Protein 7OJW (pdb70)

Solvent-accessible surface area: 31800 Å² total; per-residue (Å²): 238,80,85,54,21,119,107,15,54,59,44,135,40,15,120,50,35,104,60,1,77,3,12,16,5,0,30,0,12,52,77,0,56,3,16,90,22,0,34,2,14,22,0,0,18,1,87,9,55,5,81,1,7,96,84,0,112,3,51,12,3,0,1,0,0,8,57,32,130,187,120,205,76,19,77,16,83,0,32,2,17,44,85,1,43,0,33,1,0,0,1,0,23,22,0,19,54,91,80,223,20,34,0,41,5,19,52,88,3,56,0,43,5,8,0,22,0,1,27,8,0,48,3,18,55,64,1,58,0,37,10,3,0,10,0,48,0,43,0,66,3,73,48,79,0,53,1,17,12,12,0,13,1,68,60,117,0,93,2,8,8,22,1,56,0,4,46,10,0,6,0,28,104,3,3,0,1,3,0,15,0,54,17,32,104,12,107,18,143,38,7,22,28,140,12,0,143,195,97,62,37,54,79,110,1,8,128,8,0,98,85,0,12,82,0,2,37,154,84,83,46,67,47,133,91,0,31,68,70,0,34,118,17,12,83,135,58,99,41,0,28,59,0,51,72,22,3,106,52,25,115,89,38,8,4,123,243,83,89,66,20,117,107,14,53,55,47,135,51,15,164,40,36,107,58,1,78,3,13,16,6,0,32,1,15,48,106,1,45,2,15,73,21,0,38,2,15,20,0,0,18,2,92,9,51,5,73,1,8,104,76,0,104,2,36,12,3,0,1,1,0,9,69,38,118,181,118,209,70,17,81,13,83,0,28,2,16,47,85,0,42,0,31,1,0,0,2,0,19,19,0,15,63,121,78,224,21,43,0,42,2,16,50,88,3,57,0,44,3,8,0,23,0,2,23,9,0,50,2,17,52,64,0,58,0,36,10,3,0,11,0,47,0,46,0,70,4,71,50,78,0,55,2,18,12,12,0,12,1,69,57,118,0,98,2,8,8,24,1,56,0,4,48,9,0,7,0,26,99,3,4,1,0,3,0,15,0,53,18,31,102,15,112,16,141,38,7,21,27,144,12,0,146,196,96,62,37,55,88,114,1,8,110,1,0,99,111,1,14,87,10,2,35,155,94,83,46,78,56,141,90,1,29,71,88,4,47,145,23,12,86,136,53,100,41,0,28,56,0,45,73,22,4,107,48,23,118,84,32,6,3,126,243,76,84,56,21,120,105,16,50,57,42,135,41,15,119,52,35,108,64,1,78,2,14,16,6,0,30,0,12,50,78,0,55,3,17,89,22,0,36,2,13,22,0,0,18,1,81,10,55,3,79,1,7,95,83,0,109,2,37,13,3,0,1,0,0,7,58,35,134,214,110,206,74,25,73,14,79,0,31,1,16,42,86,1,43,0,32,1,0,0,1,0,18,21,0,22,57,107,98,223,22,39,0,47,2,16,54,89,4,59,0,48,4,10,0,19,0,2,32,12,0,52,2,18,54,64,0,54,0,36,8,3,0,11,0,49,0,47,0,66,4,72,46,75,0,34,1,17,11,11,0,13,1,70,59,117,0,100,2,8,9,20,1,55,0,5,44,10,0,6,0,27,104,3,3,1,1,5,0,14,0,55,19,32,109,14,109,18,139,40,8,15,30,116,3,0,140,136,93,65,41,61,88,111,3,24,97,1,0,94,111,3,14,95,15,2,33,164,88,83,52,75,48,137,96,1,26,70,90,3,45,155,22,14,93,136,28,101,34,0,27,59,0,53,85,24,4,113,52,24,116,88,38,10,4,124

Radius of gyration: 26.64 Å; Cα contacts (8 Å, |Δi|>4): 2361; chains: 3; bounding box: 73×75×75 Å

Nearest PDB structures (foldseek):
  7ojw-assembly1_C  TM=1.002E+00  e=6.642E-45  Pseudomonas paraeruginosa PA7
  7ojq-assembly1_C  TM=9.999E-01  e=3.103E-43  Pseudomonas paraeruginosa PA7
  7ojq-assembly1_B  TM=1.002E+00  e=1.922E-42  Pseudomonas paraeruginosa PA7
  7ojq-assembly1_A  TM=9.962E-01  e=2.259E-41  Pseudomonas paraeruginosa PA7
  7ojp-assembly7_U  TM=9.635E-01  e=3.570E-40  Pseudomonas paraeruginosa PA7

GO terms:
  GO:0009103 lipopolysaccharide biosynthetic process (P, IDA)

Foldseek 3Di:
DDQEDPQEAEDPQEAEDPNEHAEHCEYAEHLEYAEAQEYHYHQEYEYDVEYAYYNEYAEHQEDHAAEAPPDPPQDWGEYEEYAEYHYHQEYEYFEGPPVPQTEYYYHQEYEEHNEYHHYSEYHYHCEYEYAPEYAHYLEYEYANEYEYHCEYADHNEYEAHCEYEDHNEDDDWHAFHQWYWYDVPIATDAGNVVSCVVVPPDPVLSVLVRVLCCLCPPPPDDLVRSLVVLVVVVVVDVSSVSRSVSQVPIPRHYHD/DDQEPPQEAEDPQEAEDPNEHAEHCEYAEHCEYAEELEYHYHQEYAYDVEYAYYNEYAEHQEHHAAEAPPDPPQHWYEYAEYAEYHEHNEYEYFEGPVVPQTEYHYHQEYHYANEYHHYSEYEYHCEYHYHPEYAHYLEYEYANEYEYAQEYHDHNEYEAHCEYEDHNEDDDWHAFHQWYWYDVPIATDAGNLVSCVVVPPDPVLSVLVRVLCCLDPPPPDDLVRSLVVLVVVVVVHVSSVSRSVSQVPTPRHYHD/DDQEPPQEAEDPQEAEDPNEHAEHCEYAEHLEYAEEQEYHYHQHYEYDVEYAYHNEYAEHQEHAAAEAPPDPPQDWYEYAEYAEYHYHNEYEYFEGPPVPQTEYHYHNEYEEHNEYHHYSEYHYHCEYEYAPEYANYCEYEYANEYEYACEYHDHNEYEAHCEYEDHNEDDDWHEFHQWYWYDVPIATDAGNLVSCVVVVHDPVLSVLVRVLCCLDPPPPDDLVRSLVVLVVVCVVHVSSVSRSVSQVPIPRHYHD

Organism: Pseudomonas aeruginosa (strain ATCC 15692 / DSM 22644 / CIP 104116 / JCM 14847 / LMG 12228 / 1C / PRS 101 / PAO1) (NCBI:txid208964)

Secondary structure (DSSP, 8-state):
--SB-TTSEE-TT-EE-TT-EE-TT-EE-TTEEE-TT-EE-TT-EE-SSEEE-SS-EE-TT-EEEEPP---TT--EEEEE-SS-EE-TT-EEE-EETTTT--EEE-SS-EE-TT-EE-TT-EE-SS-EE-TT-EE-SS-EE-TT-EE-TT-EE-TT-EE-TT-EE-TT-EE-SBB-TTEEEETTTTEEEEE-HHHHHHTT--HHHHHHHHHHHHHHHTS---HHHHHHHHHHHHHH-HHHHHHHHHHHT-SS-B--/--SB-TTSEE-TT-EE-TT-EE-TT-EE-TTEEE-TT-EE-SS-EE-SSEEE-SS-EE-TT-EEEEPP---TT--EEEEE-SS-EE-TT-EEE-EETTTT--EEE-SS-EE-TT-EE-TT-EE-SS-EE-TT-EE-SS-EE-TT-EE-TT-EE-TT-EE-TT-EE-TT-EE-SBB-TTEEEETTTTEEEEE-HHHHHHTT--HHHHHHHHHHHHHHHTS---HHHHHHHHHHHHHH-HHHHHHHHHHHT-SS-B--/--SB-TTSEE-TT-EE-TT-EE-TT-EE-TTEEE-TT-EE-SS-EE-SSEEE-SS-EE-TT-EEEEPP---TT--EEEEE-SS-EE-TT-EEE-EETTTTB-EEE-SS-EE-TT-EE-TT-EE-SS-EE-TT-EE-SS-EE-TT-EE-TT-EE-TT-EE-TT-EE-TT-EE-SBB-TTEEEETTTTEEEEE-HHHHHHTT--HHHHHHHHHHHHHHHTS---HHHHHHHHHHHHHH-HHHHHHHHHHHT-SS-B--

Structure (mmCIF, N/CA/C/O backbone):
data_7OJW
#
_entry.id   7OJW
#
_cell.length_a   167.340
_cell.length_b   167.340
_cell.length_c   98.050
_cell.angle_alpha   90.000
_cell.angle_beta   90.000
_cell.angle_gamma   90.000
#
_symmetry.space_group_name_H-M   'I 41'
#
loop_
_entity.id
_entity.type
_entity.pdbx_description
1 polymer 'Acyl-[acyl-carrier-protein]-UDP-N-acetylglucosamine O-acyltransferase'
2 non-polymer 2-[2-(2-ethylphenoxy)ethanoyl-[[4-(1,2,4-triazol-1-yl)phenyl]methyl]amino]-~{N}-methyl-ethanamide
3 water water
#
loop_
_atom_site.group_PDB
_atom_site.id
_atom_site.type_symbol
_atom_site.label_atom_id
_atom_site.label_alt_id
_atom_site.label_comp_id
_atom_site.label_asym_id
_atom_site.label_entity_id
_atom_site.label_seq_id
_atom_site.pdbx_PDB_ins_code
_atom_site.Cartn_x
_atom_site.Cartn_y
_atom_site.Cartn_z
_atom_site.occupancy
_atom_site.B_iso_or_equiv
_atom_site.auth_seq_id
_atom_site.auth_comp_id
_atom_site.auth_asym_id
_atom_site.auth_atom_id
_atom_site.pdbx_PDB_model_num
ATOM 1 N N . MET A 1 4 ? -43.366 -16.228 29.476 1.00 75.34 1 MET A N 1
ATOM 2 C CA . MET A 1 4 ? -42.338 -16.664 30.420 1.00 75.07 1 MET A CA 1
ATOM 3 C C . MET A 1 4 ? -41.197 -17.443 29.746 1.00 73.17 1 MET A C 1
ATOM 4 O O . MET A 1 4 ? -40.027 -17.166 30.027 1.00 74.34 1 MET A O 1
ATOM 9 N N . SER A 1 5 ? -41.537 -18.430 28.885 1.00 61.98 2 SER A N 1
ATOM 10 C CA . SER A 1 5 ? -40.574 -19.264 28.154 1.00 57.59 2 SER A CA 1
ATOM 11 C C . SER A 1 5 ? -39.828 -18.380 27.126 1.00 49.09 2 SER A C 1
ATOM 12 O O . SER A 1 5 ? -40.479 -17.594 26.436 1.00 46.98 2 SER A O 1
ATOM 15 N N . LEU A 1 6 ? -38.469 -18.466 27.052 1.00 37.92 3 LEU A N 1
ATOM 16 C CA . LEU A 1 6 ? -37.704 -17.613 26.109 1.00 34.65 3 LEU A CA 1
ATOM 17 C C . LEU A 1 6 ? -38.076 -17.877 24.679 1.00 32.52 3 LEU A C 1
ATOM 18 O O . LEU A 1 6 ? -38.167 -16.929 23.904 1.00 32.48 3 LEU A O 1
ATOM 23 N N . ILE A 1 7 ? -38.286 -19.163 24.323 1.00 30.84 4 ILE A N 1
ATOM 24 C CA . ILE A 1 7 ? -38.730 -19.559 22.990 1.00 31.47 4 ILE A CA 1
ATOM 25 C C . ILE A 1 7 ? -40.240 -19.737 23.094 1.00 32.91 4 ILE A C 1
ATOM 26 O O . ILE A 1 7 ? -40.725 -20.598 23.838 1.00 31.89 4 ILE A O 1
ATOM 31 N N . ASP A 1 8 ? -40.982 -18.905 22.382 1.00 28.87 5 ASP A N 1
ATOM 32 C CA . ASP A 1 8 ? -42.430 -19.008 22.482 1.00 28.87 5 ASP A CA 1
ATOM 33 C C . ASP A 1 8 ? -42.893 -20.376 21.961 1.00 31.89 5 ASP A C 1
ATOM 34 O O . ASP A 1 8 ? -42.382 -20.814 20.938 1.00 31.13 5 ASP A O 1
ATOM 39 N N . PRO A 1 9 ? -43.849 -21.064 22.629 1.00 31.68 6 PRO A N 1
ATOM 40 C CA . PRO A 1 9 ? -44.312 -22.371 22.104 1.00 32.46 6 PRO A CA 1
ATOM 41 C C . PRO A 1 9 ? -44.970 -22.339 20.711 1.00 36.06 6 PRO A C 1
ATOM 42 O O . PRO A 1 9 ? -45.138 -23.395 20.081 1.00 36.58 6 PRO A O 1
ATOM 46 N N . ARG A 1 10 ? -45.349 -21.139 20.230 1.00 31.32 7 ARG A N 1
ATOM 47 C CA . ARG A 1 10 ? -45.972 -20.983 18.916 1.00 31.20 7 ARG A CA 1
ATOM 48 C C . ARG A 1 10 ? -44.921 -20.723 17.825 1.00 33.59 7 ARG A C 1
ATOM 49 O O . ARG A 1 10 ? -45.266 -20.636 16.654 1.00 33.52 7 ARG A O 1
ATOM 57 N N . ALA A 1 11 ? -43.642 -20.602 18.208 1.00 27.39 8 ALA A N 1
ATOM 58 C CA . ALA A 1 11 ? -42.555 -20.423 17.234 1.00 27.63 8 ALA A CA 1
ATOM 59 C C . ALA A 1 11 ? -42.148 -21.797 16.705 1.00 31.66 8 ALA A C 1
ATOM 60 O O . ALA A 1 11 ? -42.377 -22.817 17.380 1.00 30.51 8 ALA A O 1
ATOM 62 N N . ILE A 1 12 ? -41.544 -21.832 15.512 1.00 26.76 9 ILE A N 1
ATOM 63 C CA . ILE A 1 12 ? -41.061 -23.093 14.905 1.00 25.88 9 ILE A CA 1
ATOM 64 C C . ILE A 1 12 ? -39.537 -22.976 14.843 1.00 31.84 9 ILE A C 1
ATOM 65 O O . ILE A 1 12 ? -39.030 -22.057 14.189 1.00 30.85 9 ILE A O 1
ATOM 70 N N . ILE A 1 13 ? -38.825 -23.901 15.500 1.00 29.30 10 ILE A N 1
ATOM 71 C CA . ILE A 1 13 ? -37.350 -23.886 15.538 1.00 29.55 10 ILE A CA 1
ATOM 72 C C . ILE A 1 13 ? -36.882 -25.151 14.823 1.00 32.63 10 ILE A C 1
ATOM 73 O O . ILE A 1 13 ? -37.121 -26.245 15.314 1.00 32.01 10 ILE A O 1
ATOM 78 N N . ASP A 1 14 ? -36.239 -25.016 13.666 1.00 28.61 11 ASP A N 1
ATOM 79 C CA . ASP A 1 14 ? -35.782 -26.208 12.950 1.00 26.80 11 ASP A CA 1
ATOM 80 C C . ASP A 1 14 ? -34.749 -26.980 13.800 1.00 30.91 11 ASP A C 1
ATOM 81 O O . ASP A 1 14 ? -33.912 -26.338 14.456 1.00 29.90 11 ASP A O 1
ATOM 86 N N . PRO A 1 15 ? -34.776 -28.333 13.741 1.00 30.81 12 PRO A N 1
ATOM 87 C CA . PRO A 1 15 ? -33.823 -29.131 14.542 1.00 29.82 12 PRO A CA 1
ATOM 88 C C . PRO A 1 15 ? -32.355 -28.833 14.223 1.00 32.62 12 PRO A C 1
ATOM 89 O O . PRO A 1 15 ? -31.526 -29.076 15.077 1.00 32.35 12 PRO A O 1
ATOM 93 N N . SER A 1 16 ? -32.026 -28.358 13.002 1.00 30.18 13 SER A N 1
ATOM 94 C CA . SER A 1 16 ? -30.632 -28.058 12.650 1.00 29.58 13 SER A CA 1
ATOM 95 C C . SER A 1 16 ? -30.176 -26.670 13.106 1.00 31.33 13 SER A C 1
ATOM 96 O O . SER A 1 16 ? -28.974 -26.378 13.013 1.00 31.37 13 SER A O 1
ATOM 99 N N . ALA A 1 17 ? -31.110 -25.799 13.578 1.00 25.39 14 ALA A N 1
ATOM 100 C CA . ALA A 1 17 ? -30.734 -24.450 14.019 1.00 25.99 14 ALA A CA 1
ATOM 101 C C . ALA A 1 17 ? -29.940 -24.562 15.315 1.00 28.31 14 ALA A C 1
ATOM 102 O O . ALA A 1 17 ? -30.171 -25.488 16.075 1.00 28.56 14 ALA A O 1
ATOM 104 N N . ARG A 1 18 ? -29.014 -23.631 15.563 1.00 27.16 15 ARG A N 1
ATOM 105 C CA . ARG A 1 18 ? -28.136 -23.666 16.746 1.00 26.21 15 ARG A CA 1
ATOM 106 C C . ARG A 1 18 ? -28.298 -22.336 17.456 1.00 29.58 15 ARG A C 1
ATOM 107 O O . ARG A 1 18 ? -27.975 -21.293 16.887 1.00 29.83 15 ARG A O 1
ATOM 115 N N . LEU A 1 19 ? -28.880 -22.361 18.658 1.00 27.24 16 LEU A N 1
ATOM 116 C CA . LEU A 1 19 ? -29.160 -21.126 19.388 1.00 27.39 16 LEU A CA 1
ATOM 117 C C . LEU A 1 19 ? -28.417 -21.087 20.703 1.00 30.08 16 LEU A C 1
ATOM 118 O O . LEU A 1 19 ? -28.281 -22.126 21.354 1.00 29.77 16 LEU A O 1
ATOM 123 N N . ALA A 1 20 ? -27.992 -19.871 21.148 1.00 26.46 17 ALA A N 1
ATOM 124 C CA . ALA A 1 20 ? -27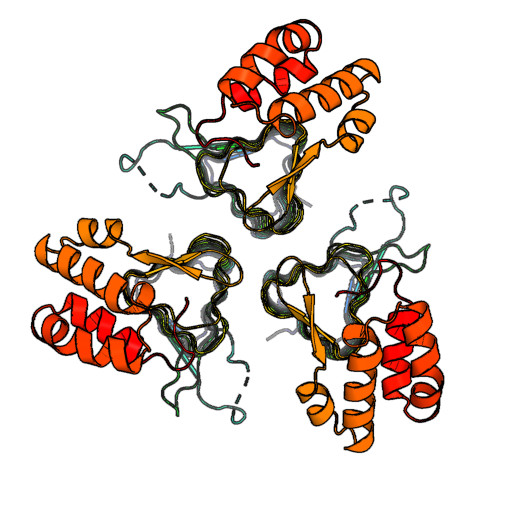.426 -19.765 22.490 1.00 27.56 17 ALA A CA 1
ATOM 125 C C . ALA A 1 20 ? -28.621 -19.954 23.451 1.00 30.68 17 ALA A C 1
ATOM 126 O O . ALA A 1 20 ? -29.765 -19.709 23.066 1.00 30.92 17 ALA A O 1
ATOM 128 N N . ALA A 1 21 ? -28.361 -20.382 24.675 1.00 32.05 18 ALA A N 1
ATOM 129 C CA . ALA A 1 21 ? -29.408 -20.713 25.643 1.00 33.51 18 ALA A CA 1
ATOM 130 C C . ALA A 1 21 ? -30.384 -19.573 25.943 1.00 35.06 18 ALA A C 1
ATOM 131 O O . ALA A 1 21 ? -31.525 -19.863 26.284 1.00 34.93 18 ALA A O 1
ATOM 133 N N . ASP A 1 22 ? -29.932 -18.303 25.894 1.00 29.74 19 ASP A N 1
ATOM 134 C CA . ASP A 1 22 ? -30.812 -17.214 26.307 1.00 28.34 19 ASP A CA 1
ATOM 135 C C . ASP A 1 22 ? -31.504 -16.514 25.150 1.00 30.96 19 ASP A C 1
ATOM 136 O O . ASP A 1 22 ? -32.090 -15.461 25.354 1.00 30.47 19 ASP A O 1
ATOM 141 N N . VAL A 1 23 ? -31.418 -17.062 23.944 1.00 27.21 20 VAL A N 1
ATOM 142 C CA . VAL A 1 23 ? -32.074 -16.439 22.788 1.00 27.15 20 VAL A CA 1
ATOM 143 C C . VAL A 1 23 ? -33.603 -16.403 23.027 1.00 30.40 20 VAL A C 1
ATOM 144 O O . VAL A 1 23 ? -34.174 -17.388 23.529 1.00 29.72 20 VAL A O 1
ATOM 148 N N . GLN A 1 24 ? -34.252 -15.268 22.674 1.00 27.17 21 GLN A N 1
ATOM 149 C CA . GLN A 1 24 ? -35.717 -15.141 22.758 1.00 25.86 21 GLN A CA 1
ATOM 150 C C . GLN A 1 24 ? -36.290 -15.197 21.376 1.00 25.90 21 GLN A C 1
ATOM 151 O O . GLN A 1 24 ? -35.742 -14.601 20.451 1.00 25.48 21 GLN A O 1
ATOM 157 N N . VAL A 1 25 ? -37.368 -15.942 21.212 1.00 24.14 22 VAL A N 1
ATOM 158 C CA . VAL A 1 25 ? -38.039 -16.027 19.911 1.00 24.63 22 VAL A CA 1
ATOM 159 C C . VAL A 1 25 ? -39.527 -15.848 20.172 1.00 27.88 22 VAL A C 1
ATOM 160 O O . VAL A 1 25 ? -40.091 -16.577 20.995 1.00 26.82 22 VAL A O 1
ATOM 164 N N . GLY A 1 26 ? -40.138 -14.883 19.497 1.00 23.52 23 GLY A N 1
ATOM 165 C CA . GLY A 1 26 ? -41.550 -14.569 19.697 1.00 23.93 23 GLY A CA 1
ATOM 166 C C . GLY A 1 26 ? -42.514 -15.531 19.016 1.00 28.45 23 GLY A C 1
ATOM 167 O O . GLY A 1 26 ? -42.113 -16.378 18.217 1.00 26.26 23 GLY A O 1
ATOM 168 N N . PRO A 1 27 ? -43.818 -15.354 19.256 1.00 27.78 24 PRO A N 1
ATOM 169 C CA . PRO A 1 27 ? -44.809 -16.280 18.659 1.00 26.14 24 PRO A CA 1
ATOM 170 C C . PRO A 1 27 ? -44.869 -16.183 17.146 1.00 28.42 24 PRO A C 1
ATOM 171 O O . PRO A 1 27 ? -44.664 -15.117 16.577 1.00 28.01 24 PRO A O 1
ATOM 175 N N . TRP A 1 28 ? -45.135 -17.311 16.487 1.00 27.61 25 TRP A N 1
ATOM 176 C CA . TRP A 1 28 ? -45.349 -17.373 15.037 1.00 27.07 25 TRP A CA 1
ATOM 177 C C . TRP A 1 28 ? -44.116 -16.980 14.227 1.00 29.10 25 TRP A C 1
ATOM 178 O O . TRP A 1 28 ? -44.259 -16.510 13.100 1.00 28.83 25 TRP A O 1
ATOM 189 N N . SER A 1 29 ? -42.909 -17.148 14.815 1.00 25.81 26 SER A N 1
ATOM 190 C CA . SER A 1 29 ? -41.671 -16.902 14.108 1.00 24.87 26 SER A CA 1
ATOM 191 C C . SER A 1 29 ? -41.101 -18.243 13.675 1.00 28.98 26 SER A C 1
ATOM 192 O O . SER A 1 29 ? -41.337 -19.266 14.334 1.00 28.78 26 SER A O 1
ATOM 195 N N . ILE A 1 30 ? -40.354 -18.233 12.583 1.00 25.53 27 ILE A N 1
ATOM 196 C CA . ILE A 1 30 ? -39.727 -19.436 12.025 1.00 27.47 27 ILE A CA 1
ATOM 197 C C . ILE A 1 30 ? -38.218 -19.255 12.016 1.00 29.67 27 ILE A C 1
ATOM 198 O O . ILE A 1 30 ? -37.690 -18.354 11.342 1.00 28.43 27 ILE A O 1
ATOM 203 N N . VAL A 1 31 ? -37.518 -20.126 12.756 1.00 25.60 28 VAL A N 1
ATOM 204 C CA . VAL A 1 31 ? -36.053 -20.138 12.770 1.00 25.48 28 VAL A CA 1
ATOM 205 C C . VAL A 1 31 ? -35.750 -21.353 11.885 1.00 30.78 28 VAL A C 1
ATOM 206 O O . VAL A 1 31 ? -35.890 -22.503 12.319 1.00 30.45 28 VAL A O 1
ATOM 210 N N . GLY A 1 32 ? -35.373 -21.093 10.647 1.00 26.54 29 GLY A N 1
ATOM 211 C CA . GLY A 1 32 ? -35.200 -22.163 9.671 1.00 27.22 29 GLY A CA 1
ATOM 212 C C . GLY A 1 32 ? -33.968 -23.024 9.826 1.00 30.46 29 GLY A C 1
ATOM 213 O O . GLY A 1 32 ? -33.138 -22.813 10.724 1.00 27.63 29 GLY A O 1
ATOM 214 N N . ALA A 1 33 ? -33.813 -23.975 8.894 1.00 30.22 30 ALA A N 1
ATOM 215 C CA . ALA A 1 33 ? -32.653 -24.870 8.922 1.00 30.77 30 ALA A CA 1
ATOM 216 C C . ALA A 1 33 ? -31.391 -24.059 8.768 1.00 32.32 30 ALA A C 1
ATOM 217 O O . ALA A 1 33 ? -31.377 -23.048 8.066 1.00 31.82 30 ALA A O 1
ATOM 219 N N . GLU A 1 34 ? -30.344 -24.491 9.442 1.00 29.42 31 GLU A N 1
ATOM 220 C CA . GLU A 1 34 ? -29.028 -23.889 9.291 1.00 29.24 31 GLU A CA 1
ATOM 221 C C . GLU A 1 34 ? -28.956 -22.417 9.718 1.00 31.51 31 GLU A C 1
ATOM 222 O O . GLU A 1 34 ? -28.101 -21.675 9.242 1.00 32.62 31 GLU A O 1
ATOM 228 N N . VAL A 1 35 ? -29.812 -22.007 10.658 1.00 26.59 32 VAL A N 1
ATOM 229 C CA . VAL A 1 35 ? -29.707 -20.667 11.225 1.00 25.69 32 VAL A CA 1
ATOM 230 C C . VAL A 1 35 ? -29.005 -20.821 12.586 1.00 30.17 32 VAL A C 1
ATOM 231 O O . VAL A 1 35 ? -29.353 -21.707 13.368 1.00 29.47 32 VAL A O 1
ATOM 235 N N . GLU A 1 36 ? -28.034 -19.947 12.868 1.00 26.79 33 GLU A N 1
ATOM 236 C CA . GLU A 1 36 ? -27.266 -19.935 14.111 1.00 28.50 33 GLU A CA 1
ATOM 237 C C . GLU A 1 36 ? -27.562 -18.555 14.767 1.00 29.34 33 GLU A C 1
ATOM 238 O O . GLU A 1 36 ? -27.485 -17.516 14.083 1.00 29.26 33 GLU A O 1
ATOM 244 N N . ILE A 1 37 ? -27.949 -18.541 16.060 1.00 24.60 34 ILE A N 1
ATOM 245 C CA . ILE A 1 37 ? -28.298 -17.265 16.736 1.00 25.04 34 ILE A CA 1
ATOM 246 C C . ILE A 1 37 ? -27.540 -17.149 18.046 1.00 28.13 34 ILE A C 1
ATOM 247 O O . ILE A 1 37 ? -27.647 -18.049 18.896 1.00 27.24 34 ILE A O 1
ATOM 252 N N . GLY A 1 38 ? -26.825 -16.031 18.223 1.00 24.85 35 GLY A N 1
ATOM 253 C CA . GLY A 1 38 ? -25.993 -15.824 19.390 1.00 26.13 35 GLY A CA 1
ATOM 254 C C . GLY A 1 38 ? -26.666 -15.217 20.598 1.00 28.80 35 GLY A C 1
ATOM 255 O O . GLY A 1 38 ? -27.799 -14.734 20.537 1.00 27.30 35 GLY A O 1
ATOM 256 N N . GLU A 1 39 ? -25.922 -15.252 21.705 1.00 25.74 36 GLU A N 1
ATOM 257 C CA . GLU A 1 39 ? -26.299 -14.791 23.024 1.00 27.32 36 GLU A CA 1
ATOM 258 C C . GLU A 1 39 ? -26.974 -13.435 23.038 1.00 30.29 36 GLU A C 1
ATOM 259 O O . GLU A 1 39 ? -26.458 -12.494 22.455 1.00 28.68 36 GLU A O 1
ATOM 265 N N . GLY A 1 40 ? -28.084 -13.337 23.763 1.00 27.99 37 GLY A N 1
ATOM 266 C CA . GLY A 1 40 ? -28.760 -12.051 23.975 1.00 26.85 37 GLY A CA 1
ATOM 267 C C . GLY A 1 40 ? -29.593 -11.545 22.819 1.00 28.78 37 GLY A C 1
ATOM 268 O O . GLY A 1 40 ? -30.180 -10.470 22.938 1.00 29.33 37 GLY A O 1
ATOM 269 N N . THR A 1 41 ? -29.671 -12.299 21.704 1.00 24.76 38 THR A N 1
ATOM 270 C CA . THR A 1 41 ? -30.492 -11.882 20.545 1.00 24.43 38 THR A CA 1
ATOM 271 C C . THR A 1 41 ? -31.971 -12.089 20.840 1.00 26.92 38 THR A C 1
ATOM 272 O O . THR A 1 41 ? -32.347 -13.076 21.499 1.00 27.34 38 THR A O 1
ATOM 276 N N . VAL A 1 42 ? -32.803 -11.145 20.361 1.00 24.64 39 VAL A N 1
ATOM 277 C CA . VAL A 1 42 ? -34.250 -11.188 20.520 1.00 24.46 39 VAL A CA 1
ATOM 278 C C . VAL A 1 42 ? -34.875 -11.159 19.145 1.00 26.48 39 VAL A C 1
ATOM 279 O O . VAL A 1 42 ? -34.669 -10.209 18.372 1.00 26.47 39 VAL A O 1
ATOM 283 N N . ILE A 1 43 ? -35.604 -12.228 18.831 1.00 24.78 40 ILE A N 1
ATOM 284 C CA . ILE A 1 43 ? -36.364 -12.370 17.588 1.00 24.23 40 ILE A CA 1
ATOM 285 C C . ILE A 1 43 ? -37.798 -12.066 17.972 1.00 28.02 40 ILE A C 1
ATOM 286 O O . ILE A 1 43 ? -38.341 -12.708 18.880 1.00 28.13 40 ILE A O 1
ATOM 291 N N . GLY A 1 44 ? -38.404 -11.109 17.282 1.00 24.34 41 GLY A N 1
ATOM 292 C CA . GLY A 1 44 ? -39.776 -10.711 17.576 1.00 23.71 41 GLY A CA 1
ATOM 293 C C . GLY A 1 44 ? -40.752 -11.754 17.046 1.00 26.51 41 GLY A C 1
ATOM 294 O O . GLY A 1 44 ? -40.337 -12.849 16.608 1.00 25.42 41 GLY A O 1
ATOM 295 N N . PRO A 1 45 ? -42.059 -11.417 17.066 1.00 24.91 42 PRO A N 1
ATOM 296 C CA . PRO A 1 45 ? -43.064 -12.345 16.520 1.00 23.16 42 PRO A CA 1
ATOM 297 C C . PRO A 1 45 ? -43.118 -12.205 15.014 1.00 26.65 42 PRO A C 1
ATOM 298 O O . PRO A 1 45 ? -42.672 -11.174 14.506 1.00 25.70 42 PRO A O 1
ATOM 302 N N . HIS A 1 46 ? -43.699 -13.189 14.288 1.00 24.79 43 HIS A N 1
ATOM 303 C CA . HIS A 1 46 ? -43.845 -13.051 12.841 1.00 24.77 43 HIS A CA 1
ATOM 304 C C . HIS A 1 46 ? -42.542 -12.812 12.065 1.00 26.31 43 HIS A C 1
ATOM 305 O O . HIS A 1 46 ? -42.568 -12.089 11.071 1.00 26.46 43 HIS A O 1
ATOM 312 N N . VAL A 1 47 ? -41.405 -13.357 12.524 1.00 22.32 44 VAL A N 1
ATOM 313 C CA . VAL A 1 47 ? -40.165 -13.200 11.787 1.00 21.69 44 VAL A CA 1
ATOM 314 C C . VAL A 1 47 ? -39.892 -14.504 11.040 1.00 26.93 44 VAL A C 1
ATOM 315 O O . VAL A 1 47 ? -40.144 -15.580 11.584 1.00 26.03 44 VAL A O 1
ATOM 319 N N . VAL A 1 48 ? -39.338 -14.395 9.818 1.00 23.39 45 VAL A N 1
ATOM 320 C CA . VAL A 1 48 ? -38.932 -15.569 9.063 1.00 24.55 45 VAL A CA 1
ATOM 321 C C . VAL A 1 48 ? -37.418 -15.512 8.917 1.00 28.17 45 VAL A C 1
ATOM 322 O O . VAL A 1 48 ? -36.892 -14.592 8.280 1.00 27.11 45 VAL A O 1
ATOM 326 N N . LEU A 1 49 ? -36.729 -16.485 9.504 1.00 25.25 46 LEU A N 1
ATOM 327 C CA . LEU A 1 49 ? -35.274 -16.574 9.373 1.00 24.27 46 LEU A CA 1
ATOM 328 C C . LEU A 1 49 ? -34.946 -17.812 8.539 1.00 27.93 46 LEU A C 1
ATOM 329 O O . LEU A 1 49 ? -35.457 -18.905 8.829 1.00 27.11 46 LEU A O 1
ATOM 334 N N . LYS A 1 50 ? -34.111 -17.650 7.501 1.00 25.87 47 LYS A N 1
ATOM 335 C CA . LYS A 1 50 ? -33.721 -18.770 6.616 1.00 27.41 47 LYS A CA 1
ATOM 336 C C . LYS A 1 50 ? -32.189 -18.815 6.574 1.00 30.97 47 LYS A C 1
ATOM 337 O O . LYS A 1 50 ? -31.510 -17.795 6.788 1.00 30.14 47 LYS A O 1
ATOM 343 N N . GLY A 1 51 ? -31.635 -19.986 6.369 1.00 29.51 48 GLY A N 1
ATOM 344 C CA . GLY A 1 51 ? -30.179 -20.074 6.378 1.00 28.67 48 GLY A CA 1
ATOM 345 C C . GLY A 1 51 ? -29.617 -20.656 5.105 1.00 33.69 48 GLY A C 1
ATOM 346 O O . GLY A 1 51 ? -30.375 -20.857 4.145 1.00 31.60 48 GLY A O 1
ATOM 347 N N . PRO A 1 52 ? -28.288 -20.917 5.049 1.00 30.81 49 PRO A N 1
ATOM 348 C CA . PRO A 1 52 ? -27.278 -20.782 6.124 1.00 30.26 49 PRO A CA 1
ATOM 349 C C . PRO A 1 52 ? -27.064 -19.329 6.551 1.00 31.52 49 PRO A C 1
ATOM 350 O O . PRO A 1 52 ? -26.658 -18.489 5.741 1.00 30.82 49 PRO A O 1
ATOM 354 N N . THR A 1 53 ? -27.356 -19.036 7.817 1.00 27.56 50 THR A N 1
ATOM 355 C CA . THR A 1 53 ? -27.224 -17.652 8.341 1.00 26.84 50 THR A CA 1
ATOM 356 C C . THR A 1 53 ? -26.656 -17.714 9.731 1.00 30.10 50 THR A C 1
ATOM 357 O O . THR A 1 53 ? -27.001 -18.617 10.501 1.00 29.20 50 THR A O 1
ATOM 361 N N . LYS A 1 54 ? -25.766 -16.786 10.044 1.00 27.04 51 LYS A N 1
ATOM 362 C CA . LYS A 1 54 ? -25.228 -16.644 11.386 1.00 27.78 51 LYS A CA 1
ATOM 363 C C . LYS A 1 54 ? -25.686 -15.262 11.841 1.00 29.30 51 LYS A C 1
ATOM 364 O O . LYS A 1 54 ? -25.456 -14.282 11.133 1.00 27.67 51 LYS A O 1
ATOM 370 N N . ILE A 1 55 ? -26.383 -15.197 12.976 1.00 25.58 52 ILE A N 1
ATOM 371 C CA . ILE A 1 55 ? -26.795 -13.947 13.628 1.00 25.90 52 ILE A CA 1
ATOM 372 C C . ILE A 1 55 ? -26.000 -13.925 14.940 1.00 28.05 52 ILE A C 1
ATOM 373 O O . ILE A 1 55 ? -26.046 -14.892 15.700 1.00 28.24 52 ILE A O 1
ATOM 378 N N . GLY A 1 56 ? -25.299 -12.829 15.200 1.00 26.25 53 GLY A N 1
ATOM 379 C CA . GLY A 1 56 ? -24.463 -12.687 16.382 1.00 26.74 53 GLY A CA 1
ATOM 380 C C . GLY A 1 56 ? -25.230 -12.393 17.648 1.00 28.89 53 GLY A C 1
ATOM 381 O O . GLY A 1 56 ? -26.383 -12.820 17.814 1.00 25.89 53 GLY A O 1
ATOM 382 N N . LYS A 1 57 ? -24.554 -11.666 18.557 1.00 26.52 54 LYS A N 1
ATOM 383 C CA . LYS A 1 57 ? -25.031 -11.398 19.891 1.00 25.85 54 LYS A CA 1
ATOM 384 C C . LYS A 1 57 ? -25.776 -10.108 19.999 1.00 28.80 54 LYS A C 1
ATOM 385 O O . LYS A 1 57 ? -25.409 -9.118 19.344 1.00 26.78 54 LYS A O 1
ATOM 391 N N . HIS A 1 58 ? -26.753 -10.067 20.917 1.00 25.11 55 HIS A N 1
ATOM 392 C CA . HIS A 1 58 ? -27.432 -8.813 21.289 1.00 25.93 55 HIS A CA 1
ATOM 393 C C . HIS A 1 58 ? -28.084 -8.085 20.141 1.00 27.24 55 HIS A C 1
ATOM 394 O O . HIS A 1 58 ? -28.082 -6.844 20.108 1.00 28.90 55 HIS A O 1
ATOM 401 N N . ASN A 1 59 ? -28.596 -8.871 19.179 1.00 22.84 56 ASN A N 1
ATOM 402 C CA . ASN A 1 59 ? -29.317 -8.292 18.044 1.00 23.63 56 ASN A CA 1
ATOM 403 C C . ASN A 1 59 ? -30.801 -8.246 18.368 1.00 27.03 56 ASN A C 1
ATOM 404 O O . ASN A 1 59 ? -31.279 -8.962 19.261 1.00 25.85 56 ASN A O 1
ATOM 409 N N . ARG A 1 60 ? -31.550 -7.440 17.600 1.00 22.69 57 ARG A N 1
ATOM 410 C CA A ARG A 1 60 ? -33.010 -7.348 17.730 0.50 22.89 57 ARG A CA 1
ATOM 411 C CA B ARG A 1 60 ? -33.002 -7.373 17.741 0.50 23.01 57 ARG A CA 1
ATOM 412 C C . ARG A 1 60 ? -33.581 -7.384 16.354 1.00 25.27 57 ARG A C 1
ATOM 413 O O . ARG A 1 60 ? -33.170 -6.575 15.523 1.00 25.98 57 ARG A O 1
ATOM 428 N N . ILE A 1 61 ? -34.467 -8.363 16.074 1.00 22.18 58 ILE A N 1
ATOM 429 C CA . ILE A 1 61 ? -35.113 -8.470 14.747 1.00 22.36 58 ILE A CA 1
ATOM 430 C C . ILE A 1 61 ? -36.606 -8.368 14.941 1.00 25.85 58 ILE A C 1
ATOM 431 O O . ILE A 1 61 ? -37.185 -9.153 15.697 1.00 26.35 58 ILE A O 1
ATOM 436 N N . TYR A 1 62 ? -37.218 -7.383 14.290 1.00 22.05 59 TYR A N 1
ATOM 437 C CA . TYR A 1 62 ? -38.640 -7.086 14.476 1.00 21.32 59 TYR A CA 1
ATOM 438 C C . TYR A 1 62 ? -39.542 -7.856 13.514 1.00 24.72 59 TYR A C 1
ATOM 439 O O . TYR A 1 62 ? -39.104 -8.365 12.485 1.00 22.93 59 TYR A O 1
ATOM 448 N N . GLN A 1 63 ? -40.832 -7.834 13.833 1.00 24.33 60 GLN A N 1
ATOM 449 C CA . GLN A 1 63 ? -41.877 -8.524 13.074 1.00 22.88 60 GLN A CA 1
ATOM 450 C C . GLN A 1 63 ? -41.887 -8.259 11.586 1.00 25.08 60 GLN A C 1
ATOM 451 O O . GLN A 1 63 ? -41.559 -7.160 11.135 1.00 23.47 60 GLN A O 1
ATOM 457 N N . PHE A 1 64 ? -42.298 -9.279 10.814 1.00 21.68 61 PHE A N 1
ATOM 458 C CA . PHE A 1 64 ? -42.549 -9.190 9.386 1.00 21.42 61 PHE A CA 1
ATOM 459 C C . PHE A 1 64 ? -41.261 -9.086 8.571 1.00 24.95 61 PHE A C 1
ATOM 460 O O . PHE A 1 64 ? -41.350 -8.931 7.348 1.00 26.48 61 PHE A O 1
ATOM 468 N N . SER A 1 65 ? -40.105 -9.284 9.204 1.00 22.94 62 SER A N 1
ATOM 469 C CA . SER A 1 65 ? -38.798 -9.301 8.527 1.00 22.45 62 SER A CA 1
ATOM 470 C C . SER A 1 65 ? -38.575 -10.686 7.904 1.00 26.34 62 SER A C 1
ATOM 471 O O . SER A 1 65 ? -38.983 -11.692 8.499 1.00 27.02 62 SER A O 1
ATOM 474 N N . SER A 1 66 ? -37.846 -10.744 6.771 1.00 22.73 63 SER A N 1
ATOM 475 C CA . SER A 1 66 ? -37.456 -12.012 6.124 1.00 24.04 63 SER A CA 1
ATOM 476 C C . SER A 1 66 ? -35.935 -11.925 5.999 1.00 27.83 63 SER A C 1
ATOM 477 O O . SER A 1 66 ? -35.406 -11.177 5.172 1.00 26.18 63 SER A O 1
ATOM 480 N N . VAL A 1 67 ? -35.237 -12.639 6.863 1.00 23.07 64 VAL A N 1
ATOM 481 C CA . VAL A 1 67 ? -33.787 -12.534 6.967 1.00 23.24 64 VAL A CA 1
ATOM 482 C C . VAL A 1 67 ? -33.154 -13.845 6.538 1.00 28.58 64 VAL A C 1
ATOM 483 O O . VAL A 1 67 ? -33.429 -14.872 7.138 1.00 27.40 64 VAL A O 1
ATOM 487 N N . GLY A 1 68 ? -32.303 -13.793 5.520 1.00 27.76 65 GLY A N 1
ATOM 488 C CA . GLY A 1 68 ? -31.609 -14.977 5.020 1.00 27.55 65 GLY A CA 1
ATOM 489 C C . GLY A 1 68 ? -32.237 -15.576 3.782 1.00 33.28 65 GLY A C 1
ATOM 490 O O . GLY A 1 68 ? -32.084 -16.761 3.516 1.00 32.24 65 GLY A O 1
ATOM 491 N N . GLU A 1 69 ? -32.910 -14.747 2.979 1.00 30.73 66 GLU A N 1
ATOM 492 C CA . GLU A 1 69 ? -33.549 -15.175 1.744 1.00 31.38 66 GLU A CA 1
ATOM 493 C C . GLU A 1 69 ? -32.561 -15.558 0.676 1.00 32.55 66 GLU A C 1
ATOM 494 O O . GLU A 1 69 ? -31.428 -15.121 0.701 1.00 31.96 66 GLU A O 1
ATOM 500 N N . ASP A 1 70 ? -33.010 -16.358 -0.296 1.00 30.96 67 ASP A N 1
ATOM 501 C CA . ASP A 1 70 ? -32.157 -16.870 -1.374 1.00 34.04 67 ASP A CA 1
ATOM 502 C C . ASP A 1 70 ? -31.500 -15.826 -2.265 1.00 43.40 67 ASP A C 1
ATOM 503 O O . ASP A 1 70 ? -32.119 -14.816 -2.616 1.00 38.85 67 ASP A O 1
ATOM 508 N N . THR A 1 71 ? -30.251 -16.143 -2.701 1.00 46.13 68 THR A N 1
ATOM 509 C CA . THR A 1 71 ? -29.455 -15.369 -3.652 1.00 48.20 68 THR A CA 1
ATOM 510 C C . THR A 1 71 ? -30.050 -15.684 -5.053 1.00 54.83 68 THR A C 1
ATOM 511 O O . THR A 1 71 ? -30.126 -16.875 -5.420 1.00 55.34 68 THR A O 1
ATOM 515 N N . PRO A 1 72 ? -30.404 -14.667 -5.877 1.00 51.43 69 PRO A N 1
ATOM 516 C CA . PRO A 1 72 ? -30.936 -14.975 -7.226 1.00 57.46 69 PRO A CA 1
ATOM 517 C C . PRO A 1 72 ? -29.876 -15.434 -8.236 1.00 93.31 69 PRO A C 1
ATOM 518 O O . PRO A 1 72 ? -28.681 -15.192 -8.067 1.00 66.76 69 PRO A O 1
ATOM 522 N N . LYS A 1 75 ? -24.479 -19.447 -9.972 1.00 78.60 72 LYS A N 1
ATOM 523 C CA . LYS A 1 75 ? -23.519 -20.041 -10.905 1.00 78.32 72 LYS A CA 1
ATOM 524 C C . LYS A 1 75 ? -23.936 -21.476 -11.255 1.00 81.40 72 LYS A C 1
ATOM 525 O O . LYS A 1 75 ? -23.893 -21.864 -12.425 1.00 81.80 72 LYS A O 1
ATOM 531 N N . TYR A 1 76 ? -24.332 -22.255 -10.230 1.00 76.33 73 TYR A N 1
ATOM 532 C CA . TYR A 1 76 ? -24.795 -23.641 -10.331 1.00 75.24 73 TYR A CA 1
ATOM 533 C C . TYR A 1 76 ? -25.758 -23.959 -9.181 1.00 77.79 73 TYR A C 1
ATOM 534 O O . TYR A 1 76 ? -25.730 -23.282 -8.148 1.00 76.97 73 TYR A O 1
ATOM 543 N N . LYS A 1 77 ? -26.609 -24.980 -9.367 1.00 73.65 74 LYS A N 1
ATOM 544 C CA . LYS A 1 77 ? -27.617 -25.407 -8.390 1.00 73.12 74 LYS A CA 1
ATOM 545 C C . LYS A 1 77 ? -26.976 -26.060 -7.163 1.00 74.46 74 LYS A C 1
ATOM 546 O O . LYS A 1 77 ? -26.202 -27.010 -7.297 1.00 74.15 74 LYS A O 1
ATOM 552 N N . GLY A 1 78 ? -27.293 -25.528 -5.985 1.00 68.79 75 GLY A N 1
ATOM 553 C CA . GLY A 1 78 ? -26.768 -26.028 -4.718 1.00 67.30 75 GLY A CA 1
ATOM 554 C C . GLY A 1 78 ? -25.495 -25.348 -4.248 1.00 67.17 75 GLY A C 1
ATOM 555 O O . GLY A 1 78 ? -24.948 -25.727 -3.206 1.00 65.79 75 GLY A O 1
ATOM 556 N N . GLU A 1 79 ? -25.013 -24.336 -5.015 1.00 61.05 76 GLU A N 1
ATOM 557 C CA . GLU A 1 79 ? -23.822 -23.552 -4.673 1.00 59.09 76 GLU A CA 1
ATOM 558 C C . GLU A 1 79 ? -24.001 -22.962 -3.260 1.00 56.99 76 GLU A C 1
ATOM 559 O O . GLU A 1 79 ? -24.992 -22.272 -3.022 1.00 55.90 76 GLU A O 1
ATOM 565 N N . PRO A 1 80 ? -23.089 -23.296 -2.317 1.00 50.30 77 PRO A N 1
ATOM 566 C CA . PRO A 1 80 ? -23.216 -22.784 -0.936 1.00 48.76 77 PRO A CA 1
ATOM 567 C C . PRO A 1 80 ? -23.349 -21.254 -0.826 1.00 46.09 77 PRO A C 1
ATOM 568 O O . PRO A 1 80 ? -22.628 -20.515 -1.503 1.00 44.31 77 PRO A O 1
ATOM 572 N N . THR A 1 81 ? -24.328 -20.782 -0.040 1.00 39.72 78 THR A N 1
ATOM 573 C CA . THR A 1 81 ? -24.502 -19.331 0.174 1.00 37.61 78 THR A CA 1
ATOM 574 C C . THR A 1 81 ? -24.578 -19.064 1.662 1.00 40.10 78 THR A C 1
ATOM 575 O O . THR A 1 81 ? -24.852 -19.974 2.432 1.00 43.08 78 THR A O 1
ATOM 579 N N . ARG A 1 82 ? -24.374 -17.810 2.083 1.00 31.11 79 ARG A N 1
ATOM 580 C CA . ARG A 1 82 ? -24.399 -17.535 3.494 1.00 30.04 79 ARG A CA 1
ATOM 581 C C . ARG A 1 82 ? -24.765 -16.092 3.727 1.00 31.43 79 ARG A C 1
ATOM 582 O O . ARG A 1 82 ? -24.543 -15.248 2.853 1.00 31.40 79 ARG A O 1
ATOM 590 N N . LEU A 1 83 ? -25.319 -15.827 4.896 1.00 25.48 80 LEU A N 1
ATOM 591 C CA . LEU A 1 83 ? -25.566 -14.476 5.400 1.00 24.97 80 LEU A CA 1
ATOM 592 C C . LEU A 1 83 ? -24.910 -14.458 6.785 1.00 28.71 80 LEU A C 1
ATOM 593 O O . LEU A 1 83 ? -25.117 -15.382 7.583 1.00 26.57 80 LEU A O 1
ATOM 598 N N . VAL A 1 84 ? -24.130 -13.416 7.080 1.00 24.33 81 VAL A N 1
ATOM 599 C CA . VAL A 1 84 ? -23.491 -13.281 8.392 1.00 26.19 81 VAL A CA 1
ATOM 600 C C . VAL A 1 84 ? -23.839 -11.918 8.956 1.00 29.11 81 VAL A C 1
ATOM 601 O O . VAL A 1 84 ? -23.611 -10.901 8.293 1.00 29.09 81 VAL A O 1
ATOM 605 N N . ILE A 1 85 ? -24.398 -11.892 10.171 1.00 24.41 82 ILE A N 1
ATOM 606 C CA . ILE A 1 85 ? -24.780 -10.633 10.837 1.00 24.31 82 ILE A CA 1
ATOM 607 C C . ILE A 1 85 ? -24.022 -10.619 12.149 1.00 28.05 82 ILE A C 1
ATOM 608 O O . ILE A 1 85 ? -24.038 -11.621 12.885 1.00 28.39 82 ILE A O 1
ATOM 613 N N . GLY A 1 86 ? -23.405 -9.480 12.449 1.00 25.95 83 GLY A N 1
ATOM 614 C CA . GLY A 1 86 ? -22.620 -9.303 13.651 1.00 26.37 83 GLY A CA 1
ATOM 615 C C . GLY A 1 86 ? -23.443 -9.083 14.892 1.00 30.30 83 GLY A C 1
ATOM 616 O O . GLY A 1 86 ? -24.470 -9.733 15.099 1.00 29.64 83 GLY A O 1
ATOM 617 N N . ASP A 1 87 ? -22.947 -8.196 15.756 1.00 26.68 84 ASP A N 1
ATOM 618 C CA . ASP A 1 87 ? -23.511 -7.957 17.078 1.00 26.53 84 ASP A CA 1
ATOM 619 C C . ASP A 1 87 ? -24.144 -6.599 17.237 1.00 28.81 84 ASP A C 1
ATOM 620 O O . ASP A 1 87 ? -23.663 -5.631 16.646 1.00 25.83 84 ASP A O 1
ATOM 625 N N . HIS A 1 88 ? -25.101 -6.485 18.171 1.00 24.15 85 HIS A N 1
ATOM 626 C CA . HIS A 1 88 ? -25.702 -5.188 18.537 1.00 24.14 85 HIS A CA 1
ATOM 627 C C . HIS A 1 88 ? -26.363 -4.451 17.377 1.00 25.67 85 HIS A C 1
ATOM 628 O O . HIS A 1 88 ? -26.335 -3.216 17.344 1.00 27.45 85 HIS A O 1
ATOM 635 N N . ASN A 1 89 ? -26.960 -5.207 16.445 1.00 22.49 86 ASN A N 1
ATOM 636 C CA . ASN A 1 89 ? -27.715 -4.640 15.325 1.00 22.25 86 ASN A CA 1
ATOM 637 C C . ASN A 1 89 ? -29.193 -4.603 15.626 1.00 26.74 86 ASN A C 1
ATOM 638 O O . ASN A 1 89 ? -29.715 -5.396 16.424 1.00 26.17 86 ASN A O 1
ATOM 643 N N . VAL A 1 90 ? -29.895 -3.691 14.951 1.00 23.31 87 VAL A N 1
ATOM 644 C CA . VAL A 1 90 ? -31.349 -3.581 15.065 1.00 23.81 87 VAL A CA 1
ATOM 645 C C . VAL A 1 90 ? -31.863 -3.692 13.652 1.00 25.88 87 VAL A C 1
ATOM 646 O O . VAL A 1 90 ? -31.442 -2.925 12.800 1.00 25.76 87 VAL A O 1
ATOM 650 N N . ILE A 1 91 ? -32.702 -4.681 13.400 1.00 23.87 88 ILE A N 1
ATOM 651 C CA . ILE A 1 91 ? -33.355 -4.919 12.098 1.00 23.27 88 ILE A CA 1
ATOM 652 C C . ILE A 1 91 ? -34.863 -4.698 12.350 1.00 26.93 88 ILE A C 1
ATOM 653 O O . ILE A 1 91 ? -35.479 -5.428 13.141 1.00 23.78 88 ILE A O 1
ATOM 658 N N . ARG A 1 92 ? -35.415 -3.625 11.783 1.00 22.11 89 ARG A N 1
ATOM 659 C CA . ARG A 1 92 ? -36.798 -3.236 12.067 1.00 22.29 89 ARG A CA 1
ATOM 660 C C . ARG A 1 92 ? -37.791 -4.020 11.225 1.00 24.83 89 ARG A C 1
ATOM 661 O O . ARG A 1 92 ? -37.412 -4.963 10.525 1.00 25.02 89 ARG A O 1
ATOM 669 N N . GLU A 1 93 ? -39.078 -3.679 11.332 1.00 24.16 90 GLU A N 1
ATOM 670 C CA . GLU A 1 93 ? -40.099 -4.468 10.642 1.00 23.99 90 GLU A CA 1
ATOM 671 C C . GLU A 1 93 ? -39.989 -4.479 9.157 1.00 25.87 90 GLU A C 1
ATOM 672 O O . GLU A 1 93 ? -39.670 -3.444 8.557 1.00 24.82 90 GLU A O 1
ATOM 678 N N . GLY A 1 94 ? -40.326 -5.626 8.563 1.00 23.95 91 GLY A N 1
ATOM 679 C CA . GLY A 1 94 ? -40.409 -5.753 7.117 1.00 22.43 91 GLY A CA 1
ATOM 680 C C . GLY A 1 94 ? -39.097 -5.745 6.364 1.00 23.63 91 GLY A C 1
ATOM 681 O O . GLY A 1 94 ? -39.119 -5.787 5.144 1.00 25.92 91 GLY A O 1
ATOM 682 N N . VAL A 1 95 ? -37.959 -5.755 7.051 1.00 21.45 92 VAL A N 1
ATOM 683 C CA . VAL A 1 95 ? -36.631 -5.768 6.394 1.00 20.45 92 VAL A CA 1
ATOM 684 C C . VAL A 1 95 ? -36.438 -7.076 5.644 1.00 25.56 92 VAL A C 1
ATOM 685 O O . VAL A 1 95 ? -36.823 -8.130 6.151 1.00 25.14 92 VAL A O 1
ATOM 689 N N . THR A 1 96 ? -35.873 -7.002 4.431 1.00 21.90 93 THR A N 1
ATOM 690 C CA . THR A 1 96 ? -35.532 -8.219 3.667 1.00 22.04 93 THR A CA 1
ATOM 691 C C . THR A 1 96 ? -34.037 -8.236 3.465 1.00 27.28 93 THR A C 1
ATOM 692 O O . THR A 1 96 ? -33.454 -7.241 3.027 1.00 25.14 93 THR A O 1
ATOM 696 N N . ILE A 1 97 ? -33.397 -9.350 3.841 1.00 22.23 94 ILE A N 1
ATOM 697 C CA . ILE A 1 97 ? -31.931 -9.456 3.670 1.00 21.68 94 ILE A CA 1
ATOM 698 C C . ILE A 1 97 ? -31.671 -10.777 2.955 1.00 24.92 94 ILE A C 1
ATOM 699 O O . ILE A 1 97 ? -32.092 -11.838 3.431 1.00 26.60 94 ILE A O 1
ATOM 704 N N . HIS A 1 98 ? -30.948 -10.721 1.837 1.00 23.60 95 HIS A N 1
ATOM 705 C CA . HIS A 1 98 ? -30.645 -11.935 1.075 1.00 25.90 95 HIS A CA 1
ATOM 706 C C . HIS A 1 98 ? -29.239 -12.438 1.361 1.00 28.06 95 HIS A C 1
ATOM 707 O O . HIS A 1 98 ? -28.336 -11.663 1.736 1.00 26.15 95 HIS A O 1
ATOM 714 N N . ARG A 1 99 ? -29.045 -13.746 1.181 1.00 25.89 96 ARG A N 1
ATOM 715 C CA . ARG A 1 99 ? -27.738 -14.396 1.371 1.00 26.88 96 ARG A CA 1
ATOM 716 C C . ARG A 1 99 ? -26.861 -14.116 0.149 1.00 32.24 96 ARG A C 1
ATOM 717 O O . ARG A 1 99 ? -27.361 -13.589 -0.852 1.00 30.66 96 ARG A O 1
ATOM 725 N N . GLY A 1 100 ? -25.583 -14.500 0.221 1.00 29.42 97 GLY A N 1
ATOM 726 C CA . GLY A 1 100 ? -24.641 -14.302 -0.872 1.00 30.64 97 GLY A CA 1
ATOM 727 C C . GLY A 1 100 ? -23.752 -15.517 -1.084 1.00 39.63 97 GLY A C 1
ATOM 728 O O . GLY A 1 100 ? -23.677 -16.389 -0.205 1.00 38.61 97 GLY A O 1
ATOM 729 N N . THR A 1 101 ? -23.069 -15.590 -2.241 1.00 38.63 98 THR A N 1
ATOM 730 C CA . THR A 1 101 ? -22.253 -16.775 -2.597 1.00 39.09 98 THR A CA 1
ATOM 731 C C . THR A 1 101 ? -20.930 -16.857 -1.809 1.00 45.97 98 THR A C 1
ATOM 732 O O . THR A 1 101 ? -20.213 -15.861 -1.695 1.00 45.19 98 THR A O 1
ATOM 736 N N . VAL A 1 102 ? -20.606 -18.067 -1.291 1.00 44.63 99 VAL A N 1
ATOM 737 C CA . VAL A 1 102 ? -19.425 -18.343 -0.448 1.00 46.84 99 VAL A CA 1
ATOM 738 C C . VAL A 1 102 ? -18.098 -18.472 -1.244 1.00 54.29 99 VAL A C 1
ATOM 739 O O . VAL A 1 102 ? -17.117 -17.800 -0.899 1.00 53.17 99 VAL A O 1
ATOM 743 N N . GLN A 1 103 ? -18.056 -19.375 -2.251 1.00 54.12 100 GLN A N 1
ATOM 744 C CA . GLN A 1 103 ? -16.829 -19.733 -2.997 1.00 55.97 100 GLN A CA 1
ATOM 745 C C . GLN A 1 103 ? -16.054 -18.569 -3.638 1.00 62.55 100 GLN A C 1
ATOM 746 O O . GLN A 1 103 ? -14.836 -18.706 -3.825 1.00 64.12 100 GLN A O 1
ATOM 752 N N . ASP A 1 104 ? -16.735 -17.464 -3.990 1.00 57.90 101 ASP A N 1
ATOM 753 C CA . ASP A 1 104 ? -16.098 -16.285 -4.602 1.00 57.67 101 ASP A CA 1
ATOM 754 C C . ASP A 1 104 ? -15.929 -15.145 -3.580 1.00 59.34 101 ASP A C 1
ATOM 755 O O . ASP A 1 104 ? -15.672 -13.995 -3.957 1.00 59.31 101 ASP A O 1
ATOM 760 N N . ARG A 1 105 ? -16.056 -15.489 -2.276 1.00 53.35 102 ARG A N 1
ATOM 761 C CA . ARG A 1 105 ? -15.965 -14.583 -1.127 1.00 52.49 102 ARG A CA 1
ATOM 762 C C . ARG A 1 105 ? -16.968 -13.425 -1.239 1.00 52.82 102 ARG A C 1
ATOM 763 O O . ARG A 1 105 ? -16.655 -12.274 -0.906 1.00 51.87 102 ARG A O 1
ATOM 771 N N . ALA A 1 106 ? -18.184 -13.748 -1.708 1.00 45.87 103 ALA A N 1
ATOM 772 C CA . ALA A 1 106 ? -19.208 -12.722 -1.876 1.00 44.87 103 ALA A CA 1
ATOM 773 C C . ALA A 1 106 ? -20.403 -12.937 -0.933 1.00 45.61 103 ALA A C 1
ATOM 774 O O . ALA A 1 106 ? -21.513 -12.598 -1.305 1.00 44.34 103 ALA A O 1
ATOM 776 N N . GLU A 1 107 ? -20.200 -13.504 0.287 1.00 40.08 104 GLU A N 1
ATOM 777 C CA . GLU A 1 107 ? -21.328 -13.723 1.230 1.00 37.63 104 GLU A CA 1
ATOM 778 C C . GLU A 1 107 ? -21.987 -12.376 1.521 1.00 35.94 104 GLU A C 1
ATOM 779 O O . GLU A 1 107 ? -21.301 -11.350 1.433 1.00 39.32 104 GLU A O 1
ATOM 785 N N . THR A 1 108 ? -23.252 -12.366 1.988 1.00 27.34 105 THR A N 1
ATOM 786 C CA . THR A 1 108 ? -23.799 -11.076 2.425 1.00 25.09 105 THR A CA 1
ATOM 787 C C . THR A 1 108 ? -23.346 -10.912 3.869 1.00 27.46 105 THR A C 1
ATOM 788 O O . THR A 1 108 ? -23.513 -11.834 4.675 1.00 26.85 105 THR A O 1
ATOM 792 N N . THR A 1 109 ? -22.760 -9.765 4.214 1.00 25.29 106 THR A N 1
ATOM 793 C CA . THR A 1 109 ? -22.240 -9.615 5.584 1.00 26.34 106 THR A CA 1
ATOM 794 C C . THR A 1 109 ? -22.628 -8.278 6.181 1.00 30.50 106 THR A C 1
ATOM 795 O O . THR A 1 109 ? -22.626 -7.250 5.489 1.00 29.79 106 THR A O 1
ATOM 799 N N . ILE A 1 110 ? -23.011 -8.298 7.454 1.00 26.72 107 ILE A N 1
ATOM 800 C CA . ILE A 1 110 ? -23.368 -7.063 8.180 1.00 25.65 107 ILE A CA 1
ATOM 801 C C . ILE A 1 110 ? -22.575 -7.076 9.458 1.00 28.11 107 ILE A C 1
ATOM 802 O O . ILE A 1 110 ? -22.530 -8.117 10.142 1.00 28.16 107 ILE A O 1
ATOM 807 N N . GLY A 1 111 ? -21.945 -5.939 9.779 1.00 25.57 108 GLY A N 1
ATOM 808 C CA . GLY A 1 111 ? -21.100 -5.868 10.961 1.00 25.43 108 GLY A CA 1
ATOM 809 C C . GLY A 1 111 ? -21.890 -5.632 12.228 1.00 29.05 108 GLY A C 1
ATOM 810 O O . GLY A 1 111 ? -22.866 -6.336 12.506 1.00 27.69 108 GLY A O 1
ATOM 811 N N . ASP A 1 112 ? -21.408 -4.669 13.032 1.00 25.36 109 ASP A N 1
ATOM 812 C CA . ASP A 1 112 ? -21.909 -4.408 14.348 1.00 25.95 109 ASP A CA 1
ATOM 813 C C . ASP A 1 112 ? -22.531 -3.053 14.487 1.00 28.05 109 ASP A C 1
ATOM 814 O O . ASP A 1 112 ? -22.070 -2.110 13.845 1.00 28.34 109 ASP A O 1
ATOM 819 N N . HIS A 1 113 ? -23.445 -2.907 15.457 1.00 23.89 110 HIS A N 1
ATOM 820 C CA . HIS A 1 113 ? -24.012 -1.606 15.809 1.00 25.11 110 HIS A CA 1
ATOM 821 C C . HIS A 1 113 ? -24.707 -0.899 14.657 1.00 27.49 110 HIS A C 1
ATOM 822 O O . HIS A 1 113 ? -24.693 0.334 14.600 1.00 28.75 110 HIS A O 1
ATOM 829 N N . ASN A 1 114 ? -25.303 -1.673 13.742 1.00 22.03 111 ASN A N 1
ATOM 830 C CA . ASN A 1 114 ? -26.047 -1.109 12.616 1.00 22.08 111 ASN A CA 1
ATOM 831 C C . ASN A 1 114 ? -27.512 -0.973 12.967 1.00 26.70 111 ASN A C 1
ATOM 832 O O . ASN A 1 114 ? -28.013 -1.675 13.850 1.00 26.42 111 ASN A O 1
ATOM 837 N N . LEU A 1 115 ? -28.209 -0.063 12.275 1.00 22.91 112 LEU A N 1
ATOM 838 C CA . LEU A 1 115 ? -29.642 0.155 12.447 1.00 23.64 112 LEU A CA 1
ATOM 839 C C . LEU A 1 115 ? -30.215 0.070 11.055 1.00 25.91 112 LEU A C 1
ATOM 840 O O . LEU A 1 115 ? -29.870 0.881 10.204 1.00 26.49 112 LEU A O 1
ATOM 845 N N . ILE A 1 116 ? -30.989 -0.984 10.783 1.00 24.12 113 ILE A N 1
ATOM 846 C CA . ILE A 1 116 ? -31.605 -1.198 9.474 1.00 23.72 113 ILE A CA 1
ATOM 847 C C . ILE A 1 116 ? -33.114 -1.031 9.714 1.00 26.67 113 ILE A C 1
ATOM 848 O O . ILE A 1 116 ? -33.744 -1.836 10.408 1.00 22.40 113 ILE A O 1
ATOM 853 N N . MET A 1 117 ? -33.667 0.069 9.201 1.00 21.83 114 MET A N 1
ATOM 854 C CA . MET A 1 117 ? -35.011 0.532 9.499 1.00 21.23 114 MET A CA 1
ATOM 855 C C . MET A 1 117 ? -36.042 -0.103 8.616 1.00 25.38 114 MET A C 1
ATOM 856 O O . MET A 1 117 ? -35.697 -0.857 7.710 1.00 22.44 114 MET A O 1
ATOM 861 N N . ALA A 1 118 ? -37.313 0.139 8.941 1.00 24.21 115 ALA A N 1
ATOM 862 C CA . ALA A 1 118 ? -38.416 -0.599 8.328 1.00 23.30 115 ALA A CA 1
ATOM 863 C C . ALA A 1 118 ? -38.382 -0.663 6.823 1.00 24.89 115 ALA A C 1
ATOM 864 O O . ALA A 1 118 ? -38.142 0.355 6.144 1.00 22.79 115 ALA A O 1
ATOM 866 N N . TYR A 1 119 ? -38.605 -1.880 6.307 1.00 22.62 116 TYR A N 1
ATOM 867 C CA . TYR A 1 119 ? -38.743 -2.226 4.894 1.00 21.92 116 TYR A CA 1
ATOM 868 C C . TYR A 1 119 ? -37.480 -1.989 4.072 1.00 23.03 116 TYR A C 1
ATOM 869 O O . TYR A 1 119 ? -37.544 -2.084 2.843 1.00 22.08 116 TYR A O 1
ATOM 878 N N . ALA A 1 120 ? -36.339 -1.757 4.730 1.00 21.45 117 ALA A N 1
ATOM 879 C CA . ALA A 1 120 ? -35.065 -1.650 3.989 1.00 22.53 117 ALA A CA 1
ATOM 880 C C . ALA A 1 120 ? -34.788 -2.999 3.324 1.00 25.86 117 ALA A C 1
ATOM 881 O O . ALA A 1 120 ? -35.287 -4.053 3.772 1.00 25.44 117 ALA A O 1
ATOM 883 N N . HIS A 1 121 ? -34.015 -2.980 2.243 1.00 21.73 118 HIS A N 1
ATOM 884 C CA . HIS A 1 121 ? -33.694 -4.198 1.498 1.00 21.62 118 HIS A CA 1
ATOM 885 C C . HIS A 1 121 ? -32.185 -4.297 1.324 1.00 25.15 118 HIS A C 1
ATOM 886 O O . HIS A 1 121 ? -31.563 -3.368 0.779 1.00 24.41 118 HIS A O 1
ATOM 893 N N . ILE A 1 122 ? -31.606 -5.441 1.738 1.00 22.74 119 ILE A N 1
ATOM 894 C CA . ILE A 1 122 ? -30.154 -5.674 1.583 1.00 21.47 119 ILE A CA 1
ATOM 895 C C . ILE A 1 122 ? -30.015 -6.823 0.583 1.00 25.16 119 ILE A C 1
ATOM 896 O O . ILE A 1 122 ? -30.287 -7.989 0.896 1.00 25.80 119 ILE A O 1
ATOM 901 N N . GLY A 1 123 ? -29.653 -6.461 -0.631 1.00 23.45 120 GLY A N 1
ATOM 902 C CA . GLY A 1 123 ? -29.512 -7.403 -1.724 1.00 23.40 120 GLY A CA 1
ATOM 903 C C . GLY A 1 123 ? -28.325 -8.333 -1.550 1.00 28.04 120 GLY A C 1
ATOM 904 O O . GLY A 1 123 ? -27.361 -8.025 -0.832 1.00 25.03 120 GLY A O 1
ATOM 905 N N . HIS A 1 124 ? -28.356 -9.439 -2.297 1.00 26.01 121 HIS A N 1
ATOM 906 C CA . HIS A 1 124 ? -27.312 -10.463 -2.248 1.00 26.92 121 HIS A CA 1
ATOM 907 C C . HIS A 1 124 ? -25.899 -9.898 -2.411 1.00 28.35 121 HIS A C 1
ATOM 908 O O . HIS A 1 124 ? -25.673 -8.999 -3.223 1.00 26.85 121 HIS A O 1
ATOM 915 N N . ASP A 1 125 ? -24.946 -10.438 -1.643 1.00 25.27 122 ASP A N 1
ATOM 916 C CA . ASP A 1 125 ? -23.528 -10.135 -1.753 1.00 26.18 122 ASP A CA 1
ATOM 917 C C . ASP A 1 125 ? -23.174 -8.725 -1.267 1.00 28.32 122 ASP A C 1
ATOM 918 O O . ASP A 1 125 ? -22.026 -8.315 -1.452 1.00 30.11 122 ASP A O 1
ATOM 923 N N . SER A 1 126 ? -24.113 -8.030 -0.577 1.00 25.65 123 SER A N 1
ATOM 924 C CA . SER A 1 126 ? -23.831 -6.720 -0.015 1.00 24.99 123 SER A CA 1
ATOM 925 C C . SER A 1 126 ? -23.031 -6.871 1.248 1.00 29.85 123 SER A C 1
ATOM 926 O O . SER A 1 126 ? -23.118 -7.903 1.913 1.00 27.75 123 SER A O 1
ATOM 929 N N . VAL A 1 127 ? -22.214 -5.834 1.587 1.00 25.92 124 VAL A N 1
ATOM 930 C CA . VAL A 1 127 ? -21.384 -5.877 2.775 1.00 27.09 124 VAL A CA 1
ATOM 931 C C . VAL A 1 127 ? -21.580 -4.543 3.481 1.00 31.25 124 VAL A C 1
ATOM 932 O O . VAL A 1 127 ? -21.306 -3.500 2.890 1.00 32.25 124 VAL A O 1
ATOM 936 N N . ILE A 1 128 ? -22.074 -4.575 4.720 1.00 25.23 125 ILE A N 1
ATOM 937 C CA . ILE A 1 128 ? -22.309 -3.381 5.544 1.00 25.57 125 ILE A CA 1
ATOM 938 C C . ILE A 1 128 ? -21.328 -3.478 6.678 1.00 26.75 125 ILE A C 1
ATOM 939 O O . ILE A 1 128 ? -21.180 -4.564 7.265 1.00 28.22 125 ILE A O 1
ATOM 944 N N . GLY A 1 129 ? -20.676 -2.357 6.981 1.00 25.32 126 GLY A N 1
ATOM 945 C CA . GLY A 1 129 ? -19.671 -2.284 8.042 1.00 25.25 126 GLY A CA 1
ATOM 946 C C . GLY A 1 129 ? -20.313 -2.158 9.402 1.00 29.16 126 GLY A C 1
ATOM 947 O O . GLY A 1 129 ? -21.224 -2.915 9.742 1.00 29.43 126 GLY A O 1
ATOM 948 N N . ASN A 1 130 ? -19.849 -1.193 10.176 1.00 25.75 127 ASN A N 1
ATOM 949 C CA . ASN A 1 130 ? -20.311 -0.950 11.536 1.00 26.99 127 ASN A CA 1
ATOM 950 C C . ASN A 1 130 ? -20.910 0.422 11.667 1.00 28.97 127 ASN A C 1
ATOM 951 O O . ASN A 1 130 ? -20.469 1.351 10.975 1.00 28.53 127 ASN A O 1
ATOM 956 N N . HIS A 1 131 ? -21.846 0.578 12.615 1.00 23.95 128 HIS A N 1
ATOM 957 C CA . HIS A 1 131 ? -22.418 1.892 12.945 1.00 25.00 128 HIS A CA 1
ATOM 958 C C . HIS A 1 131 ? -23.133 2.581 11.791 1.00 28.64 128 HIS A C 1
ATOM 959 O O . HIS A 1 131 ? -23.192 3.815 11.775 1.00 29.55 128 HIS A O 1
ATOM 966 N N . CYS A 1 132 ? -23.641 1.794 10.815 1.00 23.74 129 CYS A N 1
ATOM 967 C CA . CYS A 1 132 ? -24.384 2.369 9.694 1.00 26.36 129 CYS A CA 1
ATOM 968 C C . CYS A 1 132 ? -25.838 2.536 10.058 1.00 28.77 129 CYS A C 1
ATOM 969 O O . CYS A 1 132 ? -26.342 1.861 10.964 1.00 27.07 129 CYS A O 1
ATOM 972 N N . ILE A 1 133 ? -26.528 3.416 9.315 1.00 23.90 130 ILE A N 1
ATOM 973 C CA . ILE A 1 133 ? -27.967 3.610 9.460 1.00 24.64 130 ILE A CA 1
ATOM 974 C C . ILE A 1 133 ? -28.557 3.544 8.076 1.00 26.43 130 ILE A C 1
ATOM 975 O O . ILE A 1 133 ? -28.206 4.394 7.251 1.00 27.31 130 ILE A O 1
ATOM 980 N N . LEU A 1 134 ? -29.437 2.525 7.807 1.00 23.35 131 LEU A N 1
ATOM 981 C CA . LEU A 1 134 ? -30.163 2.416 6.540 1.00 24.00 131 LEU A CA 1
ATOM 982 C C . LEU A 1 134 ? -31.580 2.771 6.931 1.00 26.68 131 LEU A C 1
ATOM 983 O O . LEU A 1 134 ? -32.220 2.014 7.671 1.00 24.81 131 LEU A O 1
ATOM 988 N N . VAL A 1 135 ? -32.036 3.959 6.540 1.00 22.04 132 VAL A N 1
ATOM 989 C CA . VAL A 1 135 ? -33.367 4.442 6.962 1.00 20.99 132 VAL A CA 1
ATOM 990 C C . VAL A 1 135 ? -34.428 3.702 6.152 1.00 24.05 132 VAL A C 1
ATOM 991 O O . VAL A 1 135 ? -34.095 3.066 5.148 1.00 22.69 132 VAL A O 1
ATOM 995 N N . ASN A 1 136 ? -35.689 3.802 6.578 1.00 22.22 133 ASN A N 1
ATOM 996 C CA . ASN A 1 136 ? -36.851 3.128 5.946 1.00 23.48 133 ASN A CA 1
ATOM 997 C C . ASN A 1 136 ? -36.767 3.050 4.456 1.00 24.74 133 ASN A C 1
ATOM 998 O O . ASN A 1 136 ? -36.550 4.076 3.795 1.00 22.81 133 ASN A O 1
ATOM 1003 N N . ASN A 1 137 ? -37.015 1.842 3.920 1.00 21.23 134 ASN A N 1
ATOM 1004 C CA . ASN A 1 137 ? -37.116 1.582 2.492 1.00 21.68 134 ASN A CA 1
ATOM 1005 C C . ASN A 1 137 ? -35.845 1.869 1.690 1.00 24.80 134 ASN A C 1
ATOM 1006 O O . ASN A 1 137 ? -35.914 1.878 0.464 1.00 26.28 134 ASN A O 1
ATOM 1011 N N . THR A 1 138 ? -34.685 2.001 2.347 1.00 21.71 135 THR A N 1
ATOM 1012 C CA . THR A 1 138 ? -33.408 2.069 1.618 1.00 20.87 135 THR A CA 1
ATOM 1013 C C . THR A 1 138 ? -33.268 0.718 0.927 1.00 28.01 135 THR A C 1
ATOM 1014 O O . THR A 1 138 ? -33.472 -0.298 1.570 1.00 28.85 135 THR A O 1
ATOM 1018 N N . ALA A 1 139 ? -32.832 0.702 -0.329 1.00 23.42 136 ALA A N 1
ATOM 1019 C CA . ALA A 1 139 ? -32.690 -0.548 -1.064 1.00 21.98 136 ALA A CA 1
ATOM 1020 C C . ALA A 1 139 ? -31.311 -0.642 -1.696 1.00 25.54 136 ALA A C 1
ATOM 1021 O O . ALA A 1 139 ? -30.894 0.240 -2.470 1.00 24.48 136 ALA A O 1
ATOM 1023 N N . LEU A 1 140 ? -30.599 -1.712 -1.342 1.00 23.51 137 LEU A N 1
ATOM 1024 C CA . LEU A 1 140 ? -29.287 -2.015 -1.910 1.00 22.95 137 LEU A CA 1
ATOM 1025 C C . LEU A 1 140 ? -29.498 -3.132 -2.911 1.00 27.04 137 LEU A C 1
ATOM 1026 O O . LEU A 1 140 ? -29.859 -4.244 -2.520 1.00 26.14 137 LEU A O 1
ATOM 1031 N N . ALA A 1 141 ? -29.349 -2.841 -4.197 1.00 24.46 138 ALA A N 1
ATOM 1032 C CA . ALA A 1 141 ? -29.657 -3.839 -5.234 1.00 25.36 138 ALA A CA 1
ATOM 1033 C C . ALA A 1 141 ? -28.896 -5.163 -5.138 1.00 31.73 138 ALA A C 1
ATOM 1034 O O . ALA A 1 141 ? -29.447 -6.215 -5.506 1.00 32.15 138 ALA A O 1
ATOM 1036 N N . GLY A 1 142 ? -27.651 -5.114 -4.708 1.00 26.01 139 GLY A N 1
ATOM 1037 C CA . GLY A 1 142 ? -26.814 -6.321 -4.668 1.00 25.69 139 GLY A CA 1
ATOM 1038 C C . GLY A 1 142 ? -25.365 -5.945 -4.866 1.00 28.61 139 GLY A C 1
ATOM 1039 O O . GLY A 1 142 ? -25.061 -4.916 -5.499 1.00 27.94 139 GLY A O 1
ATOM 1040 N N . HIS A 1 143 ? -24.441 -6.685 -4.232 1.00 27.71 140 HIS A N 1
ATOM 1041 C CA . HIS A 1 143 ? -23.002 -6.367 -4.350 1.00 29.26 140 HIS A CA 1
ATOM 1042 C C . HIS A 1 143 ? -22.672 -4.917 -3.919 1.00 30.89 140 HIS A C 1
ATOM 1043 O O . HIS A 1 143 ? -21.745 -4.322 -4.468 1.00 31.17 140 HIS A O 1
ATOM 1050 N N . VAL A 1 144 ? -23.439 -4.324 -2.976 1.00 25.95 141 VAL A N 1
ATOM 1051 C CA . VAL A 1 144 ? -23.178 -2.967 -2.500 1.00 25.47 141 VAL A CA 1
ATOM 1052 C C . VAL A 1 144 ? -22.312 -3.043 -1.260 1.00 30.12 141 VAL A C 1
ATOM 1053 O O . VAL A 1 144 ? -22.581 -3.850 -0.364 1.00 27.37 141 VAL A O 1
ATOM 1057 N N . HIS A 1 145 ? -21.317 -2.148 -1.172 1.00 27.00 142 HIS A N 1
ATOM 1058 C CA . HIS A 1 145 ? -20.451 -2.089 -0.016 1.00 29.57 142 HIS A CA 1
ATOM 1059 C C . HIS A 1 145 ? -20.750 -0.787 0.717 1.00 32.66 142 HIS A C 1
ATOM 1060 O O . HIS A 1 145 ? -20.663 0.293 0.123 1.00 33.91 142 HIS A O 1
ATOM 1067 N N . VAL A 1 146 ? -21.158 -0.879 1.980 1.00 26.02 143 VAL A N 1
ATOM 1068 C CA . VAL A 1 146 ? -21.450 0.301 2.805 1.00 25.38 143 VAL A CA 1
ATOM 1069 C C . VAL A 1 146 ? -20.447 0.308 3.919 1.00 30.42 143 VAL A C 1
ATOM 1070 O O . VAL A 1 146 ? -20.435 -0.598 4.761 1.00 30.38 143 VAL A O 1
ATOM 1074 N N . ASP A 1 147 ? -19.578 1.324 3.917 1.00 27.79 144 ASP A N 1
ATOM 1075 C CA . ASP A 1 147 ? -18.523 1.434 4.927 1.00 27.84 144 ASP A CA 1
ATOM 1076 C C . ASP A 1 147 ? -19.039 2.088 6.205 1.00 30.09 144 ASP A C 1
ATOM 1077 O O . ASP A 1 147 ? -20.162 2.629 6.241 1.00 29.53 144 ASP A O 1
ATOM 1082 N N . ASP A 1 148 ? -18.215 2.041 7.263 1.00 29.28 145 ASP A N 1
ATOM 1083 C CA . ASP A 1 148 ? -18.588 2.479 8.600 1.00 28.92 145 ASP A CA 1
ATOM 1084 C C . ASP A 1 148 ? -19.205 3.847 8.686 1.00 31.54 145 ASP A C 1
ATOM 1085 O O . ASP A 1 148 ? -18.750 4.755 7.992 1.00 29.73 145 ASP A O 1
ATOM 1090 N N . TRP A 1 149 ? -20.221 3.982 9.563 1.00 26.23 146 TRP A N 1
ATOM 1091 C CA . TRP A 1 149 ? -20.893 5.245 9.901 1.00 26.53 146 TRP A CA 1
ATOM 1092 C C . TRP A 1 149 ? -21.658 5.871 8.756 1.00 30.26 146 TRP A C 1
ATOM 1093 O O . TRP A 1 149 ? -22.112 6.988 8.931 1.00 31.84 146 TRP A O 1
ATOM 1104 N N . ALA A 1 150 ? -21.865 5.164 7.614 1.00 25.21 147 ALA A N 1
ATOM 1105 C CA . ALA A 1 150 ? -22.663 5.777 6.536 1.00 25.81 147 ALA A CA 1
ATOM 1106 C C . ALA A 1 150 ? -24.102 5.911 6.968 1.00 29.09 147 ALA A C 1
ATOM 1107 O O . ALA A 1 150 ? -24.599 5.086 7.741 1.00 28.71 147 ALA A O 1
ATOM 1109 N N . ILE A 1 151 ? -24.793 6.950 6.472 1.00 24.92 148 ILE A N 1
ATOM 1110 C CA . ILE A 1 151 ? -26.235 7.124 6.762 1.00 24.47 148 ILE A CA 1
ATOM 1111 C C . ILE A 1 151 ? -26.933 7.261 5.420 1.00 27.58 148 ILE A C 1
ATOM 1112 O O . ILE A 1 151 ? -26.587 8.169 4.660 1.00 28.61 148 ILE A O 1
ATOM 1117 N N . LEU A 1 152 ? -27.874 6.356 5.112 1.00 24.43 149 LEU A N 1
ATOM 1118 C CA . LEU A 1 152 ? -28.627 6.448 3.861 1.00 22.56 149 LEU A CA 1
ATOM 1119 C C . LEU A 1 152 ? -30.032 6.826 4.274 1.00 26.52 149 LEU A C 1
ATOM 1120 O O . LEU A 1 152 ? -30.679 6.020 4.949 1.00 26.04 149 LEU A O 1
ATOM 1125 N N . SER A 1 153 ? -30.492 8.042 3.917 1.00 22.88 150 SER A N 1
ATOM 1126 C CA . SER A 1 153 ? -31.821 8.515 4.355 1.00 22.52 150 SER A CA 1
ATOM 1127 C C . SER A 1 153 ? -32.933 7.701 3.697 1.00 23.12 150 SER A C 1
ATOM 1128 O O . SER A 1 153 ? -32.637 6.919 2.777 1.00 21.89 150 SER A O 1
ATOM 1131 N N . GLY A 1 154 ? -34.189 7.875 4.171 1.00 22.62 151 GLY A N 1
ATOM 1132 C CA . GLY A 1 154 ? -35.337 7.081 3.744 1.00 22.34 151 GLY A CA 1
ATOM 1133 C C . GLY A 1 154 ? -35.463 7.040 2.251 1.00 26.08 151 GLY A C 1
ATOM 1134 O O . GLY A 1 154 ? -35.244 8.064 1.579 1.00 25.01 151 GLY A O 1
ATOM 1135 N N . TYR A 1 155 ? -35.755 5.837 1.727 1.00 23.59 152 TYR A N 1
ATOM 1136 C CA . TYR A 1 155 ? -35.985 5.592 0.313 1.00 22.62 152 TYR A CA 1
ATOM 1137 C C . TYR A 1 155 ? -34.762 5.864 -0.570 1.00 25.67 152 TYR A C 1
ATOM 1138 O O . TYR A 1 155 ? -34.917 6.128 -1.757 1.00 25.18 152 TYR A O 1
ATOM 1147 N N . THR A 1 156 ? -33.550 5.725 -0.027 1.00 22.47 153 THR A N 1
ATOM 1148 C CA . THR A 1 156 ? -32.351 5.831 -0.872 1.00 22.57 153 THR A CA 1
ATOM 1149 C C . THR A 1 156 ? -32.254 4.527 -1.681 1.00 25.82 153 THR A C 1
ATOM 1150 O O . THR A 1 156 ? -32.349 3.465 -1.102 1.00 25.36 153 THR A O 1
ATOM 1154 N N . LEU A 1 157 ? -31.959 4.616 -2.975 1.00 23.52 154 LEU A N 1
ATOM 1155 C CA . LEU A 1 157 ? -31.798 3.459 -3.861 1.00 23.64 154 LEU A CA 1
ATOM 1156 C C . LEU A 1 157 ? -30.339 3.379 -4.238 1.00 26.85 154 LEU A C 1
ATOM 1157 O O . LEU A 1 157 ? -29.738 4.411 -4.621 1.00 26.13 154 LEU A O 1
ATOM 1162 N N . VAL A 1 158 ? -29.769 2.149 -4.189 1.00 22.39 155 VAL A N 1
ATOM 1163 C CA . VAL A 1 158 ? -28.339 1.985 -4.519 1.00 22.60 155 VAL A CA 1
ATOM 1164 C C . VAL A 1 158 ? -28.190 0.914 -5.563 1.00 27.07 155 VAL A C 1
ATOM 1165 O O . VAL A 1 158 ? -28.601 -0.234 -5.351 1.00 27.11 155 VAL A O 1
ATOM 1169 N N . HIS A 1 159 ? -27.668 1.310 -6.717 1.00 24.28 156 HIS A N 1
ATOM 1170 C CA . HIS A 1 159 ? -27.399 0.446 -7.859 1.00 26.82 156 HIS A CA 1
ATOM 1171 C C . HIS A 1 159 ? -26.394 -0.676 -7.471 1.00 29.24 156 HIS A C 1
ATOM 1172 O O . HIS A 1 159 ? -25.518 -0.482 -6.621 1.00 28.33 156 HIS A O 1
ATOM 1179 N N . GLN A 1 160 ? -26.496 -1.832 -8.156 1.00 25.91 157 GLN A N 1
ATOM 1180 C CA . GLN A 1 160 ? -25.571 -2.950 -7.924 1.00 24.47 157 GLN A CA 1
ATOM 1181 C C . GLN A 1 160 ? -24.134 -2.479 -8.078 1.00 31.24 157 GLN A C 1
ATOM 1182 O O . GLN A 1 160 ? -23.840 -1.650 -8.952 1.00 30.12 157 GLN A O 1
ATOM 1188 N N . TYR A 1 161 ? -23.238 -3.027 -7.248 1.00 28.67 158 TYR A N 1
ATOM 1189 C CA . TYR A 1 161 ? -21.794 -2.794 -7.262 1.00 29.57 158 TYR A CA 1
ATOM 1190 C C . TYR A 1 161 ? -21.359 -1.434 -6.716 1.00 34.53 158 TYR A C 1
ATOM 1191 O O . TYR A 1 161 ? -20.161 -1.236 -6.577 1.00 35.33 158 TYR A O 1
ATOM 1200 N N . CYS A 1 162 ? -22.280 -0.538 -6.352 1.00 30.57 159 CYS A N 1
ATOM 1201 C CA . CYS A 1 162 ? -21.861 0.743 -5.790 1.00 30.64 159 CYS A CA 1
ATOM 1202 C C . CYS A 1 162 ? -21.191 0.601 -4.454 1.00 33.23 159 CYS A C 1
ATOM 1203 O O . CYS A 1 162 ? -21.504 -0.312 -3.703 1.00 32.01 159 CYS A O 1
ATOM 1206 N N . ARG A 1 163 ? -20.262 1.521 -4.155 1.00 29.02 160 ARG A N 1
ATOM 1207 C CA . ARG A 1 163 ? -19.577 1.563 -2.882 1.00 28.23 160 ARG A CA 1
ATOM 1208 C C . ARG A 1 163 ? -19.992 2.862 -2.229 1.00 31.84 160 ARG A C 1
ATOM 1209 O O . ARG A 1 163 ? -19.923 3.919 -2.865 1.00 33.58 160 ARG A O 1
ATOM 1217 N N . ILE A 1 164 ? -20.409 2.784 -0.966 1.00 26.47 161 ILE A N 1
ATOM 1218 C CA . ILE A 1 164 ? -20.847 3.913 -0.140 1.00 26.80 161 ILE A CA 1
ATOM 1219 C C . ILE A 1 164 ? -19.742 4.132 0.900 1.00 31.34 161 ILE A C 1
ATOM 1220 O O . ILE A 1 164 ? -19.499 3.267 1.744 1.00 29.53 161 ILE A O 1
ATOM 1225 N N . GLY A 1 165 ? -19.066 5.273 0.816 1.00 27.66 162 GLY A N 1
ATOM 1226 C CA . GLY A 1 165 ? -17.921 5.532 1.670 1.00 27.56 162 GLY A CA 1
ATOM 1227 C C . GLY A 1 165 ? -18.208 5.738 3.131 1.00 30.09 162 GLY A C 1
ATOM 1228 O O . GLY A 1 165 ? -19.327 6.093 3.500 1.00 29.83 162 GLY A O 1
ATOM 1229 N N . ALA A 1 166 ? -17.179 5.562 3.971 1.00 28.54 163 ALA A N 1
ATOM 1230 C CA . ALA A 1 166 ? -17.339 5.777 5.414 1.00 29.31 163 ALA A CA 1
ATOM 1231 C C . ALA A 1 166 ? -17.828 7.202 5.705 1.00 30.87 163 ALA A C 1
ATOM 1232 O O . ALA A 1 166 ? -17.364 8.146 5.057 1.00 29.18 163 ALA A O 1
ATOM 1234 N N . HIS A 1 167 ? -18.726 7.363 6.696 1.00 27.48 164 HIS A N 1
ATOM 1235 C CA . HIS A 1 167 ? -19.241 8.675 7.140 1.00 27.05 164 HIS A CA 1
ATOM 1236 C C . HIS A 1 167 ? -19.968 9.476 6.030 1.00 29.53 164 HIS A C 1
ATOM 1237 O O . HIS A 1 167 ? -20.235 10.674 6.206 1.00 30.17 164 HIS A O 1
ATOM 1244 N N . SER A 1 168 ? -20.347 8.797 4.919 1.00 27.18 165 SER A N 1
ATOM 1245 C CA . SER A 1 168 ? -21.086 9.477 3.855 1.00 26.86 165 SER A CA 1
ATOM 1246 C C . SER A 1 168 ? -22.540 9.629 4.252 1.00 29.41 165 SER A C 1
ATOM 1247 O O . SER A 1 168 ? -23.007 9.059 5.255 1.00 28.59 165 SER A O 1
ATOM 1250 N N . PHE A 1 169 ? -23.279 10.417 3.487 1.00 26.79 166 PHE A N 1
ATOM 1251 C CA . PHE A 1 169 ? -24.688 10.599 3.827 1.00 25.51 166 PHE A CA 1
ATOM 1252 C C . PHE A 1 169 ? -25.470 10.785 2.540 1.00 29.09 166 PHE A C 1
ATOM 1253 O O . PHE A 1 169 ? -25.012 11.529 1.664 1.00 28.27 166 PHE A O 1
ATOM 1261 N N . SER A 1 170 ? -26.668 10.163 2.431 1.00 25.60 167 SER A N 1
ATOM 1262 C CA . SER A 1 170 ? -27.544 10.453 1.292 1.00 25.04 167 SER A CA 1
ATOM 1263 C C . SER A 1 170 ? -28.812 11.106 1.811 1.00 28.74 167 SER A C 1
ATOM 1264 O O . SER A 1 170 ? -29.341 10.688 2.849 1.00 27.20 167 SER A O 1
ATOM 1267 N N . GLY A 1 171 ? -29.354 12.034 1.037 1.00 25.07 168 GLY A N 1
ATOM 1268 C CA . GLY A 1 171 ? -30.624 12.687 1.338 1.00 24.87 168 GL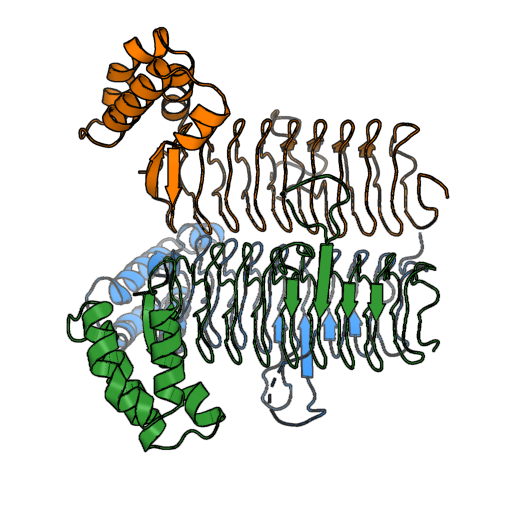Y A CA 1
ATOM 1269 C C . GLY A 1 171 ? -31.773 11.751 0.982 1.00 26.13 168 GLY A C 1
ATOM 1270 O O . GLY A 1 171 ? -31.556 10.741 0.305 1.00 26.06 168 GLY A O 1
ATOM 1271 N N . MET A 1 172 ? -32.986 12.027 1.484 1.00 25.58 169 MET A N 1
ATOM 1272 C CA . MET A 1 172 ? -34.109 11.106 1.251 1.00 24.70 169 MET A CA 1
ATOM 1273 C C . MET A 1 172 ? -34.397 11.002 -0.244 1.00 27.21 169 MET A C 1
ATOM 1274 O O . MET A 1 172 ? -34.190 11.966 -0.979 1.00 27.04 169 MET A O 1
ATOM 1279 N N . GLY A 1 173 ? -34.748 9.814 -0.689 1.00 26.31 170 GLY A N 1
ATOM 1280 C CA . GLY A 1 173 ? -35.071 9.574 -2.089 1.00 27.45 170 GLY A CA 1
ATOM 1281 C C . GLY A 1 173 ? -33.901 9.650 -3.052 1.00 30.70 170 GLY A C 1
ATOM 1282 O O . GLY A 1 173 ? -34.139 9.782 -4.248 1.00 30.64 170 GLY A O 1
ATOM 1283 N N . SER A 1 174 ? -32.632 9.565 -2.565 1.00 26.65 171 SER A N 1
ATOM 1284 C CA . SER A 1 174 ? -31.471 9.635 -3.472 1.00 26.34 171 SER A CA 1
ATOM 1285 C C . SER A 1 174 ? -31.412 8.373 -4.308 1.00 29.62 171 SER A C 1
ATOM 1286 O O . SER A 1 174 ? -31.673 7.287 -3.795 1.00 30.58 171 SER A O 1
ATOM 1289 N N . ALA A 1 175 ? -31.034 8.492 -5.575 1.00 27.82 172 ALA A N 1
ATOM 1290 C CA . ALA A 1 175 ? -30.894 7.323 -6.442 1.00 28.93 172 ALA A CA 1
ATOM 1291 C C . ALA A 1 175 ? -29.421 7.288 -6.828 1.00 31.89 172 ALA A C 1
ATOM 1292 O O . ALA A 1 175 ? -28.962 8.080 -7.656 1.00 28.90 172 ALA A O 1
ATOM 1294 N N . ILE A 1 176 ? -28.658 6.435 -6.127 1.00 27.17 173 ILE A N 1
ATOM 1295 C CA . ILE A 1 176 ? -27.201 6.336 -6.256 1.00 26.81 173 ILE A CA 1
ATOM 1296 C C . ILE A 1 176 ? -26.807 5.338 -7.340 1.00 30.84 173 ILE A C 1
ATOM 1297 O O . ILE A 1 176 ? -27.049 4.133 -7.195 1.00 29.59 173 ILE A O 1
ATOM 1302 N N . GLY A 1 177 ? -26.177 5.848 -8.403 1.00 28.57 174 GLY A N 1
ATOM 1303 C CA . GLY A 1 177 ? -25.752 4.996 -9.516 1.00 30.09 174 GLY A CA 1
ATOM 1304 C C . GLY A 1 177 ? -24.257 4.828 -9.663 1.00 37.12 174 GLY A C 1
ATOM 1305 O O . GLY A 1 177 ? -23.788 4.019 -10.482 1.00 37.53 174 GLY A O 1
ATOM 1306 N N . LYS A 1 178 ? -23.499 5.646 -8.913 1.00 33.17 175 LYS A N 1
ATOM 1307 C CA . LYS A 1 178 ? -22.034 5.666 -8.927 1.00 32.92 175 LYS A CA 1
ATOM 1308 C C . LYS A 1 178 ? -21.535 5.579 -7.501 1.00 35.67 175 LYS A C 1
ATOM 1309 O O . LYS A 1 178 ? -22.328 5.676 -6.569 1.00 36.58 175 LYS A O 1
ATOM 1315 N N . ASP A 1 179 ? -20.233 5.433 -7.314 1.00 31.43 176 ASP A N 1
ATOM 1316 C CA . ASP A 1 179 ? -19.681 5.367 -5.954 1.00 30.72 176 ASP A CA 1
ATOM 1317 C C . ASP A 1 179 ? -19.803 6.681 -5.188 1.00 34.24 176 ASP A C 1
ATOM 1318 O O . ASP A 1 179 ? -19.724 7.751 -5.784 1.00 34.82 176 ASP A O 1
ATOM 1323 N N . VAL A 1 180 ? -20.017 6.595 -3.873 1.00 29.78 177 VAL A N 1
ATOM 1324 C CA . VAL A 1 180 ? -20.096 7.787 -3.027 1.00 28.32 177 VAL A CA 1
ATOM 1325 C C . VAL A 1 180 ? -18.789 7.813 -2.223 1.00 30.62 177 VAL A C 1
ATOM 1326 O O . VAL A 1 180 ? -18.603 6.942 -1.373 1.00 28.97 177 VAL A O 1
ATOM 1330 N N . PRO A 1 181 ? -17.896 8.796 -2.442 1.00 29.84 178 PRO A N 1
ATOM 1331 C CA . PRO A 1 181 ? -16.645 8.821 -1.655 1.00 29.13 178 PRO A CA 1
ATOM 1332 C C . PRO A 1 181 ? -16.919 8.992 -0.162 1.00 31.70 178 PRO A C 1
ATOM 1333 O O . PRO A 1 181 ? -17.981 9.459 0.222 1.00 30.26 178 PRO A O 1
ATOM 1337 N N . ALA A 1 182 ? -15.960 8.618 0.678 1.00 30.55 179 ALA A N 1
ATOM 1338 C CA . ALA A 1 182 ? -16.124 8.782 2.115 1.00 30.98 179 ALA A CA 1
ATOM 1339 C C . ALA A 1 182 ? -16.435 10.236 2.447 1.00 31.65 179 ALA A C 1
ATOM 1340 O O . ALA A 1 182 ? -15.955 11.131 1.746 1.00 30.34 179 ALA A O 1
ATOM 1342 N N . TYR A 1 183 ? -17.276 10.467 3.475 1.00 29.59 180 TYR A N 1
ATOM 1343 C CA . TYR A 1 183 ? -17.690 11.810 3.965 1.00 29.60 180 TYR A CA 1
ATOM 1344 C C . TYR A 1 183 ? -18.600 12.602 3.038 1.00 31.88 180 TYR A C 1
ATOM 1345 O O . TYR A 1 183 ? -19.125 13.612 3.475 1.00 32.05 180 TYR A O 1
ATOM 1354 N N . VAL A 1 184 ? -18.786 12.196 1.793 1.00 28.90 181 VAL A N 1
ATOM 1355 C CA . VAL A 1 184 ? -19.544 13.027 0.843 1.00 28.84 181 VAL A CA 1
ATOM 1356 C C . VAL A 1 184 ? -21.057 12.944 1.109 1.00 31.72 181 VAL A C 1
ATOM 1357 O O . VAL A 1 184 ? -21.552 11.898 1.534 1.00 29.84 181 VAL A O 1
ATOM 1361 N N . THR A 1 185 ? -21.772 14.076 0.930 1.00 29.22 182 THR A N 1
ATOM 1362 C CA . THR A 1 185 ? -23.223 14.116 1.082 1.00 28.64 182 THR A CA 1
ATOM 1363 C C . THR A 1 185 ? -23.775 14.158 -0.327 1.00 31.06 182 THR A C 1
ATOM 1364 O O . THR A 1 185 ? -23.253 14.923 -1.154 1.00 31.02 182 THR A O 1
ATOM 1368 N N . VAL A 1 186 ? -24.795 13.338 -0.608 1.00 27.98 183 VAL A N 1
ATOM 1369 C CA . VAL A 1 186 ? -25.404 13.227 -1.943 1.00 26.45 183 VAL A CA 1
ATOM 1370 C C . VAL A 1 186 ? -26.906 13.360 -1.868 1.00 29.51 183 VAL A C 1
ATOM 1371 O O . VAL A 1 186 ? -27.502 12.989 -0.853 1.00 27.27 183 VAL A O 1
ATOM 1375 N N . PHE A 1 187 ? -27.512 13.919 -2.914 1.00 28.26 184 PHE A N 1
ATOM 1376 C CA . PHE A 1 187 ? -28.952 14.177 -2.915 1.00 28.87 184 PHE A CA 1
ATOM 1377 C C . PHE A 1 187 ? -29.523 14.021 -4.310 1.00 31.83 184 PHE A C 1
ATOM 1378 O O . PHE A 1 187 ? -28.844 14.346 -5.291 1.00 31.43 184 PHE A O 1
ATOM 1386 N N . GLY A 1 188 ? -30.788 13.619 -4.384 1.00 30.17 185 GLY A N 1
ATOM 1387 C CA . GLY A 1 188 ? -31.519 13.639 -5.646 1.00 29.18 185 GLY A CA 1
ATOM 1388 C C . GLY A 1 188 ? -31.531 12.372 -6.465 1.00 33.12 185 GLY A C 1
ATOM 1389 O O . GLY A 1 188 ? -30.879 11.391 -6.140 1.00 31.47 185 GLY A O 1
ATOM 1390 N N . ASN A 1 189 ? -32.292 12.419 -7.557 1.00 32.55 186 ASN A N 1
ATOM 1391 C CA . ASN A 1 189 ? -32.439 11.308 -8.474 1.00 32.54 186 ASN A CA 1
ATOM 1392 C C . ASN A 1 189 ? -32.232 11.883 -9.875 1.00 39.59 186 ASN A C 1
ATOM 1393 O O . ASN A 1 189 ? -33.142 12.550 -10.386 1.00 40.38 186 ASN A O 1
ATOM 1398 N N . PRO A 1 190 ? -31.054 11.650 -10.517 1.00 36.44 187 PRO A N 1
ATOM 1399 C CA . PRO A 1 190 ? -29.891 10.881 -10.013 1.00 34.70 187 PRO A CA 1
ATOM 1400 C C . PRO A 1 190 ? -29.132 11.642 -8.923 1.00 36.52 187 PRO A C 1
ATOM 1401 O O . PRO A 1 190 ? -29.153 12.875 -8.913 1.00 34.97 187 PRO A O 1
ATOM 1405 N N . ALA A 1 191 ? -28.473 10.918 -7.993 1.00 31.52 188 ALA A N 1
ATOM 1406 C CA . ALA A 1 191 ? -27.737 11.564 -6.902 1.00 30.56 188 ALA A CA 1
ATOM 1407 C C . ALA A 1 191 ? -26.628 12.478 -7.404 1.00 34.67 188 ALA A C 1
ATOM 1408 O O . ALA A 1 191 ? -25.996 12.186 -8.416 1.00 34.64 188 ALA A O 1
ATOM 1410 N N . GLU A 1 192 ? -26.414 13.590 -6.702 1.00 30.34 189 GLU A N 1
ATOM 1411 C CA . GLU A 1 192 ? -25.329 14.535 -7.017 1.00 31.82 189 GLU A CA 1
ATOM 1412 C C . GLU A 1 192 ? -24.642 14.895 -5.708 1.00 35.20 189 GLU A C 1
ATOM 1413 O O . GLU A 1 192 ? -25.305 15.038 -4.680 1.00 33.42 189 GLU A O 1
ATOM 1419 N N . ALA A 1 193 ? -23.321 15.069 -5.757 1.00 34.42 190 ALA A N 1
ATOM 1420 C CA . ALA A 1 193 ? -22.501 15.442 -4.603 1.00 34.13 190 ALA A CA 1
ATOM 1421 C C . ALA A 1 193 ? -22.826 16.870 -4.222 1.00 37.47 190 ALA A C 1
ATOM 1422 O O . ALA A 1 193 ? -22.971 17.725 -5.106 1.00 36.65 190 ALA A O 1
ATOM 1424 N N . ARG A 1 194 ? -22.979 17.135 -2.931 1.00 32.94 191 ARG A N 1
ATOM 1425 C CA . ARG A 1 194 ? -23.275 18.500 -2.498 1.00 33.68 191 ARG A CA 1
ATOM 1426 C C . ARG A 1 194 ? -22.143 19.065 -1.665 1.00 37.08 191 ARG A C 1
ATOM 1427 O O . ARG A 1 194 ? -21.645 20.151 -1.947 1.00 35.32 191 ARG A O 1
ATOM 1435 N N . SER A 1 195 ? -21.726 18.316 -0.646 1.00 33.88 192 SER A N 1
ATOM 1436 C CA . SER A 1 195 ? -20.696 18.764 0.270 1.00 33.40 192 SER A CA 1
ATOM 1437 C C . SER A 1 195 ? -20.098 17.562 1.000 1.00 35.09 192 SER A C 1
ATOM 1438 O O . SER A 1 195 ? -20.123 16.430 0.497 1.00 32.95 192 SER A O 1
ATOM 1441 N N . MET A 1 196 ? -19.585 17.816 2.200 1.00 33.78 193 MET A N 1
ATOM 1442 C CA . MET A 1 196 ? -19.091 16.774 3.081 1.00 35.65 193 MET A CA 1
ATOM 1443 C C . MET A 1 196 ? -19.877 16.794 4.383 1.00 37.26 193 MET A C 1
ATOM 1444 O O . MET A 1 196 ? -20.412 17.836 4.781 1.00 35.96 193 MET A O 1
ATOM 1449 N N . ASN A 1 197 ? -19.924 15.653 5.056 1.00 34.26 194 ASN A N 1
ATOM 1450 C CA . ASN A 1 197 ? -20.649 15.489 6.303 1.00 33.24 194 ASN A CA 1
ATOM 1451 C C . ASN A 1 197 ? -19.814 16.019 7.484 1.00 34.87 194 ASN A C 1
ATOM 1452 O O . ASN A 1 197 ? -19.361 15.255 8.335 1.00 33.78 194 ASN A O 1
ATOM 1457 N N . PHE A 1 198 ? -19.617 17.342 7.532 1.00 32.99 195 PHE A N 1
ATOM 1458 C CA . PHE A 1 198 ? -18.866 17.996 8.609 1.00 33.56 195 PHE A CA 1
ATOM 1459 C C . PHE A 1 198 ? -19.497 17.768 9.974 1.00 37.46 195 PHE A C 1
ATOM 1460 O O . PHE A 1 198 ? -18.781 17.614 10.962 1.00 37.44 195 PHE A O 1
ATOM 1468 N N . GLU A 1 199 ? -20.831 17.719 10.029 1.00 35.57 196 GLU A N 1
ATOM 1469 C CA . GLU A 1 199 ? -21.560 17.471 11.279 1.00 36.84 196 GLU A CA 1
ATOM 1470 C C . GLU A 1 199 ? -21.140 16.116 11.869 1.00 40.48 196 GLU A C 1
ATOM 1471 O O . GLU A 1 199 ? -20.813 16.039 13.055 1.00 39.64 196 GLU A O 1
ATOM 1477 N N . GLY A 1 200 ? -21.079 15.081 11.023 1.00 38.16 197 GLY A N 1
ATOM 1478 C CA . GLY A 1 200 ? -20.657 13.741 11.427 1.00 37.39 197 GLY A CA 1
ATOM 1479 C C . GLY A 1 200 ? -19.231 13.730 11.945 1.00 39.31 197 GLY A C 1
ATOM 1480 O O . GLY A 1 200 ? -18.947 13.079 12.946 1.00 38.80 197 GLY A O 1
ATOM 1481 N N . MET A 1 201 ? -18.321 14.459 11.278 1.00 34.83 198 MET A N 1
ATOM 1482 C CA . MET A 1 201 ? -16.918 14.561 11.684 1.00 34.09 198 MET A CA 1
ATOM 1483 C C . MET A 1 201 ? -16.805 15.151 13.091 1.00 37.45 198 MET A C 1
ATOM 1484 O O . MET A 1 201 ? -16.034 14.665 13.913 1.00 37.05 198 MET A O 1
ATOM 1489 N N . ARG A 1 202 ? -17.590 16.183 13.367 1.00 35.83 199 ARG A N 1
ATOM 1490 C CA . ARG A 1 202 ? -17.572 16.850 14.667 1.00 35.42 199 ARG A CA 1
ATOM 1491 C C . ARG A 1 202 ? -18.120 15.934 15.754 1.00 38.07 199 ARG A C 1
ATOM 1492 O O . ARG A 1 202 ? -17.499 15.816 16.801 1.00 37.83 199 ARG A O 1
ATOM 1500 N N . ARG A 1 203 ? -19.226 15.226 15.479 1.00 34.54 200 ARG A N 1
ATOM 1501 C CA . ARG A 1 203 ? -19.782 14.263 16.442 1.00 33.62 200 ARG A CA 1
ATOM 1502 C C . ARG A 1 203 ? -18.792 13.150 16.735 1.00 38.89 200 ARG A C 1
ATOM 1503 O O . ARG A 1 203 ? -18.737 12.677 17.875 1.00 39.91 200 ARG A O 1
ATOM 1511 N N . ARG A 1 204 ? -17.991 12.740 15.723 1.00 36.09 201 ARG A N 1
ATOM 1512 C CA . ARG A 1 204 ? -16.977 11.682 15.864 1.00 37.26 201 ARG A CA 1
ATOM 1513 C C . ARG A 1 204 ? -15.682 12.166 16.521 1.00 43.14 201 ARG A C 1
ATOM 1514 O O . ARG A 1 204 ? -14.772 11.371 16.751 1.00 44.49 201 ARG A O 1
ATOM 1522 N N . GLY A 1 205 ? -15.591 13.458 16.807 1.00 41.72 202 GLY A N 1
ATOM 1523 C CA . GLY A 1 205 ? -14.419 14.009 17.468 1.00 41.51 202 GLY A CA 1
ATOM 1524 C C . GLY A 1 205 ? -13.215 14.265 16.581 1.00 44.98 202 GLY A C 1
ATOM 1525 O O . GLY A 1 205 ? -12.099 14.375 17.105 1.00 44.64 202 GLY A O 1
ATOM 1526 N N . PHE A 1 206 ? -13.412 14.421 15.236 1.00 39.95 203 PHE A N 1
ATOM 1527 C CA . PHE A 1 206 ? -12.262 14.718 14.353 1.00 39.56 203 PHE A CA 1
ATOM 1528 C C . PHE A 1 206 ? -11.661 16.063 14.761 1.00 43.87 203 PHE A C 1
ATOM 1529 O O . PHE A 1 206 ? -12.413 16.966 15.159 1.00 43.81 203 PHE A O 1
ATOM 1537 N N . SER A 1 207 ? -10.333 16.214 14.625 1.00 41.33 204 SER A N 1
ATOM 1538 C CA . SER A 1 207 ? -9.659 17.483 14.939 1.00 41.17 204 SER A CA 1
ATOM 1539 C C . SER A 1 207 ? -10.074 18.539 13.921 1.00 42.56 204 SER A C 1
ATOM 1540 O O . SER A 1 207 ? -10.428 18.206 12.790 1.00 40.49 204 SER A O 1
ATOM 1543 N N . SER A 1 208 ? -9.983 19.813 14.308 1.00 41.23 205 SER A N 1
ATOM 1544 C CA . SER A 1 208 ? -10.298 20.927 13.412 1.00 40.23 205 SER A CA 1
ATOM 1545 C C . SER A 1 208 ? -9.336 20.885 12.196 1.00 42.75 205 SER A C 1
ATOM 1546 O O . SER A 1 208 ? -9.747 21.169 11.075 1.00 42.73 205 SER A O 1
ATOM 1549 N N . GLU A 1 209 ? -8.097 20.420 12.410 1.00 41.05 206 GLU A N 1
ATOM 1550 C CA . GLU A 1 209 ? -7.062 20.311 11.372 1.00 41.13 206 GLU A CA 1
ATOM 1551 C C . GLU A 1 209 ? -7.481 19.251 10.337 1.00 42.72 206 GLU A C 1
ATOM 1552 O O . GLU A 1 209 ? -7.401 19.509 9.135 1.00 42.52 206 GLU A O 1
ATOM 1558 N N . ALA A 1 210 ? -7.994 18.101 10.805 1.00 37.82 207 ALA A N 1
ATOM 1559 C CA . ALA A 1 210 ? -8.459 17.028 9.919 1.00 37.61 207 ALA A CA 1
ATOM 1560 C C . ALA A 1 210 ? -9.639 17.493 9.058 1.00 41.51 207 ALA A C 1
ATOM 1561 O O . ALA A 1 210 ? -9.668 17.237 7.848 1.00 40.35 207 ALA A O 1
ATOM 1563 N N . ILE A 1 211 ? -10.607 18.203 9.682 1.00 38.85 208 ILE A N 1
ATOM 1564 C CA . ILE A 1 211 ? -11.798 18.728 9.003 1.00 37.82 208 ILE A CA 1
ATOM 1565 C C . ILE A 1 211 ? -11.369 19.729 7.918 1.00 40.57 208 ILE A C 1
ATOM 1566 O O . ILE A 1 211 ? -11.847 19.653 6.781 1.00 39.31 208 ILE A O 1
ATOM 1571 N N . HIS A 1 212 ? -10.399 20.584 8.247 1.00 38.68 209 HIS A N 1
ATOM 1572 C CA . HIS A 1 212 ? -9.841 21.588 7.328 1.00 39.48 209 HIS A CA 1
ATOM 1573 C C . HIS A 1 212 ? -9.201 20.890 6.116 1.00 43.76 209 HIS A C 1
ATOM 1574 O O . HIS A 1 212 ? -9.447 21.301 4.991 1.00 43.56 209 HIS A O 1
ATOM 1581 N N . ALA A 1 213 ? -8.436 19.816 6.354 1.00 41.89 210 ALA A N 1
ATOM 1582 C CA . ALA A 1 213 ? -7.762 19.019 5.325 1.00 41.98 210 ALA A CA 1
ATOM 1583 C C . ALA A 1 213 ? -8.815 18.322 4.445 1.00 41.11 210 ALA A C 1
ATOM 1584 O O . ALA A 1 213 ? -8.657 18.254 3.229 1.00 39.89 210 ALA A O 1
ATOM 1586 N N . LEU A 1 214 ? -9.914 17.862 5.055 1.00 36.38 211 LEU A N 1
ATOM 1587 C CA . LEU A 1 214 ? -11.003 17.226 4.304 1.00 35.96 211 LEU A CA 1
ATOM 1588 C C . LEU A 1 214 ? -11.789 18.222 3.461 1.00 39.73 211 LEU A C 1
ATOM 1589 O O . LEU A 1 214 ? -12.176 17.900 2.339 1.00 39.16 211 LEU A O 1
ATOM 1594 N N . ARG A 1 215 ? -11.983 19.456 3.975 1.00 38.06 212 ARG A N 1
ATOM 1595 C CA . ARG A 1 215 ? -12.670 20.506 3.221 1.00 38.74 212 ARG A CA 1
ATOM 1596 C C . ARG A 1 215 ? -11.826 20.816 1.958 1.00 44.49 212 ARG A C 1
ATOM 1597 O O . ARG A 1 215 ? -12.382 20.912 0.868 1.00 44.63 212 ARG A O 1
ATOM 1605 N N . ARG A 1 216 ? -10.493 20.928 2.110 1.00 43.06 213 ARG A N 1
ATOM 1606 C CA . ARG A 1 216 ? -9.566 21.180 0.990 1.00 43.06 213 ARG A CA 1
ATOM 1607 C C . ARG A 1 216 ? -9.587 19.986 0.003 1.00 47.07 213 ARG A C 1
ATOM 1608 O O . ARG A 1 216 ? -9.616 20.190 -1.210 1.00 47.30 213 ARG A O 1
ATOM 1616 N N . ALA A 1 217 ? -9.639 18.756 0.536 1.00 42.61 214 ALA A N 1
ATOM 1617 C CA . ALA A 1 217 ? -9.680 17.528 -0.265 1.00 41.35 214 ALA A CA 1
ATOM 1618 C C . ALA A 1 217 ? -10.906 17.499 -1.186 1.00 43.56 214 ALA A C 1
ATOM 1619 O O . ALA A 1 217 ? -10.758 17.189 -2.371 1.00 43.70 214 ALA A O 1
ATOM 1621 N N . TYR A 1 218 ? -12.096 17.893 -0.660 1.00 39.06 215 TYR A N 1
ATOM 1622 C CA . TYR A 1 218 ? -13.358 17.966 -1.415 1.00 38.04 215 TYR A CA 1
ATOM 1623 C C . TYR A 1 218 ? -13.182 18.953 -2.580 1.00 43.10 215 TYR A C 1
ATOM 1624 O O . TYR A 1 218 ? -13.623 18.673 -3.692 1.00 42.62 215 TYR A O 1
ATOM 1633 N N . LYS A 1 219 ? -12.572 20.108 -2.305 1.00 42.19 216 LYS A N 1
ATOM 1634 C CA . LYS A 1 219 ? -12.314 21.143 -3.315 1.00 43.34 216 LYS A CA 1
ATOM 1635 C C . LYS A 1 219 ? -11.417 20.609 -4.437 1.00 48.28 216 LYS A C 1
ATOM 1636 O O . LYS A 1 219 ? -11.777 20.766 -5.600 1.00 49.28 216 LYS A O 1
ATOM 1642 N N . VAL A 1 220 ? -10.324 19.893 -4.089 1.00 45.76 217 VAL A N 1
ATOM 1643 C CA . VAL A 1 220 ? -9.381 19.285 -5.044 1.00 46.89 217 VAL A CA 1
ATOM 1644 C C . VAL A 1 220 ? -10.122 18.328 -6.005 1.00 49.63 217 VAL A C 1
ATOM 1645 O O . VAL A 1 220 ? -9.900 18.358 -7.217 1.00 50.53 217 VAL A O 1
ATOM 1649 N N . VAL A 1 221 ? -11.021 17.506 -5.463 1.00 43.21 218 VAL A N 1
ATOM 1650 C CA . VAL A 1 221 ? -11.736 16.518 -6.263 1.00 41.52 218 VAL A CA 1
ATOM 1651 C C . VAL A 1 221 ? -12.866 17.126 -7.097 1.00 46.63 218 VAL A C 1
ATOM 1652 O O . VAL A 1 221 ? -13.051 16.736 -8.253 1.00 47.22 218 VAL A O 1
ATOM 1656 N N . TYR A 1 222 ? -13.656 18.030 -6.493 1.00 42.49 219 TYR A N 1
ATOM 1657 C CA . TYR A 1 222 ? -14.886 18.508 -7.091 1.00 41.86 219 TYR A CA 1
ATOM 1658 C C . TYR A 1 222 ? -14.956 19.938 -7.619 1.00 50.39 219 TYR A C 1
ATOM 1659 O O . TYR A 1 222 ? -15.846 20.212 -8.430 1.00 50.43 219 TYR A O 1
ATOM 1668 N N . ARG A 1 223 ? -14.123 20.863 -7.114 1.00 49.56 220 ARG A N 1
ATOM 1669 C CA . ARG A 1 223 ? -14.267 22.283 -7.459 1.00 50.44 220 ARG A CA 1
ATOM 1670 C C . ARG A 1 223 ? -13.130 22.898 -8.278 1.00 58.04 220 ARG A C 1
ATOM 1671 O O . ARG A 1 223 ? -13.258 24.052 -8.703 1.00 57.81 220 ARG A O 1
ATOM 1679 N N . GLN A 1 224 ? -12.040 22.151 -8.514 1.00 56.19 221 GLN A N 1
ATOM 1680 C CA . GLN A 1 224 ? -10.867 22.684 -9.208 1.00 56.41 221 GLN A CA 1
ATOM 1681 C C . GLN A 1 224 ? -10.626 22.105 -10.615 1.00 64.52 221 GLN A C 1
ATOM 1682 O O . GLN A 1 224 ? -9.492 22.130 -11.112 1.00 64.75 221 GLN A O 1
ATOM 1688 N N . GLY A 1 225 ? -11.698 21.617 -11.242 1.00 63.25 222 GLY A N 1
ATOM 1689 C CA . GLY A 1 225 ? -11.704 21.069 -12.597 1.00 63.48 222 GLY A CA 1
ATOM 1690 C C . GLY A 1 225 ? -10.724 19.957 -12.911 1.00 68.29 222 GLY A C 1
ATOM 1691 O O . GLY A 1 225 ? -10.505 19.659 -14.087 1.00 68.58 222 GLY A O 1
ATOM 1692 N N . HIS A 1 226 ? -10.132 19.333 -11.873 1.00 65.01 223 HIS A N 1
ATOM 1693 C CA . HIS A 1 226 ? -9.170 18.243 -12.027 1.00 65.19 223 HIS A CA 1
ATOM 1694 C C . HIS A 1 226 ? -9.837 16.948 -12.431 1.00 70.20 223 HIS A C 1
ATOM 1695 O O . HIS A 1 226 ? -10.986 16.696 -12.060 1.00 69.23 223 HIS A O 1
ATOM 1702 N N . THR A 1 227 ? -9.075 16.081 -13.120 1.00 67.55 224 THR A N 1
ATOM 1703 C CA . THR A 1 227 ? -9.515 14.731 -13.475 1.00 66.90 224 THR A CA 1
ATOM 1704 C C . THR A 1 227 ? -9.310 13.892 -12.202 1.00 69.94 224 THR A C 1
ATOM 1705 O O . THR A 1 227 ? -8.592 14.335 -11.297 1.00 69.62 224 THR A O 1
ATOM 1709 N N . VAL A 1 228 ? -9.924 12.696 -12.122 1.00 65.38 225 VAL A N 1
ATOM 1710 C CA . VAL A 1 228 ? -9.779 11.816 -10.954 1.00 64.89 225 VAL A CA 1
ATOM 1711 C C . VAL A 1 228 ? -8.297 11.481 -10.710 1.00 68.61 225 VAL A C 1
ATOM 1712 O O . VAL A 1 228 ? -7.851 11.531 -9.564 1.00 68.05 225 VAL A O 1
ATOM 1716 N N . GLU A 1 229 ? -7.528 11.216 -11.794 1.00 65.58 226 GLU A N 1
ATOM 1717 C CA . GLU A 1 229 ? -6.090 10.921 -11.740 1.00 65.43 226 GLU A CA 1
ATOM 1718 C C . GLU A 1 229 ? -5.320 12.122 -11.155 1.00 67.43 226 GLU A C 1
ATOM 1719 O O . GLU A 1 229 ? -4.482 11.931 -10.269 1.00 66.64 226 GLU A O 1
ATOM 1725 N N . GLU A 1 230 ? -5.633 13.351 -11.635 1.00 63.29 227 GLU A N 1
ATOM 1726 C CA . GLU A 1 230 ? -5.032 14.610 -11.175 1.00 63.35 227 GLU A CA 1
ATOM 1727 C C . GLU A 1 230 ? -5.292 14.817 -9.678 1.00 65.34 227 GLU A C 1
ATOM 1728 O O . GLU A 1 230 ? -4.344 15.046 -8.919 1.00 64.94 227 GLU A O 1
ATOM 1734 N N . ALA A 1 231 ? -6.576 14.689 -9.252 1.00 59.83 228 ALA A N 1
ATOM 1735 C CA . ALA A 1 231 ? -6.986 14.830 -7.856 1.00 58.40 228 ALA A CA 1
ATOM 1736 C C . ALA A 1 231 ? -6.257 13.819 -6.961 1.00 59.93 228 ALA A C 1
ATOM 1737 O O . ALA A 1 231 ? -5.701 14.218 -5.943 1.00 59.78 228 ALA A O 1
ATOM 1739 N N . LEU A 1 232 ? -6.185 12.539 -7.376 1.00 55.26 229 LEU A N 1
ATOM 1740 C CA . LEU A 1 232 ? -5.514 11.488 -6.597 1.00 55.10 229 LEU A CA 1
ATOM 1741 C C . LEU A 1 232 ? -4.035 11.797 -6.328 1.00 61.28 229 LEU A C 1
ATOM 1742 O O . LEU A 1 232 ? -3.550 11.583 -5.213 1.00 60.63 229 LEU A O 1
ATOM 1747 N N . ALA A 1 233 ? -3.347 12.334 -7.345 1.00 60.27 230 ALA A N 1
ATOM 1748 C CA . ALA A 1 233 ? -1.939 12.737 -7.285 1.00 60.58 230 ALA A CA 1
ATOM 1749 C C . ALA A 1 233 ? -1.732 13.886 -6.267 1.00 64.86 230 ALA A C 1
ATOM 1750 O O . ALA A 1 233 ? -0.803 13.825 -5.461 1.00 65.30 230 ALA A O 1
ATOM 1752 N N . GLU A 1 234 ? -2.624 14.898 -6.282 1.00 61.04 231 GLU A N 1
ATOM 1753 C CA . GLU A 1 234 ? -2.608 16.069 -5.390 1.00 60.60 231 GLU A CA 1
ATOM 1754 C C . GLU A 1 234 ? -2.962 15.726 -3.919 1.00 62.53 231 GLU A C 1
ATOM 1755 O O . GLU A 1 234 ? -2.505 16.418 -3.002 1.00 62.32 231 GLU A O 1
ATOM 1761 N N . LEU A 1 235 ? -3.779 14.672 -3.698 1.00 55.74 232 LEU A N 1
ATOM 1762 C CA . LEU A 1 235 ? -4.212 14.267 -2.360 1.00 54.39 232 LEU A CA 1
ATOM 1763 C C . LEU A 1 235 ? -3.191 13.445 -1.585 1.00 58.11 232 LEU A C 1
ATOM 1764 O O . LEU A 1 235 ? -3.334 13.331 -0.364 1.00 55.97 232 LEU A O 1
ATOM 1769 N N . ALA A 1 236 ? -2.192 12.838 -2.285 1.00 56.99 233 ALA A N 1
ATOM 1770 C CA . ALA A 1 236 ? -1.182 11.928 -1.719 1.00 57.69 233 ALA A CA 1
ATOM 1771 C C . ALA A 1 236 ? -0.496 12.440 -0.458 1.00 61.64 233 ALA A C 1
ATOM 1772 O O . ALA A 1 236 ? -0.426 11.728 0.546 1.00 60.95 233 ALA A O 1
ATOM 1774 N N . GLU A 1 237 ? -0.038 13.686 -0.512 1.00 59.36 234 GLU A N 1
ATOM 1775 C CA . GLU A 1 237 ? 0.657 14.398 0.552 1.00 59.35 234 GLU A CA 1
ATOM 1776 C C . GLU A 1 237 ? -0.218 14.501 1.796 1.00 60.05 234 GLU A C 1
ATOM 1777 O O . GLU A 1 237 ? 0.151 13.932 2.824 1.00 59.75 234 GLU A O 1
ATOM 1783 N N . SER A 1 238 ? -1.418 15.122 1.677 1.00 54.55 235 SER A N 1
ATOM 1784 C CA . SER A 1 238 ? -2.389 15.259 2.772 1.00 52.27 235 SER A CA 1
ATOM 1785 C C . SER A 1 238 ? -2.806 13.895 3.338 1.00 56.12 235 SER A C 1
ATOM 1786 O O . SER A 1 238 ? -2.877 13.747 4.559 1.00 56.43 235 SER A O 1
ATOM 1789 N N . ALA A 1 239 ? -3.062 12.899 2.447 1.00 51.99 236 ALA A N 1
ATOM 1790 C CA . ALA A 1 239 ? -3.438 11.528 2.807 1.00 52.43 236 ALA A CA 1
ATOM 1791 C C . ALA A 1 239 ? -2.367 10.817 3.636 1.00 56.79 236 ALA A C 1
ATOM 1792 O O . ALA A 1 239 ? -2.703 10.086 4.577 1.00 54.45 236 ALA A O 1
ATOM 1794 N N . ALA A 1 240 ? -1.075 11.061 3.321 1.00 55.27 237 ALA A N 1
ATOM 1795 C CA . ALA A 1 240 ? 0.043 10.471 4.063 1.00 56.27 237 ALA A CA 1
ATOM 1796 C C . ALA A 1 240 ? 0.102 11.023 5.491 1.00 62.03 237 ALA A C 1
ATOM 1797 O O . ALA A 1 240 ? 0.571 10.328 6.396 1.00 63.29 237 ALA A O 1
ATOM 1799 N N . GLN A 1 241 ? -0.403 12.263 5.689 1.00 56.49 238 GLN A N 1
ATOM 1800 C CA . GLN A 1 241 ? -0.396 12.972 6.971 1.00 54.94 238 GLN A CA 1
ATOM 1801 C C . GLN A 1 241 ? -1.658 12.795 7.813 1.00 55.62 238 GLN A C 1
ATOM 1802 O O . GLN A 1 241 ? -1.544 12.693 9.038 1.00 54.81 238 GLN A O 1
ATOM 1808 N N . PHE A 1 242 ? -2.860 12.755 7.179 1.00 48.28 239 PHE A N 1
ATOM 1809 C CA . PHE A 1 242 ? -4.099 12.588 7.926 1.00 46.53 239 PHE A CA 1
ATOM 1810 C C . PHE A 1 242 ? -4.731 11.260 7.561 1.00 49.61 239 PHE A C 1
ATOM 1811 O O . PHE A 1 242 ? -5.061 11.077 6.387 1.00 47.57 239 PHE A O 1
ATOM 1819 N N . PRO A 1 243 ? -4.940 10.337 8.537 1.00 48.80 240 PRO A N 1
ATOM 1820 C CA . PRO A 1 243 ? -5.623 9.069 8.221 1.00 47.84 240 PRO A CA 1
ATOM 1821 C C . PRO A 1 243 ? -7.033 9.287 7.659 1.00 49.83 240 PRO A C 1
ATOM 1822 O O . PRO A 1 243 ? -7.482 8.484 6.840 1.00 49.25 240 PRO A O 1
ATOM 1826 N N . GLU A 1 244 ? -7.735 10.354 8.102 1.00 43.15 241 GLU A N 1
ATOM 1827 C CA . GLU A 1 244 ? -9.087 10.689 7.614 1.00 42.56 241 GLU A CA 1
ATOM 1828 C C . GLU A 1 244 ? -9.051 11.054 6.114 1.00 43.31 241 GLU A C 1
ATOM 1829 O O . GLU A 1 244 ? -9.957 10.670 5.378 1.00 41.58 241 GLU A O 1
ATOM 1835 N N . VAL A 1 245 ? -7.997 11.769 5.654 1.00 40.87 242 VAL A N 1
ATOM 1836 C CA . VAL A 1 245 ? -7.849 12.123 4.235 1.00 41.03 242 VAL A CA 1
ATOM 1837 C C . VAL A 1 245 ? -7.499 10.873 3.410 1.00 45.18 242 VAL A C 1
ATOM 1838 O O . VAL A 1 245 ? -7.979 10.747 2.278 1.00 44.08 242 VAL A O 1
ATOM 1842 N N . ALA A 1 246 ? -6.697 9.943 3.991 1.00 42.35 243 ALA A N 1
ATOM 1843 C CA . ALA A 1 246 ? -6.404 8.642 3.357 1.00 42.47 243 ALA A CA 1
ATOM 1844 C C . ALA A 1 246 ? -7.727 7.874 3.123 1.00 43.48 243 ALA A C 1
ATOM 1845 O O . ALA A 1 246 ? -7.885 7.269 2.068 1.00 42.28 243 ALA A O 1
ATOM 1847 N N . VAL A 1 247 ? -8.676 7.925 4.088 1.00 39.51 244 VAL A N 1
ATOM 1848 C CA . VAL A 1 247 ? -9.993 7.275 3.969 1.00 38.12 244 VAL A CA 1
ATOM 1849 C C . VAL A 1 247 ? -10.718 7.846 2.736 1.00 40.49 244 VAL A C 1
ATOM 1850 O O . VAL A 1 247 ? -11.257 7.091 1.925 1.00 38.51 244 VAL A O 1
ATOM 1854 N N . PHE A 1 248 ? -10.664 9.172 2.560 1.00 36.76 245 PHE A N 1
ATOM 1855 C CA . PHE A 1 248 ? -11.280 9.837 1.412 1.00 35.70 245 PHE A CA 1
ATOM 1856 C C . PHE A 1 248 ? -10.575 9.423 0.106 1.00 40.09 245 PHE A C 1
ATOM 1857 O O . PHE A 1 248 ? -11.244 8.958 -0.821 1.00 37.64 245 PHE A O 1
ATOM 1865 N N . ARG A 1 249 ? -9.231 9.594 0.047 1.00 40.21 246 ARG A N 1
ATOM 1866 C CA . ARG A 1 249 ? -8.392 9.245 -1.106 1.00 39.76 246 ARG A CA 1
ATOM 1867 C C . ARG A 1 249 ? -8.607 7.786 -1.551 1.00 42.65 246 ARG A C 1
ATOM 1868 O O . ARG A 1 249 ? -8.850 7.542 -2.737 1.00 42.38 246 ARG A O 1
ATOM 1876 N N . ASP A 1 250 ? -8.608 6.845 -0.591 1.00 38.09 247 ASP A N 1
ATOM 1877 C CA . ASP A 1 250 ? -8.802 5.417 -0.848 1.00 38.25 247 ASP A CA 1
ATOM 1878 C C . ASP A 1 250 ? -10.169 5.125 -1.457 1.00 41.92 247 ASP A C 1
ATOM 1879 O O . ASP A 1 250 ? -10.263 4.279 -2.346 1.00 42.38 247 ASP A O 1
ATOM 1884 N N . SER A 1 251 ? -11.221 5.864 -1.025 1.00 36.72 248 SER A N 1
ATOM 1885 C CA . SER A 1 251 ? -12.562 5.676 -1.559 1.00 35.22 248 SER A CA 1
ATOM 1886 C C . SER A 1 251 ? -12.654 6.114 -3.018 1.00 39.88 248 SER A C 1
ATOM 1887 O O . SER A 1 251 ? -13.356 5.480 -3.796 1.00 39.97 248 SER A O 1
ATOM 1890 N N . ILE A 1 252 ? -11.914 7.156 -3.416 1.00 37.08 249 ILE A N 1
ATOM 1891 C CA . ILE A 1 252 ? -11.925 7.581 -4.818 1.00 38.59 249 ILE A CA 1
ATOM 1892 C C . ILE A 1 252 ? -11.107 6.584 -5.671 1.00 43.14 249 ILE A C 1
ATOM 1893 O O . ILE A 1 252 ? -11.531 6.225 -6.772 1.00 41.84 249 ILE A O 1
ATOM 1898 N N . GLN A 1 253 ? -9.965 6.126 -5.130 1.00 41.33 250 GLN A N 1
ATOM 1899 C CA . GLN A 1 253 ? -9.052 5.148 -5.747 1.00 43.54 250 GLN A CA 1
ATOM 1900 C C . GLN A 1 253 ? -9.769 3.799 -6.034 1.00 49.80 250 GLN A C 1
ATOM 1901 O O . GLN A 1 253 ? -9.588 3.227 -7.109 1.00 51.01 250 GLN A O 1
ATOM 1907 N N . SER A 1 254 ? -10.595 3.318 -5.087 1.00 45.48 251 SER A N 1
ATOM 1908 C CA . SER A 1 254 ? -11.322 2.057 -5.228 1.00 45.62 251 SER A CA 1
ATOM 1909 C C . SER A 1 254 ? -12.684 2.199 -5.941 1.00 50.80 251 SER A C 1
ATOM 1910 O O . SER A 1 254 ? -13.431 1.221 -6.014 1.00 50.49 251 SER A O 1
ATOM 1913 N N . ALA A 1 255 ? -12.989 3.385 -6.514 1.00 47.93 252 ALA A N 1
ATOM 1914 C CA . ALA A 1 255 ? -14.254 3.578 -7.228 1.00 47.80 252 ALA A CA 1
ATOM 1915 C C . ALA A 1 255 ? -14.209 2.894 -8.595 1.00 52.98 252 ALA A C 1
ATOM 1916 O O . ALA A 1 255 ? -13.339 3.196 -9.408 1.00 55.20 252 ALA A O 1
ATOM 1918 N N . THR A 1 256 ? -15.099 1.924 -8.823 1.00 47.31 253 THR A N 1
ATOM 1919 C CA . THR A 1 256 ? -15.128 1.202 -10.102 1.00 46.69 253 THR A CA 1
ATOM 1920 C C . THR A 1 256 ? -16.215 1.741 -11.028 1.00 49.04 253 THR A C 1
ATOM 1921 O O . THR A 1 256 ? -16.176 1.490 -12.232 1.00 48.86 253 THR A O 1
ATOM 1925 N N . ARG A 1 257 ? -17.198 2.459 -10.464 1.00 43.77 254 ARG A N 1
ATOM 1926 C CA . ARG A 1 257 ? -18.312 2.986 -11.249 1.00 42.44 254 ARG A CA 1
ATOM 1927 C C . ARG A 1 257 ? -18.197 4.498 -11.441 1.00 46.83 254 ARG A C 1
ATOM 1928 O O . ARG A 1 257 ? -19.156 5.146 -11.863 1.00 47.66 254 ARG A O 1
ATOM 1936 N N . GLY A 1 258 ? -17.029 5.045 -11.122 1.00 42.55 255 GLY A N 1
ATOM 1937 C CA . GLY A 1 258 ? -16.788 6.478 -11.146 1.00 41.19 255 GLY A CA 1
ATOM 1938 C C . GLY A 1 258 ? -17.363 7.054 -9.871 1.00 43.59 255 GLY A C 1
ATOM 1939 O O . GLY A 1 258 ? -18.025 6.340 -9.109 1.00 42.34 255 GLY A O 1
ATOM 1940 N N . ILE A 1 259 ? -17.090 8.320 -9.588 1.00 38.84 256 ILE A N 1
ATOM 1941 C CA . ILE A 1 259 ? -17.616 8.897 -8.351 1.00 37.51 256 ILE A CA 1
ATOM 1942 C C . ILE A 1 259 ? -18.848 9.740 -8.617 1.00 39.81 256 ILE A C 1
ATOM 1943 O O . ILE A 1 259 ? -18.969 10.329 -9.690 1.00 39.02 256 ILE A O 1
ATOM 1948 N N . THR A 1 260 ? -19.758 9.812 -7.638 1.00 34.96 257 THR A N 1
ATOM 1949 C CA . THR A 1 260 ? -20.943 10.652 -7.737 1.00 34.53 257 THR A CA 1
ATOM 1950 C C . THR A 1 260 ? -20.488 12.117 -7.813 1.00 41.25 257 THR A C 1
ATOM 1951 O O . THR A 1 260 ? -19.716 12.576 -6.953 1.00 39.46 257 THR A O 1
ATOM 1955 N N . ARG A 1 261 ? -20.976 12.832 -8.839 1.00 39.68 258 ARG A N 1
ATOM 1956 C CA . ARG A 1 261 ? -20.659 14.244 -9.049 1.00 46.07 258 ARG A CA 1
ATOM 1957 C C . ARG A 1 261 ? -21.938 15.095 -9.050 1.00 73.76 258 ARG A C 1
ATOM 1958 O O . ARG A 1 261 ? -22.884 14.760 -9.798 1.00 82.19 258 ARG A O 1
ATOM 1967 N N . MET B 1 4 ? -68.671 -17.757 15.753 1.00 76.80 1 MET B N 1
ATOM 1968 C CA . MET B 1 4 ? -67.346 -17.141 15.752 1.00 76.34 1 MET B CA 1
ATOM 1969 C C . MET B 1 4 ? -67.238 -15.966 16.741 1.00 73.57 1 MET B C 1
ATOM 1970 O O . MET B 1 4 ? -68.013 -15.005 16.675 1.00 73.83 1 MET B O 1
ATOM 1975 N N . SER B 1 5 ? -66.265 -16.070 17.659 1.00 63.06 2 SER B N 1
ATOM 1976 C CA . SER B 1 5 ? -65.958 -15.089 18.702 1.00 59.05 2 SER B CA 1
ATOM 1977 C C . SER B 1 5 ? -65.381 -13.802 18.075 1.00 52.64 2 SER B C 1
ATOM 1978 O O . SER B 1 5 ? -64.549 -13.891 17.164 1.00 51.55 2 SER B O 1
ATOM 1981 N N . LEU B 1 6 ? -65.830 -12.612 18.548 1.00 42.43 3 LEU B N 1
ATOM 1982 C CA . LEU B 1 6 ? -65.343 -11.308 18.041 1.00 39.47 3 LEU B CA 1
ATOM 1983 C C . LEU B 1 6 ? -63.827 -11.161 18.200 1.00 37.45 3 LEU B C 1
ATOM 1984 O O . LEU B 1 6 ? -63.160 -10.665 17.280 1.00 35.77 3 LEU B O 1
ATOM 1989 N N . ILE B 1 7 ? -63.291 -11.595 19.348 1.00 33.74 4 ILE B N 1
ATOM 1990 C CA . ILE B 1 7 ? -61.846 -11.592 19.585 1.00 34.93 4 ILE B CA 1
ATOM 1991 C C . ILE B 1 7 ? -61.385 -12.997 19.259 1.00 36.61 4 ILE B C 1
ATOM 1992 O O . ILE B 1 7 ? -61.781 -13.960 19.940 1.00 34.74 4 ILE B O 1
ATOM 1997 N N . ASP B 1 8 ? -60.616 -13.138 18.176 1.00 31.49 5 ASP B N 1
ATOM 1998 C CA . ASP B 1 8 ? -60.186 -14.475 17.752 1.00 30.97 5 ASP B CA 1
ATOM 1999 C C . ASP B 1 8 ? -59.379 -15.156 18.875 1.00 35.05 5 ASP B C 1
ATOM 2000 O O . ASP B 1 8 ? -58.543 -14.479 19.478 1.00 34.31 5 ASP B O 1
ATOM 2005 N N . PRO B 1 9 ? -59.618 -16.456 19.200 1.00 34.01 6 PRO B N 1
ATOM 2006 C CA . PRO B 1 9 ? -58.836 -17.091 20.290 1.00 34.26 6 PRO B CA 1
ATOM 2007 C C . PRO B 1 9 ? -57.327 -17.204 20.016 1.00 35.77 6 PRO B C 1
ATOM 2008 O O . PRO B 1 9 ? -56.554 -17.471 20.936 1.00 36.02 6 PRO B O 1
ATOM 2012 N N . ARG B 1 10 ? -56.915 -17.019 18.750 1.00 32.37 7 ARG B N 1
ATOM 2013 C CA . ARG B 1 10 ? -55.499 -17.079 18.317 1.00 31.06 7 ARG B CA 1
ATOM 2014 C C . ARG B 1 10 ? -54.766 -15.730 18.422 1.00 33.09 7 ARG B C 1
ATOM 2015 O O . ARG B 1 10 ? -53.557 -15.661 18.205 1.00 32.59 7 ARG B O 1
ATOM 2023 N N . ALA B 1 11 ? -55.488 -14.674 18.778 1.00 27.55 8 ALA B N 1
ATOM 2024 C CA . ALA B 1 11 ? -54.888 -13.366 19.025 1.00 29.43 8 ALA B CA 1
ATOM 2025 C C . ALA B 1 11 ? -54.359 -13.331 20.460 1.00 32.67 8 ALA B C 1
ATOM 2026 O O . ALA B 1 11 ? -54.844 -14.073 21.322 1.00 31.86 8 ALA B O 1
ATOM 2028 N N . ILE B 1 12 ? -53.414 -12.432 20.728 1.00 29.48 9 ILE B N 1
ATOM 2029 C CA . ILE B 1 12 ? -52.872 -12.231 22.071 1.00 30.71 9 ILE B CA 1
ATOM 2030 C C . ILE B 1 12 ? -53.339 -10.858 22.561 1.00 34.93 9 ILE B C 1
ATOM 2031 O O . ILE B 1 12 ? -52.956 -9.844 21.974 1.00 33.97 9 ILE B O 1
ATOM 2036 N N . ILE B 1 13 ? -54.156 -10.831 23.634 1.00 32.78 10 ILE B N 1
ATOM 2037 C CA . ILE B 1 13 ? -54.693 -9.582 24.191 1.00 33.62 10 ILE B CA 1
ATOM 2038 C C . ILE B 1 13 ? -54.119 -9.384 25.574 1.00 37.15 10 ILE B C 1
ATOM 2039 O O . ILE B 1 13 ? -54.379 -10.192 26.459 1.00 37.50 10 ILE B O 1
ATOM 2044 N N . ASP B 1 14 ? -53.349 -8.319 25.773 1.00 34.09 11 ASP B N 1
ATOM 2045 C CA . ASP B 1 14 ? -52.755 -8.065 27.077 1.00 33.94 11 ASP B CA 1
ATOM 2046 C C . ASP B 1 14 ? -53.852 -7.752 28.107 1.00 41.78 11 ASP B C 1
ATOM 2047 O O . ASP B 1 14 ? -54.818 -7.064 27.762 1.00 41.62 11 ASP B O 1
ATOM 2052 N N . PRO B 1 15 ? -53.738 -8.241 29.363 1.00 41.05 12 PRO B N 1
ATOM 2053 C CA . PRO B 1 15 ? -54.784 -7.938 30.362 1.00 41.25 12 PRO B CA 1
ATOM 2054 C C . PRO B 1 15 ? -55.049 -6.448 30.603 1.00 47.10 12 PRO B C 1
ATOM 2055 O O . PRO B 1 15 ? -56.158 -6.115 31.018 1.00 47.90 12 PRO B O 1
ATOM 2059 N N . SER B 1 16 ? -54.050 -5.554 30.370 1.00 43.02 13 SER B N 1
ATOM 2060 C CA . SER B 1 16 ? -54.257 -4.119 30.602 1.00 42.77 13 SER B CA 1
ATOM 2061 C C . SER B 1 16 ? -54.891 -3.413 29.402 1.00 46.17 13 SER B C 1
ATOM 2062 O O . SER B 1 16 ? -55.272 -2.246 29.521 1.00 48.30 13 SER B O 1
ATOM 2065 N N . ALA B 1 17 ? -55.038 -4.116 28.257 1.00 38.56 14 ALA B N 1
ATOM 2066 C CA . ALA B 1 17 ? -55.700 -3.526 27.083 1.00 37.09 14 ALA B CA 1
ATOM 2067 C C . ALA B 1 17 ? -57.191 -3.342 27.407 1.00 41.09 14 ALA B C 1
ATOM 2068 O O . ALA B 1 17 ? -57.746 -4.129 28.181 1.00 40.95 14 ALA B O 1
ATOM 2070 N N . ARG B 1 18 ? -57.822 -2.299 26.847 1.00 36.41 15 ARG B N 1
ATOM 2071 C CA A ARG B 1 18 ? -59.241 -2.003 27.078 0.50 36.57 15 ARG B CA 1
ATOM 2072 C CA B ARG B 1 18 ? -59.244 -2.045 27.069 0.50 36.49 15 ARG B CA 1
ATOM 2073 C C . ARG B 1 18 ? -59.961 -1.937 25.740 1.00 41.09 15 ARG B C 1
ATOM 2074 O O . ARG B 1 18 ? -59.749 -0.990 24.975 1.00 42.65 15 ARG B O 1
ATOM 2089 N N . LEU B 1 19 ? -60.774 -2.953 25.429 1.00 37.03 16 LEU B N 1
ATOM 2090 C CA . LEU B 1 19 ? -61.478 -3.000 24.147 1.00 36.47 16 LEU B CA 1
ATOM 2091 C C . LEU B 1 19 ? -62.953 -2.827 24.359 1.00 42.25 16 LEU B C 1
ATOM 2092 O O . LEU B 1 19 ? -63.503 -3.495 25.235 1.00 41.68 16 LEU B O 1
ATOM 2097 N N . ALA B 1 20 ? -63.613 -1.965 23.557 1.00 39.62 17 ALA B N 1
ATOM 2098 C CA . ALA B 1 20 ? -65.074 -1.815 23.675 1.00 39.16 17 ALA B CA 1
ATOM 2099 C C . ALA B 1 20 ? -65.707 -3.189 23.340 1.00 43.10 17 ALA B C 1
ATOM 2100 O O . ALA B 1 20 ? -65.097 -3.986 22.621 1.00 39.95 17 ALA B O 1
ATOM 2102 N N . ALA B 1 21 ? -66.886 -3.492 23.902 1.00 41.32 18 ALA B N 1
ATOM 2103 C CA . ALA B 1 21 ? -67.532 -4.808 23.776 1.00 41.79 18 ALA B CA 1
ATOM 2104 C C . ALA B 1 21 ? -67.637 -5.387 22.345 1.00 44.65 18 ALA B C 1
ATOM 2105 O O . ALA B 1 21 ? -67.507 -6.605 22.203 1.00 45.86 18 ALA B O 1
ATOM 2107 N N . ASP B 1 22 ? -67.892 -4.552 21.301 1.00 37.84 19 ASP B N 1
ATOM 2108 C CA . ASP B 1 22 ? -68.081 -5.088 19.938 1.00 36.76 19 ASP B CA 1
ATOM 2109 C C . ASP B 1 22 ? -66.805 -5.103 19.064 1.00 37.79 19 ASP B C 1
ATOM 2110 O O . ASP B 1 22 ? -66.896 -5.329 17.854 1.00 36.87 19 ASP B O 1
ATOM 2115 N N . VAL B 1 23 ? -65.647 -4.800 19.655 1.00 33.26 20 VAL B N 1
ATOM 2116 C CA . VAL B 1 23 ? -64.377 -4.775 18.908 1.00 32.13 20 VAL B CA 1
ATOM 2117 C C . VAL B 1 23 ? -64.049 -6.166 18.356 1.00 35.09 20 VAL B C 1
ATOM 2118 O O . VAL B 1 23 ? -64.148 -7.157 19.089 1.00 34.43 20 VAL B O 1
ATOM 2122 N N . GLN B 1 24 ? -63.588 -6.218 17.091 1.00 29.60 21 GLN B N 1
ATOM 2123 C CA . GLN B 1 24 ? -63.165 -7.475 16.462 1.00 28.17 21 GLN B CA 1
ATOM 2124 C C . GLN B 1 24 ? -61.649 -7.499 16.313 1.00 29.03 21 GLN B C 1
ATOM 2125 O O . GLN B 1 24 ? -61.015 -6.499 15.920 1.00 29.16 21 GLN B O 1
ATOM 2131 N N . VAL B 1 25 ? -61.044 -8.637 16.670 1.00 27.43 22 VAL B N 1
ATOM 2132 C CA . VAL B 1 25 ? -59.596 -8.803 16.541 1.00 27.04 22 VAL B CA 1
ATOM 2133 C C . VAL B 1 25 ? -59.357 -10.124 15.810 1.00 30.54 22 VAL B C 1
ATOM 2134 O O . VAL B 1 25 ? -59.861 -11.154 16.252 1.00 31.42 22 VAL B O 1
ATOM 2138 N N . GLY B 1 26 ? -58.636 -10.075 14.698 1.00 25.89 23 GLY B N 1
ATOM 2139 C CA . GLY B 1 26 ? -58.348 -11.282 13.915 1.00 26.02 23 GLY B CA 1
ATOM 2140 C C . GLY B 1 26 ? -57.271 -12.188 14.514 1.00 29.28 23 GLY B C 1
ATOM 2141 O O . GLY B 1 26 ? -56.591 -11.837 15.487 1.00 27.75 23 GLY B O 1
ATOM 2142 N N . PRO B 1 27 ? -57.057 -13.366 13.912 1.00 26.47 24 PRO B N 1
ATOM 2143 C CA . PRO B 1 27 ? -56.095 -14.322 14.490 1.00 26.43 24 PRO B CA 1
ATOM 2144 C C . PRO B 1 27 ? -54.654 -13.829 14.379 1.00 27.49 24 PRO B C 1
ATOM 2145 O O . PRO B 1 27 ? -54.290 -13.133 13.443 1.00 26.76 24 PRO B O 1
ATOM 2149 N N . TRP B 1 28 ? -53.825 -14.221 15.336 1.00 28.25 25 TRP B N 1
ATOM 2150 C CA . TRP B 1 28 ? -52.400 -13.908 15.348 1.00 27.55 25 TRP B CA 1
ATOM 2151 C C . TRP B 1 28 ? -52.092 -12.403 15.404 1.00 29.35 25 TRP B C 1
ATOM 2152 O O . TRP B 1 28 ? -51.025 -11.965 14.944 1.00 28.55 25 TRP B O 1
ATOM 2163 N N . SER B 1 29 ? -53.017 -11.621 15.999 1.00 25.81 26 SER B N 1
ATOM 2164 C CA . SER B 1 29 ? -52.781 -10.199 16.226 1.00 24.92 26 SER B CA 1
ATOM 2165 C C . SER B 1 29 ? -52.379 -10.061 17.667 1.00 29.91 26 SER B C 1
ATOM 2166 O O . SER B 1 29 ? -52.719 -10.927 18.494 1.00 28.89 26 SER B O 1
ATOM 2169 N N . ILE B 1 30 ? -51.625 -9.009 17.967 1.00 27.02 27 ILE B N 1
ATOM 2170 C CA . ILE B 1 30 ? -51.168 -8.732 19.321 1.00 28.00 27 ILE B CA 1
ATOM 2171 C C . ILE B 1 30 ? -51.684 -7.372 19.711 1.00 32.00 27 ILE B C 1
ATOM 2172 O O . ILE B 1 30 ? -51.428 -6.381 19.007 1.00 31.26 27 ILE B O 1
ATOM 2177 N N . VAL B 1 31 ? -52.420 -7.326 20.813 1.00 28.69 28 VAL B N 1
ATOM 2178 C CA . VAL B 1 31 ? -52.943 -6.058 21.334 1.00 29.15 28 VAL B CA 1
ATOM 2179 C C . VAL B 1 31 ? -52.203 -5.903 22.654 1.00 34.28 28 VAL B C 1
ATOM 2180 O O . VAL B 1 31 ? -52.482 -6.630 23.616 1.00 33.30 28 VAL B O 1
ATOM 2184 N N . GLY B 1 32 ? -51.188 -5.045 22.642 1.00 31.28 29 GLY B N 1
ATOM 2185 C CA . GLY B 1 32 ? -50.305 -4.864 23.780 1.00 31.19 29 GLY B CA 1
ATOM 2186 C C . GLY B 1 32 ? -50.889 -4.143 24.968 1.00 34.87 29 GLY B C 1
ATOM 2187 O O . GLY B 1 32 ? -52.029 -3.670 24.954 1.00 33.24 29 GLY B O 1
ATOM 2188 N N . ALA B 1 33 ? -50.076 -4.034 26.008 1.00 32.66 30 ALA B N 1
ATOM 2189 C CA . ALA B 1 33 ? -50.449 -3.321 27.219 1.00 33.20 30 ALA B CA 1
ATOM 2190 C C . ALA B 1 33 ? -50.733 -1.869 26.895 1.00 37.88 30 ALA B C 1
ATOM 2191 O O . ALA B 1 33 ? -50.099 -1.291 26.002 1.00 37.40 30 ALA B O 1
ATOM 2193 N N . GLU B 1 34 ? -51.693 -1.291 27.612 1.00 35.27 31 GLU B N 1
ATOM 2194 C CA . GLU B 1 34 ? -52.077 0.119 27.504 1.00 35.00 31 GLU B CA 1
ATOM 2195 C C . GLU B 1 34 ? -52.602 0.503 26.125 1.00 36.58 31 GLU B C 1
ATOM 2196 O O . GLU B 1 34 ? -52.439 1.648 25.683 1.00 35.70 31 GLU B O 1
ATOM 2202 N N . VAL B 1 35 ? -53.270 -0.447 25.448 1.00 31.90 32 VAL B N 1
ATOM 2203 C CA . VAL B 1 35 ? -53.903 -0.167 24.157 1.00 30.46 32 VAL B CA 1
ATOM 2204 C C . VAL B 1 35 ? -55.412 -0.118 24.432 1.00 35.80 32 VAL B C 1
ATOM 2205 O O . VAL B 1 35 ? -55.966 -1.052 25.018 1.00 35.46 32 VAL B O 1
ATOM 2209 N N . GLU B 1 36 ? -56.057 0.974 24.030 1.00 33.16 33 GLU B N 1
ATOM 2210 C CA . GLU B 1 36 ? -57.490 1.177 24.190 1.00 33.77 33 GLU B CA 1
ATOM 2211 C C . GLU B 1 36 ? -58.104 1.206 22.801 1.00 35.63 33 GLU B C 1
ATOM 2212 O O . GLU B 1 36 ? -57.578 1.883 21.914 1.00 34.32 33 GLU B O 1
ATOM 2218 N N . ILE B 1 37 ? -59.165 0.409 22.572 1.00 31.28 34 ILE B N 1
ATOM 2219 C CA . ILE B 1 37 ? -59.780 0.340 21.234 1.00 30.22 34 ILE B CA 1
ATOM 2220 C C . ILE B 1 37 ? -61.270 0.618 21.377 1.00 33.74 34 ILE B C 1
ATOM 2221 O O . ILE B 1 37 ? -61.940 -0.063 22.160 1.00 33.32 34 ILE B O 1
ATOM 2226 N N . GLY B 1 38 ? -61.773 1.584 20.618 1.00 31.54 35 GLY B N 1
ATOM 2227 C CA . GLY B 1 38 ? -63.163 1.999 20.687 1.00 30.55 35 GLY B CA 1
ATOM 2228 C C . GLY B 1 38 ? -64.145 1.185 19.878 1.00 33.95 35 GLY B C 1
ATOM 2229 O O . GLY B 1 38 ? -63.766 0.387 19.018 1.00 31.21 35 GLY B O 1
ATOM 2230 N N . GLU B 1 39 ? -65.428 1.447 20.119 1.00 32.70 36 GLU B N 1
ATOM 2231 C CA . GLU B 1 39 ? -66.569 0.771 19.505 1.00 33.64 36 GLU B CA 1
ATOM 2232 C C . GLU B 1 39 ? -66.508 0.649 18.003 1.00 36.40 36 GLU B C 1
ATOM 2233 O O . GLU B 1 39 ? -66.200 1.619 17.321 1.00 35.97 36 GLU B O 1
ATOM 2239 N N . GLY B 1 40 ? -66.846 -0.534 17.504 1.00 32.74 37 GLY B N 1
ATOM 2240 C CA . GLY B 1 40 ? -66.953 -0.806 16.074 1.00 32.59 37 GLY B CA 1
ATOM 2241 C C . GLY B 1 40 ? -65.642 -0.943 15.321 1.00 34.40 37 GLY B C 1
ATOM 2242 O O . GLY B 1 40 ? -65.658 -1.121 14.097 1.00 34.64 37 GLY B O 1
ATOM 2243 N N . THR B 1 41 ? -64.508 -0.877 16.037 1.00 27.99 38 THR B N 1
ATOM 2244 C CA . THR B 1 41 ? -63.187 -1.007 15.390 1.00 27.41 38 THR B CA 1
ATOM 2245 C C . THR B 1 41 ? -62.926 -2.458 15.042 1.00 32.37 38 THR B C 1
ATOM 2246 O O . THR B 1 41 ? -63.275 -3.372 15.819 1.00 31.47 38 THR B O 1
ATOM 2250 N N . VAL B 1 42 ? -62.346 -2.664 13.844 1.00 27.39 39 VAL B N 1
ATOM 2251 C CA . VAL B 1 42 ? -62.011 -4.001 13.368 1.00 27.05 39 VAL B CA 1
ATOM 2252 C C . VAL B 1 42 ? -60.492 -4.082 13.174 1.00 28.38 39 VAL B C 1
ATOM 2253 O O . VAL B 1 42 ? -59.916 -3.335 12.371 1.00 28.95 39 VAL B O 1
ATOM 2257 N N . ILE B 1 43 ? -59.852 -4.961 13.934 1.00 25.55 40 ILE B N 1
ATOM 2258 C CA . ILE B 1 43 ? -58.407 -5.249 13.807 1.00 26.00 40 ILE B CA 1
ATOM 2259 C C . ILE B 1 43 ? -58.318 -6.561 12.992 1.00 29.63 40 ILE B C 1
ATOM 2260 O O . ILE B 1 43 ? -58.905 -7.584 13.373 1.00 28.52 40 ILE B O 1
ATOM 2265 N N . GLY B 1 44 ? -57.569 -6.527 11.896 1.00 27.94 41 GLY B N 1
ATOM 2266 C CA . GLY B 1 44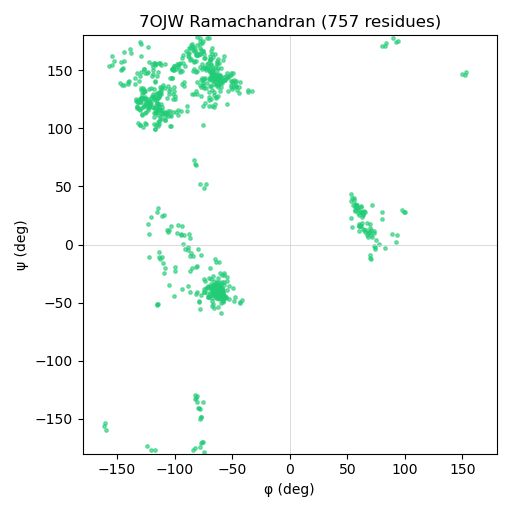 ? -57.426 -7.687 11.044 1.00 27.44 41 GLY B CA 1
ATOM 2267 C C . GLY B 1 44 ? -56.474 -8.693 11.677 1.00 28.91 41 GLY B C 1
ATOM 2268 O O . GLY B 1 44 ? -56.099 -8.553 12.851 1.00 28.21 41 GLY B O 1
ATOM 2269 N N . PRO B 1 45 ? -56.077 -9.732 10.910 1.00 24.71 42 PRO B N 1
ATOM 2270 C CA . PRO B 1 45 ? -55.100 -10.704 11.434 1.00 24.55 42 PRO B CA 1
ATOM 2271 C C . PRO B 1 45 ? -53.679 -10.175 11.312 1.00 27.04 42 PRO B C 1
ATOM 2272 O O . PRO B 1 45 ? -53.457 -9.273 10.512 1.00 26.71 42 PRO B O 1
ATOM 2276 N N . HIS B 1 46 ? -52.690 -10.753 12.043 1.00 24.96 43 HIS B N 1
ATOM 2277 C CA . HIS B 1 46 ? -51.290 -10.342 11.880 1.00 26.32 43 HIS B CA 1
ATOM 2278 C C . HIS B 1 46 ? -51.029 -8.860 12.121 1.00 27.22 43 HIS B C 1
ATOM 2279 O O . HIS B 1 46 ? -50.177 -8.277 11.443 1.00 26.23 43 HIS B O 1
ATOM 2286 N N . VAL B 1 47 ? -51.776 -8.232 13.034 1.00 23.74 44 VAL B N 1
ATOM 2287 C CA . VAL B 1 47 ? -51.556 -6.819 13.362 1.00 24.16 44 VAL B CA 1
ATOM 2288 C C . VAL B 1 47 ? -50.801 -6.743 14.665 1.00 28.72 44 VAL B C 1
ATOM 2289 O O . VAL B 1 47 ? -51.104 -7.513 15.576 1.00 27.82 44 VAL B O 1
ATOM 2293 N N . VAL B 1 48 ? -49.879 -5.778 14.792 1.00 24.88 45 VAL B N 1
ATOM 2294 C CA . VAL B 1 48 ? -49.186 -5.560 16.077 1.00 26.22 45 VAL B CA 1
ATOM 2295 C C . VAL B 1 48 ? -49.593 -4.197 16.600 1.00 29.84 45 VAL B C 1
ATOM 2296 O O . VAL B 1 48 ? -49.327 -3.194 15.937 1.00 30.13 45 VAL B O 1
ATOM 2300 N N . LEU B 1 49 ? -50.264 -4.149 17.756 1.00 27.10 46 LEU B N 1
ATOM 2301 C CA . LEU B 1 49 ? -50.655 -2.874 18.366 1.00 27.46 46 LEU B CA 1
ATOM 2302 C C . LEU B 1 49 ? -49.863 -2.740 19.656 1.00 32.51 46 LEU B C 1
ATOM 2303 O O . LEU B 1 49 ? -49.899 -3.643 20.498 1.00 32.77 46 LEU B O 1
ATOM 2308 N N . LYS B 1 50 ? -49.165 -1.619 19.812 1.00 30.71 47 LYS B N 1
ATOM 2309 C CA . LYS B 1 50 ? -48.336 -1.360 20.989 1.00 30.46 47 LYS B CA 1
ATOM 2310 C C . LYS B 1 50 ? -48.786 -0.053 21.602 1.00 35.64 47 LYS B C 1
ATOM 2311 O O . LYS B 1 50 ? -49.303 0.815 20.902 1.00 33.87 47 LYS B O 1
ATOM 2317 N N . GLY B 1 51 ? -48.692 0.050 22.911 1.00 34.19 48 GLY B N 1
ATOM 2318 C CA . GLY B 1 51 ? -49.161 1.245 23.595 1.00 34.43 48 GLY B CA 1
ATOM 2319 C C . GLY B 1 51 ? -48.092 2.032 24.319 1.00 38.58 48 GLY B C 1
ATOM 2320 O O . GLY B 1 51 ? -46.913 1.680 24.232 1.00 37.90 48 GLY B O 1
ATOM 2321 N N . PRO B 1 52 ? -48.462 3.118 25.043 1.00 36.30 49 PRO B N 1
ATOM 2322 C CA . PRO B 1 52 ? -49.821 3.662 25.281 1.00 35.64 49 PRO B CA 1
ATOM 2323 C C . PRO B 1 52 ? -50.454 4.216 24.015 1.00 37.67 49 PRO B C 1
ATOM 2324 O O . PRO B 1 52 ? -49.896 5.099 23.360 1.00 37.86 49 PRO B O 1
ATOM 2328 N N . THR B 1 53 ? -51.586 3.636 23.626 1.00 31.73 50 THR B N 1
ATOM 2329 C CA . THR B 1 53 ? -52.255 4.015 22.379 1.00 31.64 50 THR B CA 1
ATOM 2330 C C . THR B 1 53 ? -53.753 4.040 22.586 1.00 35.52 50 THR B C 1
ATOM 2331 O O . THR B 1 53 ? -54.293 3.167 23.267 1.00 34.96 50 THR B O 1
ATOM 2335 N N . LYS B 1 54 ? -54.416 5.032 21.995 1.00 30.69 51 LYS B N 1
ATOM 2336 C CA . LYS B 1 54 ? -55.865 5.107 22.040 1.00 29.91 51 LYS B CA 1
ATOM 2337 C C . LYS B 1 54 ? -56.334 5.111 20.609 1.00 34.06 51 LYS B C 1
ATOM 2338 O O . LYS B 1 54 ? -55.891 5.945 19.821 1.00 33.85 51 LYS B O 1
ATOM 2344 N N . ILE B 1 55 ? -57.172 4.126 20.254 1.00 30.61 52 ILE B N 1
ATOM 2345 C CA . ILE B 1 55 ? -57.787 4.017 18.921 1.00 29.66 52 ILE B CA 1
ATOM 2346 C C . ILE B 1 55 ? -59.285 4.251 19.116 1.00 32.80 52 ILE B C 1
ATOM 2347 O O . ILE B 1 55 ? -59.895 3.637 19.998 1.00 32.00 52 ILE B O 1
ATOM 2352 N N . GLY B 1 56 ? -59.857 5.152 18.323 1.00 30.09 53 GLY B N 1
ATOM 2353 C CA . GLY B 1 56 ? -61.264 5.499 18.458 1.00 30.53 53 GLY B CA 1
ATOM 2354 C C . GLY B 1 56 ? -62.226 4.486 17.880 1.00 34.27 53 GLY B C 1
ATOM 2355 O O . GLY B 1 56 ? -61.950 3.287 17.816 1.00 32.02 53 GLY B O 1
ATOM 2356 N N . LYS B 1 57 ? -63.340 5.004 17.396 1.00 32.05 54 LYS B N 1
ATOM 2357 C CA . LYS B 1 57 ? -64.447 4.207 16.919 1.00 31.60 54 LYS B CA 1
ATOM 2358 C C . LYS B 1 57 ? -64.434 3.965 15.451 1.00 33.00 54 LYS B C 1
ATOM 2359 O O . LYS B 1 57 ? -64.058 4.847 14.683 1.00 31.94 54 LYS B O 1
ATOM 2365 N N . HIS B 1 58 ? -64.991 2.818 15.041 1.00 29.43 55 HIS B N 1
ATOM 2366 C CA . HIS B 1 58 ? -65.233 2.479 13.647 1.00 30.50 55 HIS B CA 1
ATOM 2367 C C . HIS B 1 58 ? -63.981 2.552 12.768 1.00 31.26 55 HIS B C 1
ATOM 2368 O O . HIS B 1 58 ? -64.071 2.925 11.599 1.00 31.95 55 HIS B O 1
ATOM 2375 N N . ASN B 1 59 ? -62.823 2.219 13.331 1.00 26.85 56 ASN B N 1
ATOM 2376 C CA . ASN B 1 59 ? -61.589 2.149 12.546 1.00 25.18 56 ASN B CA 1
ATOM 2377 C C . ASN B 1 59 ? -61.425 0.749 11.956 1.00 29.53 56 ASN B C 1
ATOM 2378 O O . ASN B 1 59 ? -62.060 -0.210 12.398 1.00 28.23 56 ASN B O 1
ATOM 2383 N N . ARG B 1 60 ? -60.572 0.640 10.945 1.00 26.15 57 ARG B N 1
ATOM 2384 C CA A ARG B 1 60 ? -60.241 -0.648 10.327 0.50 25.96 57 ARG B CA 1
ATOM 2385 C CA B ARG B 1 60 ? -60.239 -0.650 10.345 0.50 26.34 57 ARG B CA 1
ATOM 2386 C C . ARG B 1 60 ? -58.718 -0.685 10.216 1.00 28.59 57 ARG B C 1
ATOM 2387 O O . ARG B 1 60 ? -58.127 0.242 9.646 1.00 26.92 57 ARG B O 1
ATOM 2402 N N . ILE B 1 61 ? -58.067 -1.719 10.809 1.00 25.83 58 ILE B N 1
ATOM 2403 C CA . ILE B 1 61 ? -56.583 -1.840 10.751 1.00 24.64 58 ILE B CA 1
ATOM 2404 C C . ILE B 1 61 ? -56.240 -3.177 10.129 1.00 26.63 58 ILE B C 1
ATOM 2405 O O . ILE B 1 61 ? -56.683 -4.219 10.624 1.00 28.05 58 ILE B O 1
ATOM 2410 N N . TYR B 1 62 ? -55.577 -3.141 8.974 1.00 23.17 59 TYR B N 1
ATOM 2411 C CA . TYR B 1 62 ? -55.276 -4.334 8.196 1.00 23.91 59 TYR B CA 1
ATOM 2412 C C . TYR B 1 62 ? -53.961 -5.005 8.599 1.00 24.43 59 TYR B C 1
ATOM 2413 O O . TYR B 1 62 ? -53.094 -4.435 9.263 1.00 24.67 59 TYR B O 1
ATOM 2422 N N . GLN B 1 63 ? -53.844 -6.242 8.138 1.00 23.94 60 GLN B N 1
ATOM 2423 C CA . GLN B 1 63 ? -52.752 -7.158 8.418 1.00 22.75 60 GLN B CA 1
ATOM 2424 C C . GLN B 1 63 ? -51.359 -6.577 8.174 1.00 23.79 60 GLN B C 1
ATOM 2425 O O . GLN B 1 63 ? -51.152 -5.785 7.250 1.00 23.07 60 GLN B O 1
ATOM 2431 N N . PHE B 1 64 ? -50.399 -6.998 8.993 1.00 23.40 61 PHE B N 1
ATOM 2432 C CA . PHE B 1 64 ? -48.977 -6.680 8.860 1.00 22.98 61 PHE B CA 1
ATOM 2433 C C . PHE B 1 64 ? -48.644 -5.235 9.235 1.00 26.73 61 PHE B C 1
ATOM 2434 O O . PHE B 1 64 ? -47.498 -4.832 9.063 1.00 26.03 61 PHE B O 1
ATOM 2442 N N . SER B 1 65 ? -49.595 -4.526 9.854 1.00 24.17 62 SER B N 1
ATOM 2443 C CA . SER B 1 65 ? -49.378 -3.162 10.354 1.00 23.85 62 SER B CA 1
ATOM 2444 C C . SER B 1 65 ? -48.736 -3.242 11.728 1.00 26.58 62 SER B C 1
ATOM 2445 O O . SER B 1 65 ? -49.010 -4.195 12.479 1.00 26.24 62 SER B O 1
ATOM 2448 N N . SER B 1 66 ? -47.911 -2.229 12.077 1.00 22.75 63 SER B N 1
ATOM 2449 C CA . SER B 1 66 ? -47.286 -2.097 13.394 1.00 23.91 63 SER B CA 1
ATOM 2450 C C . SER B 1 66 ? -47.681 -0.704 13.834 1.00 28.80 63 SER B C 1
ATOM 2451 O O . SER B 1 66 ? -47.174 0.293 13.305 1.00 28.92 63 SER B O 1
ATOM 2454 N N . VAL B 1 67 ? -48.627 -0.643 14.741 1.00 26.47 64 VAL B N 1
ATOM 2455 C CA . VAL B 1 67 ? -49.217 0.614 15.206 1.00 27.14 64 VAL B CA 1
ATOM 2456 C C . VAL B 1 67 ? -48.867 0.832 16.637 1.00 31.55 64 VAL B C 1
ATOM 2457 O O . VAL B 1 67 ? -49.255 0.045 17.494 1.00 32.25 64 VAL B O 1
ATOM 2461 N N . GLY B 1 68 ? -48.167 1.920 16.895 1.00 30.03 65 GLY B N 1
ATOM 2462 C CA . GLY B 1 68 ? -47.801 2.304 18.246 1.00 29.93 65 GLY B CA 1
ATOM 2463 C C . GLY B 1 68 ? -46.390 1.925 18.600 1.00 36.65 65 GLY B C 1
ATOM 2464 O O . GLY B 1 68 ? -46.083 1.765 19.778 1.00 35.22 65 GLY B O 1
ATOM 2465 N N . GLU B 1 69 ? -45.498 1.845 17.588 1.00 35.68 66 GLU B N 1
ATOM 2466 C CA . GLU B 1 69 ? -44.082 1.521 17.805 1.00 35.95 66 GLU B CA 1
ATOM 2467 C C . GLU B 1 69 ? -43.363 2.648 18.551 1.00 38.53 66 GLU B C 1
ATOM 2468 O O . GLU B 1 69 ? -43.757 3.810 18.470 1.00 32.83 66 GLU B O 1
ATOM 2474 N N . ASP B 1 70 ? -42.291 2.294 19.257 1.00 37.58 67 ASP B N 1
ATOM 2475 C CA . ASP B 1 70 ? -41.487 3.237 20.027 1.00 40.30 67 ASP B CA 1
ATOM 2476 C C . ASP B 1 70 ? -40.943 4.378 19.188 1.00 51.66 67 ASP B C 1
ATOM 2477 O O . ASP B 1 70 ? -40.608 4.195 18.011 1.00 50.57 67 ASP B O 1
ATOM 2482 N N . THR B 1 71 ? -40.881 5.573 19.809 1.00 54.22 68 THR B N 1
ATOM 2483 C CA . THR B 1 71 ? -40.375 6.808 19.206 1.00 55.98 68 THR B CA 1
ATOM 2484 C C . THR B 1 71 ? -38.830 6.816 19.249 1.00 62.58 68 THR B C 1
ATOM 2485 O O . THR B 1 71 ? -38.251 6.570 20.322 1.00 61.58 68 THR B O 1
ATOM 2489 N N . PRO B 1 72 ? -38.158 7.096 18.100 1.00 61.05 69 PRO B N 1
ATOM 2490 C CA . PRO B 1 72 ? -36.676 7.079 18.088 1.00 68.29 69 PRO B CA 1
ATOM 2491 C C . PRO B 1 72 ? -36.016 8.257 18.810 1.00 124.55 69 PRO B C 1
ATOM 2492 O O . PRO B 1 72 ? -36.368 9.415 18.592 1.00 100.04 69 PRO B O 1
ATOM 2496 N N . LYS B 1 75 ? -35.829 12.071 25.261 1.00 87.75 72 LYS B N 1
ATOM 2497 C CA . LYS B 1 75 ? -35.071 12.946 26.160 1.00 87.71 72 LYS B CA 1
ATOM 2498 C C . LYS B 1 75 ? -34.539 12.189 27.378 1.00 92.63 72 LYS B C 1
ATOM 2499 O O . LYS B 1 75 ? -33.440 12.494 27.848 1.00 92.31 72 LYS B O 1
ATOM 2505 N N . TYR B 1 76 ? -35.319 11.201 27.882 1.00 89.77 73 TYR B N 1
ATOM 2506 C CA . TYR B 1 76 ? -34.967 10.343 29.022 1.00 89.92 73 TYR B CA 1
ATOM 2507 C C . TYR B 1 76 ? -35.730 9.010 29.001 1.00 92.67 73 TYR B C 1
ATOM 2508 O O . TYR B 1 76 ? -36.834 8.933 28.451 1.00 91.67 73 TYR B O 1
ATOM 2517 N N . LYS B 1 77 ? -35.136 7.971 29.619 1.00 88.75 74 LYS B N 1
ATOM 2518 C CA . LYS B 1 77 ? -35.700 6.624 29.722 1.00 88.29 74 LYS B CA 1
ATOM 2519 C C . LYS B 1 77 ? -36.943 6.622 30.631 1.00 90.07 74 LYS B C 1
ATOM 2520 O O . LYS B 1 77 ? -36.881 7.089 31.776 1.00 90.00 74 LYS B O 1
ATOM 2526 N N . GLY B 1 78 ? -38.054 6.118 30.095 1.00 83.90 75 GLY B N 1
ATOM 2527 C CA . GLY B 1 78 ? -39.323 6.036 30.811 1.00 82.12 75 GLY B CA 1
ATOM 2528 C C . GLY B 1 78 ? -40.257 7.216 30.613 1.00 81.40 75 GLY B C 1
ATOM 2529 O O . GLY B 1 78 ? -41.278 7.309 31.303 1.00 81.14 75 GLY B O 1
ATOM 2530 N N . GLU B 1 79 ? -39.911 8.135 29.678 1.00 73.79 76 GLU B N 1
ATOM 2531 C CA . GLU B 1 79 ? -40.734 9.307 29.357 1.00 71.74 76 GLU B CA 1
ATOM 2532 C C . GLU B 1 79 ? -42.065 8.812 28.735 1.00 69.87 76 GLU B C 1
ATOM 2533 O O . GLU B 1 79 ? -42.023 8.078 27.740 1.00 68.82 76 GLU B O 1
ATOM 2539 N N . PRO B 1 80 ? -43.234 9.147 29.340 1.00 62.63 77 PRO B N 1
ATOM 2540 C CA . PRO B 1 80 ? -44.516 8.668 28.788 1.00 60.66 77 PRO B CA 1
ATOM 2541 C C . PRO B 1 80 ? -44.758 9.198 27.383 1.00 58.39 77 PRO B C 1
ATOM 2542 O O . PRO B 1 80 ? -44.595 10.395 27.125 1.00 58.42 77 PRO B O 1
ATOM 2546 N N . THR B 1 81 ? -45.055 8.286 26.457 1.00 49.33 78 THR B N 1
ATOM 2547 C CA . THR B 1 81 ? -45.304 8.612 25.050 1.00 46.91 78 THR B CA 1
ATOM 2548 C C . THR B 1 81 ? -46.704 8.101 24.690 1.00 46.54 78 THR B C 1
ATOM 2549 O O . THR B 1 81 ? -47.181 7.160 25.327 1.00 48.12 78 THR B O 1
ATOM 2553 N N . ARG B 1 82 ? -47.336 8.662 23.660 1.00 37.23 79 ARG B N 1
ATOM 2554 C CA . ARG B 1 82 ? -48.684 8.216 23.295 1.00 35.97 79 ARG B CA 1
ATOM 2555 C C . ARG B 1 82 ? -48.933 8.292 21.817 1.00 35.75 79 ARG B C 1
ATOM 2556 O O . ARG B 1 82 ? -48.272 9.047 21.112 1.00 35.36 79 ARG B O 1
ATOM 2564 N N . LEU B 1 83 ? -49.898 7.496 21.348 1.00 29.33 80 LEU B N 1
ATOM 2565 C CA . LEU B 1 83 ? -50.419 7.558 19.989 1.00 28.29 80 LEU B CA 1
ATOM 2566 C C . LEU B 1 83 ? -51.934 7.670 20.168 1.00 31.23 80 LEU B C 1
ATOM 2567 O O . LEU B 1 83 ? -52.510 6.928 20.955 1.00 30.68 80 LEU B O 1
ATOM 2572 N N . VAL B 1 84 ? -52.563 8.624 19.477 1.00 28.59 81 VAL B N 1
ATOM 2573 C CA . VAL B 1 84 ? -54.008 8.797 19.515 1.00 28.93 81 VAL B CA 1
ATOM 2574 C C . VAL B 1 84 ? -54.521 8.760 18.086 1.00 32.37 81 VAL B C 1
ATOM 2575 O O . VAL B 1 84 ? -54.015 9.478 17.230 1.00 30.99 81 VAL B O 1
ATOM 2579 N N . ILE B 1 85 ? -55.485 7.868 17.820 1.00 28.50 82 ILE B N 1
ATOM 2580 C CA . ILE B 1 85 ? -56.134 7.737 16.518 1.00 28.05 82 ILE B CA 1
ATOM 2581 C C . ILE B 1 85 ? -57.619 7.987 16.762 1.00 30.64 82 ILE B C 1
ATOM 2582 O O . ILE B 1 85 ? -58.183 7.421 17.711 1.00 28.29 82 ILE B O 1
ATOM 2587 N N . GLY B 1 86 ? -58.227 8.803 15.897 1.00 28.01 83 GLY B N 1
ATOM 2588 C CA . GLY B 1 86 ? -59.635 9.180 15.995 1.00 28.86 83 GLY B CA 1
ATOM 2589 C C . GLY B 1 86 ? -60.554 8.098 15.464 1.00 33.13 83 GLY B C 1
ATOM 2590 O O . GLY B 1 86 ? -60.323 6.911 15.683 1.00 32.21 83 GLY B O 1
ATOM 2591 N N . ASP B 1 87 ? -61.607 8.519 14.764 1.00 31.07 84 ASP B N 1
ATOM 2592 C CA . ASP B 1 87 ? -62.679 7.645 14.308 1.00 31.35 84 ASP B CA 1
ATOM 2593 C C . ASP B 1 87 ? -62.747 7.503 12.826 1.00 32.64 84 ASP B C 1
ATOM 2594 O O . ASP B 1 87 ? -62.394 8.434 12.110 1.00 32.01 84 ASP B O 1
ATOM 2599 N N . HIS B 1 88 ? -63.340 6.398 12.354 1.00 28.41 85 HIS B N 1
ATOM 2600 C CA . HIS B 1 88 ? -63.614 6.177 10.941 1.00 28.51 85 HIS B CA 1
ATOM 2601 C C . HIS B 1 88 ? -62.370 6.234 10.072 1.00 29.71 85 HIS B C 1
ATOM 2602 O O . HIS B 1 88 ? -62.450 6.702 8.936 1.00 30.30 85 HIS B O 1
ATOM 2609 N N . ASN B 1 89 ? -61.218 5.793 10.595 1.00 24.78 86 ASN B N 1
ATOM 2610 C CA . ASN B 1 89 ? -59.980 5.745 9.790 1.00 24.10 86 ASN B CA 1
ATOM 2611 C C . ASN B 1 89 ? -59.774 4.339 9.235 1.00 28.82 86 ASN B C 1
ATOM 2612 O O . ASN B 1 89 ? -60.238 3.370 9.826 1.00 28.32 86 ASN B O 1
ATOM 2617 N N . VAL B 1 90 ? -59.049 4.238 8.120 1.00 25.42 87 VAL B N 1
ATOM 2618 C CA . VAL B 1 90 ? -58.671 2.974 7.487 1.00 25.69 87 VAL B CA 1
ATOM 2619 C C . VAL B 1 90 ? -57.133 3.000 7.442 1.00 28.14 87 VAL B C 1
ATOM 2620 O O . VAL B 1 90 ? -56.540 3.936 6.878 1.00 27.20 87 VAL B O 1
ATOM 2624 N N . ILE B 1 91 ? -56.498 1.989 8.054 1.00 24.75 88 ILE B N 1
ATOM 2625 C CA . ILE B 1 91 ? -55.044 1.824 8.056 1.00 23.64 88 ILE B CA 1
ATOM 2626 C C . ILE B 1 91 ? -54.808 0.490 7.329 1.00 27.27 88 ILE B C 1
ATOM 2627 O O . ILE B 1 91 ? -55.188 -0.588 7.804 1.00 25.71 88 ILE B O 1
ATOM 2632 N N . ARG B 1 92 ? -54.263 0.583 6.122 1.00 24.89 89 ARG B N 1
ATOM 2633 C CA . ARG B 1 92 ? -54.083 -0.575 5.274 1.00 25.26 89 ARG B CA 1
ATOM 2634 C C . ARG B 1 92 ? -52.878 -1.412 5.684 1.00 25.88 89 ARG B C 1
ATOM 2635 O O . ARG B 1 92 ? -52.255 -1.167 6.731 1.00 26.52 89 ARG B O 1
ATOM 2643 N N . GLU B 1 93 ? -52.575 -2.437 4.869 1.00 22.77 90 GLU B N 1
ATOM 2644 C CA . GLU B 1 93 ? -51.531 -3.413 5.195 1.00 24.08 90 GLU B CA 1
ATOM 2645 C C . GLU B 1 93 ? -50.170 -2.811 5.345 1.00 26.08 90 GLU B C 1
ATOM 2646 O O . GLU B 1 93 ? -49.806 -1.914 4.574 1.00 25.13 90 GLU B O 1
ATOM 2652 N N . GLY B 1 94 ? -49.400 -3.306 6.315 1.00 22.97 91 GLY B N 1
ATOM 2653 C CA . GLY B 1 94 ? -47.993 -2.939 6.455 1.00 22.72 91 GLY B CA 1
ATOM 2654 C C . GLY B 1 94 ? -47.702 -1.515 6.925 1.00 25.46 91 GLY B C 1
ATOM 2655 O O . GLY B 1 94 ? -46.547 -1.097 6.889 1.00 26.03 91 GLY B O 1
ATOM 2656 N N . VAL B 1 95 ? -48.736 -0.739 7.350 1.00 22.97 92 VAL B N 1
ATOM 2657 C CA . VAL B 1 95 ? -48.500 0.644 7.807 1.00 22.41 92 VAL B CA 1
ATOM 2658 C C . VAL B 1 95 ? -47.745 0.624 9.100 1.00 26.29 92 VAL B C 1
ATOM 2659 O O . VAL B 1 95 ? -48.022 -0.233 9.929 1.00 25.24 92 VAL B O 1
ATOM 2663 N N . THR B 1 96 ? -46.804 1.582 9.288 1.00 21.45 93 THR B N 1
ATOM 2664 C CA . THR B 1 96 ? -46.054 1.724 10.546 1.00 23.88 93 THR B CA 1
ATOM 2665 C C . THR B 1 96 ? -46.354 3.096 11.119 1.00 27.77 93 THR B C 1
ATOM 2666 O O . THR B 1 96 ? -46.252 4.115 10.414 1.00 27.32 93 THR B O 1
ATOM 2670 N N . ILE B 1 97 ? -46.784 3.133 12.382 1.00 23.81 94 ILE B N 1
ATOM 2671 C CA . ILE B 1 97 ? -47.099 4.421 13.040 1.00 23.20 94 ILE B CA 1
ATOM 2672 C C . ILE B 1 97 ? -46.393 4.430 14.361 1.00 28.30 94 ILE B C 1
ATOM 2673 O O . ILE B 1 97 ? -46.633 3.525 15.169 1.00 28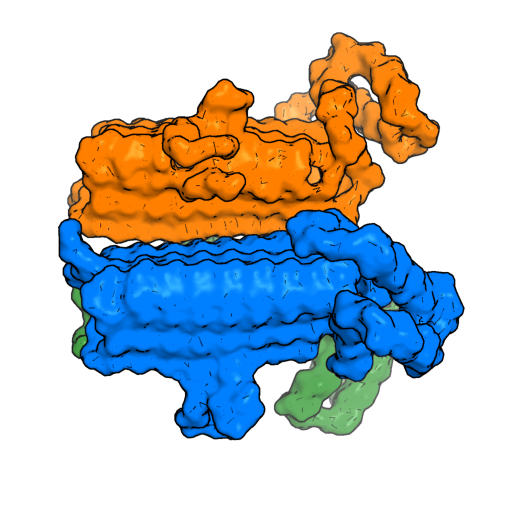.33 94 ILE B O 1
ATOM 2678 N N . HIS B 1 98 ? -45.529 5.447 14.595 1.00 26.19 95 HIS B N 1
ATOM 2679 C CA . HIS B 1 98 ? -44.776 5.541 15.838 1.00 29.23 95 HIS B CA 1
ATOM 2680 C C . HIS B 1 98 ? -45.470 6.482 16.819 1.00 33.74 95 HIS B C 1
ATOM 2681 O O . HIS B 1 98 ? -46.211 7.389 16.400 1.00 32.43 95 HIS B O 1
ATOM 2688 N N . ARG B 1 99 ? -45.255 6.257 18.122 1.00 30.20 96 ARG B N 1
ATOM 2689 C CA . ARG B 1 99 ? -45.826 7.119 19.169 1.00 30.70 96 ARG B CA 1
ATOM 2690 C C . ARG B 1 99 ? -44.985 8.404 19.259 1.00 35.84 96 ARG B C 1
ATOM 2691 O O . ARG B 1 99 ? -44.002 8.537 18.529 1.00 34.27 96 ARG B O 1
ATOM 2699 N N . GLY B 1 100 ? -45.394 9.324 20.132 1.00 33.57 97 GLY B N 1
ATOM 2700 C CA . GLY B 1 100 ? -44.697 10.587 20.372 1.00 35.51 97 GLY B CA 1
ATOM 2701 C C . GLY B 1 100 ? -44.767 11.007 21.825 1.00 47.93 97 GLY B C 1
ATOM 2702 O O . GLY B 1 100 ? -45.601 10.505 22.576 1.00 49.44 97 GLY B O 1
ATOM 2703 N N . THR B 1 101 ? -43.927 11.968 22.225 1.00 46.70 98 THR B N 1
ATOM 2704 C CA . THR B 1 101 ? -43.807 12.457 23.609 1.00 47.27 98 THR B CA 1
ATOM 2705 C C . THR B 1 101 ? -45.032 13.289 24.102 1.00 52.29 98 THR B C 1
ATOM 2706 O O . THR B 1 101 ? -45.452 14.240 23.433 1.00 49.76 98 THR B O 1
ATOM 2710 N N . VAL B 1 102 ? -45.547 12.947 25.312 1.00 51.76 99 VAL B N 1
ATOM 2711 C CA . VAL B 1 102 ? -46.729 13.552 25.967 1.00 54.00 99 VAL B CA 1
ATOM 2712 C C . VAL B 1 102 ? -46.385 14.905 26.623 1.00 63.47 99 VAL B C 1
ATOM 2713 O O . VAL B 1 102 ? -47.130 15.879 26.467 1.00 64.04 99 VAL B O 1
ATOM 2717 N N . GLN B 1 103 ? -45.285 14.924 27.398 1.00 62.40 100 GLN B N 1
ATOM 2718 C CA . GLN B 1 103 ? -44.735 16.052 28.152 1.00 63.91 100 GLN B CA 1
ATOM 2719 C C . GLN B 1 103 ? -44.763 17.396 27.404 1.00 69.85 100 GLN B C 1
ATOM 2720 O O . GLN B 1 103 ? -45.181 18.412 27.970 1.00 70.76 100 GLN B O 1
ATOM 2726 N N . ASP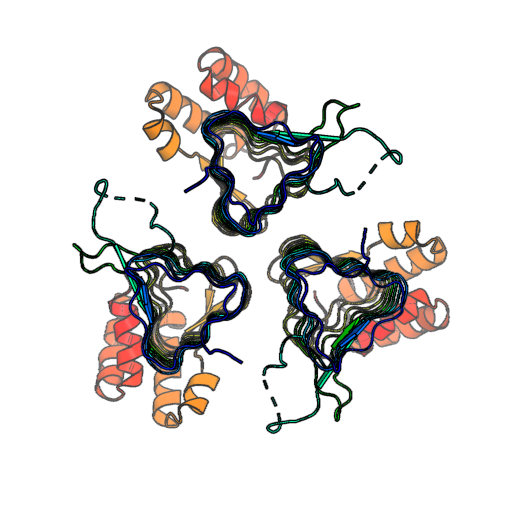 B 1 104 ? -44.303 17.396 26.148 1.00 66.30 101 ASP B N 1
ATOM 2727 C CA . ASP B 1 104 ? -44.207 18.583 25.297 1.00 66.69 101 ASP B CA 1
ATOM 2728 C C . ASP B 1 104 ? -45.399 18.751 24.344 1.00 70.23 101 ASP B C 1
ATOM 2729 O O . ASP B 1 104 ? -45.315 19.528 23.380 1.00 69.65 101 ASP B O 1
ATOM 2734 N N . ARG B 1 105 ? -46.519 18.031 24.630 1.00 65.90 102 ARG B N 1
ATOM 2735 C CA . ARG B 1 105 ? -47.755 18.017 23.828 1.00 65.31 102 ARG B CA 1
ATOM 2736 C C . ARG B 1 105 ? -47.425 17.684 22.362 1.00 66.88 102 ARG B C 1
ATOM 2737 O O . ARG B 1 105 ? -47.924 18.323 21.431 1.00 67.15 102 ARG B O 1
ATOM 2745 N N . ALA B 1 106 ? -46.543 16.690 22.173 1.00 60.33 103 ALA B N 1
ATOM 2746 C CA . ALA B 1 106 ? -46.092 16.290 20.848 1.00 58.36 103 ALA B CA 1
ATOM 2747 C C . ALA B 1 106 ? -46.415 14.829 20.539 1.00 59.07 103 ALA B C 1
ATOM 2748 O O . ALA B 1 106 ? -45.759 14.253 19.688 1.00 59.67 103 ALA B O 1
ATOM 2750 N N . GLU B 1 107 ? -47.432 14.217 21.189 1.00 51.32 104 GLU B N 1
ATOM 2751 C CA . GLU B 1 107 ? -47.787 12.810 20.904 1.00 48.36 104 GLU B CA 1
ATOM 2752 C C . GLU B 1 107 ? -48.109 12.648 19.415 1.00 42.65 104 GLU B C 1
ATOM 2753 O O . GLU B 1 107 ? -48.391 13.658 18.760 1.00 43.46 104 GLU B O 1
ATOM 2759 N N . THR B 1 108 ? -48.109 11.414 18.869 1.00 32.05 105 THR B N 1
ATOM 2760 C CA . THR B 1 108 ? -48.508 11.276 17.471 1.00 29.51 105 THR B CA 1
ATOM 2761 C C . THR B 1 108 ? -50.029 11.270 17.443 1.00 30.93 105 THR B C 1
ATOM 2762 O O . THR B 1 108 ? -50.643 10.509 18.189 1.00 28.99 105 THR B O 1
ATOM 2766 N N . THR B 1 109 ? -50.632 12.071 16.560 1.00 27.48 106 THR B N 1
ATOM 2767 C CA . THR B 1 109 ? -52.088 12.205 16.522 1.00 28.25 106 THR B CA 1
ATOM 2768 C C . THR B 1 109 ? -52.630 12.014 15.131 1.00 32.41 106 THR B C 1
ATOM 2769 O O . THR B 1 109 ? -52.102 12.595 14.176 1.00 31.20 106 THR B O 1
ATOM 2773 N N . ILE B 1 110 ? -53.712 11.227 15.025 1.00 28.78 107 ILE B N 1
ATOM 2774 C CA . ILE B 1 110 ? -54.455 11.055 13.768 1.00 27.99 107 ILE B CA 1
ATOM 2775 C C . ILE B 1 110 ? -55.924 11.375 14.067 1.00 29.87 107 ILE B C 1
ATOM 2776 O O . ILE B 1 110 ? -56.481 10.861 15.041 1.00 29.22 107 ILE B O 1
ATOM 2781 N N . GLY B 1 111 ? -56.537 12.209 13.224 1.00 26.91 108 GLY B N 1
ATOM 2782 C CA . GLY B 1 111 ? -57.926 12.616 13.385 1.00 27.62 108 GLY B CA 1
ATOM 2783 C C . GLY B 1 111 ? -58.903 11.575 12.878 1.00 32.07 108 GLY B C 1
ATOM 2784 O O . GLY B 1 111 ? -58.774 10.389 13.191 1.00 31.22 108 GLY B O 1
ATOM 2785 N N . ASP B 1 112 ? -59.919 12.032 12.132 1.00 28.68 109 ASP B N 1
ATOM 2786 C CA . ASP B 1 112 ? -61.003 11.187 11.664 1.00 28.11 109 ASP B CA 1
ATOM 2787 C C . ASP B 1 112 ? -61.068 11.099 10.177 1.00 29.88 109 ASP B C 1
ATOM 2788 O O . ASP B 1 112 ? -60.693 12.042 9.482 1.00 28.31 109 ASP B O 1
ATOM 2793 N N . HIS B 1 113 ? -61.677 10.016 9.676 1.00 27.61 110 HIS B N 1
ATOM 2794 C CA . HIS B 1 113 ? -61.968 9.820 8.260 1.00 28.28 110 HIS B CA 1
ATOM 2795 C C . HIS B 1 113 ? -60.724 9.841 7.375 1.00 29.94 110 HIS B C 1
ATOM 2796 O O . HIS B 1 113 ? -60.813 10.232 6.201 1.00 30.05 110 HIS B O 1
ATOM 2803 N N . ASN B 1 114 ? -59.580 9.395 7.916 1.00 25.97 111 ASN B N 1
ATOM 2804 C CA . ASN B 1 114 ? -58.330 9.336 7.141 1.00 25.75 111 ASN B CA 1
ATOM 2805 C C . ASN B 1 114 ? -58.158 7.995 6.449 1.00 30.08 111 ASN B C 1
ATOM 2806 O O . ASN B 1 114 ? -58.704 7.001 6.892 1.00 29.13 111 ASN B O 1
ATOM 2811 N N . LEU B 1 115 ? -57.432 7.975 5.357 1.00 24.79 112 LEU B N 1
ATOM 2812 C CA . LEU B 1 115 ? -57.149 6.722 4.665 1.00 25.09 112 LEU B CA 1
ATOM 2813 C C . LEU B 1 115 ? -55.630 6.653 4.571 1.00 27.40 112 LEU B C 1
ATOM 2814 O O . LEU B 1 115 ? -55.002 7.507 3.941 1.00 27.16 112 LEU B O 1
ATOM 2819 N N . ILE B 1 116 ? -55.041 5.685 5.251 1.00 23.93 113 ILE B N 1
ATOM 2820 C CA . ILE B 1 116 ? -53.576 5.532 5.288 1.00 23.07 113 ILE B CA 1
ATOM 2821 C C . ILE B 1 116 ? -53.301 4.193 4.569 1.00 27.07 113 ILE B C 1
ATOM 2822 O O . ILE B 1 116 ? -53.654 3.111 5.065 1.00 25.48 113 ILE B O 1
ATOM 2827 N N . MET B 1 117 ? -52.793 4.289 3.342 1.00 23.55 114 MET B N 1
ATOM 2828 C CA . MET B 1 117 ? -52.688 3.151 2.456 1.00 24.40 114 MET B CA 1
ATOM 2829 C C . MET B 1 117 ? -51.421 2.332 2.692 1.00 24.22 114 MET B C 1
ATOM 2830 O O . MET B 1 117 ? -50.583 2.713 3.528 1.00 24.07 114 MET B O 1
ATOM 2835 N N . ALA B 1 118 ? -51.344 1.190 2.027 1.00 23.70 115 ALA B N 1
ATOM 2836 C CA . ALA B 1 118 ? -50.323 0.170 2.274 1.00 24.77 115 ALA B CA 1
ATOM 2837 C C . ALA B 1 118 ? -48.913 0.700 2.436 1.00 23.92 115 ALA B C 1
ATOM 2838 O O . ALA B 1 118 ? -48.436 1.492 1.620 1.00 22.71 115 ALA B O 1
ATOM 2840 N N . TYR B 1 119 ? -48.231 0.260 3.511 1.00 21.43 116 TYR B N 1
ATOM 2841 C CA . TYR B 1 119 ? -46.813 0.538 3.787 1.00 21.88 116 TYR B CA 1
ATOM 2842 C C . TYR B 1 119 ? -46.489 2.016 4.011 1.00 24.86 116 TYR B C 1
ATOM 2843 O O . TYR B 1 119 ? -45.300 2.358 4.082 1.00 23.14 116 TYR B O 1
ATOM 2852 N N . ALA B 1 120 ? -47.530 2.854 4.210 1.00 22.30 117 ALA B N 1
ATOM 2853 C CA . ALA B 1 120 ? -47.270 4.270 4.573 1.00 23.17 117 ALA B CA 1
ATOM 2854 C C . ALA B 1 120 ? -46.613 4.283 5.926 1.00 25.77 117 ALA B C 1
ATOM 2855 O O . ALA B 1 120 ? -46.735 3.317 6.683 1.00 24.72 117 ALA B O 1
ATOM 2857 N N . HIS B 1 121 ? -45.803 5.316 6.200 1.00 21.52 118 HIS B N 1
ATOM 2858 C CA . HIS B 1 121 ? -45.071 5.436 7.458 1.00 22.34 118 HIS B CA 1
ATOM 2859 C C . HIS B 1 121 ? -45.393 6.791 8.108 1.00 25.54 118 HIS B C 1
ATOM 2860 O O . HIS B 1 121 ? -45.254 7.847 7.470 1.00 23.56 118 HIS B O 1
ATOM 2867 N N . ILE B 1 122 ? -45.813 6.757 9.363 1.00 23.46 119 ILE B N 1
ATOM 2868 C CA . ILE B 1 122 ? -46.124 8.001 10.104 1.00 23.36 119 ILE B CA 1
ATOM 2869 C C . ILE B 1 122 ? -45.111 8.099 11.278 1.00 27.96 119 ILE B C 1
ATOM 2870 O O . ILE B 1 122 ? -45.210 7.369 12.273 1.00 26.21 119 ILE B O 1
ATOM 2875 N N . GLY B 1 123 ? -44.112 8.962 11.110 1.00 25.24 120 GLY B N 1
ATOM 2876 C CA . GLY B 1 123 ? -43.053 9.090 12.093 1.00 25.85 120 GLY B CA 1
ATOM 2877 C C . GLY B 1 123 ? -43.504 9.809 13.337 1.00 29.93 120 GLY B C 1
ATOM 2878 O O . GLY B 1 123 ? -44.535 10.494 13.341 1.00 28.68 120 GLY B O 1
ATOM 2879 N N . HIS B 1 124 ? -42.749 9.604 14.410 1.00 27.68 121 HIS B N 1
ATOM 2880 C CA . HIS B 1 124 ? -42.995 10.172 15.713 1.00 29.14 121 HIS B CA 1
ATOM 2881 C C . HIS B 1 124 ? -43.393 11.639 15.702 1.00 31.02 121 HIS B C 1
ATOM 2882 O O . HIS B 1 124 ? -42.805 12.448 14.973 1.00 28.46 121 HIS B O 1
ATOM 2889 N N . ASP B 1 125 ? -44.360 11.992 16.576 1.00 28.00 122 ASP B N 1
ATOM 2890 C CA . ASP B 1 125 ? -44.823 13.373 16.800 1.00 28.04 122 ASP B CA 1
ATOM 2891 C C . ASP B 1 125 ? -45.537 14.002 15.583 1.00 31.88 122 ASP B C 1
ATOM 2892 O O . ASP B 1 125 ? -45.786 15.210 15.575 1.00 33.56 122 ASP B O 1
ATOM 2897 N N . SER B 1 126 ? -45.894 13.183 14.580 1.00 27.74 123 SER B N 1
ATOM 2898 C CA . SER B 1 126 ? -46.634 13.711 13.434 1.00 27.73 123 SER B CA 1
ATOM 2899 C C . SER B 1 126 ? -48.076 13.918 13.846 1.00 32.52 123 SER B C 1
ATOM 2900 O O . SER B 1 126 ? -48.557 13.239 14.761 1.00 31.00 123 SER B O 1
ATOM 2903 N N . VAL B 1 127 ? -48.790 14.834 13.152 1.00 29.45 124 VAL B N 1
ATOM 2904 C CA . VAL B 1 127 ? -50.184 15.143 13.441 1.00 29.86 124 VAL B CA 1
ATOM 2905 C C . VAL B 1 127 ? -50.910 15.144 12.105 1.00 33.10 124 VAL B C 1
ATOM 2906 O O . VAL B 1 127 ? -50.556 15.917 11.222 1.00 32.58 124 VAL B O 1
ATOM 2910 N N . ILE B 1 128 ? -51.877 14.239 11.930 1.00 28.49 125 ILE B N 1
ATOM 2911 C CA . ILE B 1 128 ? -52.700 14.188 10.712 1.00 27.07 125 ILE B CA 1
ATOM 2912 C C . ILE B 1 128 ? -54.091 14.645 11.144 1.00 29.35 125 ILE B C 1
ATOM 2913 O O . ILE B 1 128 ? -54.595 14.177 12.179 1.00 28.59 125 ILE B O 1
ATOM 2918 N N . GLY B 1 129 ? -54.716 15.487 10.328 1.00 25.95 126 GLY B N 1
ATOM 2919 C CA . GLY B 1 129 ? -56.055 16.012 10.575 1.00 26.87 126 GLY B CA 1
ATOM 2920 C C . GLY B 1 129 ? -57.139 15.037 10.172 1.00 31.06 126 GLY B C 1
ATOM 2921 O O . GLY B 1 129 ? -57.067 13.851 10.510 1.00 30.96 126 GLY B O 1
ATOM 2922 N N . ASN B 1 130 ? -58.144 15.538 9.434 1.00 28.19 127 ASN B N 1
ATOM 2923 C CA . ASN B 1 130 ? -59.302 14.765 9.016 1.00 28.16 127 ASN B CA 1
ATOM 2924 C C . ASN B 1 130 ? -59.369 14.699 7.530 1.00 29.84 127 ASN B C 1
ATOM 2925 O O . ASN B 1 130 ? -58.952 15.649 6.853 1.00 29.56 127 ASN B O 1
ATOM 2930 N N . HIS B 1 131 ? -59.929 13.601 7.014 1.00 27.08 128 HIS B N 1
ATOM 2931 C CA . HIS B 1 131 ? -60.211 13.396 5.592 1.00 27.92 128 HIS B CA 1
ATOM 2932 C C . HIS B 1 131 ? -58.954 13.390 4.725 1.00 30.40 128 HIS B C 1
ATOM 2933 O O . HIS B 1 131 ? -59.037 13.672 3.526 1.00 31.84 128 HIS B O 1
ATOM 2940 N N . CYS B 1 132 ? -57.798 13.087 5.326 1.00 26.07 129 CYS B N 1
ATOM 2941 C CA . CYS B 1 132 ? -56.556 12.994 4.545 1.00 25.08 129 CYS B CA 1
ATOM 2942 C C . CYS B 1 132 ? -56.440 11.637 3.860 1.00 28.55 129 CYS B C 1
ATOM 2943 O O . CYS B 1 132 ? -56.975 10.625 4.336 1.00 28.87 129 CYS B O 1
ATOM 2946 N N . ILE B 1 133 ? -55.633 11.599 2.783 1.00 25.46 130 ILE B N 1
ATOM 2947 C CA . ILE B 1 133 ? -55.321 10.367 2.065 1.00 24.97 130 ILE B CA 1
ATOM 2948 C C . ILE B 1 133 ? -53.802 10.322 1.932 1.00 28.50 130 ILE B C 1
ATOM 2949 O O . ILE B 1 133 ? -53.195 11.190 1.288 1.00 27.79 130 ILE B O 1
ATOM 2954 N N . LEU B 1 134 ? -53.188 9.322 2.570 1.00 25.60 131 LEU B N 1
ATOM 2955 C CA . LEU B 1 134 ? -51.743 9.082 2.461 1.00 25.53 131 LEU B CA 1
ATOM 2956 C C . LEU B 1 134 ? -51.650 7.800 1.602 1.00 27.45 131 LEU B C 1
ATOM 2957 O O . LEU B 1 134 ? -52.027 6.717 2.042 1.00 25.36 131 LEU B O 1
ATOM 2962 N N . VAL B 1 135 ? -51.226 7.944 0.350 1.00 21.92 132 VAL B N 1
ATOM 2963 C CA . VAL B 1 135 ? -51.237 6.830 -0.583 1.00 21.81 132 VAL B CA 1
ATOM 2964 C C . VAL B 1 135 ? -50.044 5.889 -0.272 1.00 22.62 132 VAL B C 1
ATOM 2965 O O . VAL B 1 135 ? -49.148 6.273 0.529 1.00 23.45 132 VAL B O 1
ATOM 2969 N N . ASN B 1 136 ? -50.045 4.675 -0.869 1.00 21.49 133 ASN B N 1
ATOM 2970 C CA . ASN B 1 136 ? -49.042 3.634 -0.643 1.00 21.46 133 ASN B CA 1
ATOM 2971 C C . ASN B 1 136 ? -47.652 4.220 -0.444 1.00 23.51 133 ASN B C 1
ATOM 2972 O O . ASN B 1 136 ? -47.180 4.999 -1.282 1.00 22.79 133 ASN B O 1
ATOM 2977 N N . ASN B 1 137 ? -46.950 3.757 0.573 1.00 22.01 134 ASN B N 1
ATOM 2978 C CA . ASN B 1 137 ? -45.560 4.076 0.801 1.00 21.99 134 ASN B CA 1
ATOM 2979 C C . ASN B 1 137 ? -45.252 5.561 1.023 1.00 26.76 134 ASN B C 1
ATOM 2980 O O . ASN B 1 137 ? -44.073 5.918 0.998 1.00 27.14 134 ASN B O 1
ATOM 2985 N N . THR B 1 138 ? -46.276 6.391 1.335 1.00 22.80 135 THR B N 1
ATOM 2986 C CA . THR B 1 138 ? -45.976 7.790 1.718 1.00 22.63 135 THR B CA 1
ATOM 2987 C C . THR B 1 138 ? -45.256 7.687 3.049 1.00 26.07 135 THR B C 1
ATOM 2988 O O . THR B 1 138 ? -45.635 6.838 3.868 1.00 25.69 135 THR B O 1
ATOM 2992 N N . ALA B 1 139 ? -44.210 8.520 3.272 1.00 21.99 136 ALA B N 1
ATOM 2993 C CA . ALA B 1 139 ? -43.455 8.422 4.521 1.00 21.68 136 ALA B CA 1
ATOM 2994 C C . ALA B 1 139 ? -43.292 9.809 5.099 1.00 25.34 136 ALA B C 1
ATOM 2995 O O . ALA B 1 139 ? -42.832 10.743 4.416 1.00 25.89 136 ALA B O 1
ATOM 2997 N N . LEU B 1 140 ? -43.762 9.973 6.345 1.00 22.50 137 LEU B N 1
ATOM 2998 C CA . LEU B 1 140 ? -43.626 11.227 7.083 1.00 22.75 137 LEU B CA 1
ATOM 2999 C C . LEU B 1 140 ? -42.473 10.983 8.040 1.00 27.86 137 LEU B C 1
ATOM 3000 O O . LEU B 1 140 ? -42.589 10.139 8.922 1.00 28.68 137 LEU B O 1
ATOM 3005 N N . ALA B 1 141 ? -41.361 11.698 7.859 1.00 24.39 138 ALA B N 1
ATOM 3006 C CA . ALA B 1 141 ? -40.160 11.448 8.685 1.00 26.37 138 ALA B CA 1
ATOM 3007 C C . ALA B 1 141 ? -40.345 11.604 10.184 1.00 34.35 138 ALA B C 1
ATOM 3008 O O . ALA B 1 141 ? -39.752 10.843 10.955 1.00 35.72 138 ALA B O 1
ATOM 3010 N N . GLY B 1 142 ? -41.131 12.583 10.600 1.00 31.27 139 GLY B N 1
ATOM 3011 C CA . GLY B 1 142 ? -41.280 12.881 12.022 1.00 30.85 139 GLY B CA 1
ATOM 3012 C C . GLY B 1 142 ? -41.615 14.345 12.196 1.00 33.16 139 GLY B C 1
ATOM 3013 O O . GLY B 1 142 ? -41.179 15.185 11.392 1.00 30.84 139 GLY B O 1
ATOM 3014 N N . HIS B 1 143 ? -42.434 14.668 13.204 1.00 29.02 140 HIS B N 1
ATOM 3015 C CA . HIS B 1 143 ? -42.849 16.056 13.456 1.00 29.10 140 HIS B CA 1
ATOM 3016 C C . HIS B 1 143 ? -43.537 16.692 12.224 1.00 31.18 140 HIS B C 1
ATOM 3017 O O . HIS B 1 143 ? -43.441 17.907 12.038 1.00 33.45 140 HIS B O 1
ATOM 3024 N N . VAL B 1 144 ? -44.200 15.884 11.380 1.00 27.37 141 VAL B N 1
ATOM 3025 C CA . VAL B 1 144 ? -44.888 16.416 10.190 1.00 27.06 141 VAL B CA 1
ATOM 3026 C C . VAL B 1 144 ? -46.330 16.732 10.566 1.00 31.92 141 VAL B C 1
ATOM 3027 O O . VAL B 1 144 ? -46.954 15.936 11.270 1.00 29.77 141 VAL B O 1
ATOM 3031 N N . HIS B 1 145 ? -46.882 17.860 10.073 1.00 30.39 142 HIS B N 1
ATOM 3032 C CA . HIS B 1 145 ? -48.278 18.187 10.345 1.00 33.23 142 HIS B CA 1
ATOM 3033 C C . HIS B 1 145 ? -49.000 18.144 9.006 1.00 33.38 142 HIS B C 1
ATOM 3034 O O . HIS B 1 145 ? -48.580 18.810 8.060 1.00 33.11 142 HIS B O 1
ATOM 3041 N N . VAL B 1 146 ? -50.024 17.300 8.893 1.00 28.92 143 VAL B N 1
ATOM 3042 C CA . VAL B 1 146 ? -50.809 17.188 7.672 1.00 26.75 143 VAL B CA 1
ATOM 3043 C C . VAL B 1 146 ? -52.207 17.705 7.998 1.00 32.11 143 VAL B C 1
ATOM 3044 O O . VAL B 1 146 ? -52.903 17.137 8.862 1.00 30.52 143 VAL B O 1
ATOM 3048 N N . ASP B 1 147 ? -52.604 18.814 7.338 1.00 28.26 144 ASP B N 1
ATOM 3049 C CA . ASP B 1 147 ? -53.906 19.433 7.589 1.00 28.40 144 ASP B CA 1
ATOM 3050 C C . ASP B 1 147 ? -55.000 18.769 6.775 1.00 31.69 144 ASP B C 1
ATOM 3051 O O . ASP B 1 147 ? -54.717 17.961 5.885 1.00 30.72 144 ASP B O 1
ATOM 3056 N N . ASP B 1 148 ? -56.250 19.076 7.117 1.00 29.92 145 ASP B N 1
ATOM 3057 C CA . ASP B 1 148 ? -57.429 18.439 6.552 1.00 30.66 145 ASP B CA 1
ATOM 3058 C C . ASP B 1 148 ? -57.440 18.355 5.055 1.00 33.04 145 ASP B C 1
ATOM 3059 O O . ASP B 1 148 ? -57.071 19.329 4.386 1.00 31.17 145 ASP B O 1
ATOM 3064 N N . TRP B 1 149 ? -57.946 17.227 4.534 1.00 29.50 146 TRP B N 1
ATOM 3065 C CA . TRP B 1 149 ? -58.203 16.970 3.120 1.00 30.15 146 TRP B CA 1
ATOM 3066 C C . TRP B 1 149 ? -56.948 16.883 2.238 1.00 31.15 146 TRP B C 1
ATOM 3067 O O . TRP B 1 149 ? -57.089 16.696 1.030 1.00 32.17 146 TRP B O 1
ATOM 3078 N N . ALA B 1 150 ? -55.745 16.884 2.817 1.00 26.21 147 ALA B N 1
ATOM 3079 C CA . ALA B 1 150 ? -54.527 16.774 2.003 1.00 26.29 147 ALA B CA 1
ATOM 3080 C C . ALA B 1 150 ? -54.477 15.402 1.348 1.00 30.11 147 ALA B C 1
ATOM 3081 O O . ALA B 1 150 ? -54.927 14.419 1.951 1.00 29.52 147 ALA B O 1
ATOM 3083 N N . ILE B 1 151 ? -53.898 15.311 0.138 1.00 25.97 148 ILE B N 1
ATOM 3084 C CA . ILE B 1 151 ? -53.742 14.011 -0.532 1.00 25.12 148 ILE B CA 1
ATOM 3085 C C . ILE B 1 151 ? -52.275 13.891 -0.873 1.00 29.44 148 ILE B C 1
ATOM 3086 O O . ILE B 1 151 ? -51.769 14.726 -1.633 1.00 30.35 148 ILE B O 1
ATOM 3091 N N . LEU B 1 152 ? -51.591 12.872 -0.333 1.00 25.54 149 LEU B N 1
ATOM 3092 C CA . LEU B 1 152 ? -50.182 12.677 -0.674 1.00 24.05 149 LEU B CA 1
ATOM 3093 C C . LEU B 1 152 ? -50.120 11.440 -1.563 1.00 27.47 149 LEU B C 1
ATOM 3094 O O . LEU B 1 152 ? -50.511 10.374 -1.112 1.00 25.72 149 LEU B O 1
ATOM 3099 N N . SER B 1 153 ? -49.763 11.598 -2.847 1.00 23.83 150 SER B N 1
ATOM 3100 C CA . SER B 1 153 ? -49.788 10.474 -3.780 1.00 22.95 150 SER B CA 1
ATOM 3101 C C . SER B 1 153 ? -48.718 9.444 -3.431 1.00 23.38 150 SER B C 1
ATOM 3102 O O . SER B 1 153 ? -47.834 9.707 -2.604 1.00 22.81 150 SER B O 1
ATOM 3105 N N . GLY B 1 154 ? -48.828 8.256 -4.032 1.00 23.36 151 GLY B N 1
ATOM 3106 C CA . GLY B 1 154 ? -47.926 7.162 -3.709 1.00 24.22 151 GLY B CA 1
ATOM 3107 C C . GLY B 1 154 ? -46.466 7.543 -3.672 1.00 25.23 151 GLY B C 1
ATOM 3108 O O . GLY B 1 154 ? -45.970 8.299 -4.520 1.00 24.01 151 GLY B O 1
ATOM 3109 N N . TYR B 1 155 ? -45.768 7.050 -2.648 1.00 22.20 152 TYR B N 1
ATOM 3110 C CA . TYR B 1 155 ? -44.334 7.238 -2.524 1.00 21.99 152 TYR B CA 1
ATOM 3111 C C . TYR B 1 155 ? -43.906 8.707 -2.322 1.00 25.37 152 TYR B C 1
ATOM 3112 O O . TYR B 1 155 ? -42.766 9.063 -2.613 1.00 26.06 152 TYR B O 1
ATOM 3121 N N . THR B 1 156 ? -44.795 9.521 -1.722 1.00 22.50 153 THR B N 1
ATOM 3122 C CA . THR B 1 156 ? -44.417 10.887 -1.359 1.00 23.07 153 THR B CA 1
ATOM 3123 C C . THR B 1 156 ? -43.569 10.787 -0.093 1.00 26.13 153 THR B C 1
ATOM 3124 O O . THR B 1 156 ? -43.965 10.101 0.842 1.00 26.94 153 THR B O 1
ATOM 3128 N N . LEU B 1 157 ? -42.457 11.534 -0.046 1.00 22.43 154 LEU B N 1
ATOM 3129 C CA . LEU B 1 157 ? -41.543 11.597 1.095 1.00 23.74 154 LEU B CA 1
ATOM 3130 C C . LEU B 1 157 ? -41.608 12.990 1.720 1.00 28.46 154 LEU B C 1
ATOM 3131 O O . LEU B 1 157 ? -41.539 14.007 1.013 1.00 28.62 154 LEU B O 1
ATOM 3136 N N . VAL B 1 158 ? -41.766 13.044 3.044 1.00 23.74 155 VAL B N 1
ATOM 3137 C CA . VAL B 1 158 ? -41.866 14.332 3.712 1.00 22.83 155 VAL B CA 1
ATOM 3138 C C . VAL B 1 158 ? -40.783 14.458 4.783 1.00 26.57 155 VAL B C 1
ATOM 3139 O O . VAL B 1 158 ? -40.720 13.657 5.721 1.00 26.45 155 VAL B O 1
ATOM 3143 N N . HIS B 1 159 ? -39.957 15.489 4.644 1.00 25.56 156 HIS B N 1
ATOM 3144 C CA . HIS B 1 159 ? -38.880 15.817 5.566 1.00 26.81 156 HIS B CA 1
ATOM 3145 C C . HIS B 1 159 ? -39.443 16.155 6.944 1.00 29.76 156 HIS B C 1
ATOM 3146 O O . HIS B 1 159 ? -40.558 16.653 7.046 1.00 28.18 156 HIS B O 1
ATOM 3153 N N . GLN B 1 160 ? -38.664 15.884 8.008 1.00 27.54 157 GLN B N 1
ATOM 3154 C CA . GLN B 1 160 ? -39.067 16.223 9.363 1.00 29.08 157 GLN B CA 1
ATOM 3155 C C . GLN B 1 160 ? -39.462 17.695 9.474 1.00 32.95 157 GLN B C 1
ATOM 3156 O O . GLN B 1 160 ? -38.853 18.534 8.817 1.00 31.26 157 GLN B O 1
ATOM 3162 N N . TYR B 1 161 ? -40.470 17.994 10.322 1.00 30.28 158 TYR B N 1
ATOM 3163 C CA . TYR B 1 161 ? -40.943 19.353 10.650 1.00 30.55 158 TYR B CA 1
ATOM 3164 C C . TYR B 1 161 ? -41.753 20.033 9.541 1.00 34.89 158 TYR B C 1
ATOM 3165 O O . TYR B 1 161 ? -42.250 21.127 9.759 1.00 33.28 158 TYR B O 1
ATOM 3174 N N . CYS B 1 162 ? -41.925 19.391 8.383 1.00 30.98 159 CYS B N 1
ATOM 3175 C CA . CYS B 1 162 ? -42.704 19.996 7.287 1.00 31.26 159 CYS B CA 1
ATOM 3176 C C . CYS B 1 162 ? -44.186 20.066 7.612 1.00 34.46 159 CYS B C 1
ATOM 3177 O O . CYS B 1 162 ? -44.681 19.221 8.354 1.00 33.55 159 CYS B O 1
ATOM 3180 N N . ARG B 1 163 ? -44.871 21.098 7.092 1.00 31.05 160 ARG B N 1
ATOM 3181 C CA . ARG B 1 163 ? -46.305 21.282 7.278 1.00 30.90 160 ARG B CA 1
ATOM 3182 C C . ARG B 1 163 ? -46.951 21.150 5.902 1.00 32.38 160 ARG B C 1
ATOM 3183 O O . ARG B 1 163 ? -46.491 21.784 4.941 1.00 32.59 160 ARG B O 1
ATOM 3191 N N . ILE B 1 164 ? -47.931 20.244 5.786 1.00 27.98 161 ILE B N 1
ATOM 3192 C CA . ILE B 1 164 ? -48.661 19.978 4.551 1.00 27.48 161 ILE B CA 1
ATOM 3193 C C . ILE B 1 164 ? -50.023 20.642 4.721 1.00 31.73 161 ILE B C 1
ATOM 3194 O O . ILE B 1 164 ? -50.782 20.269 5.619 1.00 30.55 161 ILE B O 1
ATOM 3199 N N . GLY B 1 165 ? -50.293 21.650 3.900 1.00 30.57 162 GLY B N 1
ATOM 3200 C CA . GLY B 1 165 ? -51.496 22.474 4.030 1.00 29.19 162 GLY B CA 1
ATOM 3201 C C . GLY B 1 165 ? -52.801 21.778 3.716 1.00 31.09 162 GLY B C 1
ATOM 3202 O O . GLY B 1 165 ? -52.822 20.783 2.973 1.00 30.12 162 GLY B O 1
ATOM 3203 N N . ALA B 1 166 ? -53.925 22.353 4.231 1.00 30.77 163 ALA B N 1
ATOM 3204 C CA . ALA B 1 166 ? -55.255 21.791 3.986 1.00 30.96 163 ALA B CA 1
ATOM 3205 C C . ALA B 1 166 ? -55.533 21.755 2.504 1.00 31.94 163 ALA B C 1
ATOM 3206 O O . ALA B 1 166 ? -55.164 22.706 1.806 1.00 28.88 163 ALA B O 1
ATOM 3208 N N . HIS B 1 167 ? -56.165 20.680 2.019 1.00 28.48 164 HIS B N 1
ATOM 3209 C CA . HIS B 1 167 ? -56.546 20.532 0.611 1.00 29.76 164 HIS B CA 1
ATOM 3210 C C . HIS B 1 167 ? -55.359 20.546 -0.365 1.00 31.70 164 HIS B C 1
ATOM 3211 O O . HIS B 1 167 ? -55.579 20.704 -1.560 1.00 31.66 164 HIS B O 1
ATOM 3218 N N . SER B 1 168 ? -54.115 20.368 0.119 1.00 29.18 165 SER B N 1
ATOM 3219 C CA . SER B 1 168 ? -52.977 20.350 -0.808 1.00 28.10 165 SER B CA 1
ATOM 3220 C C . SER B 1 168 ? -52.878 18.987 -1.459 1.00 30.71 165 SER B C 1
ATOM 3221 O O . SER B 1 168 ? -53.582 18.034 -1.056 1.00 29.79 165 SER B O 1
ATOM 3224 N N . PHE B 1 169 ? -52.000 18.869 -2.464 1.00 27.59 166 PHE B N 1
ATOM 3225 C CA . PHE B 1 169 ? -51.859 17.602 -3.178 1.00 25.77 166 PHE B CA 1
ATOM 3226 C C . PHE B 1 169 ? -50.413 17.403 -3.593 1.00 30.08 166 PHE B C 1
ATOM 3227 O O . PHE B 1 169 ? -49.809 18.339 -4.111 1.00 29.48 166 PHE B O 1
ATOM 3235 N N . SER B 1 170 ? -49.878 16.181 -3.439 1.00 26.69 167 SER B N 1
ATOM 3236 C CA . SER B 1 170 ? -48.541 15.908 -3.975 1.00 25.97 167 SER B CA 1
ATOM 3237 C C . SER B 1 170 ? -48.666 14.839 -5.043 1.00 29.59 167 SER B C 1
ATOM 3238 O O . SER B 1 170 ? -49.422 13.880 -4.854 1.00 26.96 167 SER B O 1
ATOM 3241 N N . GLY B 1 171 ? -47.900 14.982 -6.123 1.00 27.68 168 GLY B N 1
ATOM 3242 C CA . GLY B 1 171 ? -47.851 13.975 -7.175 1.00 28.43 168 GLY B CA 1
ATOM 3243 C C . GLY B 1 171 ? -47.035 12.774 -6.723 1.00 29.16 168 GLY B C 1
ATOM 3244 O O . GLY B 1 171 ? -46.337 12.823 -5.695 1.00 26.26 168 GLY B O 1
ATOM 3245 N N . MET B 1 172 ? -47.141 11.666 -7.468 1.00 26.02 169 MET B N 1
ATOM 3246 C CA . MET B 1 172 ? -46.426 10.463 -7.034 1.00 26.50 169 MET B CA 1
ATOM 3247 C C . MET B 1 172 ? -44.912 10.660 -6.965 1.00 29.26 169 MET B C 1
ATOM 3248 O O . MET B 1 172 ? -44.313 11.380 -7.790 1.00 28.44 169 MET B O 1
ATOM 3253 N N . GLY B 1 173 ? -44.318 10.085 -5.939 1.00 24.60 170 GLY B N 1
ATOM 3254 C CA . GLY B 1 173 ? -42.875 10.167 -5.747 1.00 26.98 170 GLY B CA 1
ATOM 3255 C C . GLY B 1 173 ? -42.334 11.558 -5.416 1.00 31.28 170 GLY B C 1
ATOM 3256 O O . GLY B 1 173 ? -41.139 11.787 -5.589 1.00 32.06 170 GLY B O 1
ATOM 3257 N N . SER B 1 174 ? -43.193 12.507 -4.949 1.00 28.35 171 SER B N 1
ATOM 3258 C CA . SER B 1 174 ? -42.708 13.871 -4.583 1.00 27.83 171 SER B CA 1
ATOM 3259 C C . SER B 1 174 ? -41.805 13.780 -3.350 1.00 31.17 171 SER B C 1
ATOM 3260 O O . SER B 1 174 ? -42.078 12.979 -2.456 1.00 29.20 171 SER B O 1
ATOM 3263 N N . ALA B 1 175 ? -40.735 14.600 -3.295 1.00 27.24 172 ALA B N 1
ATOM 3264 C CA . ALA B 1 175 ? -39.835 14.609 -2.125 1.00 28.02 172 ALA B CA 1
ATOM 3265 C C . ALA B 1 175 ? -39.957 16.029 -1.585 1.00 29.78 172 ALA B C 1
ATOM 3266 O O . ALA B 1 175 ? -39.479 16.997 -2.197 1.00 31.85 172 ALA B O 1
ATOM 3268 N N . ILE B 1 176 ? -40.703 16.149 -0.509 1.00 26.05 173 ILE B N 1
ATOM 3269 C CA . ILE B 1 176 ? -41.083 17.430 0.080 1.00 27.34 173 ILE B CA 1
ATOM 3270 C C . ILE B 1 176 ? -40.123 17.822 1.187 1.00 31.34 173 ILE B C 1
ATOM 3271 O O . ILE B 1 176 ? -40.068 17.153 2.216 1.00 30.25 173 ILE B O 1
ATOM 3276 N N . GLY B 1 177 ? -39.382 18.914 0.974 1.00 30.81 174 GLY B N 1
ATOM 3277 C CA . GLY B 1 177 ? -38.416 19.377 1.969 1.00 30.98 174 GLY B CA 1
ATOM 3278 C C . GLY B 1 177 ? -38.819 20.668 2.648 1.00 36.38 174 GLY B C 1
ATOM 3279 O O . GLY B 1 177 ? -38.256 21.042 3.679 1.00 37.08 174 GLY B O 1
ATOM 3280 N N . LYS B 1 178 ? -39.786 21.376 2.063 1.00 32.23 175 LYS B N 1
ATOM 3281 C CA . LYS B 1 178 ? -40.262 22.662 2.572 1.00 33.49 175 LYS B CA 1
ATOM 3282 C C . LYS B 1 178 ? -41.750 22.572 2.828 1.00 36.65 175 LYS B C 1
ATOM 3283 O O . LYS B 1 178 ? -42.379 21.590 2.419 1.00 36.57 175 LYS B O 1
ATOM 3289 N N . ASP B 1 179 ? -42.327 23.577 3.492 1.00 31.55 176 ASP B N 1
ATOM 3290 C CA . ASP B 1 179 ? -43.767 23.552 3.754 1.00 32.47 176 ASP B CA 1
ATOM 3291 C C . ASP B 1 179 ? -44.607 23.620 2.478 1.00 36.12 176 ASP B C 1
ATOM 3292 O O . ASP B 1 179 ? -44.192 24.263 1.510 1.00 37.13 176 ASP B O 1
ATOM 3297 N N . VAL B 1 180 ? -45.763 22.921 2.456 1.00 30.78 177 VAL B N 1
ATOM 3298 C CA . VAL B 1 180 ? -46.637 22.986 1.289 1.00 29.31 177 VAL B CA 1
ATOM 3299 C C . VAL B 1 180 ? -47.831 23.860 1.708 1.00 32.50 177 VAL B C 1
ATOM 3300 O O . VAL B 1 180 ? -48.583 23.451 2.607 1.00 31.22 177 VAL B O 1
ATOM 3304 N N . PRO B 1 181 ? -48.035 25.050 1.110 1.00 31.47 178 PRO B N 1
ATOM 3305 C CA . PRO B 1 181 ? -49.205 25.858 1.513 1.00 30.94 178 PRO B CA 1
ATOM 3306 C C . PRO B 1 181 ? -50.519 25.153 1.204 1.00 32.69 178 PRO B C 1
ATOM 3307 O O . PRO B 1 181 ? -50.595 24.292 0.315 1.00 30.64 178 PRO B O 1
ATOM 3311 N N . ALA B 1 182 ? -51.580 25.553 1.910 1.00 31.29 179 ALA B N 1
ATOM 3312 C CA . ALA B 1 182 ? -52.906 25.003 1.653 1.00 30.45 179 ALA B CA 1
ATOM 3313 C C . ALA B 1 182 ? -53.267 25.149 0.169 1.00 32.62 179 ALA B C 1
ATOM 3314 O O . ALA B 1 182 ? -52.841 26.123 -0.475 1.00 31.14 179 ALA B O 1
ATOM 3316 N N . TYR B 1 183 ? -53.989 24.141 -0.383 1.00 30.15 180 TYR B N 1
ATOM 3317 C CA . TYR B 1 183 ? -54.467 24.066 -1.779 1.00 31.08 180 TYR B CA 1
ATOM 3318 C C . TYR B 1 183 ? -53.390 23.834 -2.835 1.00 33.27 180 TYR B C 1
ATOM 3319 O O . TYR B 1 183 ? -53.735 23.558 -3.979 1.00 32.71 180 TYR B O 1
ATOM 3328 N N . VAL B 1 184 ? -52.127 23.963 -2.495 1.00 28.36 181 VAL B N 1
ATOM 3329 C CA . VAL B 1 184 ? -51.071 23.903 -3.514 1.00 28.10 181 VAL B CA 1
ATOM 3330 C C . VAL B 1 184 ? -50.812 22.480 -3.988 1.00 32.17 181 VAL B C 1
ATOM 3331 O O . VAL B 1 184 ? -50.856 21.534 -3.194 1.00 31.57 181 VAL B O 1
ATOM 3335 N N . THR B 1 185 ? -50.560 22.325 -5.299 1.00 29.24 182 THR B N 1
ATOM 3336 C CA . THR B 1 185 ? -50.207 21.009 -5.872 1.00 29.28 182 THR B CA 1
ATOM 3337 C C . THR B 1 185 ? -48.689 21.016 -6.072 1.00 32.39 182 THR B C 1
ATOM 3338 O O . THR B 1 185 ? -48.144 21.997 -6.612 1.00 31.17 182 THR B O 1
ATOM 3342 N N . VAL B 1 186 ? -47.996 19.970 -5.575 1.00 27.60 183 VAL B N 1
ATOM 3343 C CA . VAL B 1 186 ? -46.540 19.875 -5.697 1.00 27.06 183 VAL B CA 1
ATOM 3344 C C . VAL B 1 186 ? -46.152 18.587 -6.391 1.00 30.75 183 VAL B C 1
ATOM 3345 O O . VAL B 1 186 ? -46.853 17.568 -6.248 1.00 27.60 183 VAL B O 1
ATOM 3349 N N . PHE B 1 187 ? -45.032 18.626 -7.147 1.00 28.69 184 PHE B N 1
ATOM 3350 C CA . PHE B 1 187 ? -44.577 17.459 -7.910 1.00 29.61 184 PHE B CA 1
ATOM 3351 C C . PHE B 1 187 ? -43.062 17.376 -7.971 1.00 34.34 184 PHE B C 1
ATOM 3352 O O . PHE B 1 187 ? -42.400 18.412 -8.009 1.00 34.89 184 PHE B O 1
ATOM 3360 N N . GLY B 1 188 ? -42.548 16.156 -8.081 1.00 32.81 185 GLY B N 1
ATOM 3361 C CA . GLY B 1 188 ? -41.132 15.931 -8.324 1.00 32.55 185 GLY B CA 1
ATOM 3362 C C . GLY B 1 188 ? -40.234 15.746 -7.132 1.00 35.64 185 GLY B C 1
ATOM 3363 O O . GLY B 1 188 ? -40.641 15.902 -5.977 1.00 32.88 185 GLY B O 1
ATOM 3364 N N . ASN B 1 189 ? -38.984 15.436 -7.439 1.00 34.05 186 ASN B N 1
ATOM 3365 C CA . ASN B 1 189 ? -37.936 15.225 -6.449 1.00 34.61 186 ASN B CA 1
ATOM 3366 C C . ASN B 1 189 ? -36.736 16.080 -6.870 1.00 39.84 186 ASN B C 1
ATOM 3367 O O . ASN B 1 189 ? -36.039 15.684 -7.810 1.00 39.62 186 ASN B O 1
ATOM 3372 N N . PRO B 1 190 ? -36.476 17.244 -6.236 1.00 36.46 187 PRO B N 1
ATOM 3373 C CA . PRO B 1 190 ? -37.198 17.868 -5.109 1.00 35.60 187 PRO B CA 1
ATOM 3374 C C . PRO B 1 190 ? -38.572 18.411 -5.529 1.00 36.83 187 PRO B C 1
ATOM 3375 O O . PRO B 1 190 ? -38.751 18.768 -6.691 1.00 36.43 187 PRO B O 1
ATOM 3379 N N . ALA B 1 191 ? -39.539 18.479 -4.593 1.00 32.80 188 ALA B N 1
ATOM 3380 C CA . ALA B 1 191 ? -40.877 18.974 -4.929 1.00 31.89 188 ALA B CA 1
ATOM 3381 C C . ALA B 1 191 ? -40.879 20.416 -5.399 1.00 34.35 188 ALA B C 1
ATOM 3382 O O . ALA B 1 191 ? -40.128 21.241 -4.873 1.00 34.55 188 ALA B O 1
ATOM 3384 N N . GLU B 1 192 ? -41.728 20.717 -6.394 1.00 32.04 189 GLU B N 1
ATOM 3385 C CA . GLU B 1 192 ? -41.917 22.073 -6.920 1.00 33.49 189 GLU B CA 1
ATOM 3386 C C . GLU B 1 192 ? -43.427 22.381 -6.980 1.00 36.13 189 GLU B C 1
ATOM 3387 O O . GLU B 1 192 ? -44.195 21.508 -7.378 1.00 33.79 189 GLU B O 1
ATOM 3393 N N . ALA B 1 193 ? -43.841 23.619 -6.641 1.00 32.36 190 ALA B N 1
ATOM 3394 C CA . ALA B 1 193 ? -45.257 23.997 -6.701 1.00 32.84 190 ALA B CA 1
ATOM 3395 C C . ALA B 1 193 ? -45.634 24.121 -8.160 1.00 37.34 190 ALA B C 1
ATOM 3396 O O . ALA B 1 193 ? -44.854 24.659 -8.956 1.00 37.74 190 ALA B O 1
ATOM 3398 N N . ARG B 1 194 ? -46.819 23.629 -8.522 1.00 33.99 191 ARG B N 1
ATOM 3399 C CA . ARG B 1 194 ? -47.284 23.698 -9.897 1.00 33.72 191 ARG B CA 1
ATOM 3400 C C . ARG B 1 194 ? -48.503 24.595 -10.007 1.00 38.20 191 ARG B C 1
ATOM 3401 O O . ARG B 1 194 ? -48.543 25.469 -10.867 1.00 37.57 191 ARG B O 1
ATOM 3409 N N . SER B 1 195 ? -49.520 24.349 -9.167 1.00 33.98 192 SER B N 1
ATOM 3410 C CA . SER B 1 195 ? -50.770 25.086 -9.246 1.00 34.13 192 SER B CA 1
ATOM 3411 C C . SER B 1 195 ? -51.527 24.939 -7.949 1.00 36.83 192 SER B C 1
ATOM 3412 O O . SER B 1 195 ? -50.923 24.697 -6.904 1.00 34.89 192 SER B O 1
ATOM 3415 N N . MET B 1 196 ? -52.844 25.111 -8.007 1.00 35.78 193 MET B N 1
ATOM 3416 C CA . MET B 1 196 ? -53.721 24.872 -6.879 1.00 36.62 193 MET B CA 1
ATOM 3417 C C . MET B 1 196 ? -54.675 23.751 -7.214 1.00 36.87 193 MET B C 1
ATOM 3418 O O . MET B 1 196 ? -54.960 23.479 -8.382 1.00 35.49 193 MET B O 1
ATOM 3423 N N . ASN B 1 197 ? -55.155 23.090 -6.191 1.00 34.35 194 ASN B N 1
ATOM 3424 C CA . ASN B 1 197 ? -56.060 21.965 -6.325 1.00 34.03 194 ASN B CA 1
ATOM 3425 C C . ASN B 1 197 ? -57.509 22.474 -6.517 1.00 35.81 194 ASN B C 1
ATOM 3426 O O . ASN B 1 197 ? -58.355 22.315 -5.637 1.00 34.55 194 ASN B O 1
ATOM 3431 N N . PHE B 1 198 ? -57.791 23.079 -7.684 1.00 33.15 195 PHE B N 1
ATOM 3432 C CA . PHE B 1 198 ? -59.128 23.602 -8.008 1.00 33.46 195 PHE B CA 1
ATOM 3433 C C . PHE B 1 198 ? -60.177 22.504 -8.074 1.00 39.70 195 PHE B C 1
ATOM 3434 O O . PHE B 1 198 ? -61.343 22.745 -7.747 1.00 39.71 195 PHE B O 1
ATOM 3442 N N . GLU B 1 199 ? -59.766 21.302 -8.497 1.00 37.07 196 GLU B N 1
ATOM 3443 C CA . GLU B 1 199 ? -60.641 20.128 -8.583 1.00 37.82 196 GLU B CA 1
ATOM 3444 C C . GLU B 1 199 ? -61.177 19.777 -7.198 1.00 40.28 196 GLU B C 1
ATOM 3445 O O . GLU B 1 199 ? -62.370 19.558 -7.066 1.00 40.41 196 GLU B O 1
ATOM 3451 N N . GLY B 1 200 ? -60.303 19.778 -6.190 1.00 36.51 197 GLY B N 1
ATOM 3452 C CA . GLY B 1 200 ? -60.650 19.516 -4.798 1.00 35.52 197 GLY B CA 1
ATOM 3453 C C . GLY B 1 200 ? -61.593 20.574 -4.249 1.00 38.07 197 GLY B C 1
ATOM 3454 O O . GLY B 1 200 ? -62.585 20.232 -3.611 1.00 38.67 197 GLY B O 1
ATOM 3455 N N . MET B 1 201 ? -61.338 21.873 -4.540 1.00 33.13 198 MET B N 1
ATOM 3456 C CA . MET B 1 201 ? -62.228 22.964 -4.101 1.00 33.27 198 MET B CA 1
ATOM 3457 C C . MET B 1 201 ? -63.650 22.770 -4.640 1.00 37.16 198 MET B C 1
ATOM 3458 O O . MET B 1 201 ? -64.603 23.006 -3.911 1.00 36.20 198 MET B O 1
ATOM 3463 N N . ARG B 1 202 ? -63.790 22.364 -5.912 1.00 34.81 199 ARG B N 1
ATOM 3464 C CA . ARG B 1 202 ? -65.101 22.130 -6.520 1.00 34.91 199 ARG B CA 1
ATOM 3465 C C . ARG B 1 202 ? -65.807 20.933 -5.905 1.00 38.82 199 ARG B C 1
ATOM 3466 O O . ARG B 1 202 ? -67.005 21.000 -5.683 1.00 37.18 199 ARG B O 1
ATOM 3474 N N . ARG B 1 203 ? -65.059 19.880 -5.549 1.00 36.00 200 ARG B N 1
ATOM 3475 C CA . ARG B 1 203 ? -65.663 18.724 -4.898 1.00 35.45 200 ARG B CA 1
ATOM 3476 C C . ARG B 1 203 ? -66.193 19.095 -3.521 1.00 39.74 200 ARG B C 1
ATOM 3477 O O . ARG B 1 203 ? -67.239 18.591 -3.123 1.00 41.00 200 ARG B O 1
ATOM 3485 N N . ARG B 1 204 ? -65.490 20.000 -2.820 1.00 35.49 201 ARG B N 1
ATOM 3486 C CA . ARG B 1 204 ? -65.842 20.502 -1.491 1.00 36.53 201 ARG B CA 1
ATOM 3487 C C . ARG B 1 204 ? -66.961 21.534 -1.506 1.00 42.89 201 ARG B C 1
ATOM 3488 O O . ARG B 1 204 ? -67.452 21.914 -0.441 1.00 44.46 201 ARG B O 1
ATOM 3496 N N . GLY B 1 205 ? -67.357 21.987 -2.697 1.00 38.49 202 GLY B N 1
ATOM 3497 C CA . GLY B 1 205 ? -68.429 22.967 -2.858 1.00 38.72 202 GLY B CA 1
ATOM 3498 C C . GLY B 1 205 ? -68.017 24.406 -2.610 1.00 42.09 202 GLY B C 1
ATOM 3499 O O . GLY B 1 205 ? -68.859 25.215 -2.236 1.00 42.95 202 GLY B O 1
ATOM 3500 N N . PHE B 1 206 ? -66.730 24.763 -2.832 1.00 38.92 203 PHE B N 1
ATOM 3501 C CA . PHE B 1 206 ? -66.299 26.163 -2.665 1.00 37.51 203 PHE B CA 1
ATOM 3502 C C . PHE B 1 206 ? -67.039 27.013 -3.700 1.00 41.03 203 PHE B C 1
ATOM 3503 O O . PHE B 1 206 ? -67.305 26.521 -4.794 1.00 42.15 203 PHE B O 1
ATOM 3511 N N . SER B 1 207 ? -67.369 28.262 -3.368 1.00 38.23 204 SER B N 1
ATOM 3512 C CA . SER B 1 207 ? -68.044 29.137 -4.332 1.00 38.26 204 SER B CA 1
ATOM 3513 C C . SER B 1 207 ? -67.078 29.504 -5.465 1.00 41.25 204 SER B C 1
ATOM 3514 O O . SER B 1 207 ? -65.866 29.458 -5.276 1.00 39.87 204 SER B O 1
ATOM 3517 N N . SER B 1 208 ? -67.622 29.919 -6.612 1.00 41.76 205 SER B N 1
ATOM 3518 C CA . SER B 1 208 ? -66.842 30.417 -7.751 1.00 42.42 205 SER B CA 1
ATOM 3519 C C . SER B 1 208 ? -65.989 31.612 -7.311 1.00 45.55 205 SER B C 1
ATOM 3520 O O . SER B 1 208 ? -64.852 31.734 -7.747 1.00 45.64 205 SER B O 1
ATOM 3523 N N . GLU B 1 209 ? -66.552 32.489 -6.451 1.00 41.61 206 GLU B N 1
ATOM 3524 C CA . GLU B 1 209 ? -65.887 33.685 -5.912 1.00 40.50 206 GLU B CA 1
ATOM 3525 C C . GLU B 1 209 ? -64.642 33.313 -5.042 1.00 42.14 206 GLU B C 1
ATOM 3526 O O . GLU B 1 209 ? -63.574 33.888 -5.240 1.00 41.47 206 GLU B O 1
ATOM 3532 N N . ALA B 1 210 ? -64.760 32.319 -4.136 1.00 38.03 207 ALA B N 1
ATOM 3533 C CA . ALA B 1 210 ? -63.654 31.866 -3.296 1.00 37.39 207 ALA B CA 1
ATOM 3534 C C . ALA B 1 210 ? -62.546 31.245 -4.168 1.00 40.74 207 ALA B C 1
ATOM 3535 O O . ALA B 1 210 ? -61.369 31.511 -3.944 1.00 39.90 207 ALA B O 1
ATOM 3537 N N . ILE B 1 211 ? -62.937 30.433 -5.177 1.00 37.21 208 ILE B N 1
ATOM 3538 C CA . ILE B 1 211 ? -62.008 29.792 -6.109 1.00 35.98 208 ILE B CA 1
ATOM 3539 C C . ILE B 1 211 ? -61.249 30.886 -6.880 1.00 40.67 208 ILE B C 1
ATOM 3540 O O . ILE B 1 211 ? -60.023 30.833 -6.959 1.00 41.44 208 ILE B O 1
ATOM 3545 N N . HIS B 1 212 ? -61.972 31.890 -7.383 1.00 37.22 209 HIS B N 1
ATOM 3546 C CA . HIS B 1 212 ? -61.389 33.031 -8.079 1.00 38.61 209 HIS B CA 1
ATOM 3547 C C . HIS B 1 212 ? -60.359 33.751 -7.183 1.00 43.51 209 HIS B C 1
ATOM 3548 O O . HIS B 1 212 ? -59.276 34.082 -7.653 1.00 43.06 209 HIS B O 1
ATOM 3555 N N . ALA B 1 213 ? -60.710 34.001 -5.909 1.00 41.25 210 ALA B N 1
ATOM 3556 C CA . ALA B 1 213 ? -59.839 34.686 -4.955 1.00 41.67 210 ALA B CA 1
ATOM 3557 C C . ALA B 1 213 ? -58.597 33.837 -4.635 1.00 41.00 210 ALA B C 1
ATOM 3558 O O . ALA B 1 213 ? -57.506 34.382 -4.484 1.00 38.65 210 ALA B O 1
ATOM 3560 N N . LEU B 1 214 ? -58.756 32.507 -4.599 1.00 36.81 211 LEU B N 1
ATOM 3561 C CA . LEU B 1 214 ? -57.632 31.599 -4.363 1.00 36.73 211 LEU B CA 1
ATOM 3562 C C . LEU B 1 214 ? -56.708 31.547 -5.575 1.00 40.44 211 LEU B C 1
ATOM 3563 O O . LEU B 1 214 ? -55.497 31.546 -5.405 1.00 40.55 211 LEU B O 1
ATOM 3568 N N . ARG B 1 215 ? -57.271 31.585 -6.794 1.00 39.41 212 ARG B N 1
ATOM 3569 C CA . ARG B 1 215 ? -56.476 31.612 -8.022 1.00 41.04 212 ARG B CA 1
ATOM 3570 C C . ARG B 1 215 ? -55.596 32.896 -8.050 1.00 45.04 212 ARG B C 1
ATOM 3571 O O . ARG B 1 215 ? -54.403 32.809 -8.356 1.00 43.37 212 ARG B O 1
ATOM 3579 N N . ARG B 1 216 ? -56.165 34.045 -7.662 1.00 42.74 213 ARG B N 1
ATOM 3580 C CA . ARG B 1 216 ? -55.472 35.346 -7.600 1.00 43.17 213 ARG B CA 1
ATOM 3581 C C . ARG B 1 216 ? -54.382 35.287 -6.507 1.00 47.26 213 ARG B C 1
ATOM 3582 O O . ARG B 1 216 ? -53.277 35.800 -6.712 1.00 46.36 213 ARG B O 1
ATOM 3590 N N . ALA B 1 217 ? -54.706 34.652 -5.360 1.00 42.37 214 ALA B N 1
ATOM 3591 C CA . ALA B 1 217 ? -53.793 34.490 -4.222 1.00 41.82 214 ALA B CA 1
ATOM 3592 C C . ALA B 1 217 ? -52.551 33.686 -4.604 1.00 44.12 214 ALA B C 1
ATOM 3593 O O . ALA B 1 217 ? -51.446 34.059 -4.198 1.00 44.92 214 ALA B O 1
ATOM 3595 N N . TYR B 1 218 ? -52.717 32.595 -5.390 1.00 38.93 215 TYR B N 1
ATOM 3596 C CA . TYR B 1 218 ? -51.592 31.771 -5.849 1.00 38.10 215 TYR B CA 1
ATOM 3597 C C . TYR B 1 218 ? -50.651 32.678 -6.675 1.00 42.83 215 TYR B C 1
ATOM 3598 O O . TYR B 1 218 ? -49.436 32.620 -6.501 1.00 42.69 215 TYR B O 1
ATOM 3607 N N . LYS B 1 219 ? -51.219 33.481 -7.576 1.00 41.04 216 LYS B N 1
ATOM 3608 C CA . LYS B 1 219 ? -50.450 34.412 -8.423 1.00 41.39 216 LYS B CA 1
ATOM 3609 C C . LYS B 1 219 ? -49.657 35.426 -7.602 1.00 45.49 216 LYS B C 1
ATOM 3610 O O . LYS B 1 219 ? -48.490 35.669 -7.908 1.00 45.94 216 LYS B O 1
ATOM 3616 N N . VAL B 1 220 ? -50.271 35.978 -6.536 1.00 42.96 217 VAL B N 1
ATOM 3617 C CA . VAL B 1 220 ? -49.646 36.954 -5.636 1.00 43.17 217 VAL B CA 1
ATOM 3618 C C . VAL B 1 220 ? -48.366 36.334 -5.036 1.00 46.47 217 VAL B C 1
ATOM 3619 O O . VAL B 1 220 ? -47.296 36.938 -5.078 1.00 45.66 217 VAL B O 1
ATOM 3623 N N . VAL B 1 221 ? -48.485 35.112 -4.518 1.00 41.96 218 VAL B N 1
ATOM 3624 C CA . VAL B 1 221 ? -47.367 34.397 -3.893 1.00 40.46 218 VAL B CA 1
ATOM 3625 C C . VAL B 1 221 ? -46.289 33.903 -4.876 1.00 44.35 218 VAL B C 1
ATOM 3626 O O . VAL B 1 221 ? -45.099 34.022 -4.582 1.00 44.64 218 VAL B O 1
ATOM 3630 N N . TYR B 1 222 ? -46.702 33.297 -5.999 1.00 41.28 219 TYR B N 1
ATOM 3631 C CA . TYR B 1 222 ? -45.806 32.583 -6.896 1.00 41.21 219 TYR B CA 1
ATOM 3632 C C . TYR B 1 222 ? -45.463 33.163 -8.256 1.00 50.02 219 TYR B C 1
ATOM 3633 O O . TYR B 1 222 ? -44.506 32.666 -8.855 1.00 50.89 219 TYR B O 1
ATOM 3642 N N . ARG B 1 223 ? -46.266 34.086 -8.807 1.00 49.10 220 ARG B N 1
ATOM 3643 C CA . ARG B 1 223 ? -46.035 34.530 -10.184 1.00 49.91 220 ARG B CA 1
ATOM 3644 C C . ARG B 1 223 ? -45.793 36.031 -10.385 1.00 54.54 220 ARG B C 1
ATOM 3645 O O . ARG B 1 223 ? -45.729 36.465 -11.536 1.00 55.02 220 ARG B O 1
ATOM 3653 N N . GLN B 1 224 ? -45.625 36.813 -9.310 1.00 50.77 221 GLN B N 1
ATOM 3654 C CA . GLN B 1 224 ? -45.460 38.267 -9.447 1.00 52.00 221 GLN B CA 1
ATOM 3655 C C . GLN B 1 224 ? -44.162 38.820 -8.820 1.00 61.07 221 GLN B C 1
ATOM 3656 O O . GLN B 1 224 ? -44.051 40.029 -8.599 1.00 62.40 221 GLN B O 1
ATOM 3662 N N . GLY B 1 225 ? -43.197 37.938 -8.565 1.00 59.51 222 GLY B N 1
ATOM 3663 C CA . GLY B 1 225 ? -41.896 38.291 -8.006 1.00 60.33 222 GLY B CA 1
ATOM 3664 C C . GLY B 1 225 ? -41.898 38.888 -6.612 1.00 65.58 222 GLY B C 1
ATOM 3665 O O . GLY B 1 225 ? -40.905 39.501 -6.208 1.00 66.16 222 GLY B O 1
ATOM 3666 N N . HIS B 1 226 ? -42.991 38.708 -5.858 1.00 61.34 223 HIS B N 1
ATOM 3667 C CA . HIS B 1 226 ? -43.086 39.214 -4.489 1.00 61.07 223 HIS B CA 1
ATOM 3668 C C . HIS B 1 226 ? -42.297 38.347 -3.522 1.00 64.93 223 HIS B C 1
ATOM 3669 O O . HIS B 1 226 ? -42.173 37.139 -3.727 1.00 63.23 223 HIS B O 1
ATOM 3676 N N . THR B 1 227 ? -41.806 38.956 -2.433 1.00 62.28 224 THR B N 1
ATOM 3677 C CA . THR B 1 227 ? -41.158 38.214 -1.354 1.00 61.96 224 THR B CA 1
ATOM 3678 C C . THR B 1 227 ? -42.329 37.677 -0.515 1.00 64.09 224 THR B C 1
ATOM 3679 O O . THR B 1 227 ? -43.451 38.175 -0.664 1.00 62.68 224 THR B O 1
ATOM 3683 N N . VAL B 1 228 ? -42.084 36.686 0.366 1.00 60.41 225 VAL B N 1
ATOM 3684 C CA . VAL B 1 228 ? -43.131 36.131 1.231 1.00 59.63 225 VAL B CA 1
ATOM 3685 C C . VAL B 1 228 ? -43.802 37.243 2.064 1.00 64.16 225 VAL B C 1
ATOM 3686 O O . VAL B 1 228 ? -45.033 37.299 2.106 1.00 63.64 225 VAL B O 1
ATOM 3690 N N . GLU B 1 229 ? -42.988 38.156 2.658 1.00 61.57 226 GLU B N 1
ATOM 3691 C CA . GLU B 1 229 ? -43.441 39.300 3.462 1.00 61.41 226 GLU B CA 1
ATOM 3692 C C . GLU B 1 229 ? -44.384 40.212 2.657 1.00 64.74 226 GLU B C 1
ATOM 3693 O O . GLU B 1 229 ? -45.453 40.576 3.160 1.00 64.83 226 GLU B O 1
ATOM 3699 N N . GLU B 1 230 ? -43.983 40.576 1.415 1.00 60.80 227 GLU B N 1
ATOM 3700 C CA . GLU B 1 230 ? -44.766 41.415 0.494 1.00 60.49 227 GLU B CA 1
ATOM 3701 C C . GLU B 1 230 ? -46.067 40.705 0.079 1.00 61.76 227 GLU B C 1
ATOM 3702 O O . GLU B 1 230 ? -47.120 41.345 0.009 1.00 61.10 227 GLU B O 1
ATOM 3708 N N . ALA B 1 231 ? -45.991 39.379 -0.175 1.00 57.06 228 ALA B N 1
ATOM 3709 C CA . ALA B 1 231 ? -47.150 38.568 -0.545 1.00 55.44 228 ALA B CA 1
ATOM 3710 C C . ALA B 1 231 ? -48.162 38.525 0.596 1.00 56.61 228 ALA B C 1
ATOM 3711 O O . ALA B 1 231 ? -49.339 38.763 0.350 1.00 55.34 228 ALA B O 1
ATOM 3713 N N . LEU B 1 232 ? -47.701 38.285 1.847 1.00 53.22 229 LEU B N 1
ATOM 3714 C CA . LEU B 1 232 ? -48.568 38.217 3.031 1.00 52.98 229 LEU B CA 1
ATOM 3715 C C . LEU B 1 232 ? -49.349 39.505 3.269 1.00 58.99 229 LEU B C 1
ATOM 3716 O O . LEU B 1 232 ? -50.518 39.442 3.661 1.00 57.97 229 LEU B O 1
ATOM 3721 N N . ALA B 1 233 ? -48.710 40.670 3.008 1.00 57.89 230 ALA B N 1
ATOM 3722 C CA . ALA B 1 233 ? -49.332 41.987 3.152 1.00 58.23 230 ALA B CA 1
ATOM 3723 C C . ALA B 1 233 ? -50.417 42.189 2.084 1.00 62.81 230 ALA B C 1
ATOM 3724 O O . ALA B 1 233 ? -51.501 42.669 2.408 1.00 62.47 230 ALA B O 1
ATOM 3726 N N . GLU B 1 234 ? -50.136 41.777 0.826 1.00 59.81 231 GLU B N 1
ATOM 3727 C CA . GLU B 1 234 ? -51.053 41.869 -0.318 1.00 59.44 231 GLU B CA 1
ATOM 3728 C C . GLU B 1 234 ? -52.299 40.976 -0.156 1.00 62.02 231 GLU B C 1
ATOM 3729 O O . GLU B 1 234 ? -53.370 41.337 -0.645 1.00 62.41 231 GLU B O 1
ATOM 3735 N N . LEU B 1 235 ? -52.164 39.826 0.528 1.00 56.21 232 LEU B N 1
ATOM 3736 C CA . LEU B 1 235 ? -53.273 38.885 0.753 1.00 55.64 232 LEU B CA 1
ATOM 3737 C C . LEU B 1 235 ? -54.186 39.269 1.916 1.00 59.24 232 LEU B C 1
ATOM 3738 O O . LEU B 1 235 ? -55.303 38.751 1.987 1.00 57.28 232 LEU B O 1
ATOM 3743 N N . ALA B 1 236 ? -53.707 40.146 2.841 1.00 57.71 233 ALA B N 1
ATOM 3744 C CA . ALA B 1 236 ? -54.426 40.581 4.050 1.00 57.73 233 ALA B CA 1
ATOM 3745 C C . ALA B 1 236 ? -55.907 40.907 3.832 1.00 60.84 233 ALA B C 1
ATOM 3746 O O . ALA B 1 236 ? -56.762 40.386 4.559 1.00 59.99 233 ALA B O 1
ATOM 3748 N N . GLU B 1 237 ? -56.206 41.747 2.819 1.00 58.15 234 GLU B N 1
ATOM 3749 C CA . GLU B 1 237 ? -57.563 42.171 2.475 1.00 57.47 234 GLU B CA 1
ATOM 3750 C C . GLU B 1 237 ? -58.441 40.995 2.045 1.00 58.23 234 GLU B C 1
ATOM 3751 O O . GLU B 1 237 ? -59.495 40.781 2.646 1.00 57.11 234 GLU B O 1
ATOM 3757 N N . SER B 1 238 ? -57.981 40.201 1.053 1.00 53.62 235 SER B N 1
ATOM 3758 C CA . SER B 1 238 ? -58.697 39.018 0.560 1.00 51.52 235 SER B CA 1
ATOM 3759 C C . SER B 1 238 ? -58.913 37.958 1.659 1.00 56.10 235 SER B C 1
ATOM 3760 O O . SER B 1 238 ? -59.989 37.364 1.720 1.00 55.61 235 SER B O 1
ATOM 3763 N N . ALA B 1 239 ? -57.909 37.755 2.544 1.00 53.20 236 ALA B N 1
ATOM 3764 C CA . ALA B 1 239 ? -57.984 36.807 3.661 1.00 53.51 236 ALA B CA 1
ATOM 3765 C C . ALA B 1 239 ? -59.085 37.161 4.678 1.00 59.27 236 ALA B C 1
ATOM 3766 O O . ALA B 1 239 ? -59.760 36.258 5.178 1.00 57.65 236 ALA B O 1
ATOM 3768 N N . ALA B 1 240 ? -59.298 38.472 4.950 1.00 58.89 237 ALA B N 1
ATOM 3769 C CA . ALA B 1 240 ? -60.349 38.930 5.868 1.00 59.71 237 ALA B CA 1
ATOM 3770 C C . ALA B 1 240 ? -61.750 38.682 5.294 1.00 64.30 237 ALA B C 1
ATOM 3771 O O . ALA B 1 240 ? -62.701 38.470 6.053 1.00 66.05 237 ALA B O 1
ATOM 3773 N N . GLN B 1 241 ? -61.869 38.708 3.956 1.00 58.03 238 GLN B N 1
ATOM 3774 C CA . GLN B 1 241 ? -63.140 38.522 3.263 1.00 56.26 238 GLN B CA 1
ATOM 3775 C C . GLN B 1 241 ? -63.486 37.073 2.952 1.00 56.02 238 GLN B C 1
ATOM 3776 O O . GLN B 1 241 ? -64.666 36.722 3.005 1.00 54.29 238 GLN B O 1
ATOM 3782 N N . PHE B 1 242 ? -62.478 36.234 2.624 1.00 51.18 239 PHE B N 1
ATOM 3783 C CA . PHE B 1 242 ? -62.692 34.824 2.312 1.00 49.43 239 PHE B CA 1
ATOM 3784 C C . PHE B 1 242 ? -61.961 33.914 3.321 1.00 52.86 239 PHE B C 1
ATOM 3785 O O . PHE B 1 242 ? -60.728 33.888 3.313 1.00 51.07 239 PHE B O 1
ATOM 3793 N N . PRO B 1 243 ? -62.701 33.147 4.167 1.00 50.28 240 PRO B N 1
ATOM 3794 C CA . PRO B 1 243 ? -62.040 32.226 5.117 1.00 49.27 240 PRO B CA 1
ATOM 3795 C C . PRO B 1 243 ? -61.065 31.249 4.453 1.00 51.36 240 PRO B C 1
ATOM 3796 O O . PRO B 1 243 ? -60.081 30.879 5.086 1.00 51.42 240 PRO B O 1
ATOM 3800 N N . GLU B 1 244 ? -61.335 30.837 3.191 1.00 46.10 241 GLU B N 1
ATOM 3801 C CA . GLU B 1 244 ? -60.474 29.920 2.406 1.00 45.09 241 GLU B CA 1
ATOM 3802 C C . GLU B 1 244 ? -59.144 30.613 2.077 1.00 46.83 241 GLU B C 1
ATOM 3803 O O . GLU B 1 244 ? -58.088 29.977 2.148 1.00 45.43 241 GLU B O 1
ATOM 3809 N N . VAL B 1 245 ? -59.185 31.924 1.744 1.00 42.94 242 VAL B N 1
ATOM 3810 C CA . VAL B 1 245 ? -57.948 32.673 1.488 1.00 42.47 242 VAL B CA 1
ATOM 3811 C C . VAL B 1 245 ? -57.189 32.839 2.806 1.00 45.18 242 VAL B C 1
ATOM 3812 O O . VAL B 1 245 ? -55.971 32.705 2.810 1.00 41.89 242 VAL B O 1
ATOM 3816 N N . ALA B 1 246 ? -57.910 33.032 3.935 1.00 43.62 243 ALA B N 1
ATOM 3817 C CA . ALA B 1 246 ? -57.276 33.086 5.254 1.00 43.78 243 ALA B CA 1
ATOM 3818 C C . ALA B 1 246 ? -56.507 31.762 5.504 1.00 44.84 243 ALA B C 1
ATOM 3819 O O . ALA B 1 246 ? -55.368 31.836 5.927 1.00 44.66 243 ALA B O 1
ATOM 3821 N N . VAL B 1 247 ? -57.078 30.577 5.164 1.00 40.76 244 VAL B N 1
ATOM 3822 C CA . VAL B 1 247 ? -56.412 29.252 5.296 1.00 39.32 244 VAL B CA 1
ATOM 3823 C C . VAL B 1 247 ? -55.077 29.240 4.515 1.00 40.55 244 VAL B C 1
ATOM 3824 O O . VAL B 1 247 ? -54.055 28.781 5.031 1.00 38.62 244 VAL B O 1
ATOM 3828 N N . PHE B 1 248 ? -55.092 29.785 3.286 1.00 36.14 245 PHE B N 1
ATOM 3829 C CA . PHE B 1 248 ? -53.923 29.842 2.406 1.00 34.81 245 PHE B CA 1
ATOM 3830 C C . PHE B 1 248 ? -52.878 30.789 3.015 1.00 40.25 245 PHE B C 1
ATOM 3831 O O . PHE B 1 248 ? -51.725 30.391 3.181 1.00 38.54 245 PHE B O 1
ATOM 3839 N N . ARG B 1 249 ? -53.300 32.038 3.357 1.00 38.47 246 ARG B N 1
ATOM 3840 C CA A ARG B 1 249 ? -52.420 33.056 3.957 0.50 38.94 246 ARG B CA 1
ATOM 3841 C CA B ARG B 1 249 ? -52.410 33.046 3.945 0.50 38.90 246 ARG B CA 1
ATOM 3842 C C . ARG B 1 249 ? -51.786 32.521 5.255 1.00 42.72 246 ARG B C 1
ATOM 3843 O O . ARG B 1 249 ? -50.577 32.640 5.434 1.00 42.63 246 ARG B O 1
ATOM 3858 N N . ASP B 1 250 ? -52.608 31.918 6.146 1.00 40.62 247 ASP B N 1
ATOM 3859 C CA . ASP B 1 250 ? -52.196 31.344 7.430 1.00 40.50 247 ASP B CA 1
ATOM 3860 C C . ASP B 1 250 ? -51.146 30.252 7.241 1.00 43.91 247 ASP B C 1
ATOM 3861 O O . ASP B 1 250 ? -50.198 30.188 8.020 1.00 44.02 247 ASP B O 1
ATOM 3866 N N . SER B 1 251 ? -51.314 29.384 6.217 1.00 39.59 248 SER B N 1
ATOM 3867 C CA . SER B 1 251 ? -50.330 28.325 5.940 1.00 37.95 248 SER B CA 1
ATOM 3868 C C . SER B 1 251 ? -48.990 28.917 5.509 1.00 42.34 248 SER B C 1
ATOM 3869 O O . SER B 1 251 ? -47.949 28.383 5.870 1.00 42.05 248 SER B O 1
ATOM 3872 N N . ILE B 1 252 ? -48.999 30.044 4.782 1.00 40.17 249 ILE B N 1
ATOM 3873 C CA . ILE B 1 252 ? -47.738 30.683 4.388 1.00 41.95 249 ILE B CA 1
ATOM 3874 C C . ILE B 1 252 ? -47.120 31.386 5.615 1.00 48.97 249 ILE B C 1
ATOM 3875 O O . ILE B 1 252 ? -45.905 31.312 5.818 1.00 47.32 249 ILE B O 1
ATOM 3880 N N . GLN B 1 253 ? -47.970 32.003 6.453 1.00 47.91 250 GLN B N 1
ATOM 3881 C CA . GLN B 1 253 ? -47.555 32.708 7.679 1.00 49.54 250 GLN B CA 1
ATOM 3882 C C . GLN B 1 253 ? -46.816 31.768 8.661 1.00 53.88 250 GLN B C 1
ATOM 3883 O O . GLN B 1 253 ? -45.808 32.158 9.254 1.00 54.93 250 GLN B O 1
ATOM 3889 N N . SER B 1 254 ? -47.338 30.550 8.822 1.00 49.95 251 SER B N 1
ATOM 3890 C CA . SER B 1 254 ? -46.832 29.526 9.725 1.00 49.76 251 SER B CA 1
ATOM 3891 C C . SER B 1 254 ? -45.721 28.630 9.114 1.00 53.49 251 SER B C 1
ATOM 3892 O O . SER B 1 254 ? -45.282 27.675 9.766 1.00 52.57 251 SER B O 1
ATOM 3895 N N . ALA B 1 255 ? -45.252 28.945 7.889 1.00 49.56 252 ALA B N 1
ATOM 3896 C CA . ALA B 1 255 ? -44.220 28.139 7.235 1.00 49.34 252 ALA B CA 1
ATOM 3897 C C . ALA B 1 255 ? -42.820 28.389 7.833 1.00 54.12 252 ALA B C 1
ATOM 3898 O O . ALA B 1 255 ? -42.209 29.422 7.568 1.00 56.64 252 ALA B O 1
ATOM 3900 N N . THR B 1 256 ? -42.329 27.456 8.669 1.00 49.32 253 THR B N 1
ATOM 3901 C CA . THR B 1 256 ? -41.016 27.606 9.334 1.00 48.37 253 THR B CA 1
ATOM 3902 C C . THR B 1 256 ? -39.840 27.139 8.463 1.00 49.49 253 THR B C 1
ATOM 3903 O O . THR B 1 256 ? -38.705 27.537 8.719 1.00 50.38 253 THR B O 1
ATOM 3907 N N . ARG B 1 257 ? -40.100 26.306 7.440 1.00 42.88 254 ARG B N 1
ATOM 3908 C CA . ARG B 1 257 ? -39.028 25.811 6.573 1.00 41.64 254 ARG B CA 1
ATOM 3909 C C . ARG B 1 257 ? -39.041 26.503 5.197 1.00 45.56 254 ARG B C 1
ATOM 3910 O O . ARG B 1 257 ? -38.374 26.045 4.261 1.00 46.55 254 ARG B O 1
ATOM 3918 N N . GLY B 1 258 ? -39.833 27.564 5.075 1.00 40.76 255 GLY B N 1
ATOM 3919 C CA . GLY B 1 258 ? -40.030 28.256 3.808 1.00 40.22 255 GLY B CA 1
ATOM 3920 C C . GLY B 1 258 ? -41.083 27.510 3.019 1.00 41.37 255 GLY B C 1
ATOM 3921 O O . GLY B 1 258 ? -41.523 26.435 3.440 1.00 39.96 255 GLY B O 1
ATOM 3922 N N . ILE B 1 259 ? -41.544 28.076 1.904 1.00 36.96 256 ILE B N 1
ATOM 3923 C CA . ILE B 1 259 ? -42.584 27.380 1.141 1.00 36.32 256 ILE B CA 1
ATOM 3924 C C . ILE B 1 259 ? -42.016 26.696 -0.082 1.00 38.70 256 ILE B C 1
ATOM 3925 O O . ILE B 1 259 ? -41.038 27.173 -0.658 1.00 37.12 256 ILE B O 1
ATOM 3930 N N . THR B 1 260 ? -42.654 25.597 -0.513 1.00 35.50 257 THR B N 1
ATOM 3931 C CA . THR B 1 260 ? -42.280 24.907 -1.738 1.00 34.80 257 THR B CA 1
ATOM 3932 C C . THR B 1 260 ? -42.572 25.856 -2.907 1.00 41.11 257 THR B C 1
ATOM 3933 O O . THR B 1 260 ? -43.681 26.379 -2.985 1.00 39.18 257 THR B O 1
ATOM 3937 N N . ARG B 1 261 ? -41.582 26.076 -3.799 1.00 41.95 258 ARG B N 1
ATOM 3938 C CA . ARG B 1 261 ? -41.750 26.944 -4.973 1.00 46.74 258 ARG B CA 1
ATOM 3939 C C . ARG B 1 261 ? -41.701 26.163 -6.295 1.00 68.89 258 ARG B C 1
ATOM 3940 O O . ARG B 1 261 ? -42.332 26.610 -7.284 1.00 75.63 258 ARG B O 1
ATOM 3949 N N . MET C 1 4 ? -45.316 -31.913 7.799 1.00 75.14 1 MET C N 1
ATOM 3950 C CA . MET C 1 4 ? -45.632 -33.129 7.050 1.00 74.29 1 MET C CA 1
ATOM 3951 C C . MET C 1 4 ? -46.842 -32.929 6.113 1.00 71.74 1 MET C C 1
ATOM 3952 O O . MET C 1 4 ? -46.686 -33.055 4.894 1.00 72.29 1 MET C O 1
ATOM 3957 N N . SER C 1 5 ? -48.032 -32.620 6.683 1.00 61.03 2 SER C N 1
ATOM 3958 C CA . SER C 1 5 ? -49.289 -32.395 5.949 1.00 57.08 2 SER C CA 1
ATOM 3959 C C . SER C 1 5 ? -49.138 -31.240 4.932 1.00 49.08 2 SER C C 1
ATOM 3960 O O . SER C 1 5 ? -48.499 -30.245 5.247 1.00 48.50 2 SER C O 1
ATOM 3963 N N . LEU C 1 6 ? -49.695 -31.383 3.716 1.00 39.21 3 LEU C N 1
ATOM 3964 C CA . LEU C 1 6 ? -49.583 -30.347 2.661 1.00 36.24 3 LEU C CA 1
ATOM 3965 C C . LEU C 1 6 ? -50.200 -29.017 3.064 1.00 35.36 3 LEU C C 1
ATOM 3966 O O . LEU C 1 6 ? -49.609 -27.956 2.789 1.00 32.95 3 LEU C O 1
ATOM 3971 N N . ILE C 1 7 ? -51.371 -29.079 3.707 1.00 31.50 4 ILE C N 1
ATOM 3972 C CA . ILE C 1 7 ? -52.034 -27.879 4.220 1.00 31.07 4 ILE C CA 1
ATOM 3973 C C . ILE C 1 7 ? -51.658 -27.880 5.674 1.00 32.90 4 ILE C C 1
ATOM 3974 O O . ILE C 1 7 ? -52.070 -28.791 6.401 1.00 31.66 4 ILE C O 1
ATOM 3979 N N . ASP C 1 8 ? -50.873 -26.876 6.115 1.00 29.91 5 ASP C N 1
ATOM 3980 C CA . ASP C 1 8 ? -50.445 -26.844 7.520 1.00 29.15 5 ASP C CA 1
ATOM 3981 C C . ASP C 1 8 ? -51.700 -26.779 8.418 1.00 30.95 5 ASP C C 1
ATOM 3982 O O . ASP C 1 8 ? -52.640 -26.067 8.061 1.00 29.79 5 ASP C O 1
ATOM 3987 N N . PRO C 1 9 ? -51.751 -27.505 9.565 1.00 31.30 6 PRO C N 1
ATOM 3988 C CA . PRO C 1 9 ? -52.949 -27.423 10.436 1.00 32.51 6 PRO C CA 1
ATOM 3989 C C . PRO C 1 9 ? -53.196 -26.037 11.077 1.00 34.50 6 PRO C C 1
ATOM 3990 O O . PRO C 1 9 ? -54.265 -25.795 11.660 1.00 33.96 6 PRO C O 1
ATOM 3994 N N . ARG C 1 10 ? -52.204 -25.152 11.011 1.00 30.75 7 ARG C N 1
ATOM 3995 C CA . ARG C 1 10 ? -52.305 -23.798 11.551 1.00 29.71 7 ARG C CA 1
ATOM 3996 C C . ARG C 1 10 ? -52.777 -22.792 10.479 1.00 32.06 7 ARG C C 1
ATOM 3997 O O . ARG C 1 10 ? -52.874 -21.608 10.770 1.00 34.04 7 ARG C O 1
ATOM 4005 N N . ALA C 1 11 ? -53.039 -23.257 9.252 1.00 27.85 8 ALA C N 1
ATOM 4006 C CA . ALA C 1 11 ? -53.585 -22.401 8.184 1.00 27.63 8 ALA C CA 1
ATOM 4007 C C . ALA C 1 11 ? -55.118 -22.400 8.293 1.00 30.95 8 ALA C C 1
ATOM 4008 O O . ALA C 1 11 ? -55.708 -23.326 8.874 1.00 29.73 8 ALA C O 1
ATOM 4010 N N . ILE C 1 12 ? -55.759 -21.391 7.678 1.00 27.17 9 ILE C N 1
ATOM 4011 C CA . ILE C 1 12 ? -57.210 -21.275 7.656 1.00 25.84 9 ILE C CA 1
ATOM 4012 C C . ILE C 1 12 ? -57.625 -21.369 6.216 1.00 30.59 9 ILE C C 1
ATOM 4013 O O . ILE C 1 12 ? -57.165 -20.564 5.411 1.00 30.40 9 ILE C O 1
ATOM 4018 N N . ILE C 1 13 ? -58.417 -22.410 5.875 1.00 28.74 10 ILE C N 1
ATOM 4019 C CA . ILE C 1 13 ? -58.902 -22.601 4.498 1.00 27.70 10 ILE C CA 1
ATOM 4020 C C . ILE C 1 13 ? -60.403 -22.409 4.548 1.00 32.28 10 ILE C C 1
ATOM 4021 O O . ILE C 1 13 ? -61.091 -23.224 5.178 1.00 30.90 10 ILE C O 1
ATOM 4026 N N . ASP C 1 14 ? -60.925 -21.369 3.871 1.00 26.51 11 ASP C N 1
ATOM 4027 C CA . ASP C 1 14 ? -62.377 -21.125 3.890 1.00 25.57 11 ASP C CA 1
ATOM 4028 C C . ASP C 1 14 ? -63.111 -22.308 3.219 1.00 30.62 11 ASP C C 1
ATOM 4029 O O . ASP C 1 14 ? -62.636 -22.821 2.204 1.00 28.81 11 ASP C O 1
ATOM 4034 N N . PRO C 1 15 ? -64.270 -22.722 3.764 1.00 30.30 12 PRO C N 1
ATOM 4035 C CA . PRO C 1 15 ? -65.016 -23.843 3.134 1.00 29.61 12 PRO C CA 1
ATOM 4036 C C . PRO C 1 15 ? -65.393 -23.626 1.649 1.00 31.74 12 PRO C C 1
ATOM 4037 O O . PRO C 1 15 ? -65.561 -24.619 0.939 1.00 33.81 12 PRO C O 1
ATOM 4041 N N . SER C 1 16 ? -65.511 -22.374 1.163 1.00 28.81 13 SER C N 1
ATOM 4042 C CA . SER C 1 16 ? -65.871 -22.141 -0.255 1.00 29.01 13 SER C CA 1
ATOM 4043 C C . SER C 1 16 ? -64.645 -22.134 -1.187 1.00 29.28 13 SER C C 1
ATOM 4044 O O . SER C 1 16 ? -64.819 -22.108 -2.408 1.00 28.36 13 SER C O 1
ATOM 4047 N N . ALA C 1 17 ? -63.438 -22.136 -0.628 1.00 24.67 14 ALA C N 1
ATOM 4048 C CA . ALA C 1 17 ? -62.182 -22.172 -1.426 1.00 24.31 14 ALA C CA 1
ATOM 4049 C C . ALA C 1 17 ? -62.096 -23.529 -2.131 1.00 29.65 14 ALA C C 1
ATOM 4050 O O . ALA C 1 17 ? -62.560 -24.526 -1.583 1.00 29.75 14 ALA C O 1
ATOM 4052 N N . ARG C 1 18 ? -61.516 -23.567 -3.322 1.00 25.56 15 ARG C N 1
ATOM 4053 C CA . ARG C 1 18 ? -61.379 -24.814 -4.108 1.00 24.74 15 ARG C CA 1
ATOM 4054 C C . ARG C 1 18 ? -59.908 -25.007 -4.397 1.00 28.96 15 ARG C C 1
ATOM 4055 O O . ARG C 1 18 ? -59.338 -24.218 -5.138 1.00 28.52 15 ARG C O 1
ATOM 4063 N N . LEU C 1 19 ? -59.296 -26.080 -3.876 1.00 26.51 16 LEU C N 1
ATOM 4064 C CA . LEU C 1 19 ? -57.863 -26.304 -4.079 1.00 27.89 16 LEU C CA 1
ATOM 4065 C C . LEU C 1 19 ? -57.614 -27.621 -4.813 1.00 29.64 16 LEU C C 1
ATOM 4066 O O . LEU C 1 19 ? -58.294 -28.617 -4.551 1.00 28.94 16 LEU C O 1
ATOM 4071 N N . ALA C 1 20 ? -56.583 -27.662 -5.669 1.00 25.24 17 ALA C N 1
ATOM 4072 C CA . ALA C 1 20 ? -56.170 -28.935 -6.263 1.00 26.48 17 ALA C CA 1
ATOM 4073 C C . ALA C 1 20 ? -55.538 -29.779 -5.101 1.00 32.77 17 ALA C C 1
ATOM 4074 O O . ALA C 1 20 ? -55.044 -29.216 -4.114 1.00 29.29 17 ALA C O 1
ATOM 4076 N N . ALA C 1 21 ? -55.608 -31.104 -5.201 1.00 32.48 18 ALA C N 1
ATOM 4077 C CA . ALA C 1 21 ? -55.172 -31.998 -4.123 1.00 33.55 18 ALA C CA 1
ATOM 4078 C C . ALA C 1 21 ? -53.750 -31.754 -3.600 1.00 34.88 18 ALA C C 1
ATOM 4079 O O . ALA C 1 21 ? -53.525 -31.953 -2.411 1.00 33.90 18 ALA C O 1
ATOM 4081 N N . ASP C 1 22 ? -52.793 -31.379 -4.482 1.00 29.61 19 ASP C N 1
ATOM 4082 C CA . ASP C 1 22 ? -51.402 -31.291 -4.042 1.00 31.13 19 ASP C CA 1
ATOM 4083 C C . ASP C 1 22 ? -50.971 -29.871 -3.593 1.00 32.84 19 ASP C C 1
ATOM 4084 O O . ASP C 1 22 ? -49.778 -29.650 -3.395 1.00 31.95 19 ASP C O 1
ATOM 4089 N N . VAL C 1 23 ? -51.911 -28.921 -3.461 1.00 28.98 20 VAL C N 1
ATOM 4090 C CA . VAL C 1 23 ? -51.570 -27.550 -3.024 1.00 28.09 20 VAL C CA 1
ATOM 4091 C C . VAL C 1 23 ? -50.969 -27.557 -1.605 1.00 30.64 20 VAL C C 1
ATOM 4092 O O . VAL C 1 23 ? -51.474 -28.252 -0.720 1.00 29.50 20 VAL C O 1
ATOM 4096 N N . GLN C 1 24 ? -49.883 -26.792 -1.411 1.00 26.90 21 GLN C N 1
ATOM 4097 C CA . GLN C 1 24 ? -49.229 -26.638 -0.117 1.00 26.70 21 GLN C CA 1
ATOM 4098 C C . GLN C 1 24 ? -49.573 -25.277 0.439 1.00 29.07 21 GLN C C 1
ATOM 4099 O O . GLN C 1 24 ? -49.548 -24.277 -0.290 1.00 26.82 21 GLN C O 1
ATOM 4105 N N . VAL C 1 25 ? -49.972 -25.248 1.710 1.00 24.83 22 VAL C N 1
ATOM 4106 C CA . VAL C 1 25 ? -50.272 -23.970 2.399 1.00 24.61 22 VAL C CA 1
ATOM 4107 C C . VAL C 1 25 ? -49.527 -23.987 3.715 1.00 27.43 22 VAL C C 1
ATOM 4108 O O . VAL C 1 25 ? -49.712 -24.905 4.514 1.00 28.65 22 VAL C O 1
ATOM 4112 N N . GLY C 1 26 ? -48.716 -22.974 3.956 1.00 24.63 23 GLY C N 1
ATOM 4113 C CA . GLY C 1 26 ? -47.917 -22.934 5.175 1.00 24.54 23 GLY C CA 1
ATOM 4114 C C . GLY C 1 26 ? -48.681 -22.464 6.398 1.00 27.92 23 GLY C C 1
ATOM 4115 O O . GLY C 1 26 ? -49.818 -21.999 6.300 1.00 25.75 23 GLY C O 1
ATOM 4116 N N . PRO C 1 27 ? -48.006 -22.433 7.559 1.00 27.51 24 PRO C N 1
ATOM 4117 C CA . PRO C 1 27 ? -48.696 -22.048 8.790 1.00 26.83 24 PRO C CA 1
ATOM 4118 C C . PRO C 1 27 ? -49.131 -20.597 8.803 1.00 28.54 24 PRO C C 1
ATOM 4119 O O . PRO C 1 27 ? -48.478 -19.732 8.226 1.00 27.59 24 PRO C O 1
ATOM 4123 N N . TRP C 1 28 ? -50.241 -20.329 9.505 1.00 27.03 25 TRP C N 1
ATOM 4124 C CA . TRP C 1 28 ? -50.774 -18.980 9.696 1.00 25.17 25 TRP C CA 1
ATOM 4125 C C . TRP C 1 28 ? -51.122 -18.236 8.399 1.00 27.63 25 TRP C C 1
ATOM 4126 O O . TRP C 1 28 ? -51.081 -17.008 8.367 1.00 28.61 25 TRP C O 1
ATOM 4137 N N . SER C 1 29 ? -51.456 -18.984 7.340 1.00 25.07 26 SER C N 1
ATOM 4138 C CA . SER C 1 29 ? -51.900 -18.399 6.078 1.00 23.99 26 SER C CA 1
ATOM 4139 C C . SER C 1 29 ? -53.415 -18.539 6.016 1.00 27.91 26 SER C C 1
ATOM 4140 O O . SER C 1 29 ? -53.969 -19.463 6.616 1.00 26.87 26 SER C O 1
ATOM 4143 N N . ILE C 1 30 ? -54.078 -17.615 5.314 1.00 24.41 27 ILE C N 1
ATOM 4144 C CA . ILE C 1 30 ? -55.531 -17.621 5.194 1.00 25.20 27 ILE C CA 1
ATOM 4145 C C . ILE C 1 30 ? -55.852 -17.713 3.741 1.00 28.91 27 ILE C C 1
ATOM 4146 O O . ILE C 1 30 ? -55.383 -16.873 2.967 1.00 28.35 27 ILE C O 1
ATOM 4151 N N . VAL C 1 31 ? -56.580 -18.775 3.362 1.00 26.51 28 VAL C N 1
ATOM 4152 C CA . VAL C 1 31 ? -57.058 -18.951 1.991 1.00 27.06 28 VAL C CA 1
ATOM 4153 C C . VAL C 1 31 ? -58.545 -18.585 2.134 1.00 31.09 28 VAL C C 1
ATOM 4154 O O . VAL C 1 31 ? -59.353 -19.372 2.652 1.00 29.25 28 VAL C O 1
ATOM 4158 N N . GLY C 1 32 ? -58.876 -17.377 1.719 1.00 27.39 29 GLY C N 1
ATOM 4159 C CA . GLY C 1 32 ? -60.198 -16.787 1.917 1.00 26.98 29 GLY C CA 1
ATOM 4160 C C . GLY C 1 32 ? -61.308 -17.397 1.099 1.00 28.24 29 GLY C C 1
ATOM 4161 O O . GLY C 1 32 ? -61.075 -18.295 0.281 1.00 26.22 29 GLY C O 1
ATOM 4162 N N . ALA C 1 33 ? -62.535 -16.898 1.312 1.00 27.57 30 ALA C N 1
ATOM 4163 C CA . ALA C 1 33 ? -63.680 -17.380 0.554 1.00 28.56 30 ALA C CA 1
ATOM 4164 C C . ALA C 1 33 ? -63.472 -17.056 -0.910 1.00 28.56 30 ALA C C 1
ATOM 4165 O O . ALA C 1 33 ? -62.848 -16.037 -1.255 1.00 27.62 30 ALA C O 1
ATOM 4167 N N . GLU C 1 34 ? -63.932 -17.964 -1.766 1.00 26.23 31 GLU C N 1
ATOM 4168 C CA . GLU C 1 34 ? -63.935 -17.815 -3.217 1.00 27.21 31 GLU C CA 1
ATOM 4169 C C . GLU C 1 34 ? -62.535 -17.728 -3.829 1.00 28.58 31 GLU C C 1
ATOM 4170 O O . GLU C 1 34 ? -62.354 -17.106 -4.883 1.00 29.05 31 GLU C O 1
ATOM 4176 N N . VAL C 1 35 ? -61.541 -18.357 -3.179 1.00 23.67 32 VAL C N 1
ATOM 4177 C CA . VAL C 1 35 ? -60.186 -18.426 -3.718 1.00 23.78 32 VAL C CA 1
ATOM 4178 C C . VAL C 1 35 ? -60.066 -19.837 -4.339 1.00 29.11 32 VAL C C 1
ATOM 4179 O O . VAL C 1 35 ? -60.496 -20.810 -3.732 1.00 28.93 32 VAL C O 1
ATOM 4183 N N . GLU C 1 36 ? -59.569 -19.918 -5.551 1.00 25.73 33 GLU C N 1
ATOM 4184 C CA . GLU C 1 36 ? -59.368 -21.186 -6.275 1.00 27.19 33 GLU C CA 1
ATOM 4185 C C . GLU C 1 36 ? -57.829 -21.294 -6.471 1.00 27.93 33 GLU C C 1
ATOM 4186 O O . GLU C 1 36 ? -57.216 -20.319 -6.914 1.00 27.20 33 GLU C O 1
ATOM 4192 N N . ILE C 1 37 ? -57.201 -22.458 -6.116 1.00 25.41 34 ILE C N 1
ATOM 4193 C CA . ILE C 1 37 ? -55.723 -22.620 -6.242 1.00 23.98 34 ILE C CA 1
ATOM 4194 C C . ILE C 1 37 ? -55.397 -23.921 -7.017 1.00 29.22 34 ILE C C 1
ATOM 4195 O O . ILE C 1 37 ? -55.864 -25.003 -6.628 1.00 28.43 34 ILE C O 1
ATOM 4200 N N . GLY C 1 38 ? -54.605 -23.786 -8.085 1.00 26.20 35 GLY C N 1
ATOM 4201 C CA . GLY C 1 38 ? -54.248 -24.873 -8.995 1.00 26.72 35 GLY C CA 1
ATOM 4202 C C . GLY C 1 38 ? -53.086 -25.751 -8.556 1.00 28.63 35 GLY C C 1
ATOM 4203 O O . GLY C 1 38 ? -52.323 -25.401 -7.649 1.00 28.03 35 GLY C O 1
ATOM 4204 N N . GLU C 1 39 ? -52.954 -26.897 -9.241 1.00 25.93 36 GLU C N 1
ATOM 4205 C CA . GLU C 1 39 ? -51.990 -27.954 -8.991 1.00 27.07 36 GLU C CA 1
ATOM 4206 C C . GLU C 1 39 ? -50.569 -27.417 -8.891 1.00 31.01 36 GLU C C 1
ATOM 4207 O O . GLU C 1 39 ? -50.175 -26.607 -9.720 1.00 29.86 36 GLU C O 1
ATOM 4213 N N . GLY C 1 40 ? -49.815 -27.875 -7.900 1.00 30.18 37 GLY C N 1
ATOM 4214 C CA . GLY C 1 40 ? -48.397 -27.527 -7.787 1.00 30.24 37 GLY C CA 1
ATOM 4215 C C . GLY C 1 40 ? -48.074 -26.192 -7.131 1.00 31.98 37 GLY C C 1
ATOM 4216 O O . GLY C 1 40 ? -46.884 -25.886 -6.944 1.00 29.85 37 GLY C O 1
ATOM 4217 N N . THR C 1 41 ? -49.118 -25.394 -6.755 1.00 27.52 38 THR C N 1
ATOM 4218 C CA . THR C 1 41 ? -48.916 -24.080 -6.125 1.00 26.52 38 THR C CA 1
ATOM 4219 C C . THR C 1 41 ? -48.539 -24.260 -4.685 1.00 29.32 38 THR C C 1
ATOM 4220 O O . THR C 1 41 ? -49.077 -25.146 -3.998 1.00 29.61 38 THR C O 1
ATOM 4224 N N . VAL C 1 42 ? -47.616 -23.419 -4.227 1.00 25.06 39 VAL C N 1
ATOM 4225 C CA . VAL C 1 42 ? -47.129 -23.431 -2.854 1.00 25.74 39 VAL C CA 1
ATOM 4226 C C . VAL C 1 42 ? -47.384 -22.053 -2.267 1.00 28.01 39 VAL C C 1
ATOM 4227 O O . VAL C 1 42 ? -46.852 -21.057 -2.767 1.00 28.34 39 VAL C O 1
ATOM 4231 N N . ILE C 1 43 ? -48.204 -22.002 -1.210 1.00 23.81 40 ILE C N 1
ATOM 4232 C CA . ILE C 1 43 ? -48.492 -20.788 -0.454 1.00 24.28 40 ILE C CA 1
ATOM 4233 C C . ILE C 1 43 ? -47.609 -20.873 0.772 1.00 27.66 40 ILE C C 1
ATOM 4234 O O . ILE C 1 43 ? -47.636 -21.872 1.487 1.00 27.36 40 ILE C O 1
ATOM 4239 N N . GLY C 1 44 ? -46.836 -19.811 1.017 1.00 27.26 41 GLY C N 1
ATOM 4240 C CA . GLY C 1 44 ? -45.915 -19.785 2.149 1.00 27.01 41 GLY C CA 1
ATOM 4241 C C . GLY C 1 44 ? -46.660 -19.536 3.448 1.00 28.98 41 GLY C C 1
ATOM 4242 O O . GLY C 1 44 ? -47.895 -19.596 3.462 1.00 28.74 41 GLY C O 1
ATOM 4243 N N . PRO C 1 45 ? -45.918 -19.290 4.558 1.00 26.56 42 PRO C N 1
ATOM 4244 C CA . PRO C 1 45 ? -46.585 -18.961 5.825 1.00 26.14 42 PRO C CA 1
ATOM 4245 C C . PRO C 1 45 ? -46.990 -17.487 5.805 1.00 27.62 42 PRO C C 1
ATOM 4246 O O . PRO C 1 45 ? -46.404 -16.719 5.044 1.00 24.91 42 PRO C O 1
ATOM 4250 N N . HIS C 1 46 ? -47.902 -17.065 6.700 1.00 25.39 43 HIS C N 1
ATOM 4251 C CA . HIS C 1 46 ? -48.308 -15.657 6.848 1.00 23.78 43 HIS C CA 1
ATOM 4252 C C . HIS C 1 46 ? -48.768 -15.010 5.554 1.00 25.23 43 HIS C C 1
ATOM 4253 O O . HIS C 1 46 ? -48.470 -13.832 5.322 1.00 26.45 43 HIS C O 1
ATOM 4260 N N . VAL C 1 47 ? -49.468 -15.755 4.704 1.00 21.04 44 VAL C N 1
ATOM 4261 C CA . VAL C 1 47 ? -49.998 -15.180 3.463 1.00 21.67 44 VAL C CA 1
ATOM 4262 C C . VAL C 1 47 ? -51.498 -14.935 3.626 1.00 26.41 44 VAL C C 1
ATOM 4263 O O . VAL C 1 47 ? -52.191 -15.778 4.195 1.00 25.59 44 VAL C O 1
ATOM 4267 N N . VAL C 1 48 ? -52.020 -13.842 3.050 1.00 22.70 45 VAL C N 1
ATOM 4268 C CA . VAL C 1 48 ? -53.469 -13.585 3.081 1.00 23.72 45 VAL C CA 1
ATOM 4269 C C . VAL C 1 48 ? -53.946 -13.606 1.654 1.00 27.11 45 VAL C C 1
ATOM 4270 O O . VAL C 1 48 ? -53.502 -12.781 0.843 1.00 26.51 45 VAL C O 1
ATOM 4274 N N . LEU C 1 49 ? -54.853 -14.537 1.347 1.00 24.14 46 LEU C N 1
ATOM 4275 C CA . LEU C 1 49 ? -55.463 -14.631 0.026 1.00 24.71 46 LEU C CA 1
ATOM 4276 C C . LEU C 1 49 ? -56.933 -14.301 0.186 1.00 28.77 46 LEU C C 1
ATOM 4277 O O . LEU C 1 49 ? -57.615 -14.910 1.030 1.00 26.81 46 LEU C O 1
ATOM 4282 N N . LYS C 1 50 ? -57.438 -13.383 -0.638 1.00 25.96 47 LYS C N 1
ATOM 4283 C CA . LYS C 1 50 ? -58.847 -12.993 -0.572 1.00 27.00 47 LYS C CA 1
ATOM 4284 C C . LYS C 1 50 ? -59.424 -13.162 -1.971 1.00 30.01 47 LYS C C 1
ATOM 4285 O O . LYS C 1 50 ? -58.670 -13.150 -2.963 1.00 30.54 47 LYS C O 1
ATOM 4291 N N . GLY C 1 51 ? -60.715 -13.447 -2.050 1.00 27.80 48 GLY C N 1
ATOM 4292 C CA . GLY C 1 51 ? -61.308 -13.696 -3.349 1.00 28.33 48 GLY C CA 1
ATOM 4293 C C . GLY C 1 51 ? -62.430 -12.749 -3.707 1.00 31.58 48 GLY C C 1
ATOM 4294 O O . GLY C 1 51 ? -62.709 -11.805 -2.949 1.00 30.99 48 GLY C O 1
ATOM 4295 N N . PRO C 1 52 ? -63.077 -12.944 -4.871 1.00 28.15 49 PRO C N 1
ATOM 4296 C CA . PRO C 1 52 ? -62.929 -14.055 -5.854 1.00 28.23 49 PRO C CA 1
ATOM 4297 C C . PRO C 1 52 ? -61.600 -13.991 -6.580 1.00 30.58 49 PRO C C 1
ATOM 4298 O O . PRO C 1 52 ? -61.268 -12.976 -7.204 1.00 29.59 49 PRO C O 1
ATOM 4302 N N . THR C 1 53 ? -60.780 -15.034 -6.430 1.00 27.78 50 THR C N 1
ATOM 4303 C CA . THR C 1 53 ? -59.442 -15.019 -7.022 1.00 27.11 50 THR C CA 1
ATOM 4304 C C . THR C 1 53 ? -59.153 -16.406 -7.579 1.00 31.49 50 THR C C 1
ATOM 4305 O O . THR C 1 53 ? -59.489 -17.397 -6.935 1.00 31.29 50 THR C O 1
ATOM 4309 N N . LYS C 1 54 ? -58.556 -16.468 -8.768 1.00 25.71 51 LYS C N 1
ATOM 4310 C CA . LYS C 1 54 ? -58.116 -17.748 -9.333 1.00 25.83 51 LYS C CA 1
ATOM 4311 C C . LYS C 1 54 ? -56.592 -17.678 -9.388 1.00 30.67 51 LYS C C 1
ATOM 4312 O O . LYS C 1 54 ? -56.036 -16.696 -9.925 1.00 29.22 51 LYS C O 1
ATOM 4318 N N . ILE C 1 55 ? -55.916 -18.686 -8.796 1.00 26.46 52 ILE C N 1
ATOM 4319 C CA . ILE C 1 55 ? -54.447 -18.802 -8.821 1.00 25.01 52 ILE C CA 1
ATOM 4320 C C . ILE C 1 55 ? -54.188 -20.121 -9.566 1.00 28.83 52 ILE C C 1
ATOM 4321 O O . ILE C 1 55 ? -54.764 -21.140 -9.200 1.00 28.97 52 ILE C O 1
ATOM 4326 N N . GLY C 1 56 ? -53.393 -20.077 -10.633 1.00 25.49 53 GLY C N 1
ATOM 4327 C CA . GLY C 1 56 ? -53.147 -21.225 -11.487 1.00 26.43 53 GLY C CA 1
ATOM 4328 C C . GLY C 1 56 ? -52.170 -22.221 -10.899 1.00 29.30 53 GLY C C 1
ATOM 4329 O O . GLY C 1 56 ? -52.073 -22.392 -9.679 1.00 26.74 53 GLY C O 1
ATOM 4330 N N . LYS C 1 57 ? -51.437 -22.859 -11.779 1.00 26.17 54 LYS C N 1
ATOM 4331 C CA . LYS C 1 57 ? -50.568 -23.972 -11.442 1.00 26.27 54 LYS C CA 1
ATOM 4332 C C . LYS C 1 57 ? -49.138 -23.556 -11.192 1.00 30.93 54 LYS C C 1
ATOM 4333 O O . LYS C 1 57 ? -48.634 -22.677 -11.885 1.00 29.32 54 LYS C O 1
ATOM 4339 N N . HIS C 1 58 ? -48.445 -24.285 -10.301 1.00 27.78 55 HIS C N 1
ATOM 4340 C CA . HIS C 1 58 ? -47.019 -24.114 -10.061 1.00 27.24 55 HIS C CA 1
ATOM 4341 C C . HIS C 1 58 ? -46.605 -22.696 -9.724 1.00 29.57 55 HIS C C 1
ATOM 4342 O O . HIS C 1 58 ? -45.532 -22.249 -10.151 1.00 29.83 55 HIS C O 1
ATOM 4349 N N . ASN C 1 59 ? -47.433 -22.023 -8.921 1.00 26.55 56 ASN C N 1
ATOM 4350 C CA . ASN C 1 59 ? -47.124 -20.671 -8.445 1.00 25.89 56 ASN C CA 1
ATOM 4351 C C . ASN C 1 59 ? -46.448 -20.764 -7.100 1.00 29.62 56 ASN C C 1
ATOM 4352 O O . ASN C 1 59 ? -46.575 -21.777 -6.430 1.00 28.43 56 ASN C O 1
ATOM 4357 N N . ARG C 1 60 ? -45.733 -19.700 -6.683 1.00 26.26 57 ARG C N 1
ATOM 4358 C CA . ARG C 1 60 ? -45.146 -19.651 -5.342 1.00 26.29 57 ARG C CA 1
ATOM 4359 C C . ARG C 1 60 ? -45.493 -18.295 -4.778 1.00 29.71 57 ARG C C 1
ATOM 4360 O O . ARG C 1 60 ? -45.248 -17.269 -5.442 1.00 28.89 57 ARG C O 1
ATOM 4368 N N . ILE C 1 61 ? -46.153 -18.278 -3.604 1.00 23.24 58 ILE C N 1
ATOM 4369 C CA . ILE C 1 61 ? -46.517 -17.002 -2.962 1.00 23.11 58 ILE C CA 1
ATOM 4370 C C . ILE C 1 61 ? -45.899 -16.941 -1.609 1.00 26.62 58 ILE C C 1
ATOM 4371 O O . ILE C 1 61 ? -46.181 -17.795 -0.776 1.00 27.77 58 ILE C O 1
ATOM 4376 N N . TYR C 1 62 ? -45.045 -15.922 -1.372 1.00 23.18 59 TYR C N 1
ATOM 4377 C CA . TYR C 1 62 ? -44.253 -15.774 -0.153 1.00 23.85 59 TYR C CA 1
ATOM 4378 C C . TYR C 1 62 ? -44.969 -15.020 0.960 1.00 25.95 59 TYR C C 1
ATOM 4379 O O . TYR C 1 62 ? -45.909 -14.256 0.715 1.00 24.54 59 TYR C O 1
ATOM 4388 N N . GLN C 1 63 ? -44.403 -15.157 2.177 1.00 23.92 60 GLN C N 1
ATOM 4389 C CA . GLN C 1 63 ? -44.898 -14.579 3.413 1.00 24.06 60 GLN C CA 1
ATOM 4390 C C . GLN C 1 63 ? -45.235 -13.086 3.318 1.00 25.26 60 GLN C C 1
ATOM 4391 O O . GLN C 1 63 ? -44.529 -12.326 2.629 1.00 24.57 60 GLN C O 1
ATOM 4397 N N . PHE C 1 64 ? -46.257 -12.666 4.096 1.00 21.57 61 PHE C N 1
ATOM 4398 C CA . PHE C 1 64 ? -46.650 -11.280 4.288 1.00 21.38 61 PHE C CA 1
ATOM 4399 C C . PHE C 1 64 ? -47.270 -10.622 3.056 1.00 25.38 61 PHE C C 1
ATOM 4400 O O . PHE C 1 64 ? -47.510 -9.418 3.100 1.00 26.36 61 PHE C O 1
ATOM 4408 N N . SER C 1 65 ? -47.582 -11.416 2.033 1.00 22.30 62 SER C N 1
ATOM 4409 C CA . SER C 1 65 ? -48.276 -10.963 0.818 1.00 22.24 62 SER C CA 1
ATOM 4410 C C . SER C 1 65 ? -49.766 -10.888 1.102 1.00 25.33 62 SER C C 1
ATOM 4411 O O . SER C 1 65 ? -50.301 -11.688 1.886 1.00 24.81 62 SER C O 1
ATOM 4414 N N . SER C 1 66 ? -50.451 -9.951 0.430 1.00 22.99 63 SER C N 1
ATOM 4415 C CA . SER C 1 66 ? -51.919 -9.779 0.504 1.00 24.02 63 SER C CA 1
ATOM 4416 C C . SER C 1 66 ? -52.382 -9.796 -0.941 1.00 28.28 63 SER C C 1
ATOM 4417 O O . SER C 1 66 ? -52.179 -8.838 -1.684 1.00 27.26 63 SER C O 1
ATOM 4420 N N . VAL C 1 67 ? -52.916 -10.938 -1.360 1.00 24.20 64 VAL C N 1
ATOM 4421 C CA . VAL C 1 67 ? -53.254 -11.158 -2.751 1.00 25.22 64 VAL C CA 1
ATOM 4422 C C . VAL C 1 67 ? -54.774 -11.310 -2.862 1.00 30.12 64 VAL C C 1
ATOM 4423 O O . VAL C 1 67 ? -55.357 -12.194 -2.229 1.00 30.23 64 VAL C O 1
ATOM 4427 N N . GLY C 1 68 ? -55.384 -10.446 -3.653 1.00 26.74 65 GLY C N 1
ATOM 4428 C CA . GLY C 1 68 ? -56.823 -10.443 -3.913 1.00 27.04 65 GLY C CA 1
ATOM 4429 C C . GLY C 1 68 ? -57.570 -9.458 -3.052 1.00 31.18 65 GLY C C 1
ATOM 4430 O O . GLY C 1 68 ? -58.742 -9.667 -2.770 1.00 30.82 65 GLY C O 1
ATOM 4431 N N . GLU C 1 69 ? -56.908 -8.345 -2.653 1.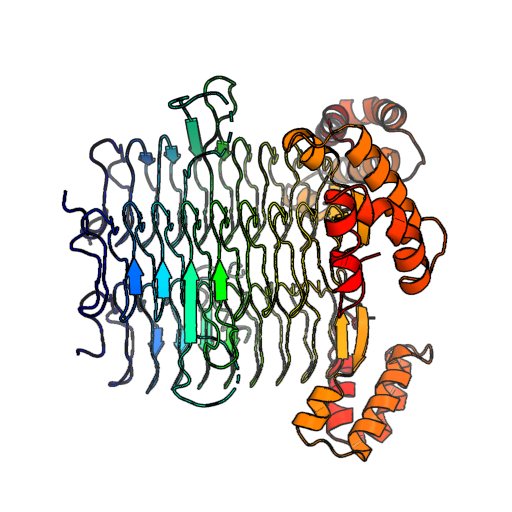00 29.93 66 GLU C N 1
ATOM 4432 C CA . GLU C 1 69 ? -57.527 -7.305 -1.826 1.00 30.45 66 GLU C CA 1
ATOM 4433 C C . GLU C 1 69 ? -58.540 -6.515 -2.607 1.00 31.31 66 GLU C C 1
ATOM 4434 O O . GLU C 1 69 ? -58.471 -6.453 -3.828 1.00 29.46 66 GLU C O 1
ATOM 4440 N N . ASP C 1 70 ? -59.495 -5.917 -1.900 1.00 31.44 67 ASP C N 1
ATOM 4441 C CA . ASP C 1 70 ? -60.587 -5.171 -2.487 1.00 35.89 67 ASP C CA 1
ATOM 4442 C C . ASP C 1 70 ? -60.144 -4.043 -3.379 1.00 47.31 67 ASP C C 1
ATOM 4443 O O . ASP C 1 70 ? -59.179 -3.333 -3.073 1.00 44.22 67 ASP C O 1
ATOM 4448 N N . THR C 1 71 ? -60.891 -3.857 -4.481 1.00 50.84 68 THR C N 1
ATOM 4449 C CA . THR C 1 71 ? -60.667 -2.766 -5.417 1.00 52.84 68 THR C CA 1
ATOM 4450 C C . THR C 1 71 ? -61.326 -1.478 -4.847 1.00 59.73 68 THR C C 1
ATOM 4451 O O . THR C 1 71 ? -62.446 -1.544 -4.310 1.00 59.35 68 THR C O 1
ATOM 4455 N N . PRO C 1 72 ? -60.664 -0.305 -4.979 1.00 57.86 69 PRO C N 1
ATOM 4456 C CA . PRO C 1 72 ? -61.253 0.933 -4.434 1.00 63.96 69 PRO C CA 1
ATOM 4457 C C . PRO C 1 72 ? -62.359 1.499 -5.321 1.00 106.65 69 PRO C C 1
ATOM 4458 O O . PRO C 1 72 ? -63.385 1.947 -4.814 1.00 78.70 69 PRO C O 1
ATOM 4462 N N . LYS C 1 75 ? -68.572 0.833 -9.071 1.00 75.95 72 LYS C N 1
ATOM 4463 C CA . LYS C 1 75 ? -69.801 1.483 -9.530 1.00 76.32 72 LYS C CA 1
ATOM 4464 C C . LYS C 1 75 ? -70.911 1.379 -8.473 1.00 81.19 72 LYS C C 1
ATOM 4465 O O . LYS C 1 75 ? -71.649 2.346 -8.264 1.00 80.54 72 LYS C O 1
ATOM 4471 N N . TYR C 1 76 ? -71.031 0.200 -7.824 1.00 78.25 73 TYR C N 1
ATOM 4472 C CA . TYR C 1 76 ? -72.042 -0.093 -6.803 1.00 78.28 73 TYR C CA 1
ATOM 4473 C C . TYR C 1 76 ? -71.572 -1.195 -5.845 1.00 81.49 73 TYR C C 1
ATOM 4474 O O . TYR C 1 76 ? -70.646 -1.946 -6.172 1.00 81.20 73 TYR C O 1
ATOM 4483 N N . LYS C 1 77 ? -72.229 -1.293 -4.671 1.00 77.38 74 LYS C N 1
ATOM 4484 C CA . LYS C 1 77 ? -71.944 -2.291 -3.639 1.00 76.90 74 LYS C CA 1
ATOM 4485 C C . LYS C 1 77 ? -72.373 -3.686 -4.113 1.00 78.61 74 LYS C C 1
ATOM 4486 O O . LYS C 1 77 ? -73.513 -3.869 -4.553 1.00 78.80 74 LYS C O 1
ATOM 4492 N N . GLY C 1 78 ? -71.446 -4.639 -4.039 1.00 72.26 75 GLY C N 1
ATOM 4493 C CA . GLY C 1 78 ? -71.688 -6.019 -4.450 1.00 70.23 75 GLY C CA 1
ATOM 4494 C C . GLY C 1 78 ? -71.403 -6.306 -5.915 1.00 69.84 75 GLY C C 1
ATOM 4495 O O . GLY C 1 78 ? -71.753 -7.387 -6.407 1.00 69.14 75 GLY C O 1
ATOM 4496 N N . GLU C 1 79 ? -70.786 -5.326 -6.637 1.00 62.37 76 GLU C N 1
ATOM 4497 C CA . GLU C 1 79 ? -70.404 -5.491 -8.046 1.00 59.58 76 GLU C CA 1
ATOM 4498 C C . GLU C 1 79 ? -69.340 -6.610 -8.070 1.00 56.89 76 GLU C C 1
ATOM 4499 O O . GLU C 1 79 ? -68.392 -6.531 -7.280 1.00 55.99 76 GLU C O 1
ATOM 4505 N N . PRO C 1 80 ? -69.533 -7.680 -8.879 1.00 48.92 77 PRO C N 1
ATOM 4506 C CA . PRO C 1 80 ? -68.559 -8.794 -8.878 1.00 47.79 77 PRO C CA 1
ATOM 4507 C C . PRO C 1 80 ? -67.148 -8.350 -9.298 1.00 46.08 77 PRO C C 1
ATOM 4508 O O . PRO C 1 80 ? -67.017 -7.581 -10.255 1.00 43.97 77 PRO C O 1
ATOM 4512 N N . THR C 1 81 ? -66.105 -8.750 -8.533 1.00 38.64 78 THR C N 1
ATOM 4513 C CA . THR C 1 81 ? -64.724 -8.348 -8.843 1.00 38.68 78 THR C CA 1
ATOM 4514 C C . THR C 1 81 ? -63.835 -9.573 -8.779 1.00 40.36 78 THR C C 1
ATOM 4515 O O . THR C 1 81 ? -64.074 -10.429 -7.935 1.00 43.96 78 THR C O 1
ATOM 4519 N N . ARG C 1 82 ? -62.780 -9.640 -9.608 1.00 31.05 79 ARG C N 1
ATOM 4520 C CA . ARG C 1 82 ? -61.957 -10.835 -9.649 1.00 27.87 79 ARG C CA 1
ATOM 4521 C C . ARG C 1 82 ? -60.477 -10.537 -9.875 1.00 29.68 79 ARG C C 1
ATOM 4522 O O . ARG C 1 82 ? -60.101 -9.486 -10.395 1.00 30.14 79 ARG C O 1
ATOM 4530 N N . LEU C 1 83 ? -59.650 -11.482 -9.471 1.00 24.56 80 LEU C N 1
ATOM 4531 C CA . LEU C 1 83 ? -58.220 -11.428 -9.720 1.00 24.64 80 LEU C CA 1
ATOM 4532 C C . LEU C 1 83 ? -57.884 -12.786 -10.349 1.00 28.92 80 LEU C C 1
ATOM 4533 O O . LEU C 1 83 ? -58.315 -13.808 -9.829 1.00 27.89 80 LEU C O 1
ATOM 4538 N N . VAL C 1 84 ? -57.188 -12.799 -11.488 1.00 25.87 81 VAL C N 1
ATOM 4539 C CA . VAL C 1 84 ? -56.797 -14.066 -12.102 1.00 25.75 81 VAL C CA 1
ATOM 4540 C C . VAL C 1 84 ? -55.291 -14.073 -12.249 1.00 29.45 81 VAL C C 1
ATOM 4541 O O . VAL C 1 84 ? -54.732 -13.149 -12.841 1.00 29.92 81 VAL C O 1
ATOM 4545 N N . ILE C 1 85 ? -54.631 -15.101 -11.719 1.00 25.17 82 ILE C N 1
ATOM 4546 C CA . ILE C 1 85 ? -53.170 -15.301 -11.843 1.00 24.32 82 ILE C CA 1
ATOM 4547 C C . ILE C 1 85 ? -52.955 -16.627 -12.600 1.00 27.72 82 ILE C C 1
ATOM 4548 O O . ILE C 1 85 ? -53.600 -17.642 -12.281 1.00 28.19 82 ILE C O 1
ATOM 4553 N N . GLY C 1 86 ? -52.054 -16.619 -13.589 1.00 26.17 83 GLY C N 1
ATOM 4554 C CA . GLY C 1 86 ? -51.757 -17.792 -14.398 1.00 26.09 83 GLY C CA 1
ATOM 4555 C C . GLY C 1 86 ? -50.846 -18.777 -13.692 1.00 28.74 83 GLY C C 1
ATOM 4556 O O . GLY C 1 86 ? -50.973 -19.001 -12.491 1.00 28.15 83 GLY C O 1
ATOM 4557 N N . ASP C 1 87 ? -49.918 -19.372 -14.441 1.00 27.01 84 ASP C N 1
ATOM 4558 C CA . ASP C 1 87 ? -49.052 -20.441 -13.965 1.00 27.18 84 ASP C CA 1
ATOM 4559 C C . ASP C 1 87 ? -47.595 -20.033 -13.862 1.00 29.59 84 ASP C C 1
ATOM 4560 O O . ASP C 1 87 ? -47.146 -19.184 -14.629 1.00 28.28 84 ASP C O 1
ATOM 4565 N N . HIS C 1 88 ? -46.825 -20.714 -13.010 1.00 26.64 85 HIS C N 1
ATOM 4566 C CA . HIS C 1 88 ? -45.369 -20.529 -12.956 1.00 27.15 85 HIS C CA 1
ATOM 4567 C C . HIS C 1 88 ? -44.942 -19.117 -12.584 1.00 28.55 85 HIS C C 1
ATOM 4568 O O . HIS C 1 88 ? -43.894 -18.664 -13.041 1.00 29.60 85 HIS C O 1
ATOM 4575 N N . ASN C 1 89 ? -45.733 -18.451 -11.741 1.00 25.59 86 ASN C N 1
ATOM 4576 C CA . ASN C 1 89 ? -45.424 -17.111 -11.259 1.00 24.73 86 ASN C CA 1
ATOM 4577 C C . ASN C 1 89 ? -44.789 -17.211 -9.904 1.00 30.47 86 ASN C C 1
ATOM 4578 O O . ASN C 1 89 ? -45.059 -18.145 -9.148 1.00 28.83 86 ASN C O 1
ATOM 4583 N N . VAL C 1 90 ? -44.015 -16.191 -9.554 1.00 27.06 87 VAL C N 1
ATOM 4584 C CA . VAL C 1 90 ? -43.416 -16.087 -8.223 1.00 26.95 87 VAL C CA 1
ATOM 4585 C C . VAL C 1 90 ? -43.851 -14.720 -7.670 1.00 28.90 87 VAL C C 1
ATOM 4586 O O . VAL C 1 90 ? -43.616 -13.692 -8.299 1.00 27.80 87 VAL C O 1
ATOM 4590 N N . ILE C 1 91 ? -44.493 -14.724 -6.513 1.00 24.12 88 ILE C N 1
ATOM 4591 C CA . ILE C 1 91 ? -44.939 -13.485 -5.850 1.00 23.09 88 ILE C CA 1
ATOM 4592 C C . ILE C 1 91 ? -44.152 -13.458 -4.536 1.00 25.93 88 ILE C C 1
ATOM 4593 O O . ILE C 1 91 ? -44.358 -14.315 -3.666 1.00 26.46 88 ILE C O 1
ATOM 4598 N N . ARG C 1 92 ? -43.256 -12.473 -4.386 1.00 25.28 89 ARG C N 1
ATOM 4599 C CA . ARG C 1 92 ? -42.359 -12.444 -3.239 1.00 24.65 89 ARG C CA 1
ATOM 4600 C C . ARG C 1 92 ? -43.014 -11.816 -2.020 1.00 26.75 89 ARG C C 1
ATOM 4601 O O . ARG C 1 92 ? -44.200 -11.480 -2.048 1.00 27.78 89 ARG C O 1
ATOM 4609 N N . GLU C 1 93 ? -42.244 -11.686 -0.923 1.00 23.96 90 GLU C N 1
ATOM 4610 C CA . GLU C 1 93 ? -42.779 -11.169 0.322 1.00 25.54 90 GLU C CA 1
ATOM 4611 C C . GLU C 1 93 ? -43.418 -9.782 0.215 1.00 26.74 90 GLU C C 1
ATOM 4612 O O . GLU C 1 93 ? -42.881 -8.878 -0.452 1.00 25.33 90 GLU C O 1
ATOM 4618 N N . GLY C 1 94 ? -44.518 -9.614 0.937 1.00 22.94 91 GLY C N 1
ATOM 4619 C CA . GLY C 1 94 ? -45.181 -8.327 1.105 1.00 22.15 91 GLY C CA 1
ATOM 4620 C C . GLY C 1 94 ? -45.848 -7.739 -0.122 1.00 24.03 91 GLY C C 1
ATOM 4621 O O . GLY C 1 94 ? -46.304 -6.601 -0.075 1.00 25.68 91 GLY C O 1
ATOM 4622 N N . VAL C 1 95 ? -45.960 -8.526 -1.203 1.00 22.78 92 VAL C N 1
ATOM 4623 C CA . VAL C 1 95 ? -46.609 -8.025 -2.423 1.00 21.97 92 VAL C CA 1
ATOM 4624 C C . VAL C 1 95 ? -48.093 -7.771 -2.142 1.00 26.58 92 VAL C C 1
ATOM 4625 O O . VAL C 1 95 ? -48.716 -8.555 -1.425 1.00 25.83 92 VAL C O 1
ATOM 4629 N N . THR C 1 96 ? -48.671 -6.701 -2.742 1.00 22.60 93 THR C N 1
ATOM 4630 C CA . THR C 1 96 ? -50.114 -6.427 -2.637 1.00 23.05 93 THR C CA 1
ATOM 4631 C C . THR C 1 96 ? -50.699 -6.433 -4.026 1.00 26.52 93 THR C C 1
ATOM 4632 O O . THR C 1 96 ? -50.153 -5.797 -4.929 1.00 25.36 93 THR C O 1
ATOM 4636 N N . ILE C 1 97 ? -51.777 -7.224 -4.222 1.00 22.13 94 ILE C N 1
ATOM 4637 C CA . ILE C 1 97 ? -52.411 -7.324 -5.539 1.00 21.05 94 ILE C CA 1
ATOM 4638 C C . ILE C 1 97 ? -53.893 -7.142 -5.305 1.00 26.15 94 ILE C C 1
ATOM 4639 O O . ILE C 1 97 ? -54.481 -7.885 -4.524 1.00 26.35 94 ILE C O 1
ATOM 4644 N N . HIS C 1 98 ? -54.500 -6.137 -5.978 1.00 24.94 95 HIS C N 1
ATOM 4645 C CA . HIS C 1 98 ? -55.923 -5.865 -5.824 1.00 26.09 95 HIS C CA 1
ATOM 4646 C C . HIS C 1 98 ? -56.748 -6.470 -6.939 1.00 30.50 95 HIS C C 1
ATOM 4647 O O . HIS C 1 98 ? -56.263 -6.629 -8.062 1.00 29.11 95 HIS C O 1
ATOM 4654 N N . ARG C 1 99 ? -58.001 -6.818 -6.634 1.00 26.32 96 ARG C N 1
ATOM 4655 C CA . ARG C 1 99 ? -58.910 -7.390 -7.667 1.00 26.22 96 ARG C CA 1
ATOM 4656 C C . ARG C 1 99 ? -59.375 -6.260 -8.587 1.00 29.98 96 ARG C C 1
ATOM 4657 O O . ARG C 1 99 ? -59.039 -5.106 -8.331 1.00 28.89 96 ARG C O 1
ATOM 4665 N N . GLY C 1 100 ? -60.114 -6.601 -9.639 1.00 28.13 97 GLY C N 1
ATOM 4666 C CA . GLY C 1 100 ? -60.657 -5.639 -10.592 1.00 30.91 97 GLY C CA 1
ATOM 4667 C C . GLY C 1 100 ? -62.076 -6.022 -10.973 1.00 42.18 97 GLY C C 1
ATOM 4668 O O . GLY C 1 100 ? -62.513 -7.130 -10.660 1.00 43.08 97 GLY C O 1
ATOM 4669 N N . THR C 1 101 ? -62.817 -5.132 -11.653 1.00 41.47 98 THR C N 1
ATOM 4670 C CA . THR C 1 101 ? -64.232 -5.392 -11.984 1.00 41.91 98 THR C CA 1
ATOM 4671 C C . THR C 1 101 ? -64.425 -6.350 -13.183 1.00 47.74 98 THR C C 1
ATOM 4672 O O . THR C 1 101 ? -63.754 -6.200 -14.208 1.00 46.18 98 THR C O 1
ATOM 4676 N N . VAL C 1 102 ? -65.395 -7.304 -13.054 1.00 46.76 99 VAL C N 1
ATOM 4677 C CA . VAL C 1 102 ? -65.732 -8.362 -14.030 1.00 48.94 99 VAL C CA 1
ATOM 4678 C C . VAL C 1 102 ? -66.599 -7.842 -15.196 1.00 59.50 99 VAL C C 1
ATOM 4679 O O . VAL C 1 102 ? -66.316 -8.156 -16.357 1.00 60.11 99 VAL C O 1
ATOM 4683 N N . GLN C 1 103 ? -67.689 -7.114 -14.860 1.00 59.73 100 GLN C N 1
ATOM 4684 C CA . GLN C 1 103 ? -68.704 -6.553 -15.767 1.00 61.25 100 GLN C CA 1
ATOM 4685 C C . GLN C 1 103 ? -68.150 -5.899 -17.031 1.00 67.18 100 GLN C C 1
ATOM 4686 O O . GLN C 1 103 ? -68.651 -6.163 -18.132 1.00 68.19 100 GLN C O 1
ATOM 4692 N N . ASP C 1 104 ? -67.149 -5.020 -16.857 1.00 62.30 101 ASP C N 1
ATOM 4693 C CA . ASP C 1 104 ? -66.501 -4.236 -17.912 1.00 62.32 101 ASP C CA 1
ATOM 4694 C C . ASP C 1 104 ? -65.241 -4.911 -18.463 1.00 65.09 101 ASP C C 1
ATOM 4695 O O . ASP C 1 104 ? -64.438 -4.253 -19.135 1.00 64.89 101 ASP C O 1
ATOM 4700 N N . ARG C 1 105 ? -65.068 -6.224 -18.178 1.00 60.37 102 ARG C N 1
ATOM 4701 C CA . ARG C 1 105 ? -63.910 -7.048 -18.582 1.00 59.26 102 ARG C CA 1
ATOM 4702 C C . ARG C 1 105 ? -62.615 -6.402 -18.071 1.00 59.57 102 ARG C C 1
ATOM 4703 O O . ARG C 1 105 ? -61.590 -6.396 -18.765 1.00 60.24 102 ARG C O 1
ATOM 4711 N N . ALA C 1 106 ? -62.672 -5.847 -16.850 1.00 51.15 103 ALA C N 1
ATOM 4712 C CA . ALA C 1 106 ? -61.525 -5.142 -16.301 1.00 48.89 103 ALA C CA 1
ATOM 4713 C C . ALA C 1 106 ? -60.941 -5.816 -15.066 1.00 45.98 103 ALA C C 1
ATOM 4714 O O . ALA C 1 106 ? -60.371 -5.122 -14.244 1.00 47.11 103 ALA C O 1
ATOM 4716 N N . GLU C 1 107 ? -61.074 -7.166 -14.916 1.00 37.36 104 GLU C N 1
ATOM 4717 C CA A GLU C 1 107 ? -60.505 -7.933 -13.783 0.50 35.49 104 GLU C CA 1
ATOM 4718 C CA B GLU C 1 107 ? -60.521 -7.884 -13.754 0.50 35.75 104 GLU C CA 1
ATOM 4719 C C . GLU C 1 107 ? -59.007 -7.637 -13.684 1.00 36.46 104 GLU C C 1
ATOM 4720 O O . GLU C 1 107 ? -58.404 -7.299 -14.700 1.00 39.37 104 GLU C O 1
ATOM 4731 N N . THR C 1 108 ? -58.368 -7.853 -12.513 1.00 29.06 105 THR C N 1
ATOM 4732 C CA . THR C 1 108 ? -56.898 -7.704 -12.486 1.00 27.32 105 THR C CA 1
ATOM 4733 C C . THR C 1 108 ? -56.389 -9.066 -12.991 1.00 31.57 105 THR C C 1
ATOM 4734 O O . THR C 1 108 ? -56.839 -10.094 -12.479 1.00 28.19 105 THR C O 1
ATOM 4738 N N . THR C 1 109 ? -55.478 -9.079 -13.993 1.00 28.12 106 THR C N 1
ATOM 4739 C CA . THR C 1 109 ? -55.023 -10.321 -14.615 1.00 29.07 106 THR C CA 1
ATOM 4740 C C . THR C 1 109 ? -53.487 -10.379 -14.601 1.00 30.79 106 THR C C 1
ATOM 4741 O O . THR C 1 109 ? -52.834 -9.386 -14.927 1.00 30.74 106 THR C O 1
ATOM 4745 N N . ILE C 1 110 ? -52.916 -11.538 -14.229 1.00 27.68 107 ILE C N 1
ATOM 4746 C CA . ILE C 1 110 ? -51.463 -11.787 -14.297 1.00 26.18 107 ILE C CA 1
ATOM 4747 C C . ILE C 1 110 ? -51.311 -13.076 -15.119 1.00 29.38 107 ILE C C 1
ATOM 4748 O O . ILE C 1 110 ? -52.015 -14.048 -14.854 1.00 27.74 107 ILE C O 1
ATOM 4753 N N . GLY C 1 111 ? -50.416 -13.079 -16.118 1.00 28.12 108 GLY C N 1
ATOM 4754 C CA . GLY C 1 111 ? -50.255 -14.249 -16.978 1.00 27.47 108 GLY C CA 1
ATOM 4755 C C . GLY C 1 111 ? -49.366 -15.300 -16.344 1.00 30.76 108 GLY C C 1
ATOM 4756 O O . GLY C 1 111 ? -49.530 -15.648 -15.169 1.00 29.07 108 GLY C O 1
ATOM 4757 N N . ASP C 1 112 ? -48.380 -15.763 -17.104 1.00 27.77 109 ASP C N 1
ATOM 4758 C CA . ASP C 1 112 ? -47.494 -16.852 -16.706 1.00 28.21 109 ASP C CA 1
ATOM 4759 C C . ASP C 1 112 ? -46.044 -16.436 -16.611 1.00 31.51 109 ASP C C 1
ATOM 4760 O O . ASP C 1 112 ? -45.621 -15.538 -17.342 1.00 29.76 109 ASP C O 1
ATOM 4765 N N . HIS C 1 113 ? -45.247 -17.185 -15.809 1.00 28.25 110 HIS C N 1
ATOM 4766 C CA . HIS C 1 113 ? -43.791 -16.996 -15.703 1.00 28.06 110 HIS C CA 1
ATOM 4767 C C . HIS C 1 113 ? -43.366 -15.581 -15.302 1.00 30.74 110 HIS C C 1
ATOM 4768 O O . HIS C 1 113 ? -42.325 -15.092 -15.765 1.00 29.52 110 HIS C O 1
ATOM 4775 N N . ASN C 1 114 ? -44.151 -14.942 -14.452 1.00 27.48 111 ASN C N 1
ATOM 4776 C CA . ASN C 1 114 ? -43.836 -13.589 -13.980 1.00 26.70 111 ASN C CA 1
ATOM 4777 C C . ASN C 1 114 ? -43.119 -13.666 -12.657 1.00 29.85 111 ASN C C 1
ATOM 4778 O O . ASN C 1 114 ? -43.301 -14.625 -11.908 1.00 27.39 111 ASN C O 1
ATOM 4783 N N . LEU C 1 115 ? -42.345 -12.619 -12.332 1.00 27.06 112 LEU C N 1
ATOM 4784 C CA . LEU C 1 115 ? -41.631 -12.531 -11.068 1.00 26.35 112 LEU C CA 1
ATOM 4785 C C . LEU C 1 115 ? -42.024 -11.172 -10.500 1.00 28.90 112 LEU C C 1
ATOM 4786 O O . LEU C 1 115 ? -41.702 -10.136 -11.100 1.00 27.54 112 LEU C O 1
ATOM 4791 N N . ILE C 1 116 ? -42.778 -11.188 -9.396 1.00 24.16 113 ILE C N 1
ATOM 4792 C CA . ILE C 1 116 ? -43.251 -9.956 -8.754 1.00 22.97 113 ILE C CA 1
ATOM 4793 C C . ILE C 1 116 ? -42.505 -9.918 -7.435 1.00 25.94 113 ILE C C 1
ATOM 4794 O O . ILE C 1 116 ? -42.795 -10.735 -6.552 1.00 26.61 113 ILE C O 1
ATOM 4799 N N . MET C 1 117 ? -41.527 -9.001 -7.310 1.00 22.70 114 MET C N 1
ATOM 4800 C CA . MET C 1 117 ? -40.567 -8.988 -6.224 1.00 22.49 114 MET C CA 1
ATOM 4801 C C . MET C 1 117 ? -41.071 -8.235 -5.016 1.00 25.27 114 MET C C 1
ATOM 4802 O O . MET C 1 117 ? -42.158 -7.695 -5.076 1.00 24.33 114 MET C O 1
ATOM 4807 N N . ALA C 1 118 ? -40.352 -8.357 -3.884 1.00 24.27 115 ALA C N 1
ATOM 4808 C CA . ALA C 1 118 ? -40.832 -7.882 -2.590 1.00 24.65 115 ALA C CA 1
ATOM 4809 C C . ALA C 1 118 ? -41.480 -6.518 -2.600 1.00 26.26 115 ALA C C 1
ATOM 4810 O O . ALA C 1 118 ? -40.962 -5.561 -3.206 1.00 24.45 115 ALA C O 1
ATOM 4812 N N . TYR C 1 119 ? -42.624 -6.426 -1.901 1.00 23.86 116 TYR C N 1
ATOM 4813 C CA . TYR C 1 119 ? -43.381 -5.160 -1.698 1.00 23.02 116 TYR C CA 1
ATOM 4814 C C . TYR C 1 119 ? -43.865 -4.498 -2.961 1.00 24.74 116 TYR C C 1
ATOM 4815 O O . TYR C 1 119 ? -44.389 -3.377 -2.859 1.00 24.70 116 TYR C O 1
ATOM 4824 N N . ALA C 1 120 ? -43.803 -5.188 -4.125 1.00 22.53 117 ALA C N 1
ATOM 4825 C CA . ALA C 1 120 ? -44.425 -4.620 -5.329 1.00 23.42 117 ALA C CA 1
ATOM 4826 C C . ALA C 1 120 ? -45.932 -4.447 -5.114 1.00 26.52 117 ALA C C 1
ATOM 4827 O O . ALA C 1 120 ? -46.539 -5.164 -4.312 1.00 24.70 117 ALA C O 1
ATOM 4829 N N . HIS C 1 121 ? -46.562 -3.522 -5.870 1.00 23.14 118 HIS C N 1
ATOM 4830 C CA . HIS C 1 121 ? -47.979 -3.277 -5.724 1.00 23.45 118 HIS C CA 1
ATOM 4831 C C . HIS C 1 121 ? -48.638 -3.321 -7.086 1.00 26.48 118 HIS C C 1
ATOM 4832 O O . HIS C 1 121 ? -48.207 -2.597 -7.990 1.00 24.92 118 HIS C O 1
ATOM 4839 N N . ILE C 1 122 ? -49.678 -4.164 -7.235 1.00 24.17 119 ILE C N 1
ATOM 4840 C CA . ILE C 1 122 ? -50.417 -4.239 -8.503 1.00 23.12 119 ILE C CA 1
ATOM 4841 C C . ILE C 1 122 ? -51.830 -3.727 -8.240 1.00 25.95 119 ILE C C 1
ATOM 4842 O O . ILE C 1 122 ? -52.639 -4.384 -7.563 1.00 24.99 119 ILE C O 1
ATOM 4847 N N . GLY C 1 123 ? -52.096 -2.520 -8.727 1.00 22.18 120 GLY C N 1
ATOM 4848 C CA . GLY C 1 123 ? -53.361 -1.851 -8.484 1.00 21.81 120 GLY C CA 1
ATOM 4849 C C . GLY C 1 123 ? -54.486 -2.440 -9.297 1.00 26.01 120 GLY C C 1
ATOM 4850 O O . GLY C 1 123 ? -54.246 -3.064 -10.337 1.00 25.53 120 GLY C O 1
ATOM 4851 N N . HIS C 1 124 ? -55.725 -2.176 -8.864 1.00 25.32 121 HIS C N 1
ATOM 4852 C CA . HIS C 1 124 ? -56.942 -2.675 -9.512 1.00 26.10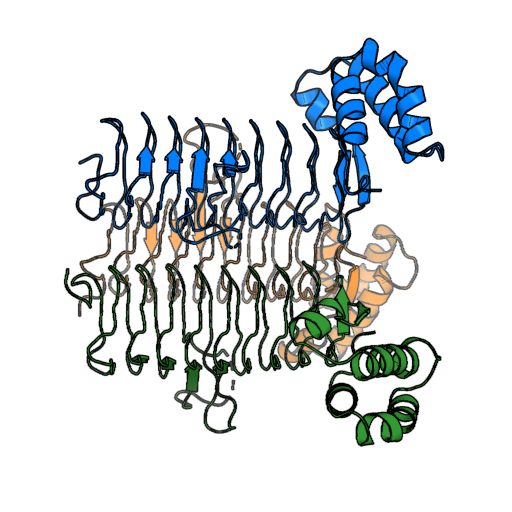 121 HIS C CA 1
ATOM 4853 C C . HIS C 1 124 ? -56.966 -2.500 -11.009 1.00 29.88 121 HIS C C 1
ATOM 4854 O O . HIS C 1 124 ? -56.491 -1.482 -11.527 1.00 27.73 121 HIS C O 1
ATOM 4861 N N . ASP C 1 125 ? -57.485 -3.525 -11.708 1.00 26.89 122 ASP C N 1
ATOM 4862 C CA . ASP C 1 125 ? -57.703 -3.546 -13.149 1.00 27.30 122 ASP C CA 1
ATOM 4863 C C . ASP C 1 125 ? -56.410 -3.567 -13.988 1.00 30.42 122 ASP C C 1
ATOM 4864 O O . ASP C 1 125 ? -56.476 -3.399 -15.197 1.00 30.92 122 ASP C O 1
ATOM 4869 N N . SER C 1 126 ? -55.267 -3.787 -13.365 1.00 26.77 123 SER C N 1
ATOM 4870 C CA . SER C 1 126 ? -53.992 -3.900 -14.082 1.00 25.19 123 SER C CA 1
ATOM 4871 C C . SER C 1 126 ? -53.931 -5.250 -14.799 1.00 30.60 123 SER C C 1
ATOM 4872 O O . SER C 1 126 ? -54.559 -6.220 -14.355 1.00 28.02 123 SER C O 1
ATOM 4875 N N . VAL C 1 127 ? -53.184 -5.310 -15.912 1.00 28.55 124 VAL C N 1
ATOM 4876 C CA . VAL C 1 127 ? -53.036 -6.529 -16.712 1.00 29.29 124 VAL C CA 1
ATOM 4877 C C . VAL C 1 127 ? -51.544 -6.744 -16.914 1.00 33.75 124 VAL C C 1
ATOM 4878 O O . VAL C 1 127 ? -50.872 -5.892 -17.497 1.00 33.78 124 VAL C O 1
ATOM 4882 N N . ILE C 1 128 ? -51.012 -7.854 -16.399 1.00 29.04 125 ILE C N 1
ATOM 4883 C CA . ILE C 1 128 ? -49.607 -8.203 -16.614 1.00 29.07 125 ILE C CA 1
ATOM 4884 C C . ILE C 1 128 ? -49.618 -9.437 -17.513 1.00 31.44 125 ILE C C 1
ATOM 4885 O O . ILE C 1 128 ? -50.354 -10.399 -17.244 1.00 30.78 125 ILE C O 1
ATOM 4890 N N . GLY C 1 129 ? -48.805 -9.390 -18.557 1.00 29.04 126 GLY C N 1
ATOM 4891 C CA . GLY C 1 129 ? -48.635 -10.475 -19.516 1.00 29.28 126 GLY C CA 1
ATOM 4892 C C . GLY C 1 129 ? -47.799 -11.613 -18.961 1.00 32.36 126 GLY C C 1
ATOM 4893 O O . GLY C 1 129 ? -48.026 -12.080 -17.838 1.00 31.20 126 GLY C O 1
ATOM 4894 N N . ASN C 1 130 ? -46.863 -12.102 -19.780 1.00 29.15 127 ASN C N 1
ATOM 4895 C CA . ASN C 1 130 ? -45.990 -13.229 -19.467 1.00 28.90 127 ASN C CA 1
ATOM 4896 C C . ASN C 1 130 ? -44.548 -12.831 -19.370 1.00 31.57 127 ASN C C 1
ATOM 4897 O O . ASN C 1 130 ? -44.111 -11.945 -20.105 1.00 31.95 127 ASN C O 1
ATOM 4902 N N . HIS C 1 131 ? -43.780 -13.521 -18.518 1.00 29.28 128 HIS C N 1
ATOM 4903 C CA . HIS C 1 131 ? -42.319 -13.340 -18.429 1.00 29.63 128 HIS C CA 1
ATOM 4904 C C . HIS C 1 131 ? -41.877 -11.938 -18.017 1.00 32.13 128 HIS C C 1
ATOM 4905 O O . HIS C 1 131 ? -40.762 -11.508 -18.385 1.00 32.15 128 HIS C O 1
ATOM 4912 N N . CYS C 1 132 ? -42.730 -11.247 -17.258 1.00 27.73 129 CYS C N 1
ATOM 4913 C CA . CYS C 1 132 ? -42.427 -9.898 -16.749 1.00 27.95 129 CYS C CA 1
ATOM 4914 C C . CYS C 1 132 ? -41.681 -10.001 -15.448 1.00 31.57 129 CYS C C 1
ATOM 4915 O O . CYS C 1 132 ? -41.811 -10.988 -14.715 1.00 29.57 129 CYS C O 1
ATOM 4918 N N . ILE C 1 133 ? -40.972 -8.913 -15.102 1.00 27.76 130 ILE C N 1
ATOM 4919 C CA . ILE C 1 133 ? -40.288 -8.812 -13.821 1.00 27.63 130 ILE C CA 1
ATOM 4920 C C . ILE C 1 133 ? -40.627 -7.463 -13.249 1.00 30.57 130 ILE C C 1
ATOM 4921 O O . ILE C 1 133 ? -40.302 -6.453 -13.876 1.00 30.84 130 ILE C O 1
ATOM 4926 N N . LEU C 1 134 ? -41.289 -7.438 -12.081 1.00 25.62 131 LEU C N 1
ATOM 4927 C CA . LEU C 1 134 ? -41.575 -6.208 -11.357 1.00 25.11 131 LEU C CA 1
ATOM 4928 C C . LEU C 1 134 ? -40.654 -6.269 -10.159 1.00 27.66 131 LEU C C 1
ATOM 4929 O O . LEU C 1 134 ? -40.856 -7.096 -9.272 1.00 26.76 131 LEU C O 1
ATOM 4934 N N . VAL C 1 135 ? -39.636 -5.408 -10.140 1.00 23.57 132 VAL C N 1
ATOM 4935 C CA . VAL C 1 135 ? -38.605 -5.456 -9.086 1.00 23.06 132 VAL C CA 1
ATOM 4936 C C . VAL C 1 135 ? -39.153 -4.826 -7.810 1.00 22.90 132 VAL C C 1
ATOM 4937 O O . VAL C 1 135 ? -40.217 -4.212 -7.857 1.00 25.92 132 VAL C O 1
ATOM 4941 N N . ASN C 1 136 ? -38.496 -5.074 -6.673 1.00 23.11 133 ASN C N 1
ATOM 4942 C CA . ASN C 1 136 ? -38.927 -4.579 -5.377 1.00 24.56 133 ASN C CA 1
ATOM 4943 C C . ASN C 1 136 ? -39.610 -3.226 -5.402 1.00 26.00 133 ASN C C 1
ATOM 4944 O O . ASN C 1 136 ? -39.054 -2.261 -5.946 1.00 24.40 133 ASN C O 1
ATOM 4949 N N . ASN C 1 137 ? -40.760 -3.141 -4.724 1.00 24.01 134 ASN C N 1
ATOM 4950 C CA . ASN C 1 137 ? -41.460 -1.864 -4.533 1.00 23.46 134 ASN C CA 1
ATOM 4951 C C . ASN C 1 137 ? -41.892 -1.163 -5.812 1.00 25.11 134 ASN C C 1
ATOM 4952 O O . ASN C 1 137 ? -42.273 0.012 -5.750 1.00 26.69 134 ASN C O 1
ATOM 4957 N N . THR C 1 138 ? -41.944 -1.891 -6.942 1.00 22.61 135 THR C N 1
ATOM 4958 C CA . THR C 1 138 ? -42.566 -1.299 -8.147 1.00 23.39 135 THR C CA 1
ATOM 4959 C C . THR C 1 138 ? -44.044 -1.106 -7.810 1.00 27.67 135 THR C C 1
ATOM 4960 O O . THR C 1 138 ? -44.648 -1.999 -7.210 1.00 28.52 135 THR C O 1
ATOM 4964 N N . ALA C 1 139 ? -44.669 -0.013 -8.274 1.00 23.84 136 ALA C N 1
ATOM 4965 C CA . ALA C 1 139 ? -46.077 0.186 -7.961 1.00 23.64 136 ALA C CA 1
ATOM 4966 C C . ALA C 1 139 ? -46.837 0.588 -9.184 1.00 27.52 136 ALA C C 1
ATOM 4967 O O . ALA C 1 139 ? -46.444 1.542 -9.872 1.00 26.93 136 ALA C O 1
ATOM 4969 N N . LEU C 1 140 ? -47.881 -0.183 -9.513 1.00 23.49 137 LEU C N 1
ATOM 4970 C CA . LEU C 1 140 ? -48.739 0.127 -10.666 1.00 23.37 137 LEU C CA 1
ATOM 4971 C C . LEU C 1 140 ? -50.016 0.705 -10.030 1.00 27.34 137 LEU C C 1
ATOM 4972 O O . LEU C 1 140 ? -50.726 -0.018 -9.337 1.00 26.92 137 LEU C O 1
ATOM 4977 N N . ALA C 1 141 ? -50.282 1.997 -10.208 1.00 25.31 138 ALA C N 1
ATOM 4978 C CA . ALA C 1 141 ? -51.430 2.650 -9.558 1.00 26.31 138 ALA C CA 1
ATOM 4979 C C . ALA C 1 141 ? -52.793 1.996 -9.800 1.00 29.88 138 ALA C C 1
ATOM 4980 O O . ALA C 1 141 ? -53.634 1.971 -8.908 1.00 33.00 138 ALA C O 1
ATOM 4982 N N . GLY C 1 142 ? -53.012 1.527 -11.004 1.00 26.42 139 GLY C N 1
ATOM 4983 C CA . GLY C 1 142 ? -54.302 0.951 -11.396 1.00 27.54 139 GLY C CA 1
ATOM 4984 C C . GLY C 1 142 ? -54.510 1.100 -12.879 1.00 30.67 139 GLY C C 1
ATOM 4985 O O . GLY C 1 142 ? -54.015 2.069 -13.483 1.00 29.93 139 GLY C O 1
ATOM 4986 N N . HIS C 1 143 ? -55.220 0.134 -13.491 1.00 27.99 140 HIS C N 1
ATOM 4987 C CA . HIS C 1 143 ? -55.509 0.143 -14.932 1.00 29.04 140 HIS C CA 1
ATOM 4988 C C . HIS C 1 143 ? -54.199 0.158 -15.763 1.00 31.48 140 HIS C C 1
ATOM 4989 O O . HIS C 1 143 ? -54.202 0.696 -16.863 1.00 32.65 140 HIS C O 1
ATOM 4996 N N . VAL C 1 144 ? -53.106 -0.412 -15.249 1.00 27.32 141 VAL C N 1
ATOM 4997 C CA . VAL C 1 144 ? -51.825 -0.435 -15.966 1.00 27.05 141 VAL C CA 1
ATOM 4998 C C . VAL C 1 144 ? -51.734 -1.716 -16.776 1.00 32.59 141 VAL C C 1
ATOM 4999 O O . VAL C 1 144 ? -51.988 -2.786 -16.248 1.00 31.54 141 VAL C O 1
ATOM 5003 N N . HIS C 1 145 ? -51.272 -1.621 -18.014 1.00 29.89 142 HIS C N 1
ATOM 5004 C CA . HIS C 1 145 ? -51.090 -2.801 -18.853 1.00 32.01 142 HIS C CA 1
ATOM 5005 C C . HIS C 1 145 ? -49.586 -3.016 -19.052 1.00 34.34 142 HIS C C 1
ATOM 5006 O O . HIS C 1 145 ? -48.903 -2.105 -19.519 1.00 34.02 142 HIS C O 1
ATOM 5013 N N . VAL C 1 146 ? -49.051 -4.165 -18.587 1.00 28.95 143 VAL C N 1
ATOM 5014 C CA . VAL C 1 146 ? -47.628 -4.513 -18.724 1.00 27.49 143 VAL C CA 1
ATOM 5015 C C . VAL C 1 146 ? -47.523 -5.669 -19.716 1.00 33.57 143 VAL C C 1
ATOM 5016 O O . VAL C 1 146 ? -48.003 -6.766 -19.424 1.00 33.76 143 VAL C O 1
ATOM 5020 N N . ASP C 1 147 ? -46.933 -5.414 -20.899 1.00 31.57 144 ASP C N 1
ATOM 5021 C CA . ASP C 1 147 ? -46.799 -6.439 -21.941 1.00 31.93 144 ASP C CA 1
ATOM 5022 C C . ASP C 1 147 ? -45.605 -7.357 -21.685 1.00 35.21 144 ASP C C 1
ATOM 5023 O O . ASP C 1 147 ? -44.781 -7.094 -20.803 1.00 34.42 144 ASP C O 1
ATOM 5028 N N . ASP C 1 148 ? -45.569 -8.490 -22.396 1.00 31.59 145 ASP C N 1
ATOM 5029 C CA . ASP C 1 148 ? -44.576 -9.544 -22.202 1.00 31.53 145 ASP C CA 1
ATOM 5030 C C . ASP C 1 148 ? -43.125 -9.095 -22.100 1.00 34.46 145 ASP C C 1
ATOM 5031 O O . ASP C 1 148 ? -42.704 -8.224 -22.845 1.00 31.91 145 ASP C O 1
ATOM 5036 N N . TRP C 1 149 ? -42.359 -9.734 -21.202 1.00 31.21 146 TRP C N 1
ATOM 5037 C CA . TRP C 1 149 ? -40.920 -9.543 -21.030 1.00 32.45 146 TRP C CA 1
ATOM 5038 C C . TRP C 1 149 ? -40.488 -8.174 -20.487 1.00 35.32 146 TRP C C 1
ATOM 5039 O O . TRP C 1 149 ? -39.281 -7.940 -20.383 1.00 35.94 146 TRP C O 1
ATOM 5050 N N . ALA C 1 150 ? -41.440 -7.306 -20.093 1.00 30.31 147 ALA C N 1
ATOM 5051 C CA . ALA C 1 150 ? -41.078 -5.991 -19.552 1.00 28.72 147 ALA C CA 1
ATOM 5052 C C . ALA C 1 150 ? -40.394 -6.174 -18.230 1.00 31.94 147 ALA C C 1
ATOM 5053 O O . ALA C 1 150 ? -40.736 -7.086 -17.468 1.00 30.05 147 ALA C O 1
ATOM 5055 N N . ILE C 1 151 ? -39.433 -5.296 -17.943 1.00 28.01 148 ILE C N 1
ATOM 5056 C CA . ILE C 1 151 ? -38.721 -5.320 -16.668 1.00 28.34 148 ILE C CA 1
ATOM 5057 C C . ILE C 1 151 ? -38.868 -3.957 -16.059 1.00 30.51 148 ILE C C 1
ATOM 5058 O O . ILE C 1 151 ? -38.461 -2.988 -16.675 1.00 31.08 148 ILE C O 1
ATOM 5063 N N . LEU C 1 152 ? -39.434 -3.872 -14.864 1.00 27.89 149 LEU C N 1
ATOM 5064 C CA . LEU C 1 152 ? -39.548 -2.573 -14.195 1.00 26.50 149 LEU C CA 1
ATOM 5065 C C . LEU C 1 152 ? -38.605 -2.631 -12.972 1.00 28.93 149 LEU C C 1
ATOM 5066 O O . LEU C 1 152 ? -38.862 -3.391 -12.039 1.00 29.90 149 LEU C O 1
ATOM 5071 N N . SER C 1 153 ? -37.524 -1.842 -12.991 1.00 24.57 150 SER C N 1
ATOM 5072 C CA . SER C 1 153 ? -36.505 -1.867 -11.923 1.00 24.27 150 SER C CA 1
ATOM 5073 C C . SER C 1 153 ? -37.106 -1.385 -10.614 1.00 27.00 150 SER C C 1
ATOM 5074 O O . SER C 1 153 ? -38.220 -0.829 -10.614 1.00 25.90 150 SER C O 1
ATOM 5077 N N . GLY C 1 154 ? -36.410 -1.670 -9.515 1.00 25.69 151 GLY C N 1
ATOM 5078 C CA . GLY C 1 154 ? -36.862 -1.358 -8.168 1.00 26.60 151 GLY C CA 1
ATOM 5079 C C . GLY C 1 154 ? -37.387 0.047 -8.001 1.00 27.67 151 GLY C C 1
ATOM 5080 O O . GLY C 1 154 ? -36.794 1.012 -8.510 1.00 27.46 151 GLY C O 1
ATOM 5081 N N . TYR C 1 155 ? -38.508 0.163 -7.290 1.00 24.39 152 TYR C N 1
ATOM 5082 C CA . TYR C 1 155 ? -39.140 1.435 -6.976 1.00 24.29 152 TYR C CA 1
ATOM 5083 C C . TYR C 1 155 ? -39.640 2.219 -8.211 1.00 26.40 152 TYR C C 1
ATOM 5084 O O . TYR C 1 155 ? -39.729 3.439 -8.175 1.00 28.72 152 TYR C O 1
ATOM 5093 N N . THR C 1 156 ? -39.958 1.510 -9.299 1.00 23.38 153 THR C N 1
ATOM 5094 C CA . THR C 1 156 ? -40.549 2.183 -10.464 1.00 23.44 153 THR C CA 1
ATOM 5095 C C . THR C 1 156 ? -42.012 2.492 -10.102 1.00 26.87 153 THR C C 1
ATOM 5096 O O . THR C 1 156 ? -42.711 1.601 -9.612 1.00 26.77 153 THR C O 1
ATOM 5100 N N . LEU C 1 157 ? -42.495 3.710 -10.442 1.00 25.03 154 LEU C N 1
ATOM 5101 C CA . LEU C 1 157 ? -43.878 4.113 -10.173 1.00 24.84 154 LEU C CA 1
ATOM 5102 C C . LEU C 1 157 ? -44.568 4.269 -11.488 1.00 30.03 154 LEU C C 1
ATOM 5103 O O . LEU C 1 157 ? -44.045 4.952 -12.374 1.00 30.43 154 LEU C O 1
ATOM 5108 N N . VAL C 1 158 ? -45.756 3.672 -11.622 1.00 26.06 155 VAL C N 1
ATOM 5109 C CA . VAL C 1 158 ? -46.496 3.796 -12.869 1.00 25.47 155 VAL C CA 1
ATOM 5110 C C . VAL C 1 158 ? -47.861 4.442 -12.625 1.00 28.64 155 VAL C C 1
ATOM 5111 O O . VAL C 1 158 ? -48.643 3.936 -11.823 1.00 26.35 155 VAL C O 1
ATOM 5115 N N . HIS C 1 159 ? -48.145 5.525 -13.356 1.00 27.34 156 HIS C N 1
ATOM 5116 C CA . HIS C 1 159 ? -49.404 6.273 -13.286 1.00 28.75 156 HIS C CA 1
ATOM 5117 C C . HIS C 1 159 ? -50.552 5.408 -13.797 1.00 30.19 156 HIS C C 1
ATOM 5118 O O . HIS C 1 159 ? -50.355 4.559 -14.668 1.00 29.66 156 HIS C O 1
ATOM 5125 N N . GLN C 1 160 ? -51.760 5.657 -13.301 1.00 28.04 157 GLN C N 1
ATOM 5126 C CA . GLN C 1 160 ? -52.941 4.931 -13.777 1.00 27.20 157 GLN C CA 1
ATOM 5127 C C . GLN C 1 160 ? -53.041 5.062 -15.285 1.00 30.85 157 GLN C C 1
ATOM 5128 O O . GLN C 1 160 ? -52.691 6.113 -15.834 1.00 30.99 157 GLN C O 1
ATOM 5134 N N . TYR C 1 161 ? -53.567 4.014 -15.944 1.00 29.89 158 TYR C N 1
ATOM 5135 C CA . TYR C 1 161 ? -53.851 3.966 -17.384 1.00 30.66 158 TYR C CA 1
ATOM 5136 C C . TYR C 1 161 ? -52.613 3.841 -18.273 1.00 35.73 158 TYR C C 1
ATOM 5137 O O . TYR C 1 161 ? -52.783 3.735 -19.482 1.00 36.84 158 TYR C O 1
ATOM 5146 N N . CYS C 1 162 ? -51.390 3.816 -17.710 1.00 34.13 159 CYS C N 1
ATOM 5147 C CA . CYS C 1 162 ? -50.202 3.681 -18.561 1.00 33.89 159 CYS C CA 1
ATOM 5148 C C . CYS C 1 162 ? -50.055 2.294 -19.117 1.00 35.81 159 CYS C C 1
ATOM 5149 O O . CYS C 1 162 ? -50.514 1.327 -18.502 1.00 32.40 159 CYS C O 1
ATOM 5152 N N . ARG C 1 163 ? -49.425 2.214 -20.295 1.00 31.78 160 ARG C N 1
ATOM 5153 C CA . ARG C 1 163 ? -49.115 0.977 -21.008 1.00 32.08 160 ARG C CA 1
ATOM 5154 C C . ARG C 1 163 ? -47.597 0.859 -21.050 1.00 36.42 160 ARG C C 1
ATOM 5155 O O . ARG C 1 163 ? -46.903 1.812 -21.447 1.00 36.18 160 ARG C O 1
ATOM 5163 N N . ILE C 1 164 ? -47.085 -0.291 -20.595 1.00 31.71 161 ILE C N 1
ATOM 5164 C CA . ILE C 1 164 ? -45.666 -0.621 -20.586 1.00 31.37 161 ILE C CA 1
ATOM 5165 C C . ILE C 1 164 ? -45.487 -1.672 -21.692 1.00 36.03 161 ILE C C 1
ATOM 5166 O O . ILE C 1 164 ? -46.023 -2.775 -21.591 1.00 34.69 161 ILE C O 1
ATOM 5171 N N . GLY C 1 165 ? -44.785 -1.296 -22.755 1.00 33.75 162 GLY C N 1
ATOM 5172 C CA . GLY C 1 165 ? -44.603 -2.138 -23.933 1.00 33.24 162 GLY C CA 1
ATOM 5173 C C . GLY C 1 165 ? -43.784 -3.388 -23.722 1.00 35.66 162 GLY C C 1
ATOM 5174 O O . GLY C 1 165 ? -43.008 -3.487 -22.767 1.00 33.27 162 GLY C O 1
ATOM 5175 N N . ALA C 1 166 ? -43.921 -4.338 -24.641 1.00 32.64 163 ALA C N 1
ATOM 5176 C CA . ALA C 1 166 ? -43.201 -5.608 -24.554 1.00 33.47 163 ALA C CA 1
ATOM 5177 C C . ALA C 1 166 ? -41.690 -5.379 -24.577 1.00 37.73 163 ALA C C 1
ATOM 5178 O O . ALA C 1 166 ? -41.225 -4.509 -25.307 1.00 37.75 163 ALA C O 1
ATOM 5180 N N . HIS C 1 167 ? -40.927 -6.137 -23.770 1.00 34.45 164 HIS C N 1
ATOM 5181 C CA . HIS C 1 167 ? -39.458 -6.050 -23.707 1.00 35.01 164 HIS C CA 1
ATOM 5182 C C . HIS C 1 167 ? -38.913 -4.663 -23.286 1.00 37.80 164 HIS C C 1
ATOM 5183 O O . HIS C 1 167 ? -37.725 -4.397 -23.498 1.00 38.36 164 HIS C O 1
ATOM 5190 N N . SER C 1 168 ? -39.757 -3.788 -22.711 1.00 32.46 165 SER C N 1
ATOM 5191 C CA . SER C 1 168 ? -39.285 -2.462 -22.293 1.00 31.58 165 SER C CA 1
ATOM 5192 C C . SER C 1 168 ? -38.622 -2.577 -20.938 1.00 34.12 165 SER C C 1
ATOM 5193 O O . SER C 1 168 ? -38.696 -3.624 -20.273 1.00 33.17 165 SER C O 1
ATOM 5196 N N . PHE C 1 169 ? -37.935 -1.514 -20.542 1.00 30.64 166 PHE C N 1
ATOM 5197 C CA . PHE C 1 169 ? -37.171 -1.518 -19.303 1.00 29.82 166 PHE C CA 1
ATOM 5198 C C . PHE C 1 169 ? -37.220 -0.158 -18.627 1.00 33.26 166 PHE C C 1
ATOM 5199 O O . PHE C 1 169 ? -37.017 0.841 -19.284 1.00 33.58 166 PHE C O 1
ATOM 5207 N N . SER C 1 170 ? -37.398 -0.129 -17.307 1.00 29.51 167 SER C N 1
ATOM 5208 C CA . SER C 1 170 ? -37.321 1.115 -16.555 1.00 29.07 167 SER C CA 1
ATOM 5209 C C . SER C 1 170 ? -36.153 1.019 -15.580 1.00 32.23 167 SER C C 1
ATOM 5210 O O . SER C 1 170 ? -35.927 -0.038 -15.005 1.00 31.87 167 SER C O 1
ATOM 5213 N N . GLY C 1 171 ? -35.413 2.104 -15.420 1.00 29.31 168 GLY C N 1
ATOM 5214 C CA . GLY C 1 171 ? -34.330 2.193 -14.452 1.00 29.38 168 GLY C CA 1
ATOM 5215 C C . GLY C 1 171 ? -34.903 2.332 -13.056 1.00 31.61 168 GLY C C 1
ATOM 5216 O O . GLY C 1 171 ? -36.096 2.627 -12.886 1.00 30.95 168 GLY C O 1
ATOM 5217 N N . MET C 1 172 ? -34.076 2.089 -12.028 1.00 28.83 169 MET C N 1
ATOM 5218 C CA . MET C 1 172 ? -34.593 2.157 -10.657 1.00 28.76 169 MET C CA 1
ATOM 5219 C C . MET C 1 172 ? -35.127 3.563 -10.347 1.00 31.40 169 MET C C 1
ATOM 5220 O O . MET C 1 172 ? -34.574 4.567 -10.844 1.00 30.91 169 MET C O 1
ATOM 5225 N N . GLY C 1 173 ? -36.207 3.623 -9.583 1.00 29.04 170 GLY C N 1
ATOM 5226 C CA . GLY C 1 173 ? -36.800 4.898 -9.187 1.00 29.02 170 GLY C CA 1
ATOM 5227 C C . GLY C 1 173 ? -37.482 5.684 -10.300 1.00 32.96 170 GLY C C 1
ATOM 5228 O O . GLY C 1 173 ? -37.780 6.857 -10.103 1.00 34.78 170 GLY C O 1
ATOM 5229 N N . SER C 1 174 ? -37.753 5.069 -11.473 1.00 28.18 171 SER C N 1
ATOM 5230 C CA . SER C 1 174 ? -38.411 5.807 -12.577 1.00 27.64 171 SER C CA 1
ATOM 5231 C C . SER C 1 174 ? -39.847 6.128 -12.201 1.00 31.92 171 SER C C 1
ATOM 5232 O O . SER C 1 174 ? -40.485 5.307 -11.542 1.00 32.01 171 SER C O 1
ATOM 5235 N N . ALA C 1 175 ? -40.365 7.317 -12.605 1.00 28.41 172 ALA C N 1
ATOM 5236 C CA . ALA C 1 175 ? -41.754 7.709 -12.350 1.00 29.83 172 ALA C CA 1
ATOM 5237 C C . ALA C 1 175 ? -42.390 7.852 -13.728 1.00 32.97 172 ALA C C 1
ATOM 5238 O O . ALA C 1 175 ? -42.134 8.828 -14.438 1.00 32.99 172 ALA C O 1
ATOM 5240 N N . ILE C 1 176 ? -43.117 6.819 -14.152 1.00 29.59 173 ILE C N 1
ATOM 5241 C CA . ILE C 1 176 ? -43.708 6.752 -15.492 1.00 29.01 173 ILE C CA 1
ATOM 5242 C C . ILE C 1 176 ? -45.111 7.361 -15.528 1.00 32.77 173 ILE C C 1
ATOM 5243 O O . ILE C 1 176 ? -46.018 6.879 -14.836 1.00 29.71 173 ILE C O 1
ATOM 5248 N N . GLY C 1 177 ? -45.280 8.403 -16.343 1.00 30.83 174 GLY C N 1
ATOM 5249 C CA . GLY C 1 177 ? -46.568 9.085 -16.458 1.00 32.04 174 GLY C CA 1
ATOM 5250 C C . GLY C 1 177 ? -47.228 8.942 -17.806 1.00 38.45 174 GLY C C 1
ATOM 5251 O O . GLY C 1 177 ? -48.379 9.346 -17.971 1.00 40.32 174 GLY C O 1
ATOM 5252 N N . LYS C 1 178 ? -46.487 8.418 -18.788 1.00 35.30 175 LYS C N 1
ATOM 5253 C CA . LYS C 1 178 ? -46.954 8.250 -20.168 1.00 35.49 175 LYS C CA 1
ATOM 5254 C C . LYS C 1 178 ? -46.666 6.831 -20.607 1.00 38.42 175 LYS C C 1
ATOM 5255 O O . LYS C 1 178 ? -45.998 6.097 -19.890 1.00 40.51 175 LYS C O 1
ATOM 5261 N N . ASP C 1 179 ? -47.122 6.446 -21.794 1.00 33.31 176 ASP C N 1
ATOM 5262 C CA . ASP C 1 179 ? -46.881 5.095 -22.286 1.00 33.83 176 ASP C CA 1
ATOM 5263 C C . ASP C 1 179 ? -45.416 4.838 -22.622 1.00 38.64 176 ASP C C 1
ATOM 5264 O O . ASP C 1 179 ? -44.710 5.751 -23.060 1.00 39.40 176 ASP C O 1
ATOM 5269 N N . VAL C 1 180 ? -44.951 3.617 -22.359 1.00 33.43 177 VAL C N 1
ATOM 5270 C CA . VAL C 1 180 ? -43.585 3.217 -22.684 1.00 32.26 177 VAL C CA 1
ATOM 5271 C C . VAL C 1 180 ? -43.660 2.300 -23.897 1.00 37.86 177 VAL C C 1
ATOM 5272 O O . VAL C 1 180 ? -44.201 1.193 -23.797 1.00 37.01 177 VAL C O 1
ATOM 5276 N N . PRO C 1 181 ? -43.177 2.737 -25.079 1.00 34.99 178 PRO C N 1
ATOM 5277 C CA . PRO C 1 181 ? -43.250 1.850 -26.243 1.00 34.94 178 PRO C CA 1
ATOM 5278 C C . PRO C 1 181 ? -42.419 0.582 -26.040 1.00 37.51 178 PRO C C 1
ATOM 5279 O O . PRO C 1 181 ? -41.487 0.565 -25.229 1.00 35.86 178 PRO C O 1
ATOM 5283 N N . ALA C 1 182 ? -42.788 -0.482 -26.763 1.00 35.07 179 ALA C N 1
ATOM 5284 C CA . ALA C 1 182 ? -42.094 -1.762 -26.751 1.00 36.00 179 ALA C CA 1
ATOM 5285 C C . ALA C 1 182 ? -40.577 -1.539 -26.949 1.00 40.19 179 ALA C C 1
ATOM 5286 O O . ALA C 1 182 ? -40.186 -0.674 -27.743 1.00 39.80 179 ALA C O 1
ATOM 5288 N N . TYR C 1 183 ? -39.738 -2.287 -26.200 1.00 36.66 180 TYR C N 1
ATOM 5289 C CA . TYR C 1 183 ? -38.256 -2.267 -26.236 1.00 37.61 180 TYR C CA 1
ATOM 5290 C C . TYR C 1 183 ? -37.585 -0.995 -25.688 1.00 40.57 180 TYR C C 1
ATOM 5291 O O . TYR C 1 183 ? -36.369 -0.992 -25.545 1.00 40.60 180 TYR C O 1
ATOM 5300 N N . VAL C 1 184 ? -38.333 0.068 -25.396 1.00 36.54 181 VAL C N 1
ATOM 5301 C CA . VAL C 1 184 ? -37.728 1.333 -24.969 1.00 35.39 181 VAL C CA 1
ATOM 5302 C C . VAL C 1 184 ? -37.216 1.237 -23.542 1.00 38.89 181 VAL C C 1
ATOM 5303 O O . VAL C 1 184 ? -37.833 0.588 -22.689 1.00 38.41 181 VAL C O 1
ATOM 5307 N N . THR C 1 185 ? -36.082 1.896 -23.287 1.00 35.88 182 THR C N 1
ATOM 5308 C CA . THR C 1 185 ? -35.509 1.983 -21.944 1.00 36.04 182 THR C CA 1
ATOM 5309 C C . THR C 1 185 ? -35.798 3.380 -21.438 1.00 38.21 182 THR C C 1
ATOM 5310 O O . THR C 1 185 ? -35.590 4.364 -22.169 1.00 38.88 182 THR C O 1
ATOM 5314 N N . VAL C 1 186 ? -36.349 3.465 -20.226 1.00 32.89 183 VAL C N 1
ATOM 5315 C CA . VAL C 1 186 ? -36.723 4.748 -19.620 1.00 32.43 183 VAL C CA 1
ATOM 5316 C C . VAL C 1 186 ? -36.077 4.895 -18.253 1.00 37.13 183 VAL C C 1
ATOM 5317 O O . VAL C 1 186 ? -35.888 3.896 -17.546 1.00 35.71 183 VAL C O 1
ATOM 5321 N N . PHE C 1 187 ? -35.743 6.144 -17.875 1.00 34.89 184 PHE C N 1
ATOM 5322 C CA . PHE C 1 187 ? -35.073 6.435 -16.605 1.00 35.24 184 PHE C CA 1
ATOM 5323 C C . PHE C 1 187 ? -35.525 7.745 -16.022 1.00 38.70 184 PHE C C 1
ATOM 5324 O O . PHE C 1 187 ? -35.816 8.678 -16.766 1.00 38.40 184 PHE C O 1
ATOM 5332 N N . GLY C 1 188 ? -35.460 7.834 -14.699 1.00 36.16 185 GLY C N 1
ATOM 5333 C CA . GLY C 1 188 ? -35.684 9.065 -13.958 1.00 36.11 185 GLY C CA 1
ATOM 5334 C C . GLY C 1 188 ? -37.084 9.405 -13.515 1.00 39.30 185 GLY C C 1
ATOM 5335 O O . GLY C 1 188 ? -38.050 8.709 -13.826 1.00 38.28 185 GLY C O 1
ATOM 5336 N N . ASN C 1 189 ? -37.183 10.523 -12.803 1.00 36.65 186 ASN C N 1
ATOM 5337 C CA . ASN C 1 189 ? -38.425 11.069 -12.286 1.00 37.34 186 ASN C CA 1
ATOM 5338 C C . ASN C 1 189 ? -38.500 12.563 -12.687 1.00 43.70 186 ASN C C 1
ATOM 5339 O O . ASN C 1 189 ? -37.824 13.375 -12.043 1.00 42.06 186 ASN C O 1
ATOM 5344 N N . PRO C 1 190 ? -39.302 12.950 -13.722 1.00 39.81 187 PRO C N 1
ATOM 5345 C CA . PRO C 1 190 ? -40.166 12.086 -14.568 1.00 38.79 187 PRO C CA 1
ATOM 5346 C C . PRO C 1 190 ? -39.384 11.219 -15.562 1.00 40.75 187 PRO C C 1
ATOM 5347 O O . PRO C 1 190 ? -38.310 11.614 -16.018 1.00 40.14 187 PRO C O 1
ATOM 5351 N N . ALA C 1 191 ? -39.917 10.045 -15.908 1.00 37.23 188 ALA C N 1
ATOM 5352 C CA . ALA C 1 191 ? -39.214 9.131 -16.815 1.00 36.78 188 ALA C CA 1
ATOM 5353 C C . ALA C 1 191 ? -38.926 9.719 -18.188 1.00 41.00 188 ALA C C 1
ATOM 5354 O O . ALA C 1 191 ? -39.760 10.447 -18.738 1.00 41.94 188 ALA C O 1
ATOM 5356 N N . GLU C 1 192 ? -37.741 9.424 -18.723 1.00 36.85 189 GLU C N 1
ATOM 5357 C CA . GLU C 1 192 ? -37.346 9.878 -20.057 1.00 38.64 189 GLU C CA 1
ATOM 5358 C C . GLU C 1 192 ? -36.838 8.681 -20.828 1.00 42.41 189 GLU C C 1
ATOM 5359 O O . GLU C 1 192 ? -36.161 7.831 -20.246 1.00 40.80 189 GLU C O 1
ATOM 5365 N N . ALA C 1 193 ? -37.095 8.653 -22.146 1.00 39.53 190 ALA C N 1
ATOM 5366 C CA . ALA C 1 193 ? -36.608 7.594 -23.031 1.00 38.96 190 ALA C CA 1
ATOM 5367 C C . ALA C 1 193 ? -35.120 7.801 -23.226 1.00 44.17 190 ALA C C 1
ATOM 5368 O O . ALA C 1 193 ? -34.674 8.939 -23.465 1.00 44.00 190 ALA C O 1
ATOM 5370 N N . ARG C 1 194 ? -34.351 6.713 -23.135 1.00 40.05 191 ARG C N 1
ATOM 5371 C CA . ARG C 1 194 ? -32.913 6.766 -23.347 1.00 40.93 191 ARG C CA 1
ATOM 5372 C C . ARG C 1 194 ? -32.496 5.958 -24.579 1.00 46.54 191 ARG C C 1
ATOM 5373 O O . ARG C 1 194 ? -31.761 6.473 -25.427 1.00 46.80 191 ARG C O 1
ATOM 5381 N N . SER C 1 195 ? -32.913 4.685 -24.661 1.00 42.68 192 SER C N 1
ATOM 5382 C CA . SER C 1 195 ? -32.488 3.822 -25.765 1.00 42.41 192 SER C CA 1
ATOM 5383 C C . SER C 1 195 ? -33.451 2.634 -25.943 1.00 47.25 192 SER C C 1
ATOM 5384 O O . SER C 1 195 ? -34.609 2.726 -25.539 1.00 45.18 192 SER C O 1
ATOM 5387 N N . MET C 1 196 ? -32.985 1.559 -26.610 1.00 46.67 193 MET C N 1
ATOM 5388 C CA . MET C 1 196 ? -33.709 0.311 -26.818 1.00 47.80 193 MET C CA 1
ATOM 5389 C C . MET C 1 196 ? -33.042 -0.746 -25.939 1.00 48.96 193 MET C C 1
ATOM 5390 O O . MET C 1 196 ? -31.850 -0.631 -25.630 1.00 47.15 193 MET C O 1
ATOM 5395 N N . ASN C 1 197 ? -33.802 -1.786 -25.568 1.00 44.52 194 ASN C N 1
ATOM 5396 C CA . ASN C 1 197 ? -33.347 -2.896 -24.743 1.00 44.67 194 ASN C CA 1
ATOM 5397 C C . ASN C 1 197 ? -32.635 -3.923 -25.637 1.00 50.20 194 ASN C C 1
ATOM 5398 O O . ASN C 1 197 ? -33.182 -4.986 -25.934 1.00 49.70 194 ASN C O 1
ATOM 5403 N N . PHE C 1 198 ? -31.420 -3.586 -26.099 1.00 48.11 195 PHE C N 1
ATOM 5404 C CA . PHE C 1 198 ? -30.644 -4.482 -26.964 1.00 48.47 195 PHE C CA 1
ATOM 5405 C C . PHE C 1 198 ? -30.232 -5.769 -26.262 1.00 53.97 195 PHE C C 1
ATOM 5406 O O . PHE C 1 198 ? -30.220 -6.823 -26.900 1.00 53.99 195 PHE C O 1
ATOM 5414 N N . GLU C 1 199 ? -29.936 -5.696 -24.949 1.00 52.98 196 GLU C N 1
ATOM 5415 C CA . GLU C 1 199 ? -29.595 -6.873 -24.138 1.00 54.33 196 GLU C CA 1
ATOM 5416 C C . GLU C 1 199 ? -30.739 -7.900 -24.148 1.00 58.94 196 GLU C C 1
ATOM 5417 O O . GLU C 1 199 ? -30.494 -9.083 -24.391 1.00 59.39 196 GLU C O 1
ATOM 5423 N N . GLY C 1 200 ? -31.971 -7.424 -23.951 1.00 54.79 197 GLY C N 1
ATOM 5424 C CA . GLY C 1 200 ? -33.171 -8.251 -23.988 1.00 54.20 197 GLY C CA 1
ATOM 5425 C C . GLY C 1 200 ? -33.382 -8.898 -25.345 1.00 57.68 197 GLY C C 1
ATOM 5426 O O . GLY C 1 200 ? -33.732 -10.079 -25.419 1.00 58.83 197 GLY C O 1
ATOM 5427 N N . MET C 1 201 ? -33.144 -8.133 -26.429 1.00 52.03 198 MET C N 1
ATOM 5428 C CA . MET C 1 201 ? -33.257 -8.609 -27.810 1.00 52.05 198 MET C CA 1
ATOM 5429 C C . MET C 1 201 ? -32.292 -9.777 -28.060 1.00 58.53 198 MET C C 1
ATOM 5430 O O . MET C 1 201 ? -32.685 -10.759 -28.682 1.00 58.25 198 MET C O 1
ATOM 5435 N N . ARG C 1 202 ? -31.044 -9.669 -27.559 1.00 57.10 199 ARG C N 1
ATOM 5436 C CA . ARG C 1 202 ? -30.008 -10.705 -27.715 1.00 57.62 199 ARG C CA 1
ATOM 5437 C C . ARG C 1 202 ? -30.353 -11.963 -26.918 1.00 62.57 199 ARG C C 1
ATOM 5438 O O . ARG C 1 202 ? -30.177 -13.070 -27.433 1.00 62.17 199 ARG C O 1
ATOM 5446 N N . ARG C 1 203 ? -30.898 -11.793 -25.686 1.00 59.48 200 ARG C N 1
ATOM 5447 C CA . ARG C 1 203 ? -31.332 -12.900 -24.813 1.00 59.19 200 ARG C CA 1
ATOM 5448 C C . ARG C 1 203 ? -32.459 -13.715 -25.463 1.00 65.50 200 ARG C C 1
ATOM 5449 O O . ARG C 1 203 ? -32.565 -14.917 -25.207 1.00 65.91 200 ARG C O 1
ATOM 5457 N N . ARG C 1 204 ? -33.278 -13.061 -26.318 1.00 62.87 201 ARG C N 1
ATOM 5458 C CA . ARG C 1 204 ? -34.389 -13.685 -27.043 1.00 63.21 201 ARG C CA 1
ATOM 5459 C C . ARG C 1 204 ? -33.972 -14.281 -28.381 1.00 69.54 201 ARG C C 1
ATOM 5460 O O . ARG C 1 204 ? -34.805 -14.865 -29.079 1.00 69.82 201 ARG C O 1
ATOM 5468 N N . GLY C 1 205 ? -32.695 -14.128 -28.725 1.00 67.38 202 GLY C N 1
ATOM 5469 C CA . GLY C 1 205 ? -32.135 -14.647 -29.966 1.00 67.99 202 GLY 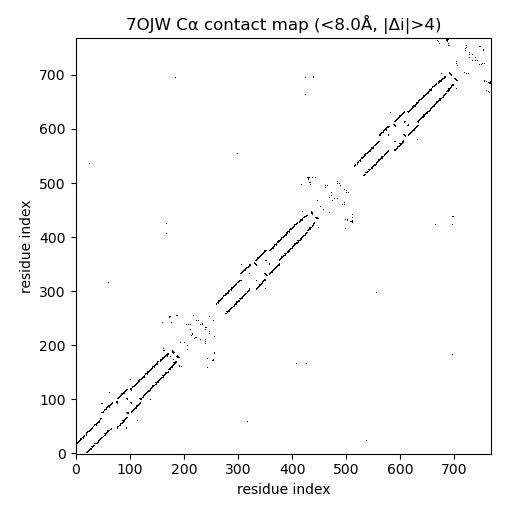C CA 1
ATOM 5470 C C . GLY C 1 205 ? -32.590 -13.917 -31.213 1.00 73.05 202 GLY C C 1
ATOM 5471 O O . GLY C 1 205 ? -32.738 -14.545 -32.268 1.00 73.20 202 GLY C O 1
ATOM 5472 N N . PHE C 1 206 ? -32.811 -12.586 -31.109 1.00 69.08 203 PHE C N 1
ATOM 5473 C CA . PHE C 1 206 ? -33.209 -11.746 -32.247 1.00 69.01 203 PHE C CA 1
ATOM 5474 C C . PHE C 1 206 ? -32.058 -11.714 -33.259 1.00 73.63 203 PHE C C 1
ATOM 5475 O O . PHE C 1 206 ? -30.891 -11.670 -32.855 1.00 72.60 203 PHE C O 1
ATOM 5483 N N . SER C 1 207 ? -32.382 -11.729 -34.562 1.00 71.12 204 SER C N 1
ATOM 5484 C CA . SER C 1 207 ? -31.379 -11.669 -35.626 1.00 71.81 204 SER C CA 1
ATOM 5485 C C . SER C 1 207 ? -30.674 -10.306 -35.642 1.00 77.20 204 SER C C 1
ATOM 5486 O O . SER C 1 207 ? -31.172 -9.349 -35.037 1.00 76.79 204 SER C O 1
ATOM 5489 N N . SER C 1 208 ? -29.517 -10.225 -36.328 1.00 74.77 205 SER C N 1
ATOM 5490 C CA . SER C 1 208 ? -28.732 -8.992 -36.459 1.00 75.16 205 SER C CA 1
ATOM 5491 C C . SER C 1 208 ? -29.521 -7.913 -37.218 1.00 80.46 205 SER C C 1
ATOM 5492 O O . SER C 1 208 ? -29.397 -6.727 -36.894 1.00 80.40 205 SER C O 1
ATOM 5495 N N . GLU C 1 209 ? -30.339 -8.338 -38.214 1.00 77.03 206 GLU C N 1
ATOM 5496 C CA . GLU C 1 209 ? -31.191 -7.464 -39.023 1.00 76.79 206 GLU C CA 1
ATOM 5497 C C . GLU C 1 209 ? -32.311 -6.868 -38.165 1.00 78.82 206 GLU C C 1
ATOM 5498 O O . GLU C 1 209 ? -32.549 -5.664 -38.234 1.00 78.46 206 GLU C O 1
ATOM 5504 N N . ALA C 1 210 ? -32.977 -7.708 -37.342 1.00 74.09 207 ALA C N 1
ATOM 5505 C CA . ALA C 1 210 ? -34.059 -7.298 -36.446 1.00 73.03 207 ALA C CA 1
ATOM 5506 C C . ALA C 1 210 ? -33.560 -6.280 -35.411 1.00 75.42 207 ALA C C 1
ATOM 5507 O O . ALA C 1 210 ? -34.225 -5.265 -35.200 1.00 75.06 207 ALA C O 1
ATOM 5509 N N . ILE C 1 211 ? -32.367 -6.531 -34.809 1.00 70.59 208 ILE C N 1
ATOM 5510 C CA . ILE C 1 211 ? -31.723 -5.643 -33.830 1.00 69.61 208 ILE C CA 1
ATOM 5511 C C . ILE C 1 211 ? -31.355 -4.294 -34.481 1.00 73.65 208 ILE C C 1
ATOM 5512 O O . ILE C 1 211 ? -31.497 -3.250 -33.837 1.00 72.74 208 ILE C O 1
ATOM 5517 N N . HIS C 1 212 ? -30.921 -4.317 -35.762 1.00 70.85 209 HIS C N 1
ATOM 5518 C CA . HIS C 1 212 ? -30.558 -3.099 -36.490 1.00 71.33 209 HIS C CA 1
ATOM 5519 C C . HIS C 1 212 ? -31.775 -2.282 -36.923 1.00 73.39 209 HIS C C 1
ATOM 5520 O O . HIS C 1 212 ? -31.734 -1.057 -36.829 1.00 73.79 209 HIS C O 1
ATOM 5527 N N . ALA C 1 213 ? -32.849 -2.947 -37.393 1.00 68.38 210 ALA C N 1
ATOM 5528 C CA . ALA C 1 213 ? -34.097 -2.288 -37.802 1.00 67.70 210 ALA C CA 1
ATOM 5529 C C . ALA C 1 213 ? -34.782 -1.591 -36.604 1.00 69.23 210 ALA C C 1
ATOM 5530 O O . ALA C 1 213 ? -35.393 -0.538 -36.781 1.00 68.40 210 ALA C O 1
ATOM 5532 N N . LEU C 1 214 ? -34.648 -2.162 -35.388 1.00 64.20 211 LEU C N 1
ATOM 5533 C CA . LEU C 1 214 ? -35.202 -1.576 -34.171 1.00 62.54 211 LEU C CA 1
ATOM 5534 C C . LEU C 1 214 ? -34.408 -0.332 -33.738 1.00 66.11 211 LEU C C 1
ATOM 5535 O O . LEU C 1 214 ? -35.018 0.653 -33.331 1.00 64.23 211 LEU C O 1
ATOM 5540 N N . ARG C 1 215 ? -33.062 -0.344 -33.911 1.00 64.75 212 ARG C N 1
ATOM 5541 C CA . ARG C 1 215 ? -32.196 0.815 -33.627 1.00 64.99 212 ARG C CA 1
ATOM 5542 C C . ARG C 1 215 ? -32.549 1.971 -34.595 1.00 68.59 212 ARG C C 1
ATOM 5543 O O . ARG C 1 215 ? -32.553 3.136 -34.184 1.00 68.09 212 ARG C O 1
ATOM 5551 N N . ARG C 1 216 ? -32.877 1.634 -35.860 1.00 64.76 213 ARG C N 1
ATOM 5552 C CA . ARG C 1 216 ? -33.289 2.605 -36.880 1.00 64.80 213 ARG C CA 1
ATOM 5553 C C . ARG C 1 216 ? -34.640 3.206 -36.487 1.00 67.23 213 ARG C C 1
ATOM 5554 O O . ARG C 1 216 ? -34.828 4.420 -36.601 1.00 67.57 213 ARG C O 1
ATOM 5562 N N . ALA C 1 217 ? -35.560 2.347 -36.001 1.00 60.97 214 ALA C N 1
ATOM 5563 C CA . ALA C 1 217 ? -36.914 2.692 -35.565 1.00 59.36 214 ALA C CA 1
ATOM 5564 C C . ALA C 1 217 ? -36.914 3.697 -34.403 1.00 60.12 214 ALA C C 1
ATOM 5565 O O . ALA C 1 217 ? -37.706 4.644 -34.422 1.00 59.52 214 ALA C O 1
ATOM 5567 N N . TYR C 1 218 ? -36.009 3.508 -33.415 1.00 54.28 215 TYR C N 1
ATOM 5568 C CA . TYR C 1 218 ? -35.864 4.400 -32.259 1.00 52.99 215 TYR C CA 1
ATOM 5569 C C . TYR C 1 218 ? -35.486 5.810 -32.719 1.00 59.19 215 TYR C C 1
ATOM 5570 O O . TYR C 1 218 ? -36.010 6.791 -32.186 1.00 58.46 215 TYR C O 1
ATOM 5579 N N . LYS C 1 219 ? -34.539 5.897 -33.683 1.00 56.84 216 LYS C N 1
ATOM 5580 C CA . LYS C 1 219 ? -34.034 7.154 -34.228 1.00 57.03 216 LYS C CA 1
ATOM 5581 C C . LYS C 1 219 ? -35.125 7.923 -34.965 1.00 61.01 216 LYS C C 1
ATOM 5582 O O . LYS C 1 219 ? -35.253 9.129 -34.762 1.00 61.20 216 LYS C O 1
ATOM 5588 N N . VAL C 1 220 ? -35.961 7.210 -35.740 1.00 57.46 217 VAL C N 1
ATOM 5589 C CA . VAL C 1 220 ? -37.101 7.753 -36.484 1.00 57.44 217 VAL C CA 1
ATOM 5590 C C . VAL C 1 220 ? -38.101 8.424 -35.518 1.00 60.95 217 VAL C C 1
ATOM 5591 O O . VAL C 1 220 ? -38.566 9.530 -35.794 1.00 61.78 217 VAL C O 1
ATOM 5595 N N . VAL C 1 221 ? -38.380 7.780 -34.366 1.00 55.84 218 VAL C N 1
ATOM 5596 C CA . VAL C 1 221 ? -39.336 8.272 -33.373 1.00 53.77 218 VAL C CA 1
ATOM 5597 C C . VAL C 1 221 ? -38.762 9.358 -32.441 1.00 55.89 218 VAL C C 1
ATOM 5598 O O . VAL C 1 221 ? -39.473 10.313 -32.124 1.00 55.31 218 VAL C O 1
ATOM 5602 N N . TYR C 1 222 ? -37.509 9.204 -31.983 1.00 52.28 219 TYR C N 1
ATOM 5603 C CA . TYR C 1 222 ? -36.923 10.082 -30.967 1.00 52.03 219 TYR C CA 1
ATOM 5604 C C . TYR C 1 222 ? -35.761 11.010 -31.351 1.00 60.48 219 TYR C C 1
ATOM 5605 O O . TYR C 1 222 ? -35.382 11.839 -30.514 1.00 60.47 219 TYR C O 1
ATOM 5614 N N . ARG C 1 223 ? -35.135 10.832 -32.530 1.00 59.15 220 ARG C N 1
ATOM 5615 C CA . ARG C 1 223 ? -33.922 11.585 -32.858 1.00 60.39 220 ARG C CA 1
ATOM 5616 C C . ARG C 1 223 ? -33.963 12.433 -34.124 1.00 69.14 220 ARG C C 1
ATOM 5617 O O . ARG C 1 223 ? -33.030 13.204 -34.360 1.00 69.25 220 ARG C O 1
ATOM 5625 N N . GLN C 1 224 ? -35.000 12.268 -34.955 1.00 67.80 221 GLN C N 1
ATOM 5626 C CA . GLN C 1 224 ? -35.076 12.945 -36.244 1.00 68.02 221 GLN C CA 1
ATOM 5627 C C . GLN C 1 224 ? -36.139 14.062 -36.313 1.00 74.35 221 GLN C C 1
ATOM 5628 O O . GLN C 1 224 ? -36.611 14.400 -37.403 1.00 74.19 221 GLN C O 1
ATOM 5634 N N . GLY C 1 225 ? -36.472 14.635 -35.151 1.00 72.47 222 GLY C N 1
ATOM 5635 C CA . GLY C 1 225 ? -37.433 15.727 -34.991 1.00 72.94 222 GLY C CA 1
ATOM 5636 C C . GLY C 1 225 ? -38.814 15.526 -35.588 1.00 78.80 222 GLY C C 1
ATOM 5637 O O . GLY C 1 225 ? -39.505 16.509 -35.871 1.00 78.70 222 GLY C O 1
ATOM 5638 N N . HIS C 1 226 ? -39.228 14.259 -35.793 1.00 76.39 223 HIS C N 1
ATOM 5639 C CA . HIS C 1 226 ? -40.532 13.918 -36.364 1.00 76.89 223 HIS C CA 1
ATOM 5640 C C . HIS C 1 226 ? -41.621 13.924 -35.300 1.00 81.24 223 HIS C C 1
ATOM 5641 O O . HIS C 1 226 ? -41.363 13.589 -34.140 1.00 80.56 223 HIS C O 1
ATOM 5648 N N . THR C 1 227 ? -42.861 14.226 -35.722 1.00 77.93 224 THR C N 1
ATOM 5649 C CA . THR C 1 227 ? -44.040 14.153 -34.864 1.00 77.63 224 THR C CA 1
ATOM 5650 C C . THR C 1 227 ? -44.433 12.666 -34.846 1.00 80.88 224 THR C C 1
ATOM 5651 O O . THR C 1 227 ? -43.987 11.915 -35.720 1.00 80.92 224 THR C O 1
ATOM 5655 N N . VAL C 1 228 ? -45.262 12.244 -33.873 1.00 75.94 225 VAL C N 1
ATOM 5656 C CA . VAL C 1 228 ? -45.713 10.853 -33.737 1.00 75.15 225 VAL C CA 1
ATOM 5657 C C . VAL C 1 228 ? -46.380 10.349 -35.038 1.00 79.29 225 VAL C C 1
ATOM 5658 O O . VAL C 1 228 ? -46.030 9.268 -35.519 1.00 78.32 225 VAL C O 1
ATOM 5662 N N . GLU C 1 229 ? -47.273 11.169 -35.630 1.00 76.71 226 GLU C N 1
ATOM 5663 C CA . GLU C 1 229 ? -47.981 10.870 -36.884 1.00 76.93 226 GLU C CA 1
ATOM 5664 C C . GLU C 1 229 ? -47.006 10.676 -38.057 1.00 80.08 226 GLU C C 1
ATOM 5665 O O . GLU C 1 229 ? -47.226 9.799 -38.896 1.00 79.88 226 GLU C O 1
ATOM 5671 N N . GLU C 1 230 ? -45.928 11.490 -38.099 1.00 76.14 227 GLU C N 1
ATOM 5672 C CA . GLU C 1 230 ? -44.873 11.437 -39.116 1.00 75.95 227 GLU C CA 1
ATOM 5673 C C . GLU C 1 230 ? -43.995 10.199 -38.927 1.00 78.76 227 GLU C C 1
ATOM 5674 O O . GLU C 1 230 ? -43.638 9.546 -39.910 1.00 77.62 227 GLU C O 1
ATOM 5680 N N . ALA C 1 231 ? -43.647 9.883 -37.658 1.00 75.08 228 ALA C N 1
ATOM 5681 C CA . ALA C 1 231 ? -42.827 8.730 -37.296 1.00 74.51 228 ALA C CA 1
ATOM 5682 C C . ALA C 1 231 ? -43.546 7.419 -37.626 1.00 78.02 228 ALA C C 1
ATOM 5683 O O . ALA C 1 231 ? -42.926 6.531 -38.208 1.00 77.75 228 ALA C O 1
ATOM 5685 N N . LEU C 1 232 ? -44.862 7.326 -37.319 1.00 74.29 229 LEU C N 1
ATOM 5686 C CA . LEU C 1 232 ? -45.690 6.146 -37.599 1.00 74.38 229 LEU C CA 1
ATOM 5687 C C . LEU C 1 232 ? -45.748 5.820 -39.091 1.00 80.10 229 LEU C C 1
ATOM 5688 O O . LEU C 1 232 ? -45.802 4.643 -39.457 1.00 79.12 229 LEU C O 1
ATOM 5693 N N . ALA C 1 233 ? -45.720 6.867 -39.947 1.00 78.91 230 ALA C N 1
ATOM 5694 C CA . ALA C 1 233 ? -45.725 6.743 -41.401 1.00 79.48 230 ALA C CA 1
ATOM 5695 C C . ALA C 1 233 ? -44.392 6.178 -41.907 1.00 85.03 230 ALA C C 1
ATOM 5696 O O . ALA C 1 233 ? -44.395 5.268 -42.734 1.00 85.03 230 ALA C O 1
ATOM 5698 N N . GLU C 1 234 ? -43.262 6.695 -41.387 1.00 82.91 231 GLU C N 1
ATOM 5699 C CA . GLU C 1 234 ? -41.910 6.266 -41.763 1.00 83.42 231 GLU C CA 1
ATOM 5700 C C . GLU C 1 234 ? -41.568 4.838 -41.279 1.00 87.94 231 GLU C C 1
ATOM 5701 O O . GLU C 1 234 ? -40.659 4.210 -41.833 1.00 87.96 231 GLU C O 1
ATOM 5707 N N . LEU C 1 235 ? -42.300 4.328 -40.262 1.00 84.04 232 LEU C N 1
ATOM 5708 C CA . LEU C 1 235 ? -42.112 2.987 -39.694 1.00 83.80 232 LEU C CA 1
ATOM 5709 C C . LEU C 1 235 ? -42.886 1.895 -40.435 1.00 87.99 232 LEU C C 1
ATOM 5710 O O . LEU C 1 235 ? -42.526 0.723 -40.306 1.00 87.41 232 LEU C O 1
ATOM 5715 N N . ALA C 1 236 ? -43.967 2.272 -41.163 1.00 84.89 233 ALA C N 1
ATOM 5716 C CA . ALA C 1 236 ? -44.886 1.380 -41.889 1.00 84.83 233 ALA C CA 1
ATOM 5717 C C . ALA C 1 236 ? -44.210 0.316 -42.758 1.00 89.00 233 ALA C C 1
ATOM 5718 O O . ALA C 1 236 ? -44.617 -0.848 -42.710 1.00 87.91 233 ALA C O 1
ATOM 5720 N N . GLU C 1 237 ? -43.179 0.710 -43.536 1.00 86.62 234 GLU C N 1
ATOM 5721 C CA . GLU C 1 237 ? -42.424 -0.189 -44.413 1.00 86.76 234 GLU C CA 1
ATOM 5722 C C . GLU C 1 237 ? -41.609 -1.206 -43.593 1.00 90.01 234 GLU C C 1
ATOM 5723 O O . GLU C 1 237 ? -41.687 -2.407 -43.868 1.00 89.72 234 GLU C O 1
ATOM 5729 N N . SER C 1 238 ? -40.867 -0.723 -42.571 1.00 85.37 235 SER C N 1
ATOM 5730 C CA . SER C 1 238 ? -40.045 -1.549 -41.682 1.00 84.73 235 SER C CA 1
ATOM 5731 C C . SER C 1 238 ? -40.883 -2.525 -40.840 1.00 87.76 235 SER C C 1
ATOM 5732 O O . SER C 1 238 ? -40.442 -3.651 -40.596 1.00 87.40 235 SER C O 1
ATOM 5735 N N . ALA C 1 239 ? -42.088 -2.092 -40.415 1.00 83.47 236 ALA C N 1
ATOM 5736 C CA . ALA C 1 239 ? -43.041 -2.883 -39.631 1.00 83.05 236 ALA C CA 1
ATOM 5737 C C . ALA C 1 239 ? -43.599 -4.056 -40.446 1.00 87.37 236 ALA C C 1
ATOM 5738 O O . ALA C 1 239 ? -43.850 -5.127 -39.886 1.00 87.07 236 ALA C O 1
ATOM 5740 N N . ALA C 1 240 ? -43.788 -3.846 -41.765 1.00 84.15 237 ALA C N 1
ATOM 5741 C CA . ALA C 1 240 ? -44.293 -4.856 -42.697 1.00 83.70 237 ALA C CA 1
ATOM 5742 C C . ALA C 1 240 ? -43.281 -5.995 -42.887 1.00 86.92 237 ALA C C 1
ATOM 5743 O O . ALA C 1 240 ? -43.688 -7.156 -42.961 1.00 86.83 237 ALA C O 1
ATOM 5745 N N . GLN C 1 241 ? -41.971 -5.662 -42.936 1.00 82.10 238 GLN C N 1
ATOM 5746 C CA . GLN C 1 241 ? -40.887 -6.629 -43.123 1.00 81.40 238 GLN C CA 1
ATOM 5747 C C . GLN C 1 241 ? -40.496 -7.342 -41.828 1.00 83.49 238 GLN C C 1
ATOM 5748 O O . GLN C 1 241 ? -40.264 -8.553 -41.855 1.00 83.46 238 GLN C O 1
ATOM 5754 N N . PHE C 1 242 ? -40.402 -6.596 -40.706 1.00 77.80 239 PHE C N 1
ATOM 5755 C CA . PHE C 1 242 ? -40.002 -7.142 -39.407 1.00 76.09 239 PHE C CA 1
ATOM 5756 C C . PHE C 1 242 ? -41.139 -7.125 -38.373 1.00 77.09 239 PHE C C 1
ATOM 5757 O O . PHE C 1 242 ? -41.560 -6.039 -37.958 1.00 76.27 239 PHE C O 1
ATOM 5765 N N . PRO C 1 243 ? -41.610 -8.313 -37.905 1.00 71.79 240 PRO C N 1
ATOM 5766 C CA . PRO C 1 243 ? -42.687 -8.339 -36.890 1.00 70.77 240 PRO C CA 1
ATOM 5767 C C . PRO C 1 243 ? -42.342 -7.649 -35.568 1.00 73.17 240 PRO C C 1
ATOM 5768 O O . PRO C 1 243 ? -43.252 -7.218 -34.863 1.00 72.75 240 PRO C O 1
ATOM 5772 N N . GLU C 1 244 ? -41.043 -7.549 -35.227 1.00 68.56 241 GLU C N 1
ATOM 5773 C CA . GLU C 1 244 ? -40.589 -6.887 -33.996 1.00 67.86 241 GLU C CA 1
ATOM 5774 C C . GLU C 1 244 ? -40.708 -5.362 -34.095 1.00 68.76 241 GLU C C 1
ATOM 5775 O O . GLU C 1 244 ? -40.988 -4.712 -33.092 1.00 67.94 241 GLU C O 1
ATOM 5781 N N . VAL C 1 245 ? -40.546 -4.801 -35.311 1.00 63.94 242 VAL C N 1
ATOM 5782 C CA . VAL C 1 245 ? -40.715 -3.368 -35.583 1.00 63.13 242 VAL C CA 1
ATOM 5783 C C . VAL C 1 245 ? -42.229 -3.056 -35.575 1.00 65.01 242 VAL C C 1
ATOM 5784 O O . VAL C 1 245 ? -42.624 -1.959 -35.171 1.00 64.24 242 VAL C O 1
ATOM 5788 N N . ALA C 1 246 ? -43.068 -4.052 -35.959 1.00 60.52 243 ALA C N 1
ATOM 5789 C CA . ALA C 1 246 ? -44.533 -3.955 -35.928 1.00 59.64 243 ALA C CA 1
ATOM 5790 C C . ALA C 1 246 ? -44.992 -3.845 -34.484 1.00 61.15 243 ALA C C 1
ATOM 5791 O O . ALA C 1 246 ? -45.876 -3.040 -34.205 1.00 61.79 243 ALA C O 1
ATOM 5793 N N . VAL C 1 247 ? -44.340 -4.600 -33.557 1.00 53.83 244 VAL C N 1
ATOM 5794 C CA . VAL C 1 247 ? -44.602 -4.577 -32.114 1.00 52.17 244 VAL C CA 1
ATOM 5795 C C . VAL C 1 247 ? -44.290 -3.161 -31.567 1.00 54.01 244 VAL C C 1
ATOM 5796 O O . VAL C 1 247 ? -45.075 -2.623 -30.777 1.00 51.73 244 VAL C O 1
ATOM 5800 N N . PHE C 1 248 ? -43.186 -2.543 -32.050 1.00 51.25 245 PHE C N 1
ATOM 5801 C CA . PHE C 1 248 ? -42.768 -1.183 -31.669 1.00 50.84 245 PHE C CA 1
ATOM 5802 C C . PHE C 1 248 ? -43.793 -0.144 -32.177 1.00 54.82 245 PHE C C 1
ATOM 5803 O O . PHE C 1 248 ? -44.286 0.676 -31.396 1.00 52.72 245 PHE C O 1
ATOM 5811 N N . ARG C 1 249 ? -44.126 -0.217 -33.478 1.00 52.99 246 ARG C N 1
ATOM 5812 C CA . ARG C 1 249 ? -45.098 0.652 -34.148 1.00 53.36 246 ARG C CA 1
ATOM 5813 C C . ARG C 1 249 ? -46.481 0.567 -33.478 1.00 56.86 246 ARG C C 1
ATOM 5814 O O . ARG C 1 249 ? -47.065 1.607 -33.178 1.00 57.29 246 ARG C O 1
ATOM 5822 N N . ASP C 1 250 ? -46.975 -0.667 -33.207 1.00 52.46 247 ASP C N 1
ATOM 5823 C CA . ASP C 1 250 ? -48.273 -0.917 -32.582 1.00 51.50 247 ASP C CA 1
ATOM 5824 C C . ASP C 1 250 ? -48.373 -0.299 -31.196 1.00 53.85 247 ASP C C 1
ATOM 5825 O O . ASP C 1 250 ? -49.447 0.185 -30.835 1.00 53.50 247 ASP C O 1
ATOM 5830 N N . SER C 1 251 ? -47.261 -0.310 -30.419 1.00 47.24 248 SER C N 1
ATOM 5831 C CA . SER C 1 251 ? -47.241 0.265 -29.078 1.00 45.62 248 SER C CA 1
ATOM 5832 C C . SER C 1 251 ? -47.338 1.792 -29.131 1.00 51.15 248 SER C C 1
ATOM 5833 O O . SER C 1 251 ? -48.002 2.389 -28.288 1.00 50.92 248 SER C O 1
ATOM 5836 N N . ILE C 1 252 ? -46.714 2.421 -30.137 1.00 49.37 249 ILE C N 1
ATOM 5837 C CA . ILE C 1 252 ? -46.787 3.875 -30.315 1.00 50.41 249 ILE C CA 1
ATOM 5838 C C . ILE C 1 252 ? -48.207 4.267 -30.785 1.00 56.65 249 ILE C C 1
ATOM 5839 O O . ILE C 1 252 ? -48.813 5.179 -30.217 1.00 55.51 249 ILE C O 1
ATOM 5844 N N . GLN C 1 253 ? -48.751 3.521 -31.763 1.00 55.07 250 GLN C N 1
ATOM 5845 C CA . GLN C 1 253 ? -50.090 3.752 -32.312 1.00 56.43 250 GLN C CA 1
ATOM 5846 C C . GLN C 1 253 ? -51.206 3.631 -31.258 1.00 60.57 250 GLN C C 1
ATOM 5847 O O . GLN C 1 253 ? -52.156 4.414 -31.300 1.00 61.53 250 GLN C O 1
ATOM 5853 N N . SER C 1 254 ? -51.069 2.688 -30.298 1.00 55.37 251 SER C N 1
ATOM 5854 C CA . SER C 1 254 ? -52.066 2.456 -29.256 1.00 54.14 251 SER C CA 1
ATOM 5855 C C . SER C 1 254 ? -51.824 3.268 -27.968 1.00 57.79 251 SER C C 1
ATOM 5856 O O . SER C 1 254 ? -52.527 3.061 -26.974 1.00 57.59 251 SER C O 1
ATOM 5859 N N . ALA C 1 255 ? -50.862 4.212 -27.991 1.00 53.50 252 ALA C N 1
ATOM 5860 C CA . ALA C 1 255 ? -50.564 5.050 -26.825 1.00 53.49 252 ALA C CA 1
ATOM 5861 C C . ALA C 1 255 ? -51.675 6.078 -26.629 1.00 57.31 252 ALA C C 1
ATOM 5862 O O . ALA C 1 255 ? -51.983 6.827 -27.555 1.00 58.32 252 ALA C O 1
ATOM 5864 N N . THR C 1 256 ? -52.328 6.067 -25.458 1.00 51.81 253 THR C N 1
ATOM 5865 C CA . THR C 1 256 ? -53.444 6.987 -25.185 1.00 50.75 253 THR C CA 1
ATOM 5866 C C . THR C 1 256 ? -53.015 8.194 -24.352 1.00 52.03 253 THR C C 1
ATOM 5867 O O . THR C 1 256 ? -53.689 9.219 -24.381 1.00 52.18 253 THR C O 1
ATOM 5871 N N . ARG C 1 257 ? -51.905 8.070 -23.606 1.00 46.26 254 ARG C N 1
ATOM 5872 C CA . ARG C 1 257 ? -51.378 9.146 -22.769 1.00 45.73 254 ARG C CA 1
ATOM 5873 C C . ARG C 1 257 ? -50.138 9.800 -23.407 1.00 50.62 254 ARG C C 1
ATOM 5874 O O . ARG C 1 257 ? -49.415 10.535 -22.730 1.00 52.56 254 ARG C O 1
ATOM 5882 N N . GLY C 1 258 ? -49.887 9.506 -24.682 1.00 45.42 255 GLY C N 1
ATOM 5883 C CA . GLY C 1 258 ? -48.697 9.973 -25.386 1.00 44.89 255 GLY C CA 1
ATOM 5884 C C . GLY C 1 258 ? -47.541 9.034 -25.075 1.00 47.47 255 GLY C C 1
ATOM 5885 O O . GLY C 1 258 ? -47.688 8.127 -24.241 1.00 46.67 255 GLY C O 1
ATOM 5886 N N . ILE C 1 259 ? -46.385 9.215 -25.726 1.00 43.43 256 ILE C N 1
ATOM 5887 C CA . ILE C 1 259 ? -45.247 8.316 -25.452 1.00 42.11 256 ILE C CA 1
ATOM 5888 C C . ILE C 1 259 ? -44.208 8.963 -24.528 1.00 45.67 256 ILE C C 1
ATOM 5889 O O . ILE C 1 259 ? -44.016 10.181 -24.563 1.00 46.02 256 ILE C O 1
ATOM 5894 N N . THR C 1 260 ? -43.511 8.145 -23.730 1.00 40.76 257 THR C N 1
ATOM 5895 C CA . THR C 1 260 ? -42.445 8.639 -22.868 1.00 40.12 257 THR C CA 1
ATOM 5896 C C . THR C 1 260 ? -41.343 9.151 -23.788 1.00 45.99 257 THR C C 1
ATOM 5897 O O . THR C 1 260 ? -40.961 8.466 -24.748 1.00 44.92 257 THR C O 1
ATOM 5901 N N . ARG C 1 261 ? -40.869 10.365 -23.510 1.00 44.47 258 ARG C N 1
ATOM 5902 C CA . ARG C 1 261 ? -39.844 11.007 -24.320 1.00 46.28 258 ARG C CA 1
ATOM 5903 C C . ARG C 1 261 ? -38.712 11.558 -23.441 1.00 73.02 258 ARG C C 1
ATOM 5904 O O . ARG C 1 261 ? -39.004 12.286 -22.466 1.00 79.94 258 ARG C O 1
#

B-factor: mean 42.0, std 18.39, range [17.09, 147.45]

Sequence (768 aa):
MSLIDPRAIIDPSARLAADVQVGPWSIVGAEVEIGEGTVIGPHVVLKGPTKIGKHNRRIYQFSSVGEDTPKYKGEPTRLVIGDHNVIREGVTIHRGTVQDRAETTIGDHNLIMAYAHIGHDSVIGNHCILVNNTALAGHVHVDDWAILSGYTLVHQYCRIGAHSFSGMGSAIGKDVPAYVTVFGNPAEARSMNFEGMRRRGFSSEAIHALRRAYKVVYRQGHTVEEALAELAESAAQFPEVAVFRDSIQSATRGITRMSLIDPRAIIDPSARRLAADVQVGPWSIVGAEVEIGEGTVIGPHVVLKGPTKIGKHNRRIYQFSSVGEDTPKYKGEPTRLVIGDHNVIREGVTIHRGTVQDRAETTIGDHNLIMAYAHIGHDSVIGNHCILVNNTALAGHVHVDDWAILSGYTLVHQYCRIGAHSFSGMGSAIGKDVPAYVTVFGNPAEARSMNFEGMRRRGFSSEAIHALRRAYKVVYRQGHTVEEALAELAESAAQFPEVAVFRRDSIQSATRGITRMSLIDPRAIIDPSARLAADVQVGPWSIVGAEVEIGEGTVIGPHVVLKGPTKIGKHNRIYQFSSVGEDTPKYKGEPTRLVIGDHNVIREGVTIHRGTVQDRAEETTIGDHNLIMAYAHIGHDSVIGNHCILVNNTALAGHVHVDDWAILSGYTLVHQYCRIGAHSFSGMGSAIGKDVPAYVTVFGNPAEARSMNFEGMRRRGFSSEAIHALRRAYKVVYRQGHTVEEALAELAESAAQFPEVAVFRDSIQSATRGITR

InterPro domains:
  IPR001451 Hexapeptide repeat [PF00132] (32-65)
  IPR001451 Hexapeptide repeat [PF00132] (105-137)
  IPR010137 Acyl-[acyl-carrier-protein]--UDP-N-acetylglucosamine O-acyltransferase [MF_00387] (1-258)
  IPR010137 Acyl-[acyl-carrier-protein]--UDP-N-acetylglucosamine O-acyltransferase [PIRSF000456] (3-257)
  IPR010137 Acyl-[acyl-carrier-protein]--UDP-N-acetylglucosamine O-acyltransferase [PTHR43480] (2-258)
  IPR010137 Acyl-[acyl-carrier-protein]--UDP-N-acetylglucosamine O-acyltransferase [TIGR01852] (4-256)
  IPR010137 Acyl-[acyl-carrier-protein]--UDP-N-acetylglucosamine O-acyltransferase [cd03351] (4-256)
  IPR011004 Trimeric LpxA-like superfamily [SSF51161] (3-258)
  IPR018357 Hexapeptide transferase, conserved site [PS00101] (4-32)
  IPR029098 UDP N-acetylglucosamine O-acyltransferase, C-terminal [PF13720] (176-256)
  IPR037157 UDP-N-acetylglucosamine O-acyltransferase, C-terminal domain superfamily [G3DSA:1.20.1180.10] (193-258)